Protein AF-0000000082551576 (afdb_homodimer)

Foldseek 3Di:
DDDPPPPPPPPPPPPLPFQKAFAPDKAFQPPNFWRAGSVRQKTWGWDDFDQAIFTAMWGGLAPDIGGFTTFPQQDDHAHRQWMWGCHPQGFTWIAGPVGDIDGSDDDTQFGIWGQHPQRKTFTAHPVRDTPDIDLVVGEFKDFAPRKAWAQDKYFAAQARRRRHGAQKMWGCHQQFKTWIFGPPDDPDPLTTLDIDGDHEHGRQKMWHAHLQGFTWIDRPPDIGTPAHHDPDSPQKTWMWGCYNLRKTFIWMDGRVPSDDIDTRDTDPDDSLSHWQQQHWQWAWDDPPPHIDIDHHPQWDAPDPVRRSNYTDHDDDADQLVPFDKDKDKDFQKDWDQAAPDDKDQAQDVVVLRVVQSVDRQAFKWKDAPRTIGGHDDRITRIYHDPPGGIMMIGMDTDDPPPVPPVVVPPPPCPVCVVVVVVVVVVVVVVVVVVVVVVVVVVVVVPPPPPDDDD/DDDPPPPPPPPPPPPLPFQKAFAPDKAFQPPNFWRAGSVRQKTWGWDDFPQAIFTAMWGRLADDIGGFTTFPQQDDHAHRQWMWGCHPQGFTWIAGPVGDIDGSDDDTQFGIWGQHPQRKTFTAHPVRDTPDIDLVVGEFKDFAPRKAWAQDKYFAAQARRRRHGAQKMWGCHQQFKTWIFGPPDDPDPLTTLDIDGDHEHGRQKMWHAHLQGFTWIDRPPDIGTPAHHDDDSPQKTKMWGCYNLRWTFIWMDGRVPSDDIDTRDTDPDDSLSHWQQQHWQWAWDDPPPHIDIDHHPQWDAPDPVRRSNYTDHDDDADQLVPFDKDKDKDFQKDWDQAAPDDKDQAQDVVVLRVVQSVDRQAFKWKDAPRTIGGHDDRITRIYHDPPGGIMMIGMDTDDPPPVPPVVVPPPPVPVCVVVVVVVVVVVVVVVVVVVVVVVVVVVVVVPDDDDDDD

Solvent-accessible surface area (backbone atoms only — not comparable to full-atom values): 48431 Å² total; per-residue (Å²): 139,79,83,80,79,78,78,79,77,79,77,76,73,74,67,76,56,75,40,70,46,47,57,66,42,68,29,26,60,82,54,69,23,55,46,46,10,63,81,38,47,22,26,39,30,47,43,83,33,81,97,25,31,41,43,28,32,28,37,58,72,45,92,69,72,43,75,51,35,55,47,62,37,77,54,80,60,35,54,77,68,20,37,40,32,29,34,82,74,14,35,47,36,38,28,38,69,88,62,53,74,42,69,58,59,95,58,72,54,38,50,33,32,33,31,34,76,66,61,39,41,38,30,19,28,87,83,68,43,79,73,46,46,44,62,83,57,53,36,27,37,44,39,38,76,37,59,39,43,48,73,34,55,25,37,3,21,58,38,97,69,36,70,25,73,35,56,23,30,37,34,29,35,45,68,17,31,41,35,33,32,34,58,85,57,71,98,41,78,89,50,38,63,48,70,53,71,44,92,34,63,74,60,44,24,32,43,41,29,38,72,45,37,34,27,29,38,32,40,89,84,52,74,46,76,76,36,70,49,65,86,70,49,80,57,42,47,45,39,36,33,31,37,61,72,48,48,56,32,33,34,36,33,48,72,80,45,96,64,67,77,37,81,76,40,62,74,97,64,61,86,47,48,37,48,51,59,15,22,36,36,14,24,21,36,67,76,83,86,52,68,46,58,42,54,39,89,69,35,37,56,72,37,83,92,44,44,47,69,6,29,29,64,64,50,41,32,54,28,56,90,76,41,63,70,46,68,49,79,42,67,23,30,47,58,61,89,49,57,84,55,70,64,40,84,35,87,42,66,66,56,39,49,50,56,36,70,73,30,66,70,41,52,31,33,39,34,41,95,38,32,27,32,43,33,34,49,67,44,38,40,26,24,56,36,88,86,43,76,29,27,34,37,36,56,40,51,50,62,70,67,64,75,68,60,71,56,67,64,67,71,65,74,62,64,55,51,58,54,44,44,47,45,48,46,46,49,49,47,47,52,46,48,48,50,49,48,48,51,49,50,57,58,54,66,66,66,73,69,73,82,76,83,133,136,78,82,79,80,79,77,79,77,77,76,74,73,75,68,75,58,76,38,69,44,48,57,66,43,69,29,27,60,82,53,69,23,56,45,45,10,63,83,38,48,21,27,38,31,46,44,82,34,81,96,26,32,41,43,31,31,27,38,59,71,45,92,71,72,42,75,52,37,56,46,62,39,78,54,80,57,36,55,75,68,20,38,39,31,30,34,82,73,15,36,48,36,37,28,40,69,87,62,54,74,41,69,58,58,94,59,72,54,36,50,33,30,34,31,35,77,68,60,39,42,37,32,19,28,85,85,68,42,78,72,46,46,46,59,83,57,52,37,28,37,44,38,39,76,35,59,39,43,48,73,34,55,25,38,2,21,57,38,96,68,35,69,26,74,37,56,23,29,36,34,30,35,45,69,18,31,41,35,32,33,33,57,86,56,71,98,41,79,88,50,40,63,48,71,52,69,46,91,36,63,73,59,44,24,31,42,41,29,38,71,44,37,32,27,29,37,33,40,89,84,52,74,46,76,75,36,70,48,66,85,71,49,80,57,44,47,48,38,35,33,29,36,63,73,49,47,57,32,33,34,36,34,47,70,81,46,96,63,67,78,39,81,76,40,61,74,94,65,62,86,48,48,38,49,51,59,14,22,37,37,13,23,21,38,66,76,84,84,54,69,48,61,42,54,40,92,68,37,36,57,73,36,83,91,43,45,46,70,6,30,28,63,64,50,40,33,55,28,56,90,77,40,62,70,46,68,47,79,43,67,23,31,46,58,61,88,49,58,85,55,72,65,38,84,36,87,44,66,67,56,39,49,50,55,35,70,73,31,67,70,40,51,29,32,40,32,41,96,38,34,26,32,44,34,34,49,67,45,36,41,28,24,55,36,89,86,42,74,30,28,34,36,38,55,40,51,52,60,70,66,64,75,66,58,70,54,68,62,64,72,64,73,61,64,56,49,59,57,42,44,48,44,46,46,47,46,50,48,47,48,48,49,49,49,50,50,48,50,52,51,55,62,58,60,70,69,64,83,81,90,63,95,126

Nearest PDB structures (foldseek):
  5gyy-assembly1_A  TM=4.975E-01  e=4.985E-24  Brassica rapa
  6kyw-assembly1_B  TM=5.009E-01  e=1.810E-23  Brassica rapa
  6kyw-assembly1_A  TM=4.957E-01  e=2.368E-23  Brassica rapa
  4pdt-assembly1_A  TM=8.073E-01  e=2.894E-04  Marasmius oreades
  1hky-assembly1_A  TM=7.065E-01  e=3.875E-01  Eimeria tenella

InterPro domains:
  IPR000152 EGF-type aspartate/asparagine hydroxylation site [PS00010] (284-295)
  IPR000742 EGF-like domain [PS50026] (268-305)
  IPR000858 S-locus glycoprotein domain [PF00954] (233-300)
  IPR001480 Bulb-type lectin domain [PF01453] (66-152)
  IPR001480 Bulb-type lectin domain [PS50927] (18-136)
  IPR001480 Bulb-type lectin domain [SM00108] (26-138)
  IPR001480 Bulb-type lectin domain [cd00028] (37-138)
  IPR003609 PAN/Apple domain [PS50948] (320-398)
  IPR036426 Bulb-type lectin domain superfamily [G3DSA:2.90.10.10] (16-137)
  IPR036426 Bulb-type lectin domain superfamily [G3DSA:2.90.10.10] (138-262)
  IPR036426 Bulb-type lectin domain superfamily [SSF51110] (54-187)
  IPR036426 Bulb-type lectin domain superfamily [SSF51110] (160-251)
  IPR051343 G-type lectin S-receptor-like kinases and EP1-like glycoproteins [PTHR47976] (28-434)

Radius of gyration: 44.26 Å; Cα contacts (8 Å, |Δi|>4): 2073; chains: 2; bounding box: 152×161×133 Å

Secondary structure (DSSP, 8-state):
-------------------EE-TT-EE-SSSS-EEE-TTSSEEEEEEEETTEEEEEEEE-SSSS-EEEEETTTTSPPB-TT-EEEE-TTS-EEEE-TT--EEESSS--S--EEEE-TTS-EEEE-TTS-EEEEGGGS-SSEE-TT-EE-TT-EEEEESSSS--SEEEEEEEE-TTSEEEEEETTS-SSTTT--EEEE---STT--EEEE-TT--EEEE-SS-EEEEE---S--TTEEEEEEE-TTS-EEEEEEETTTT---EEEE-----TT-STTTT-BTEEEEE-SS-EEEEEPTTEEES-TT-GGGBEEE-S-B--TTTSEEEEEEEETEE----BSSPPEE-SSHHHHHHHHHT-TT-SEEEEETTEEEEB-SSP--EEE-TT---EEEEEEEE----S-------------HHHHHHHHHHHHHHHHHHHHHHHHHHHHHHH-------/-------------------EE-TT-EE-SSSS-EEE-TTSSEEEEEEEETTEEEEEEEE-SSSS-EEEEETTTTSPPB-TT-EEEE-TTS-EEEE-TT--EEESSS--S--EEEE-TTS-EEEE-TTS-EEEEGGGS-SSEE-TT-EE-TT-EEEEESSSS--SEEEEEEEE-TTSEEEEEETTS-SSTTT--EEEE---STT--EEEE-TT--EEEE-SS-EEEEE---S--TTEEEEEEE-TTS-EEEEEEETTTT---EEEE--S--TT-STTTT-BTEEEEE-SS-EEEEEPTTEEES-TT-GGGBEEE-S-B--TTTSEEEEEEEETEE----BSSPPEE-SSHHHHHHHHHT-TT-SEEEEETTEEEEB-SSP--EEE-TT---EEEEEEEE----S-------------HHHHHHHHHHHHHHHHHHHHHHHHHHHHHTS---S---

pLDDT: mean 84.31, std 19.62, range [20.52, 98.75]

Sequence (908 aa):
MTPIFLFSLLSAIFTVGQSIVKPGSILTPTTNSSWPSPSGLYAFGFYKQGNGFAVGVFLARISRKTVVWTANRDNPPVSAEATLSFTSDGRLVLQSAQGAETSVANFSSASSASMLDTGNFVVYNSTNSTIWESFQNPTDTLLPTQRLFYDDVLDSSVSESNQSTGRFRAIMQQDGYLALYPLGTPYSIEYGYWSMGINAPPLNATLNLDDDGHLYLANGSGIVTISEAGNSTKGSIYRLRMDDDGFLRLYSYDLDQNGNWSIIWSPAIDKCEPKGLCGLNAFCEDDGKDFHCTCLPGFAFIDESKRSLGCERNFTTESCKEGINTMKEVPNTMWENVTYSLPLLLPTKEECRNACLQDCNCEAALFKDGACSKQRPPLRFGRRQQTDSNIALIKLHTSTPSTDKIVPKERKKEVRVDILIISISLVGFAFIVLAISGIAIYRSRLCGKPKGASMTPIFLFSLLSAIFTVGQSIVKPGSILTPTTNSSWPSPSGLYAFGFYKQGNGFAVGVFLARISRKTVVWTANRDNPPVSAEATLSFTSDGRLVLQSAQGAETSVANFSSASSASMLDTGNFVVYNSTNSTIWESFQNPTDTLLPTQRLFYDDVLDSSVSESNQSTGRFRAIMQQDGYLALYPLGTPYSIEYGYWSMGINAPPLNATLNLDDDGHLYLANGSGIVTISEAGNSTKGSIYRLRMDDDGFLRLYSYDLDQNGNWSIIWSPAIDKCEPKGLCGLNAFCEDDGKDFHCTCLPGFAFIDESKRSLGCERNFTTESCKEGINTMKEVPNTMWENVTYSLPLLLPTKEECRNACLQDCNCEAALFKDGACSKQRPPLRFGRRQQTDSNIALIKLHTSTPSTDKIVPKERKKEVRVDILIISISLVGFAFIVLAISGIAIYRSRLCGKPKGAS

Structure (mmCIF, N/CA/C/O backbone):
data_AF-0000000082551576-model_v1
#
loop_
_entity.id
_entity.type
_entity.pdbx_description
1 polymer 'non-specific serine/threonine protein kinase'
#
loop_
_atom_site.group_PDB
_atom_site.id
_atom_site.type_symbol
_atom_site.label_atom_id
_atom_site.label_alt_id
_atom_site.label_comp_id
_atom_site.label_asym_id
_atom_site.label_entity_id
_atom_site.label_seq_id
_atom_site.pdbx_PDB_ins_code
_atom_site.Cartn_x
_atom_site.Cartn_y
_atom_site.Cartn_z
_atom_site.occupancy
_atom_site.B_iso_or_equiv
_atom_site.auth_seq_id
_atom_site.auth_comp_id
_atom_site.auth_asym_id
_atom_site.auth_atom_id
_atom_site.pdbx_PDB_model_num
ATOM 1 N N . MET A 1 1 ? 28.609 90.812 -1.415 1 34.78 1 MET A N 1
ATOM 2 C CA . MET A 1 1 ? 29.078 89.625 -0.657 1 34.78 1 MET A CA 1
ATOM 3 C C . MET A 1 1 ? 27.922 88.938 0.032 1 34.78 1 MET A C 1
ATOM 5 O O . MET A 1 1 ? 27.438 89.375 1.078 1 34.78 1 MET A O 1
ATOM 9 N N . THR A 1 2 ? 27 88.375 -0.758 1 49.06 2 THR A N 1
ATOM 10 C CA . THR A 1 2 ? 25.781 87.688 -0.32 1 49.06 2 THR A CA 1
ATOM 11 C C . THR A 1 2 ? 26.109 86.438 0.432 1 49.06 2 THR A C 1
ATOM 13 O O . THR A 1 2 ? 26.922 85.625 -0.024 1 49.06 2 THR A O 1
ATOM 16 N N . PRO A 1 3 ? 25.828 86.312 1.773 1 50.78 3 PRO A N 1
ATOM 17 C CA . PRO A 1 3 ? 26.094 85.125 2.562 1 50.78 3 PRO A CA 1
ATOM 18 C C . PRO A 1 3 ? 25.281 83.938 2.084 1 50.78 3 PRO A C 1
ATOM 20 O O . PRO A 1 3 ? 24.078 84.062 1.857 1 50.78 3 PRO A O 1
ATOM 23 N N . ILE A 1 4 ? 25.922 83 1.341 1 50.06 4 ILE A N 1
ATOM 24 C CA . ILE A 1 4 ? 25.359 81.688 0.949 1 50.06 4 ILE A CA 1
ATOM 25 C C . ILE A 1 4 ? 25.094 80.875 2.191 1 50.06 4 ILE A C 1
ATOM 27 O O . ILE A 1 4 ? 26.031 80.5 2.922 1 50.06 4 ILE A O 1
ATOM 31 N N . PHE A 1 5 ? 23.906 80.938 2.787 1 47.56 5 PHE A N 1
ATOM 32 C CA . PHE A 1 5 ? 23.469 80 3.848 1 47.56 5 PHE A CA 1
ATOM 33 C C . PHE A 1 5 ? 23.469 78.562 3.359 1 47.56 5 PHE A C 1
ATOM 35 O O . PHE A 1 5 ? 22.75 78.25 2.412 1 47.56 5 PHE A O 1
ATOM 42 N N . LEU A 1 6 ? 24.547 77.812 3.629 1 43.84 6 LEU A N 1
ATOM 43 C CA . LEU A 1 6 ? 24.641 76.375 3.424 1 43.84 6 LEU A CA 1
ATOM 44 C C . LEU A 1 6 ? 23.625 75.625 4.297 1 43.84 6 LEU A C 1
ATOM 46 O O . LEU A 1 6 ? 23.734 75.625 5.523 1 43.84 6 LEU A O 1
ATOM 50 N N . PHE A 1 7 ? 22.406 75.438 3.867 1 45.19 7 PHE A N 1
ATOM 51 C CA . PHE A 1 7 ? 21.469 74.5 4.52 1 45.19 7 PHE A CA 1
ATOM 52 C C . PHE A 1 7 ? 21.984 73.062 4.5 1 45.19 7 PHE A C 1
ATOM 54 O O . PHE A 1 7 ? 22.094 72.438 3.438 1 45.19 7 PHE A O 1
ATOM 61 N N . SER A 1 8 ? 22.797 72.688 5.508 1 43.66 8 SER A N 1
ATOM 62 C CA . SER A 1 8 ? 23.141 71.312 5.715 1 43.66 8 SER A CA 1
ATOM 63 C C . SER A 1 8 ? 21.891 70.438 5.918 1 43.66 8 SER A C 1
ATOM 65 O O . SER A 1 8 ? 21.156 70.625 6.887 1 43.66 8 SER A O 1
ATOM 67 N N . LEU A 1 9 ? 21.344 69.875 4.875 1 43.62 9 LEU A N 1
ATOM 68 C CA . LEU A 1 9 ? 20.312 68.812 4.945 1 43.62 9 LEU A CA 1
ATOM 69 C C . LEU A 1 9 ? 20.812 67.625 5.754 1 43.62 9 LEU A C 1
ATOM 71 O O . LEU A 1 9 ? 21.688 66.875 5.312 1 43.62 9 LEU A O 1
ATOM 75 N N . LEU A 1 10 ? 20.75 67.625 7.062 1 42.28 10 LEU A N 1
ATOM 76 C CA . LEU A 1 10 ? 20.906 66.438 7.883 1 42.28 10 LEU A CA 1
ATOM 77 C C . LEU A 1 10 ? 19.969 65.312 7.418 1 42.28 10 LEU A C 1
ATOM 79 O O . LEU A 1 10 ? 18.75 65.438 7.559 1 42.28 10 LEU A O 1
ATOM 83 N N . SER A 1 11 ? 20.328 64.562 6.441 1 41.47 11 SER A N 1
ATOM 84 C CA . SER A 1 11 ? 19.641 63.281 6.145 1 41.47 11 SER A CA 1
ATOM 85 C C . SER A 1 11 ? 19.562 62.375 7.375 1 41.47 11 SER A C 1
ATOM 87 O O . SER A 1 11 ? 20.594 61.906 7.867 1 41.47 11 SER A O 1
ATOM 89 N N . ALA A 1 12 ? 18.562 62.469 8.219 1 43.16 12 ALA A N 1
ATOM 90 C CA . ALA A 1 12 ? 18.25 61.438 9.211 1 43.16 12 ALA A CA 1
ATOM 91 C C . ALA A 1 12 ? 18.203 60.062 8.57 1 43.16 12 ALA A C 1
ATOM 93 O O . ALA A 1 12 ? 17.328 59.781 7.762 1 43.16 12 ALA A O 1
ATOM 94 N N . ILE A 1 13 ? 19.312 59.469 8.453 1 40.66 13 ILE A N 1
ATOM 95 C CA . ILE A 1 13 ? 19.266 58 8.242 1 40.66 13 ILE A CA 1
ATOM 96 C C . ILE A 1 13 ? 18.359 57.375 9.273 1 40.66 13 ILE A C 1
ATOM 98 O O . ILE A 1 13 ? 18.656 57.375 10.469 1 40.66 13 ILE A O 1
ATOM 102 N N . PHE A 1 14 ? 17.062 57.344 9.078 1 39 14 PHE A N 1
ATOM 103 C CA . PHE A 1 14 ? 16.25 56.375 9.797 1 39 14 PHE A CA 1
ATOM 104 C C . PHE A 1 14 ? 16.922 55.031 9.82 1 39 14 PHE A C 1
ATOM 106 O O . PHE A 1 14 ? 16.984 54.344 8.789 1 39 14 PHE A O 1
ATOM 113 N N . THR A 1 15 ? 17.969 54.906 10.594 1 40.38 15 THR A N 1
ATOM 114 C CA . THR A 1 15 ? 18.375 53.531 10.844 1 40.38 15 THR A CA 1
ATOM 115 C C . THR A 1 15 ? 17.172 52.688 11.242 1 40.38 15 THR A C 1
ATOM 117 O O . THR A 1 15 ? 16.5 52.969 12.227 1 40.38 15 THR A O 1
ATOM 120 N N . VAL A 1 16 ? 16.438 52.219 10.32 1 45.81 16 VAL A N 1
ATOM 121 C CA . VAL A 1 16 ? 15.469 51.156 10.625 1 45.81 16 VAL A CA 1
ATOM 122 C C . VAL A 1 16 ? 16.062 50.219 11.664 1 45.81 16 VAL A C 1
ATOM 124 O O . VAL A 1 16 ? 17.016 49.5 11.383 1 45.81 16 VAL A O 1
ATOM 127 N N . GLY A 1 17 ? 16.188 50.625 12.906 1 48.75 17 GLY A N 1
ATOM 128 C CA . GLY A 1 17 ? 16.719 49.812 13.992 1 48.75 17 GLY A CA 1
ATOM 129 C C . GLY A 1 17 ? 16.203 48.375 13.969 1 48.75 17 GLY A C 1
ATOM 130 O O . GLY A 1 17 ? 15 48.156 13.852 1 48.75 17 GLY A O 1
ATOM 131 N N . GLN A 1 18 ? 17.062 47.438 13.5 1 60.06 18 GLN A N 1
ATOM 132 C CA . GLN A 1 18 ? 16.812 46.031 13.664 1 60.06 18 GLN A CA 1
ATOM 133 C C . GLN A 1 18 ? 16.328 45.719 15.078 1 60.06 18 GLN A C 1
ATOM 135 O O . GLN A 1 18 ? 16.906 46.156 16.062 1 60.06 18 GLN A O 1
ATOM 140 N N . SER A 1 19 ? 15 45.375 15.234 1 75.19 19 SER A N 1
ATOM 141 C CA . SER A 1 19 ? 14.508 44.875 16.531 1 75.19 19 SER A CA 1
ATOM 142 C C . SER A 1 19 ? 15.305 43.688 17 1 75.19 19 SER A C 1
ATOM 144 O O . SER A 1 19 ? 15.234 42.594 16.391 1 75.19 19 SER A O 1
ATOM 146 N N . ILE A 1 20 ? 16.359 43.938 17.766 1 89.81 20 ILE A N 1
ATOM 147 C CA . ILE A 1 20 ? 17.234 42.875 18.281 1 89.81 20 ILE A CA 1
ATOM 148 C C . ILE A 1 20 ? 16.719 42.406 19.641 1 89.81 20 ILE A C 1
ATOM 150 O O . ILE A 1 20 ? 16.438 43.25 20.516 1 89.81 20 ILE A O 1
ATOM 154 N N . VAL A 1 21 ? 16.469 41.219 19.703 1 95.06 21 VAL A N 1
ATOM 155 C CA . VAL A 1 21 ? 16.094 40.562 20.969 1 95.06 21 VAL A CA 1
ATOM 156 C C . VAL A 1 21 ? 17.328 39.969 21.625 1 95.06 21 VAL A C 1
ATOM 158 O O . VAL A 1 21 ? 18.031 39.156 21.016 1 95.06 21 VAL A O 1
ATOM 161 N N . LYS A 1 22 ? 17.578 40.312 22.812 1 93.94 22 LYS A N 1
ATOM 162 C CA . LYS A 1 22 ? 18.766 39.844 23.531 1 93.94 22 LYS A CA 1
ATOM 163 C C . LYS A 1 22 ? 18.406 38.844 24.609 1 93.94 22 LYS A C 1
ATOM 165 O O . LYS A 1 22 ? 17.266 38.812 25.062 1 93.94 22 LYS A O 1
ATOM 170 N N . PRO A 1 23 ? 19.484 38.031 24.922 1 93.62 23 PRO A N 1
ATOM 171 C CA . PRO A 1 23 ? 19.234 37.125 26.062 1 93.62 23 PRO A CA 1
ATOM 172 C C . PRO A 1 23 ? 18.75 37.875 27.312 1 93.62 23 PRO A C 1
ATOM 174 O O . PRO A 1 23 ? 19.203 39 27.578 1 93.62 23 PRO A O 1
ATOM 177 N N . GLY A 1 24 ? 17.812 37.188 28.031 1 93.31 24 GLY A N 1
ATOM 178 C CA . GLY A 1 24 ? 17.203 37.844 29.188 1 93.31 24 GLY A CA 1
ATOM 179 C C . GLY A 1 24 ? 15.82 38.375 28.906 1 93.31 24 GLY A C 1
ATOM 180 O O . GLY A 1 24 ? 15.07 38.688 29.844 1 93.31 24 GLY A O 1
ATOM 181 N N . SER A 1 25 ? 15.531 38.531 27.672 1 94.31 25 SER A N 1
ATOM 182 C CA . SER A 1 25 ? 14.211 39 27.297 1 94.31 25 SER A CA 1
ATOM 183 C C . SER A 1 25 ? 13.133 38 27.625 1 94.31 25 SER A C 1
ATOM 185 O O . SER A 1 25 ? 13.344 36.781 27.453 1 94.31 25 SER A O 1
ATOM 187 N N . ILE A 1 26 ? 11.945 38.469 28.078 1 94.94 26 ILE A N 1
ATOM 188 C CA . ILE A 1 26 ? 10.844 37.594 28.469 1 94.94 26 ILE A CA 1
ATOM 189 C C . ILE A 1 26 ? 9.539 38.094 27.875 1 94.94 26 ILE A C 1
ATOM 191 O O . ILE A 1 26 ? 9.297 39.312 27.828 1 94.94 26 ILE A O 1
ATOM 195 N N . LEU A 1 27 ? 8.789 37.188 27.391 1 96.38 27 LEU A N 1
ATOM 196 C CA . LEU A 1 27 ? 7.434 37.5 26.938 1 96.38 27 LEU A CA 1
ATOM 197 C C . LEU A 1 27 ? 6.402 36.781 27.797 1 96.38 27 LEU A C 1
ATOM 199 O O . LEU A 1 27 ? 6.672 35.688 28.312 1 96.38 27 LEU A O 1
ATOM 203 N N . THR A 1 28 ? 5.273 37.375 27.969 1 96.38 28 THR A N 1
ATOM 204 C CA . THR A 1 28 ? 4.105 36.75 28.594 1 96.38 28 THR A CA 1
ATOM 205 C C . THR A 1 28 ? 2.877 36.906 27.688 1 96.38 28 THR A C 1
ATOM 207 O O . THR A 1 28 ? 2.83 37.781 26.844 1 96.38 28 THR A O 1
ATOM 210 N N . PRO A 1 29 ? 1.929 36.062 27.844 1 95.5 29 PRO A N 1
ATOM 211 C CA . PRO A 1 29 ? 0.78 36.062 26.938 1 95.5 29 PRO A CA 1
ATOM 212 C C . PRO A 1 29 ? -0.033 37.375 27.047 1 95.5 29 PRO A C 1
ATOM 214 O O . PRO A 1 29 ? -0.669 37.781 26.078 1 95.5 29 PRO A O 1
ATOM 217 N N . THR A 1 30 ? -0.018 38 28.141 1 90.62 30 THR A N 1
ATOM 218 C CA . THR A 1 30 ? -0.956 39.094 28.375 1 90.62 30 THR A CA 1
ATOM 219 C C . THR A 1 30 ? -0.231 40.438 28.375 1 90.62 30 THR A C 1
ATOM 221 O O . THR A 1 30 ? -0.831 41.469 28.078 1 90.62 30 THR A O 1
ATOM 224 N N . THR A 1 31 ? 0.97 40.406 28.766 1 87.38 31 THR A N 1
ATOM 225 C CA . THR A 1 31 ? 1.752 41.656 28.781 1 87.38 31 THR A CA 1
ATOM 226 C C . THR A 1 31 ? 3.025 41.5 27.953 1 87.38 31 THR A C 1
ATOM 228 O O . THR A 1 31 ? 3.766 40.531 28.125 1 87.38 31 THR A O 1
ATOM 231 N N . ASN A 1 32 ? 3.312 42.562 27.031 1 90.44 32 ASN A N 1
ATOM 232 C CA . ASN A 1 32 ? 4.488 42.469 26.172 1 90.44 32 ASN A CA 1
ATOM 233 C C . ASN A 1 32 ? 4.598 41.094 25.516 1 90.44 32 ASN A C 1
ATOM 235 O O . ASN A 1 32 ? 5.574 40.375 25.75 1 90.44 32 ASN A O 1
ATOM 239 N N . SER A 1 33 ? 3.662 40.781 24.766 1 94.69 33 SER A N 1
ATOM 240 C CA . SER A 1 33 ? 3.424 39.406 24.359 1 94.69 33 SER A CA 1
ATOM 241 C C . SER A 1 33 ? 4.176 39.062 23.078 1 94.69 33 SER A C 1
ATOM 243 O O . SER A 1 33 ? 4.141 37.938 22.609 1 94.69 33 SER A O 1
ATOM 245 N N . SER A 1 34 ? 4.883 40.094 22.453 1 95.88 34 SER A N 1
ATOM 246 C CA . SER A 1 34 ? 5.512 39.781 21.172 1 95.88 34 SER A CA 1
ATOM 247 C C . SER A 1 34 ? 6.691 40.688 20.891 1 95.88 34 SER A C 1
ATOM 249 O O . SER A 1 34 ? 6.812 41.75 21.484 1 95.88 34 SER A O 1
ATOM 251 N N . TRP A 1 35 ? 7.559 40.219 20.172 1 96.44 35 TRP A N 1
ATOM 252 C CA . TRP A 1 35 ? 8.648 41 19.594 1 96.44 35 TRP A CA 1
ATOM 253 C C . TRP A 1 35 ? 8.344 41.375 18.156 1 96.44 35 TRP A C 1
ATOM 255 O O . TRP A 1 35 ? 8.336 40.531 17.25 1 96.44 35 TRP A O 1
ATOM 265 N N . PRO A 1 36 ? 8.141 42.688 17.859 1 95.25 36 PRO A N 1
ATOM 266 C CA . PRO A 1 36 ? 7.742 43.125 16.516 1 95.25 36 PRO A CA 1
ATOM 267 C C . PRO A 1 36 ? 8.93 43.281 15.57 1 95.25 36 PRO A C 1
ATOM 269 O O . PRO A 1 36 ? 10.062 43.469 16.016 1 95.25 36 PRO A O 1
ATOM 272 N N . SER A 1 37 ? 8.625 43.188 14.32 1 95.94 37 SER A N 1
ATOM 273 C CA . SER A 1 37 ? 9.602 43.594 13.305 1 95.94 37 SER A CA 1
ATOM 274 C C . SER A 1 37 ? 9.75 45.094 13.234 1 95.94 37 SER A C 1
ATOM 276 O O . SER A 1 37 ? 8.938 45.844 13.789 1 95.94 37 SER A O 1
ATOM 278 N N . PRO A 1 38 ? 10.742 45.562 12.57 1 94.19 38 PRO A N 1
ATOM 279 C CA . PRO A 1 38 ? 10.961 47.031 12.508 1 94.19 38 PRO A CA 1
ATOM 280 C C . PRO A 1 38 ? 9.758 47.781 11.961 1 94.19 38 PRO A C 1
ATOM 282 O O . PRO A 1 38 ? 9.398 48.844 12.484 1 94.19 38 PRO A O 1
ATOM 285 N N . SER A 1 39 ? 9.117 47.25 10.984 1 90.44 39 SER A N 1
ATOM 286 C CA . SER A 1 39 ? 7.957 47.938 10.398 1 90.44 39 SER A CA 1
ATOM 287 C C . SER A 1 39 ? 6.703 47.688 11.227 1 90.44 39 SER A C 1
ATOM 289 O O . SER A 1 39 ? 5.688 48.375 11.031 1 90.44 39 SER A O 1
ATOM 291 N N . GLY A 1 40 ? 6.77 46.719 12.086 1 91.88 40 GLY A N 1
ATOM 292 C CA . GLY A 1 40 ? 5.613 46.344 12.891 1 91.88 40 GLY A CA 1
ATOM 293 C C . GLY A 1 40 ? 4.66 45.406 12.18 1 91.88 40 GLY A C 1
ATOM 294 O O . GLY A 1 40 ? 3.635 45.031 12.734 1 91.88 40 GLY A O 1
ATOM 295 N N . LEU A 1 41 ? 5 45.062 11.023 1 91.5 41 LEU A N 1
ATOM 296 C CA . LEU A 1 41 ? 4.105 44.219 10.234 1 91.5 41 LEU A CA 1
ATOM 297 C C . LEU A 1 41 ? 4.02 42.812 10.82 1 91.5 41 LEU A C 1
ATOM 299 O O . LEU A 1 41 ? 2.938 42.25 10.891 1 91.5 41 LEU A O 1
ATOM 303 N N . TYR A 1 42 ? 5.16 42.281 11.141 1 95.31 42 TYR A N 1
ATOM 304 C CA . TYR A 1 42 ? 5.215 40.938 11.719 1 95.31 42 TYR A CA 1
ATOM 305 C C . TYR A 1 42 ? 5.648 41 13.18 1 95.31 42 TYR A C 1
ATOM 307 O O . TYR A 1 42 ? 6.258 41.969 13.617 1 95.31 42 TYR A O 1
ATOM 315 N N . ALA A 1 43 ? 5.242 39.969 13.891 1 96.5 43 ALA A N 1
ATOM 316 C CA . ALA A 1 43 ? 5.684 39.844 15.273 1 96.5 43 ALA A CA 1
ATOM 317 C C . ALA A 1 43 ? 5.859 38.375 15.641 1 96.5 43 ALA A C 1
ATOM 319 O O . ALA A 1 43 ? 5.191 37.5 15.078 1 96.5 43 ALA A O 1
ATOM 320 N N . PHE A 1 44 ? 6.871 38.188 16.484 1 96.94 44 PHE A N 1
ATOM 321 C CA . PHE A 1 44 ? 7.082 36.875 17.078 1 96.94 44 PHE A CA 1
ATOM 322 C C . PHE A 1 44 ? 6.68 36.875 18.547 1 96.94 44 PHE A C 1
ATOM 324 O O . PHE A 1 44 ? 7.113 37.75 19.312 1 96.94 44 PHE A O 1
ATOM 331 N N . GLY A 1 45 ? 5.816 35.938 18.906 1 96.69 45 GLY A N 1
ATOM 332 C CA . GLY A 1 45 ? 5.41 35.844 20.297 1 96.69 45 GLY A CA 1
ATOM 333 C C . GLY A 1 45 ? 4.137 35.031 20.5 1 96.69 45 GLY A C 1
ATOM 334 O O . GLY A 1 45 ? 3.867 34.094 19.75 1 96.69 45 GLY A O 1
ATOM 335 N N . PHE A 1 46 ? 3.467 35.406 21.609 1 96.44 46 PHE A N 1
ATOM 336 C CA . PHE A 1 46 ? 2.262 34.688 21.969 1 96.44 46 PHE A CA 1
ATOM 337 C C . PHE A 1 46 ? 1.067 35.156 21.156 1 96.44 46 PHE A C 1
ATOM 339 O O . PHE A 1 46 ? 0.925 36.344 20.891 1 96.44 46 PHE A O 1
ATOM 346 N N . TYR A 1 47 ? 0.241 34.281 20.766 1 95.44 47 TYR A N 1
ATOM 347 C CA . TYR A 1 47 ? -1.075 34.594 20.219 1 95.44 47 TYR A CA 1
ATOM 348 C C . TYR A 1 47 ? -2.135 33.656 20.797 1 95.44 47 TYR A C 1
ATOM 350 O O . TYR A 1 47 ? -1.815 32.562 21.281 1 95.44 47 TYR A O 1
ATOM 358 N N . LYS A 1 48 ? -3.346 34.125 20.719 1 94.06 48 LYS A N 1
ATOM 359 C CA . LYS A 1 48 ? -4.445 33.344 21.281 1 94.06 48 LYS A CA 1
ATOM 360 C C . LYS A 1 48 ? -4.816 32.156 20.375 1 94.06 48 LYS A C 1
ATOM 362 O O . LYS A 1 48 ? -4.902 32.344 19.156 1 94.06 48 LYS A O 1
ATOM 367 N N . GLN A 1 49 ? -4.918 31.031 20.938 1 94.06 49 GLN A N 1
ATOM 368 C CA . GLN A 1 49 ? -5.414 29.828 20.281 1 94.06 49 GLN A CA 1
ATOM 369 C C . GLN A 1 49 ? -6.371 29.062 21.188 1 94.06 49 GLN A C 1
ATOM 371 O O . GLN A 1 49 ? -5.961 28.516 22.203 1 94.06 49 GLN A O 1
ATOM 376 N N . GLY A 1 50 ? -7.605 29 20.703 1 91.38 50 GLY A N 1
ATOM 377 C CA . GLY A 1 50 ? -8.602 28.406 21.578 1 91.38 50 GLY A CA 1
ATOM 378 C C . GLY A 1 50 ? -8.688 29.094 22.922 1 91.38 50 GLY A C 1
ATOM 379 O O . GLY A 1 50 ? -8.852 30.312 23 1 91.38 50 GLY A O 1
ATOM 380 N N . ASN A 1 51 ? -8.609 28.219 23.984 1 91.88 51 ASN A N 1
ATOM 381 C CA . ASN A 1 51 ? -8.703 28.766 25.344 1 91.88 51 ASN A CA 1
ATOM 382 C C . ASN A 1 51 ? -7.32 29.031 25.938 1 91.88 51 ASN A C 1
ATOM 384 O O . ASN A 1 51 ? -7.195 29.297 27.125 1 91.88 51 ASN A O 1
ATOM 388 N N . GLY A 1 52 ? -6.379 28.984 25.094 1 95.62 52 GLY A N 1
ATOM 389 C CA . GLY A 1 52 ? -5.016 29.219 25.562 1 95.62 52 GLY A CA 1
ATOM 390 C C . GLY A 1 52 ? -4.191 30.047 24.594 1 95.62 52 GLY A C 1
ATOM 391 O O . GLY A 1 52 ? -4.723 30.938 23.922 1 95.62 52 GLY A O 1
ATOM 392 N N . PHE A 1 53 ? -2.861 29.812 24.75 1 95.69 53 PHE A N 1
ATOM 393 C CA . PHE A 1 53 ? -1.949 30.609 23.953 1 95.69 53 PHE A CA 1
ATOM 394 C C . PHE A 1 53 ? -0.89 29.734 23.297 1 95.69 53 PHE A C 1
ATOM 396 O O . PHE A 1 53 ? -0.467 28.734 23.859 1 95.69 53 PHE A O 1
ATOM 403 N N . ALA A 1 54 ? -0.545 30.094 22.109 1 96.25 54 ALA A N 1
ATOM 404 C CA . ALA A 1 54 ? 0.564 29.469 21.375 1 96.25 54 ALA A CA 1
ATOM 405 C C . ALA A 1 54 ? 1.617 30.516 21 1 96.25 54 ALA A C 1
ATOM 407 O O . ALA A 1 54 ? 1.397 31.719 21.172 1 96.25 54 ALA A O 1
ATOM 408 N N . VAL A 1 55 ? 2.785 30.016 20.641 1 96.62 55 VAL A N 1
ATOM 409 C CA . VAL A 1 55 ? 3.877 30.906 20.234 1 96.62 55 VAL A CA 1
ATOM 410 C C . VAL A 1 55 ? 4.117 30.781 18.734 1 96.62 55 VAL A C 1
ATOM 412 O O . VAL A 1 55 ? 4.145 29.672 18.203 1 96.62 55 VAL A O 1
ATOM 415 N N . GLY A 1 56 ? 4.25 31.891 18.094 1 97.12 56 GLY A N 1
ATOM 416 C CA . GLY A 1 56 ? 4.5 31.844 16.672 1 97.12 56 GLY A CA 1
ATOM 417 C C . GLY A 1 56 ? 4.773 33.219 16.062 1 97.12 56 GLY A C 1
ATOM 418 O O . GLY A 1 56 ? 5.121 34.156 16.781 1 97.12 56 GLY A O 1
ATOM 419 N N . VAL A 1 57 ? 4.848 33.25 14.773 1 97.19 57 VAL A N 1
ATOM 420 C CA . VAL A 1 57 ? 4.953 34.469 13.992 1 97.19 57 VAL A CA 1
ATOM 421 C C . VAL A 1 57 ? 3.596 34.812 13.391 1 97.19 57 VAL A C 1
ATOM 423 O O . VAL A 1 57 ? 2.9 33.938 12.859 1 97.19 57 VAL A O 1
ATOM 426 N N . PHE A 1 58 ? 3.213 36.062 13.539 1 96.56 58 PHE A N 1
ATOM 427 C CA . PHE A 1 58 ? 1.922 36.469 13.016 1 96.56 58 PHE A CA 1
ATOM 428 C C . PHE A 1 58 ? 1.998 37.906 12.484 1 96.56 58 PHE A C 1
ATOM 430 O O . PHE A 1 58 ? 2.949 38.625 12.781 1 96.56 58 PHE A O 1
ATOM 437 N N . LEU A 1 59 ? 1.031 38.25 11.609 1 93.75 59 LEU A N 1
ATOM 438 C CA . LEU A 1 59 ? 0.861 39.625 11.164 1 93.75 59 LEU A CA 1
ATOM 439 C C . LEU A 1 59 ? 0.194 40.469 12.25 1 93.75 59 LEU A C 1
ATOM 441 O O . LEU A 1 59 ? -0.942 40.188 12.641 1 93.75 59 LEU A O 1
ATOM 445 N N . ALA A 1 60 ? 0.862 41.438 12.688 1 87.62 60 ALA A N 1
ATOM 446 C CA . ALA A 1 60 ? 0.421 42.188 13.859 1 87.62 60 ALA A CA 1
ATOM 447 C C . ALA A 1 60 ? -0.346 43.438 13.453 1 87.62 60 ALA A C 1
ATOM 449 O O . ALA A 1 60 ? -1.099 44 14.25 1 87.62 60 ALA A O 1
ATOM 450 N N . ARG A 1 61 ? -0.239 43.938 12.336 1 77.88 61 ARG A N 1
ATOM 451 C CA . ARG A 1 61 ? -0.796 45.25 11.938 1 77.88 61 ARG A CA 1
ATOM 452 C C . ARG A 1 61 ? -2.131 45.062 11.219 1 77.88 61 ARG A C 1
ATOM 454 O O . ARG A 1 61 ? -2.688 46.031 10.688 1 77.88 61 ARG A O 1
ATOM 461 N N . ILE A 1 62 ? -2.594 43.906 11.25 1 74.31 62 ILE A N 1
ATOM 462 C CA . ILE A 1 62 ? -3.836 43.719 10.508 1 74.31 62 ILE A CA 1
ATOM 463 C C . ILE A 1 62 ? -4.949 43.281 11.469 1 74.31 62 ILE A C 1
ATOM 465 O O . ILE A 1 62 ? -4.68 42.812 12.578 1 74.31 62 ILE A O 1
ATOM 469 N N . SER A 1 63 ? -6.152 43.656 11.156 1 66.88 63 SER A N 1
ATOM 470 C CA . SER A 1 63 ? -7.312 43.5 12.016 1 66.88 63 SER A CA 1
ATOM 471 C C . SER A 1 63 ? -7.426 42.062 12.516 1 66.88 63 SER A C 1
ATOM 473 O O . SER A 1 63 ? -7.617 41.812 13.711 1 66.88 63 SER A O 1
ATOM 475 N N . ARG A 1 64 ? -7.461 41.156 11.609 1 75 64 ARG A N 1
ATOM 476 C CA . ARG A 1 64 ? -7.52 39.781 12.031 1 75 64 ARG A CA 1
ATOM 477 C C . ARG A 1 64 ? -6.133 39.125 12.016 1 75 64 ARG A C 1
ATOM 479 O O . ARG A 1 64 ? -5.504 39.031 10.961 1 75 64 ARG A O 1
ATOM 486 N N . LYS A 1 65 ? -5.758 38.812 13.25 1 83.06 65 LYS A N 1
ATOM 487 C CA . LYS A 1 65 ? -4.426 38.219 13.375 1 83.06 65 LYS A CA 1
ATOM 488 C C . LYS A 1 65 ? -4.273 37 12.492 1 83.06 65 LYS A C 1
ATOM 490 O O . LYS A 1 65 ? -5.121 36.094 12.516 1 83.06 65 LYS A O 1
ATOM 495 N N . THR A 1 66 ? -3.344 37.125 11.656 1 93.12 66 THR A N 1
ATOM 496 C CA . THR A 1 66 ? -3.012 36.031 10.766 1 93.12 66 THR A CA 1
ATOM 497 C C . THR A 1 66 ? -1.703 35.375 11.18 1 93.12 66 THR A C 1
ATOM 499 O O . THR A 1 66 ? -0.637 35.969 11.102 1 93.12 66 THR A O 1
ATOM 502 N N . VAL A 1 67 ? -1.837 34.125 11.664 1 96.19 67 VAL A N 1
ATOM 503 C CA . VAL A 1 67 ? -0.657 33.375 12.078 1 96.19 67 VAL A CA 1
ATOM 504 C C . VAL A 1 67 ? 0.01 32.75 10.852 1 96.19 67 VAL A C 1
ATOM 506 O O . VAL A 1 67 ? -0.662 32.125 10.008 1 96.19 67 VAL A O 1
ATOM 509 N N . VAL A 1 68 ? 1.359 32.906 10.758 1 97.12 68 VAL A N 1
ATOM 510 C CA . VAL A 1 68 ? 2.037 32.406 9.562 1 97.12 68 VAL A CA 1
ATOM 511 C C . VAL A 1 68 ? 3.043 31.328 9.953 1 97.12 68 VAL A C 1
ATOM 513 O O . VAL A 1 68 ? 3.584 30.625 9.086 1 97.12 68 VAL A O 1
ATOM 516 N N . TRP A 1 69 ? 3.32 31.141 11.164 1 97.56 69 TRP A N 1
ATOM 517 C CA . TRP A 1 69 ? 4.203 30.109 11.695 1 97.56 69 TRP A CA 1
ATOM 518 C C . TRP A 1 69 ? 3.912 29.844 13.164 1 97.56 69 TRP A C 1
ATOM 520 O O . TRP A 1 69 ? 3.66 30.766 13.938 1 97.56 69 TRP A O 1
ATOM 530 N N . THR A 1 70 ? 3.93 28.609 13.57 1 97.19 70 THR A N 1
ATOM 531 C CA . THR A 1 70 ? 3.668 28.25 14.961 1 97.19 70 THR A CA 1
ATOM 532 C C . THR A 1 70 ? 4.727 27.281 15.484 1 97.19 70 THR A C 1
ATOM 534 O O . THR A 1 70 ? 5.031 26.281 14.836 1 97.19 70 THR A O 1
ATOM 537 N N . ALA A 1 71 ? 5.277 27.594 16.625 1 95.94 71 ALA A N 1
ATOM 538 C CA . ALA A 1 71 ? 6.254 26.719 17.281 1 95.94 71 ALA A CA 1
ATOM 539 C C . ALA A 1 71 ? 5.578 25.516 17.922 1 95.94 71 ALA A C 1
ATOM 541 O O . ALA A 1 71 ? 4.566 25.656 18.609 1 95.94 71 ALA A O 1
ATOM 542 N N . ASN A 1 72 ? 6.156 24.359 17.719 1 94.06 72 ASN A N 1
ATOM 543 C CA . ASN A 1 72 ? 5.633 23.156 18.359 1 94.06 72 ASN A CA 1
ATOM 544 C C . ASN A 1 72 ? 4.113 23.078 18.219 1 94.06 72 ASN A C 1
ATOM 546 O O . ASN A 1 72 ? 3.41 22.875 19.219 1 94.06 72 ASN A O 1
ATOM 550 N N . ARG A 1 73 ? 3.719 23.172 17.031 1 95.5 73 ARG A N 1
ATOM 551 C CA . ARG A 1 73 ? 2.311 23.453 16.766 1 95.5 73 ARG A CA 1
ATOM 552 C C . ARG A 1 73 ? 1.427 22.297 17.219 1 95.5 73 ARG A C 1
ATOM 554 O O . ARG A 1 73 ? 0.213 22.453 17.359 1 95.5 73 ARG A O 1
ATOM 561 N N . ASP A 1 74 ? 1.949 21.125 17.469 1 93.19 74 ASP A N 1
ATOM 562 C CA . ASP A 1 74 ? 1.128 19.984 17.859 1 93.19 74 ASP A CA 1
ATOM 563 C C . ASP A 1 74 ? 1.071 19.828 19.375 1 93.19 74 ASP A C 1
ATOM 565 O O . ASP A 1 74 ? 0.384 18.953 19.906 1 93.19 74 ASP A O 1
ATOM 569 N N . ASN A 1 75 ? 1.807 20.703 20.094 1 92.19 75 ASN A N 1
ATOM 570 C CA . ASN A 1 75 ? 1.67 20.766 21.547 1 92.19 75 ASN A CA 1
ATOM 571 C C . ASN A 1 75 ? 0.417 21.531 21.953 1 92.19 75 ASN A C 1
ATOM 573 O O . ASN A 1 75 ? 0.002 22.469 21.266 1 92.19 75 ASN A O 1
ATOM 577 N N . PRO A 1 76 ? -0.136 21.156 23.125 1 91.5 76 PRO A N 1
ATOM 578 C CA . PRO A 1 76 ? -1.308 21.906 23.578 1 91.5 76 PRO A CA 1
ATOM 579 C C . PRO A 1 76 ? -0.979 23.359 23.906 1 91.5 76 PRO A C 1
ATOM 581 O O . PRO A 1 76 ? 0.139 23.656 24.344 1 91.5 76 PRO A O 1
ATOM 584 N N . PRO A 1 77 ? -1.993 24.234 23.703 1 94.5 77 PRO A N 1
ATOM 585 C CA . PRO A 1 77 ? -1.785 25.625 24.094 1 94.5 77 PRO A CA 1
ATOM 586 C C . PRO A 1 77 ? -1.495 25.781 25.578 1 94.5 77 PRO A C 1
ATOM 588 O O . PRO A 1 77 ? -1.923 24.953 26.391 1 94.5 77 PRO A O 1
ATOM 591 N N . VAL A 1 78 ? -0.771 26.797 25.922 1 94.81 78 VAL A N 1
ATOM 592 C CA . VAL A 1 78 ? -0.381 27.047 27.312 1 94.81 78 VAL A CA 1
ATOM 593 C C . VAL A 1 78 ? -1.325 28.062 27.938 1 94.81 78 VAL A C 1
ATOM 595 O O . VAL A 1 78 ? -2.076 28.75 27.234 1 94.81 78 VAL A O 1
ATOM 598 N N . SER A 1 79 ? -1.211 28.141 29.266 1 94.88 79 SER A N 1
ATOM 599 C CA . SER A 1 79 ? -2.076 29.062 29.984 1 94.88 79 SER A CA 1
ATOM 600 C C . SER A 1 79 ? -1.503 30.469 29.984 1 94.88 79 SER A C 1
ATOM 602 O O . SER A 1 79 ? -0.407 30.703 29.469 1 94.88 79 SER A O 1
ATOM 604 N N . ALA A 1 80 ? -2.297 31.406 30.594 1 94.88 80 ALA A N 1
ATOM 605 C CA . ALA A 1 80 ? -1.943 32.844 30.609 1 94.88 80 ALA A CA 1
ATOM 606 C C . ALA A 1 80 ? -0.731 33.094 31.5 1 94.88 80 ALA A C 1
ATOM 608 O O . ALA A 1 80 ? -0.116 34.156 31.453 1 94.88 80 ALA A O 1
ATOM 609 N N . GLU A 1 81 ? -0.4 32.094 32.281 1 94.31 81 GLU A N 1
ATOM 610 C CA . GLU A 1 81 ? 0.709 32.25 33.219 1 94.31 81 GLU A CA 1
ATOM 611 C C . GLU A 1 81 ? 2.02 31.766 32.625 1 94.31 81 GLU A C 1
ATOM 613 O O . GLU A 1 81 ? 3.076 31.859 33.25 1 94.31 81 GLU A O 1
ATOM 618 N N . ALA A 1 82 ? 1.933 31.359 31.406 1 96 82 ALA A N 1
ATOM 619 C CA . ALA A 1 82 ? 3.139 30.859 30.75 1 96 82 ALA A CA 1
ATOM 620 C C . ALA A 1 82 ? 4.098 32 30.406 1 96 82 ALA A C 1
ATOM 622 O O . ALA A 1 82 ? 3.701 33.156 30.391 1 96 82 ALA A O 1
ATOM 623 N N . THR A 1 83 ? 5.387 31.625 30.234 1 95.88 83 THR A N 1
ATOM 624 C CA . THR A 1 83 ? 6.387 32.625 29.859 1 95.88 83 THR A CA 1
ATOM 625 C C . THR A 1 83 ? 7.289 32.062 28.75 1 95.88 83 THR A C 1
ATOM 627 O O . THR A 1 83 ? 7.562 30.875 28.703 1 95.88 83 THR A O 1
ATOM 630 N N . LEU A 1 84 ? 7.617 32.969 27.844 1 96.12 84 LEU A N 1
ATOM 631 C CA . LEU A 1 84 ? 8.648 32.656 26.859 1 96.12 84 LEU A CA 1
ATOM 632 C C . LEU A 1 84 ? 9.922 33.469 27.156 1 96.12 84 LEU A C 1
ATOM 634 O O . LEU A 1 84 ? 9.906 34.688 27.172 1 96.12 84 LEU A O 1
ATOM 638 N N . SER A 1 85 ? 11.031 32.688 27.328 1 94.62 85 SER A N 1
ATOM 639 C CA . SER A 1 85 ? 12.258 33.344 27.75 1 94.62 85 SER A CA 1
ATOM 640 C C . SER A 1 85 ? 13.398 33.062 26.781 1 94.62 85 SER A C 1
ATOM 642 O O . SER A 1 85 ? 13.586 31.922 26.344 1 94.62 85 SER A O 1
ATOM 644 N N . PHE A 1 86 ? 14.023 34.125 26.344 1 95.31 86 PHE A N 1
ATOM 645 C CA . PHE A 1 86 ? 15.352 34 25.766 1 95.31 86 PHE A CA 1
ATOM 646 C C . PHE A 1 86 ? 16.422 33.969 26.844 1 95.31 86 PHE A C 1
ATOM 648 O O . PHE A 1 86 ? 16.859 35 27.344 1 95.31 86 PHE A O 1
ATOM 655 N N . THR A 1 87 ? 16.844 32.75 27.125 1 93.19 87 THR A N 1
ATOM 656 C CA . THR A 1 87 ? 17.641 32.531 28.328 1 93.19 87 THR A CA 1
ATOM 657 C C . THR A 1 87 ? 19.078 33 28.125 1 93.19 87 THR A C 1
ATOM 659 O O . THR A 1 87 ? 19.516 33.188 26.984 1 93.19 87 THR A O 1
ATOM 662 N N . SER A 1 88 ? 19.719 33.156 29.25 1 91.06 88 SER A N 1
ATOM 663 C CA . SER A 1 88 ? 21.094 33.656 29.219 1 91.06 88 SER A CA 1
ATOM 664 C C . SER A 1 88 ? 22.031 32.656 28.562 1 91.06 88 SER A C 1
ATOM 666 O O . SER A 1 88 ? 23.078 33.031 28.016 1 91.06 88 SER A O 1
ATOM 668 N N . ASP A 1 89 ? 21.656 31.438 28.594 1 89.69 89 ASP A N 1
ATOM 669 C CA . ASP A 1 89 ? 22.5 30.422 27.984 1 89.69 89 ASP A CA 1
ATOM 670 C C . ASP A 1 89 ? 22.188 30.234 26.5 1 89.69 89 ASP A C 1
ATOM 672 O O . ASP A 1 89 ? 22.719 29.359 25.844 1 89.69 89 ASP A O 1
ATOM 676 N N . GLY A 1 90 ? 21.359 31.094 26.016 1 92.06 90 GLY A N 1
ATOM 677 C CA . GLY A 1 90 ? 21.156 31.141 24.578 1 92.06 90 GLY A CA 1
ATOM 678 C C . GLY A 1 90 ? 20.062 30.203 24.094 1 92.06 90 GLY A C 1
ATOM 679 O O . GLY A 1 90 ? 20.141 29.672 22.984 1 92.06 90 GLY A O 1
ATOM 680 N N . ARG A 1 91 ? 19.062 29.844 24.844 1 92.88 91 ARG A N 1
ATOM 681 C CA . ARG A 1 91 ? 17.922 29 24.469 1 92.88 91 ARG A CA 1
ATOM 682 C C . ARG A 1 91 ? 16.625 29.812 24.453 1 92.88 91 ARG A C 1
ATOM 684 O O . ARG A 1 91 ? 16.531 30.859 25.094 1 92.88 91 ARG A O 1
ATOM 691 N N . LEU A 1 92 ? 15.766 29.469 23.656 1 94 92 LEU A N 1
ATOM 692 C CA . LEU A 1 92 ? 14.398 29.969 23.672 1 94 92 LEU A CA 1
ATOM 693 C C . LEU A 1 92 ? 13.445 28.953 24.281 1 94 92 LEU A C 1
ATOM 695 O O . LEU A 1 92 ? 13.117 27.938 23.656 1 94 92 LEU A O 1
ATOM 699 N N . VAL A 1 93 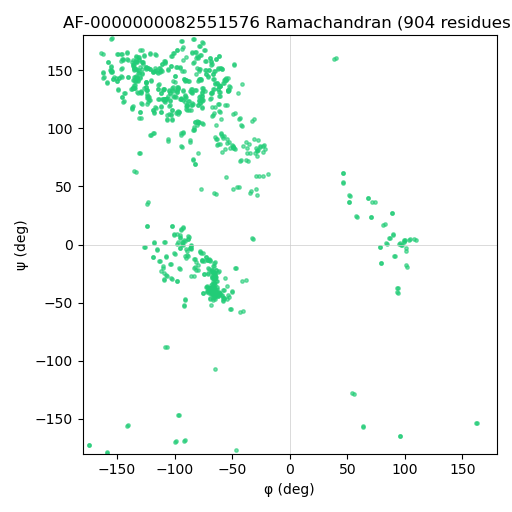? 12.992 29.297 25.516 1 94.81 93 VAL A N 1
ATOM 700 C CA . VAL A 1 93 ? 12.312 28.281 26.312 1 94.81 93 VAL A CA 1
ATOM 701 C C . VAL A 1 93 ? 10.906 28.75 26.672 1 94.81 93 VAL A C 1
ATOM 703 O O . VAL A 1 93 ? 10.734 29.859 27.188 1 94.81 93 VAL A O 1
ATOM 706 N N . LEU A 1 94 ? 10 27.938 26.312 1 95.69 94 LEU A N 1
ATOM 707 C CA . LEU A 1 94 ? 8.625 28.141 26.75 1 95.69 94 LEU A CA 1
ATOM 708 C C . LEU A 1 94 ? 8.375 27.422 28.078 1 95.69 94 LEU A C 1
ATOM 710 O O . LEU A 1 94 ? 8.555 26.219 28.188 1 95.69 94 LEU A O 1
ATOM 714 N N . GLN A 1 95 ? 8.031 28.156 29.062 1 94 95 GLN A N 1
ATOM 715 C CA . GLN A 1 95 ? 7.762 27.594 30.375 1 94 95 GLN A CA 1
ATOM 716 C C . GLN A 1 95 ? 6.277 27.688 30.719 1 94 95 GLN A C 1
ATOM 718 O O . GLN A 1 95 ? 5.684 28.766 30.672 1 94 95 GLN A O 1
ATOM 723 N N . SER A 1 96 ? 5.746 26.531 31.047 1 90.75 96 SER A N 1
ATOM 724 C CA . SER A 1 96 ? 4.344 26.484 31.438 1 90.75 96 SER A CA 1
ATOM 725 C C . SER A 1 96 ? 4.145 27.016 32.844 1 90.75 96 SER A C 1
ATOM 727 O O . SER A 1 96 ? 5.113 27.297 33.562 1 90.75 96 SER A O 1
ATOM 729 N N . ALA A 1 97 ? 2.812 27.141 33.219 1 87.5 97 ALA A N 1
ATOM 730 C CA . ALA A 1 97 ? 2.486 27.594 34.562 1 87.5 97 ALA A CA 1
ATOM 731 C C . ALA A 1 97 ? 2.99 26.609 35.594 1 87.5 97 ALA A C 1
ATOM 733 O O . ALA A 1 97 ? 3.342 27 36.719 1 87.5 97 ALA A O 1
ATOM 734 N N . GLN A 1 98 ? 3.008 25.359 35.219 1 88.19 98 GLN A N 1
ATOM 735 C CA . GLN A 1 98 ? 3.396 24.312 36.156 1 88.19 98 GLN A CA 1
ATOM 736 C C . GLN A 1 98 ? 4.914 24.125 36.188 1 88.19 98 GLN A C 1
ATOM 738 O O . GLN A 1 98 ? 5.434 23.312 36.938 1 88.19 98 GLN A O 1
ATOM 743 N N . GLY A 1 99 ? 5.598 24.859 35.344 1 85.38 99 GLY A N 1
ATOM 744 C CA . GLY A 1 99 ? 7.051 24.859 35.406 1 85.38 99 GLY A CA 1
ATOM 745 C C . GLY A 1 99 ? 7.684 23.984 34.344 1 85.38 99 GLY A C 1
ATOM 746 O O . GLY A 1 99 ? 8.906 23.938 34.219 1 85.38 99 GLY A O 1
ATOM 747 N N . ALA A 1 100 ? 6.852 23.328 33.594 1 88.88 100 ALA A N 1
ATOM 748 C CA . ALA A 1 100 ? 7.398 22.5 32.5 1 88.88 100 ALA A CA 1
ATOM 749 C C . ALA A 1 100 ? 8.023 23.359 31.422 1 88.88 100 ALA A C 1
ATOM 751 O O . ALA A 1 100 ? 7.441 24.359 31 1 88.88 100 ALA A O 1
ATOM 752 N N . GLU A 1 101 ? 9.273 22.984 31.047 1 89.62 101 GLU A N 1
ATOM 753 C CA . GLU A 1 101 ? 9.992 23.734 30.031 1 89.62 101 GLU A CA 1
ATOM 754 C C . GLU A 1 101 ? 10.016 23 28.688 1 89.62 101 GLU A C 1
ATOM 756 O O . GLU A 1 101 ? 10.211 21.781 28.656 1 89.62 101 GLU A O 1
ATOM 761 N N . THR A 1 102 ? 9.695 23.719 27.656 1 90.62 102 THR A N 1
ATOM 762 C CA . THR A 1 102 ? 9.797 23.188 26.297 1 90.62 102 THR A CA 1
ATOM 763 C C . THR A 1 102 ? 10.578 24.156 25.406 1 90.62 102 THR A C 1
ATOM 765 O O . THR A 1 102 ? 10.312 25.359 25.406 1 90.62 102 THR A O 1
ATOM 768 N N . SER A 1 103 ? 11.531 23.562 24.688 1 89.25 103 SER A N 1
ATOM 769 C CA . SER A 1 103 ? 12.289 24.375 23.75 1 89.25 103 SER A CA 1
ATOM 770 C C . SER A 1 103 ? 11.453 24.688 22.516 1 89.25 103 SER A C 1
ATOM 772 O O . SER A 1 103 ? 10.797 23.812 21.953 1 89.25 103 SER A O 1
ATOM 774 N N . VAL A 1 104 ? 11.422 25.922 22.078 1 86.25 104 VAL A N 1
ATOM 775 C CA . VAL A 1 104 ? 10.672 26.344 20.906 1 86.25 104 VAL A CA 1
ATOM 776 C C . VAL A 1 104 ? 11.359 25.844 19.641 1 86.25 104 VAL A C 1
ATOM 778 O O . VAL A 1 104 ? 10.695 25.562 18.641 1 86.25 104 VAL A O 1
ATOM 781 N N . ALA A 1 105 ? 12.648 25.844 19.688 1 81.5 105 ALA A N 1
ATOM 782 C CA . ALA A 1 105 ? 13.438 25.344 18.562 1 81.5 105 ALA A CA 1
ATOM 783 C C . ALA A 1 105 ? 14.758 24.734 19.047 1 81.5 105 ALA A C 1
ATOM 785 O O . ALA A 1 105 ? 15.172 24.969 20.188 1 81.5 105 ALA A O 1
ATOM 786 N N . ASN A 1 106 ? 15.336 24 18.172 1 79.12 106 ASN A N 1
ATOM 787 C CA . ASN A 1 106 ? 16.531 23.25 18.562 1 79.12 106 ASN A CA 1
ATOM 788 C C . ASN A 1 106 ? 17.797 24.031 18.219 1 79.12 106 ASN A C 1
ATOM 790 O O . ASN A 1 106 ? 18.391 23.828 17.156 1 79.12 106 ASN A O 1
ATOM 794 N N . PHE A 1 107 ? 18.188 24.859 19.016 1 83.25 107 PHE A N 1
ATOM 795 C CA . PHE A 1 107 ? 19.469 25.531 18.938 1 83.25 107 PHE A CA 1
ATOM 796 C C . PHE A 1 107 ? 20.016 25.812 20.328 1 83.25 107 PHE A C 1
ATOM 798 O O . PHE A 1 107 ? 19.266 25.797 21.312 1 83.25 107 PHE A O 1
ATOM 805 N N . SER A 1 108 ? 21.312 25.828 20.297 1 81.06 108 SER A N 1
ATOM 806 C CA . SER A 1 108 ? 21.984 26.203 21.531 1 81.06 108 SER A CA 1
ATOM 807 C C . SER A 1 108 ? 23 27.312 21.297 1 81.06 108 SER A C 1
ATOM 809 O O . SER A 1 108 ? 23.406 27.562 20.156 1 81.06 108 SER A O 1
ATOM 811 N N . SER A 1 109 ? 23.219 28.094 22.281 1 87.44 109 SER A N 1
ATOM 812 C CA . SER A 1 109 ? 24.266 29.125 22.344 1 87.44 109 SER A CA 1
ATOM 813 C C . SER A 1 109 ? 23.906 30.312 21.469 1 87.44 109 SER A C 1
ATOM 815 O O . SER A 1 109 ? 24.766 30.859 20.766 1 87.44 109 SER A O 1
ATOM 817 N N . ALA A 1 110 ? 22.625 30.625 21.438 1 94 110 ALA A N 1
ATOM 818 C CA . ALA A 1 110 ? 22.203 31.812 20.703 1 94 110 ALA A CA 1
ATOM 819 C C . ALA A 1 110 ? 22.641 33.094 21.438 1 94 110 ALA A C 1
ATOM 821 O O . ALA A 1 110 ? 22.625 33.125 22.672 1 94 110 ALA A O 1
ATOM 822 N N . SER A 1 111 ? 23.016 34.125 20.672 1 95.12 111 SER A N 1
ATOM 823 C CA . SER A 1 111 ? 23.453 35.406 21.266 1 95.12 111 SER A CA 1
ATOM 824 C C . SER A 1 111 ? 22.422 36.5 21.031 1 95.12 111 SER A C 1
ATOM 826 O O . SER A 1 111 ? 22.406 37.5 21.75 1 95.12 111 SER A O 1
ATOM 828 N N . SER A 1 112 ? 21.672 36.344 20.062 1 95.62 112 SER A N 1
ATOM 829 C CA . SER A 1 112 ? 20.625 37.344 19.75 1 95.62 112 SER A CA 1
ATOM 830 C C . SER A 1 112 ? 19.578 36.75 18.812 1 95.62 112 SER A C 1
ATOM 832 O O . SER A 1 112 ? 19.781 35.656 18.25 1 95.62 112 SER A O 1
ATOM 834 N N . ALA A 1 113 ? 18.469 37.375 18.703 1 96.19 113 ALA A N 1
ATOM 835 C CA . ALA A 1 113 ? 17.406 37.031 17.766 1 96.19 113 ALA A CA 1
ATOM 836 C C . ALA A 1 113 ? 16.766 38.281 17.172 1 96.19 113 ALA A C 1
ATOM 838 O O . ALA A 1 113 ? 16.969 39.375 17.672 1 96.19 113 ALA A O 1
ATOM 839 N N . SER A 1 114 ? 16.109 38.094 16 1 96.5 114 SER A N 1
ATOM 840 C CA . SER A 1 114 ? 15.477 39.219 15.352 1 96.5 114 SER A CA 1
ATOM 841 C C . SER A 1 114 ? 14.242 38.812 14.57 1 96.5 114 SER A C 1
ATOM 843 O O . SER A 1 114 ? 14.25 37.75 13.898 1 96.5 114 SER A O 1
ATOM 845 N N . MET A 1 115 ? 13.188 39.562 14.758 1 97 115 MET A N 1
ATOM 846 C CA . MET A 1 115 ? 12.039 39.469 13.867 1 97 115 MET A CA 1
ATOM 847 C C . MET A 1 115 ? 12.219 40.406 12.656 1 97 115 MET A C 1
ATOM 849 O O . MET A 1 115 ? 12.219 41.625 12.789 1 97 115 MET A O 1
ATOM 853 N N . LEU A 1 116 ? 12.305 39.75 11.477 1 96.38 116 LEU A N 1
ATOM 854 C CA . LEU A 1 116 ? 12.578 40.531 10.273 1 96.38 116 LEU A CA 1
ATOM 855 C C . LEU A 1 116 ? 11.281 41 9.602 1 96.38 116 LEU A C 1
ATOM 857 O O . LEU A 1 116 ? 10.242 40.375 9.789 1 96.38 116 LEU A O 1
ATOM 861 N N . ASP A 1 117 ? 11.383 41.969 8.789 1 94.44 117 ASP A N 1
ATOM 862 C CA . ASP A 1 117 ? 10.219 42.5 8.078 1 94.44 117 ASP A CA 1
ATOM 863 C C . ASP A 1 117 ? 9.75 41.531 7.004 1 94.44 117 ASP A C 1
ATOM 865 O O . ASP A 1 117 ? 8.648 41.656 6.465 1 94.44 117 ASP A O 1
ATOM 869 N N . THR A 1 118 ? 10.555 40.531 6.66 1 94.69 118 THR A N 1
ATOM 870 C CA . THR A 1 118 ? 10.164 39.5 5.715 1 94.69 118 THR A CA 1
ATOM 871 C C . THR A 1 118 ? 9.203 38.5 6.367 1 94.69 118 THR A C 1
ATOM 873 O O . THR A 1 118 ? 8.539 37.75 5.676 1 94.69 118 THR A O 1
ATOM 876 N N . GLY A 1 119 ? 9.148 38.562 7.645 1 96 119 GLY A N 1
ATOM 877 C CA . GLY A 1 119 ? 8.375 37.594 8.391 1 96 119 GLY A CA 1
ATOM 878 C C . GLY A 1 119 ? 9.219 36.469 8.938 1 96 119 GLY A C 1
ATOM 879 O O . GLY A 1 119 ? 8.703 35.562 9.594 1 96 119 GLY A O 1
ATOM 880 N N . ASN A 1 120 ? 10.547 36.5 8.656 1 97.12 120 ASN A N 1
ATOM 881 C CA . ASN A 1 120 ? 11.484 35.5 9.141 1 97.12 120 ASN A CA 1
ATOM 882 C C . ASN A 1 120 ? 11.969 35.812 10.555 1 97.12 120 ASN A C 1
ATOM 884 O O . ASN A 1 120 ? 12.438 36.906 10.82 1 97.12 120 ASN A O 1
ATOM 888 N N . PHE A 1 121 ? 11.734 34.906 11.469 1 97 121 PHE A N 1
ATOM 889 C CA . PHE A 1 121 ? 12.375 35 12.773 1 97 121 PHE A CA 1
ATOM 890 C C . PHE A 1 121 ? 13.727 34.312 12.766 1 97 121 PHE A C 1
ATOM 892 O O . PHE A 1 121 ? 13.805 33.094 12.477 1 97 121 PHE A O 1
ATOM 899 N N . VAL A 1 122 ? 14.781 35.062 13.133 1 96.81 122 VAL A N 1
ATOM 900 C CA . VAL A 1 122 ? 16.125 34.531 12.961 1 96.81 122 VAL A CA 1
ATOM 901 C C . VAL A 1 122 ? 16.875 34.562 14.289 1 96.81 122 VAL A C 1
ATOM 903 O O . VAL A 1 122 ? 16.766 35.562 15.039 1 96.81 122 VAL A O 1
ATOM 906 N N . VAL A 1 123 ? 17.625 33.5 14.531 1 96.25 123 VAL A N 1
ATOM 907 C CA . VAL A 1 123 ? 18.469 33.406 15.719 1 96.25 123 VAL A CA 1
ATOM 908 C C . VAL A 1 123 ? 19.938 33.375 15.312 1 96.25 123 VAL A C 1
ATOM 910 O O . VAL A 1 123 ? 20.328 32.625 14.406 1 96.25 123 VAL A O 1
ATOM 913 N N . TYR A 1 124 ? 20.688 34.219 16.078 1 96.25 124 TYR A N 1
ATOM 914 C CA . TYR A 1 124 ? 22.094 34.406 15.734 1 96.25 124 TYR A CA 1
ATOM 915 C C . TYR A 1 124 ? 23 33.906 16.844 1 96.25 124 TYR A C 1
ATOM 917 O O . TYR A 1 124 ? 22.609 33.906 18.016 1 96.25 124 TYR A O 1
ATOM 925 N N . ASN A 1 125 ? 24.156 33.469 16.391 1 94.94 125 ASN A N 1
ATOM 926 C CA . ASN A 1 125 ? 25.172 33.188 17.391 1 94.94 125 ASN A CA 1
ATOM 927 C C . ASN A 1 125 ? 26.047 34.406 17.672 1 94.94 125 ASN A C 1
ATOM 929 O O . ASN A 1 125 ? 25.719 35.5 17.234 1 94.94 125 ASN A O 1
ATOM 933 N N . SER A 1 126 ? 27.156 34.125 18.406 1 92.94 126 SER A N 1
ATOM 934 C CA . SER A 1 126 ? 28.016 35.219 18.859 1 92.94 126 SER A CA 1
ATOM 935 C C . SER A 1 126 ? 28.766 35.844 17.688 1 92.94 126 SER A C 1
ATOM 937 O O . SER A 1 126 ? 29.188 37 17.766 1 92.94 126 SER A O 1
ATOM 939 N N . THR A 1 127 ? 28.891 35.125 16.609 1 94.69 127 THR A N 1
ATOM 940 C CA . THR A 1 127 ? 29.578 35.625 15.43 1 94.69 127 THR A CA 1
ATOM 941 C C . THR A 1 127 ? 28.578 36.219 14.438 1 94.69 127 THR A C 1
ATOM 943 O O . THR A 1 127 ? 28.922 36.5 13.289 1 94.69 127 THR A O 1
ATOM 946 N N . ASN A 1 128 ? 27.359 36.312 14.82 1 92.56 128 ASN A N 1
ATOM 947 C CA . ASN A 1 128 ? 26.281 36.906 14.023 1 92.56 128 ASN A CA 1
ATOM 948 C C . ASN A 1 128 ? 25.922 36 12.836 1 92.56 128 ASN A C 1
ATOM 950 O O . ASN A 1 128 ? 25.453 36.5 11.805 1 92.56 128 ASN A O 1
ATOM 954 N N . SER A 1 129 ? 26.25 34.781 13.047 1 94.56 129 SER A N 1
ATOM 955 C CA . SER A 1 129 ? 25.797 33.812 12.062 1 94.56 129 SER A CA 1
ATOM 956 C C . SER A 1 129 ? 24.438 33.25 12.422 1 94.56 129 SER A C 1
ATOM 958 O O . SER A 1 129 ? 24.141 33 13.602 1 94.56 129 SER A O 1
ATOM 960 N N . THR A 1 130 ? 23.656 33.062 11.352 1 95.25 130 THR A N 1
ATOM 961 C CA . THR A 1 130 ? 22.344 32.469 11.578 1 95.25 130 THR A CA 1
ATOM 962 C C . THR A 1 130 ? 22.453 31.016 12.008 1 95.25 130 THR A C 1
ATOM 964 O O . THR A 1 130 ? 23.094 30.219 11.32 1 95.25 130 THR A O 1
ATOM 967 N N . ILE A 1 131 ? 21.844 30.609 13.156 1 95.25 131 ILE A N 1
ATOM 968 C CA . ILE A 1 131 ? 21.922 29.219 13.617 1 95.25 131 ILE A CA 1
ATOM 969 C C . ILE A 1 131 ? 20.547 28.578 13.555 1 95.25 131 ILE A C 1
ATOM 971 O O . ILE A 1 131 ? 20.422 27.359 13.656 1 95.25 131 ILE A O 1
ATOM 975 N N . TRP A 1 132 ? 19.547 29.422 13.398 1 95.81 132 TRP A N 1
ATOM 976 C CA . TRP A 1 132 ? 18.172 28.953 13.227 1 95.81 132 TRP A CA 1
ATOM 977 C C . TRP A 1 132 ? 17.297 30.047 12.633 1 95.81 132 TRP A C 1
ATOM 979 O O . TRP A 1 132 ? 17.484 31.234 12.914 1 95.81 132 TRP A O 1
ATOM 989 N N . GLU A 1 133 ? 16.281 29.688 11.844 1 96.12 133 GLU A N 1
ATOM 990 C CA . GLU A 1 133 ? 15.32 30.656 11.328 1 96.12 133 GLU A CA 1
ATOM 991 C C . GLU A 1 133 ? 13.992 29.984 11.008 1 96.12 133 GLU A C 1
ATOM 993 O O . GLU A 1 133 ? 13.961 28.812 10.633 1 96.12 133 GLU A O 1
ATOM 998 N N . SER A 1 134 ? 12.898 30.625 11.125 1 96.56 134 SER A N 1
ATOM 999 C CA . SER A 1 134 ? 11.57 30.078 10.883 1 96.56 134 SER A CA 1
ATOM 1000 C C . SER A 1 134 ? 11.383 29.703 9.414 1 96.56 134 SER A C 1
ATOM 1002 O O . SER A 1 134 ? 10.688 28.734 9.102 1 96.56 134 SER A O 1
ATOM 1004 N N . PHE A 1 135 ? 12.094 30.391 8.477 1 96.5 135 PHE A N 1
ATOM 1005 C CA . PHE A 1 135 ? 11.938 30.141 7.051 1 96.5 135 PHE A CA 1
ATOM 1006 C C . PHE A 1 135 ? 12.445 28.766 6.672 1 96.5 135 PHE A C 1
ATOM 1008 O O . PHE A 1 135 ? 12.031 28.203 5.656 1 96.5 135 PHE A O 1
ATOM 1015 N N . GLN A 1 136 ? 13.305 28.203 7.477 1 95.5 136 GLN A N 1
ATOM 1016 C CA . GLN A 1 136 ? 13.82 26.859 7.203 1 95.5 136 GLN A CA 1
ATOM 1017 C C . GLN A 1 136 ? 12.992 25.797 7.91 1 95.5 136 GLN A C 1
ATOM 1019 O O . GLN A 1 136 ? 13.258 24.594 7.758 1 95.5 136 GLN A O 1
ATOM 1024 N N . ASN A 1 137 ? 11.992 26.219 8.641 1 95.69 137 ASN A N 1
ATOM 1025 C CA . ASN A 1 137 ? 11.102 25.328 9.375 1 95.69 137 ASN A CA 1
ATOM 1026 C C . ASN A 1 137 ? 9.641 25.703 9.18 1 95.69 137 ASN A C 1
ATOM 1028 O O . ASN A 1 137 ? 8.93 26 10.148 1 95.69 137 ASN A O 1
ATOM 1032 N N . PRO A 1 138 ? 9.227 25.609 7.965 1 97.19 138 PRO A N 1
ATOM 1033 C CA . PRO A 1 138 ? 7.859 26.078 7.699 1 97.19 138 PRO A CA 1
ATOM 1034 C C . PRO A 1 138 ? 6.797 25.188 8.344 1 97.19 138 PRO A C 1
ATOM 1036 O O . PRO A 1 138 ? 7.074 24.031 8.68 1 97.19 138 PRO A O 1
ATOM 1039 N N . THR A 1 139 ? 5.582 25.75 8.57 1 97.69 139 THR A N 1
ATOM 1040 C CA . THR A 1 139 ? 4.414 24.984 9.016 1 97.69 139 THR A CA 1
ATOM 1041 C C . THR A 1 139 ? 3.4 24.859 7.883 1 97.69 139 THR A C 1
ATOM 1043 O O . THR A 1 139 ? 3.516 23.953 7.047 1 97.69 139 THR A O 1
ATOM 1046 N N . ASP A 1 140 ? 2.469 25.844 7.75 1 98.38 140 ASP A N 1
ATOM 1047 C CA . ASP A 1 140 ? 1.459 25.719 6.703 1 98.38 140 ASP A CA 1
ATOM 1048 C C . ASP A 1 140 ? 1.575 26.859 5.691 1 98.38 140 ASP A C 1
ATOM 1050 O O . ASP A 1 140 ? 0.822 26.922 4.719 1 98.38 140 ASP A O 1
ATOM 1054 N N . THR A 1 141 ? 2.572 27.766 5.895 1 98.38 141 THR A N 1
ATOM 1055 C CA . THR A 1 141 ? 2.582 29 5.129 1 98.38 141 THR A CA 1
ATOM 1056 C C . THR A 1 141 ? 3.977 29.281 4.578 1 98.38 141 THR A C 1
ATOM 1058 O O . THR A 1 141 ? 4.98 29.031 5.25 1 98.38 141 THR A O 1
ATOM 1061 N N . LEU A 1 142 ? 3.994 29.766 3.377 1 98.25 142 LEU A N 1
ATOM 1062 C CA . LEU A 1 142 ? 5.191 30.281 2.725 1 98.25 142 LEU A CA 1
ATOM 1063 C C . LEU A 1 142 ? 5.062 31.781 2.479 1 98.25 142 LEU A C 1
ATOM 1065 O O . LEU A 1 142 ? 4.082 32.25 1.885 1 98.25 142 LEU A O 1
ATOM 1069 N N . LEU A 1 143 ? 6.035 32.531 2.971 1 97.44 143 LEU A N 1
ATOM 1070 C CA . LEU A 1 143 ? 6.035 33.969 2.795 1 97.44 143 LEU A CA 1
ATOM 1071 C C . LEU A 1 143 ? 6.973 34.375 1.666 1 97.44 143 LEU A C 1
ATOM 1073 O O . LEU A 1 143 ? 7.801 33.594 1.219 1 97.44 143 LEU A O 1
ATOM 1077 N N . PRO A 1 144 ? 6.812 35.625 1.215 1 95.19 144 PRO A N 1
ATOM 1078 C CA . PRO A 1 144 ? 7.73 36.094 0.167 1 95.19 144 PRO A CA 1
ATOM 1079 C C . PRO A 1 144 ? 9.195 35.969 0.581 1 95.19 144 PRO A C 1
ATOM 1081 O O . PRO A 1 144 ? 9.531 36.219 1.739 1 95.19 144 PRO A O 1
ATOM 1084 N N . THR A 1 145 ? 10.016 35.594 -0.369 1 94.12 145 THR A N 1
ATOM 1085 C CA . THR A 1 145 ? 11.461 35.406 -0.264 1 94.12 145 THR A CA 1
ATOM 1086 C C . THR A 1 145 ? 11.797 34.062 0.396 1 94.12 145 THR A C 1
ATOM 1088 O O . THR A 1 145 ? 12.961 33.656 0.44 1 94.12 145 THR A O 1
ATOM 1091 N N . GLN A 1 146 ? 10.82 33.5 1.027 1 96.12 146 GLN A N 1
ATOM 1092 C CA . GLN A 1 146 ? 11.008 32.125 1.499 1 96.12 146 GLN A CA 1
ATOM 1093 C C . GLN A 1 146 ? 10.977 31.141 0.34 1 96.12 146 GLN A C 1
ATOM 1095 O O . GLN A 1 146 ? 10.273 31.359 -0.649 1 96.12 146 GLN A O 1
ATOM 1100 N N . ARG A 1 147 ? 11.758 30.078 0.471 1 95.75 147 ARG A N 1
ATOM 1101 C CA . ARG A 1 147 ? 11.805 29.047 -0.564 1 95.75 147 ARG A CA 1
ATOM 1102 C C . ARG A 1 147 ? 11.586 27.656 0.031 1 95.75 147 ARG A C 1
ATOM 1104 O O . ARG A 1 147 ? 11.945 27.422 1.187 1 95.75 147 ARG A O 1
ATOM 1111 N N . LEU A 1 148 ? 10.961 26.828 -0.792 1 97 148 LEU A N 1
ATOM 1112 C CA . LEU A 1 148 ? 10.914 25.406 -0.436 1 97 148 LEU A CA 1
ATOM 1113 C C . LEU A 1 148 ? 11.891 24.609 -1.282 1 97 148 LEU A C 1
ATOM 1115 O O . LEU A 1 148 ? 11.844 24.656 -2.514 1 97 148 LEU A O 1
ATOM 1119 N N . PHE A 1 149 ? 12.766 23.922 -0.577 1 96.06 149 PHE A N 1
ATOM 1120 C CA . PHE A 1 149 ? 13.695 23 -1.235 1 96.06 149 PHE A CA 1
ATOM 1121 C C . PHE A 1 149 ? 13.133 21.594 -1.25 1 96.06 149 PHE A C 1
ATOM 1123 O O . PHE A 1 149 ? 12.055 21.328 -0.708 1 96.06 149 PHE A O 1
ATOM 1130 N N . TYR A 1 150 ? 13.93 20.734 -1.95 1 94.06 150 TYR A N 1
ATOM 1131 C CA . TYR A 1 150 ? 13.477 19.344 -2.039 1 94.06 150 TYR A CA 1
ATOM 1132 C C . TYR A 1 150 ? 13.203 18.781 -0.655 1 94.06 150 TYR A C 1
ATOM 1134 O O . TYR A 1 150 ? 13.953 19.031 0.291 1 94.06 150 TYR A O 1
ATOM 1142 N N . ASP A 1 151 ? 12.039 18.109 -0.515 1 95.38 151 ASP A N 1
ATOM 1143 C CA . ASP A 1 151 ? 11.562 17.391 0.656 1 95.38 151 ASP A CA 1
ATOM 1144 C C . ASP A 1 151 ? 11.008 18.344 1.709 1 95.38 151 ASP A C 1
ATOM 1146 O O . ASP A 1 151 ? 10.539 17.906 2.764 1 95.38 151 ASP A O 1
ATOM 1150 N N . ASP A 1 152 ? 11.078 19.656 1.436 1 97.12 152 ASP A N 1
ATOM 1151 C CA . ASP A 1 152 ? 10.367 20.578 2.312 1 97.12 152 ASP A CA 1
ATOM 1152 C C . ASP A 1 152 ? 8.852 20.453 2.135 1 97.12 152 ASP A C 1
ATOM 1154 O O . ASP A 1 152 ? 8.383 20.094 1.055 1 97.12 152 ASP A O 1
ATOM 1158 N N . VAL A 1 153 ? 8.172 20.75 3.26 1 98.19 153 VAL A N 1
ATOM 1159 C CA . VAL A 1 153 ? 6.73 20.516 3.203 1 98.19 153 VAL A CA 1
ATOM 1160 C C . VAL A 1 153 ? 5.992 21.703 3.812 1 98.19 153 VAL A C 1
ATOM 1162 O O . VAL A 1 153 ? 6.566 22.469 4.594 1 98.19 153 VAL A O 1
ATOM 1165 N N . LEU A 1 154 ? 4.805 21.953 3.377 1 98.69 154 LEU A N 1
ATOM 1166 C CA . LEU A 1 154 ? 3.773 22.719 4.055 1 98.69 154 LEU A CA 1
ATOM 1167 C C . LEU A 1 154 ? 2.613 21.828 4.484 1 98.69 154 LEU A C 1
ATOM 1169 O O . LEU A 1 154 ? 1.926 21.25 3.639 1 98.69 154 LEU A O 1
ATOM 1173 N N . ASP A 1 155 ? 2.418 21.688 5.742 1 98.31 155 ASP A N 1
ATOM 1174 C CA . ASP A 1 155 ? 1.303 20.922 6.281 1 98.31 155 ASP A CA 1
ATOM 1175 C C . ASP A 1 155 ? 0.151 21.828 6.695 1 98.31 155 ASP A C 1
ATOM 1177 O O . ASP A 1 155 ? 0.36 22.828 7.387 1 98.31 155 ASP A O 1
ATOM 1181 N N . SER A 1 156 ? -0.958 21.5 6.328 1 98.38 156 SER A N 1
ATOM 1182 C CA . SER A 1 156 ? -2.115 22.312 6.707 1 98.38 156 SER A CA 1
ATOM 1183 C C . SER A 1 156 ? -2.314 22.312 8.219 1 98.38 156 SER A C 1
ATOM 1185 O O . SER A 1 156 ? -1.775 21.469 8.922 1 98.38 156 SER A O 1
ATOM 1187 N N . SER A 1 157 ? -3.033 23.328 8.625 1 97.12 157 SER A N 1
ATOM 1188 C CA . SER A 1 157 ? -3.529 23.312 10 1 97.12 157 SER A CA 1
ATOM 1189 C C . SER A 1 157 ? -4.836 22.531 10.102 1 97.12 157 SER A C 1
ATOM 1191 O O . SER A 1 157 ? -5.449 22.203 9.086 1 97.12 157 SER A O 1
ATOM 1193 N N . VAL A 1 158 ? -5.188 22.219 11.344 1 94.69 158 VAL A N 1
ATOM 1194 C CA . VAL A 1 158 ? -6.449 21.516 11.57 1 94.69 158 VAL A CA 1
ATOM 1195 C C . VAL A 1 158 ? -7.613 22.391 11.109 1 94.69 158 VAL A C 1
ATOM 1197 O O . VAL A 1 158 ? -8.562 21.906 10.5 1 94.69 158 VAL A O 1
ATOM 1200 N N . SER A 1 159 ? -7.555 23.656 11.453 1 92.81 159 SER A N 1
ATOM 1201 C CA . SER A 1 159 ? -8.531 24.672 11.07 1 92.81 159 SER A CA 1
ATOM 1202 C C . SER A 1 159 ? -7.934 26.078 11.172 1 92.81 159 SER A C 1
ATOM 1204 O O . SER A 1 159 ? -6.762 26.234 11.516 1 92.81 159 SER A O 1
ATOM 1206 N N . GLU A 1 160 ? -8.766 27 10.867 1 89.12 160 GLU A N 1
ATOM 1207 C CA . GLU A 1 160 ? -8.32 28.391 10.992 1 89.12 160 GLU A CA 1
ATOM 1208 C C . GLU A 1 160 ? -8.039 28.734 12.453 1 89.12 160 GLU A C 1
ATOM 1210 O O . GLU A 1 160 ? -7.156 29.562 12.734 1 89.12 160 GLU A O 1
ATOM 1215 N N . SER A 1 161 ? -8.711 28.094 13.328 1 90.38 161 SER A N 1
ATOM 1216 C CA . SER A 1 161 ? -8.602 28.422 14.75 1 90.38 161 SER A CA 1
ATOM 1217 C C . SER A 1 161 ? -7.672 27.453 15.477 1 90.38 161 SER A C 1
ATOM 1219 O O . SER A 1 161 ? -7.336 27.672 16.641 1 90.38 161 SER A O 1
ATOM 1221 N N . ASN A 1 162 ? -7.266 26.469 14.859 1 94.62 162 ASN A N 1
ATOM 1222 C CA . ASN A 1 162 ? -6.371 25.469 15.422 1 94.62 162 ASN A CA 1
ATOM 1223 C C . ASN A 1 162 ? -5.176 25.203 14.516 1 94.62 162 ASN A C 1
ATOM 1225 O O . ASN A 1 162 ? -5.293 24.484 13.516 1 94.62 162 ASN A O 1
ATOM 1229 N N . GLN A 1 163 ? -4.023 25.625 14.898 1 96.62 163 GLN A N 1
ATOM 1230 C CA . GLN A 1 163 ? -2.844 25.625 14.039 1 96.62 163 GLN A CA 1
ATOM 1231 C C . GLN A 1 163 ? -2.094 24.297 14.133 1 96.62 163 GLN A C 1
ATOM 1233 O O . GLN A 1 163 ? -1.06 24.109 13.484 1 96.62 163 GLN A O 1
ATOM 1238 N N . SER A 1 164 ? -2.662 23.344 14.883 1 96 164 SER A N 1
ATOM 1239 C CA . SER A 1 164 ? -2.037 22.031 14.891 1 96 164 SER A CA 1
ATOM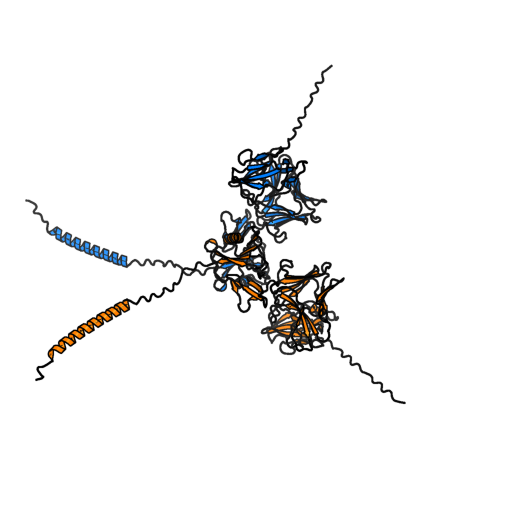 1240 C C . SER A 1 164 ? -2.029 21.422 13.492 1 96 164 SER A C 1
ATOM 1242 O O . SER A 1 164 ? -2.752 21.875 12.602 1 96 164 SER A O 1
ATOM 1244 N N . THR A 1 165 ? -1.154 20.406 13.367 1 96.38 165 THR A N 1
ATOM 1245 C CA . THR A 1 165 ? -0.998 19.797 12.047 1 96.38 165 THR A CA 1
ATOM 1246 C C . THR A 1 165 ? -2.314 19.203 11.57 1 96.38 165 THR A C 1
ATOM 1248 O O . THR A 1 165 ? -2.975 18.469 12.312 1 96.38 165 THR A O 1
ATOM 1251 N N . GLY A 1 166 ? -2.629 19.547 10.336 1 96 166 GLY A N 1
ATOM 1252 C CA . GLY A 1 166 ? -3.871 19.078 9.75 1 96 166 GLY A CA 1
ATOM 1253 C C . GLY A 1 166 ? -3.688 17.844 8.875 1 96 166 GLY A C 1
ATOM 1254 O O . GLY A 1 166 ? -2.867 16.984 9.188 1 96 166 GLY A O 1
ATOM 1255 N N . ARG A 1 167 ? -4.508 17.75 7.809 1 95.25 167 ARG A N 1
ATOM 1256 C CA . ARG A 1 167 ? -4.625 16.469 7.098 1 95.25 167 ARG A CA 1
ATOM 1257 C C . ARG A 1 167 ? -3.924 16.531 5.746 1 95.25 167 ARG A C 1
ATOM 1259 O O . ARG A 1 167 ? -3.824 15.523 5.047 1 95.25 167 ARG A O 1
ATOM 1266 N N . PHE A 1 168 ? -3.531 17.734 5.363 1 98 168 PHE A N 1
ATOM 1267 C CA . PHE A 1 168 ? -3.066 17.875 3.988 1 98 168 PHE A CA 1
ATOM 1268 C C . PHE A 1 168 ? -1.633 18.391 3.951 1 98 168 PHE A C 1
ATOM 1270 O O . PHE A 1 168 ? -1.199 19.094 4.863 1 98 168 PHE A O 1
ATOM 1277 N N . ARG A 1 169 ? -0.94 18.016 2.932 1 98.12 169 ARG A N 1
ATOM 1278 C CA . ARG A 1 169 ? 0.469 18.359 2.789 1 98.12 169 ARG A CA 1
ATOM 1279 C C . ARG A 1 169 ? 0.788 18.781 1.357 1 98.12 169 ARG A C 1
ATOM 1281 O O . ARG A 1 169 ? 0.378 18.125 0.405 1 98.12 169 ARG A O 1
ATOM 1288 N N . ALA A 1 170 ? 1.5 19.844 1.264 1 98.75 170 ALA A N 1
ATOM 1289 C CA . ALA A 1 170 ? 2.223 20.188 0.039 1 98.75 170 ALA A CA 1
ATOM 1290 C C . ALA A 1 170 ? 3.707 19.844 0.169 1 98.75 170 ALA A C 1
ATOM 1292 O O . ALA A 1 170 ? 4.34 20.188 1.175 1 98.75 170 ALA A O 1
ATOM 1293 N N . ILE A 1 171 ? 4.301 19.219 -0.87 1 98.19 171 ILE A N 1
ATOM 1294 C CA . ILE A 1 171 ? 5.703 18.828 -0.771 1 98.19 171 ILE A CA 1
ATOM 1295 C C . ILE A 1 171 ? 6.426 19.172 -2.072 1 98.19 171 ILE A C 1
ATOM 1297 O O . ILE A 1 171 ? 5.883 18.969 -3.162 1 98.19 171 ILE A O 1
ATOM 1301 N N . MET A 1 172 ? 7.605 19.766 -1.949 1 97.44 172 MET A N 1
ATOM 1302 C CA . MET A 1 172 ? 8.531 19.844 -3.076 1 97.44 172 MET A CA 1
ATOM 1303 C C . MET A 1 172 ? 9.32 18.547 -3.215 1 97.44 172 MET A C 1
ATOM 1305 O O . MET A 1 172 ? 10.297 18.328 -2.488 1 97.44 172 MET A O 1
ATOM 1309 N N . GLN A 1 173 ? 8.953 17.797 -4.199 1 96.5 173 GLN A N 1
ATOM 1310 C CA . GLN A 1 173 ? 9.508 16.469 -4.328 1 96.5 173 GLN A CA 1
ATOM 1311 C C . GLN A 1 173 ? 10.891 16.5 -4.977 1 96.5 173 GLN A C 1
ATOM 1313 O O . GLN A 1 173 ? 11.219 17.453 -5.684 1 96.5 173 GLN A O 1
ATOM 1318 N N . GLN A 1 174 ? 11.625 15.414 -4.777 1 94.12 174 GLN A N 1
ATOM 1319 C CA . GLN A 1 174 ? 12.984 15.312 -5.301 1 94.12 174 GLN A CA 1
ATOM 1320 C C . GLN A 1 174 ? 12.984 15.266 -6.824 1 94.12 174 GLN A C 1
ATOM 1322 O O . GLN A 1 174 ? 13.977 15.633 -7.461 1 94.12 174 GLN A O 1
ATOM 1327 N N . ASP A 1 175 ? 11.891 14.852 -7.406 1 92.38 175 ASP A N 1
ATOM 1328 C CA . ASP A 1 175 ? 11.82 14.703 -8.859 1 92.38 175 ASP A CA 1
ATOM 1329 C C . ASP A 1 175 ? 11.422 16.016 -9.523 1 92.38 175 ASP A C 1
ATOM 1331 O O . ASP A 1 175 ? 11.242 16.078 -10.742 1 92.38 175 ASP A O 1
ATOM 1335 N N . GLY A 1 176 ? 11.156 17.031 -8.773 1 94.5 176 GLY A N 1
ATOM 1336 C CA . GLY A 1 176 ? 10.922 18.359 -9.32 1 94.5 176 GLY A CA 1
ATOM 1337 C C . GLY A 1 176 ? 9.453 18.75 -9.328 1 94.5 176 GLY A C 1
ATOM 1338 O O . GLY A 1 176 ? 9.094 19.812 -9.836 1 94.5 176 GLY A O 1
ATOM 1339 N N . TYR A 1 177 ? 8.656 17.906 -8.773 1 96 177 TYR A N 1
ATOM 1340 C CA . TYR A 1 177 ? 7.227 18.203 -8.742 1 96 177 TYR A CA 1
ATOM 1341 C C . TYR A 1 177 ? 6.824 18.797 -7.395 1 96 177 TYR A C 1
ATOM 1343 O O . TYR A 1 177 ? 7.266 18.328 -6.348 1 96 177 TYR A O 1
ATOM 1351 N N . LEU A 1 178 ? 6.086 19.922 -7.426 1 97.56 178 LEU A N 1
ATOM 1352 C CA . LEU A 1 178 ? 5.262 20.312 -6.289 1 97.56 178 LEU A CA 1
ATOM 1353 C C . LEU A 1 178 ? 3.957 19.531 -6.266 1 97.56 178 LEU A C 1
ATOM 1355 O O . LEU A 1 178 ? 3.191 19.547 -7.234 1 97.56 178 LEU A O 1
ATOM 1359 N N . ALA A 1 179 ? 3.758 18.766 -5.133 1 98.12 179 ALA A N 1
ATOM 1360 C CA . ALA A 1 179 ? 2.604 17.875 -5.129 1 98.12 179 ALA A CA 1
ATOM 1361 C C . ALA A 1 179 ? 1.824 17.984 -3.822 1 98.12 179 ALA A C 1
ATOM 1363 O O . ALA A 1 179 ? 2.387 18.344 -2.787 1 98.12 179 ALA A O 1
ATOM 1364 N N . LEU A 1 180 ? 0.534 17.734 -3.924 1 98.5 180 LEU A N 1
ATOM 1365 C CA . LEU A 1 180 ? -0.358 17.75 -2.77 1 98.5 180 LEU A CA 1
ATOM 1366 C C . LEU A 1 180 ? -0.828 16.344 -2.426 1 98.5 180 LEU A C 1
ATOM 1368 O O . LEU A 1 180 ? -1.184 15.57 -3.318 1 98.5 180 LEU A O 1
ATOM 1372 N N . TYR A 1 181 ? -0.765 16 -1.111 1 98.06 181 TYR A N 1
ATOM 1373 C CA . TYR A 1 181 ? -1.137 14.688 -0.606 1 98.06 181 TYR A CA 1
ATOM 1374 C C . TYR A 1 181 ? -1.979 14.812 0.658 1 98.06 181 TYR A C 1
ATOM 1376 O O . TYR A 1 181 ? -1.896 15.812 1.376 1 98.06 181 TYR A O 1
ATOM 1384 N N . PRO A 1 182 ? -2.836 13.742 0.906 1 96.81 182 PRO A N 1
ATOM 1385 C CA . PRO A 1 182 ? -3.215 13.57 2.311 1 96.81 182 PRO A CA 1
ATOM 1386 C C . PRO A 1 182 ? -2.029 13.211 3.203 1 96.81 182 PRO A C 1
ATOM 1388 O O . PRO A 1 182 ? -1.182 12.406 2.816 1 96.81 182 PRO A O 1
ATOM 1391 N N . LEU A 1 183 ? -2.025 13.82 4.316 1 95.31 183 LEU A N 1
ATOM 1392 C CA . LEU A 1 183 ? -0.911 13.57 5.227 1 95.31 183 LEU A CA 1
ATOM 1393 C C . LEU A 1 183 ? -0.847 12.102 5.613 1 95.31 183 LEU A C 1
ATOM 1395 O O . LEU A 1 183 ? -1.877 11.477 5.891 1 95.31 183 LEU A O 1
ATOM 1399 N N . GLY A 1 184 ? 0.377 11.531 5.621 1 90.5 184 GLY A N 1
ATOM 1400 C CA . GLY A 1 184 ? 0.583 10.164 6.074 1 90.5 184 GLY A CA 1
ATOM 1401 C C . GLY A 1 184 ? 0.457 9.141 4.965 1 90.5 184 GLY A C 1
ATOM 1402 O O . GLY A 1 184 ? 0.403 7.938 5.227 1 90.5 184 GLY A O 1
ATOM 1403 N N . THR A 1 185 ? 0.368 9.516 3.764 1 94.06 185 THR A N 1
ATOM 1404 C CA . THR A 1 185 ? 0.275 8.594 2.633 1 94.06 185 THR A CA 1
ATOM 1405 C C . THR A 1 185 ? 1.566 8.602 1.82 1 94.06 185 THR A C 1
ATOM 1407 O O . THR A 1 185 ? 2.334 9.57 1.875 1 94.06 185 THR A O 1
ATOM 1410 N N . PRO A 1 186 ? 1.807 7.512 1.065 1 91.25 186 PRO A N 1
ATOM 1411 C CA . PRO A 1 186 ? 2.969 7.523 0.174 1 91.25 186 PRO A CA 1
ATOM 1412 C C . PRO A 1 186 ? 2.881 8.602 -0.898 1 91.25 186 PRO A C 1
ATOM 1414 O O . PRO A 1 186 ? 1.781 9 -1.293 1 91.25 186 PRO A O 1
ATOM 1417 N N . TYR A 1 187 ? 4.078 9.055 -1.329 1 94.31 187 TYR A N 1
ATOM 1418 C CA . TYR A 1 187 ? 4.141 10.062 -2.385 1 94.31 187 TYR A CA 1
ATOM 1419 C C . TYR A 1 187 ? 4.055 9.406 -3.762 1 94.31 187 TYR A C 1
ATOM 1421 O O . TYR A 1 187 ? 5.055 9.328 -4.477 1 94.31 187 TYR A O 1
ATOM 1429 N N . SER A 1 188 ? 2.838 8.945 -4.117 1 93.5 188 SER A N 1
ATOM 1430 C CA . SER A 1 188 ? 2.574 8.281 -5.391 1 93.5 188 SER A CA 1
ATOM 1431 C C . SER A 1 188 ? 1.368 8.898 -6.094 1 93.5 188 SER A C 1
ATOM 1433 O O . SER A 1 188 ? 0.62 9.672 -5.492 1 93.5 188 SER A O 1
ATOM 1435 N N . ILE A 1 189 ? 1.228 8.539 -7.324 1 92.38 189 ILE A N 1
ATOM 1436 C CA . ILE A 1 189 ? 0.155 9.086 -8.148 1 92.38 189 ILE A CA 1
ATOM 1437 C C . ILE A 1 189 ? -1.196 8.625 -7.605 1 92.38 189 ILE A C 1
ATOM 1439 O O . ILE A 1 189 ? -2.207 9.312 -7.781 1 92.38 189 ILE A O 1
ATOM 1443 N N . GLU A 1 190 ? -1.184 7.527 -6.922 1 92.25 190 GLU A N 1
ATOM 1444 C CA . GLU A 1 190 ? -2.414 6.984 -6.355 1 92.25 190 GLU A CA 1
ATOM 1445 C C . GLU A 1 190 ? -2.984 7.91 -5.281 1 92.25 190 GLU A C 1
ATOM 1447 O O . GLU A 1 190 ? -4.203 8.039 -5.152 1 92.25 190 GLU A O 1
ATOM 1452 N N . TYR A 1 191 ? -2.092 8.586 -4.562 1 96.12 191 TYR A N 1
ATOM 1453 C CA . TYR A 1 191 ? -2.547 9.352 -3.41 1 96.12 191 TYR A CA 1
ATOM 1454 C C . TYR A 1 191 ? -2.502 10.852 -3.697 1 96.12 191 TYR A C 1
ATOM 1456 O O . TYR A 1 191 ? -3.266 11.625 -3.111 1 96.12 191 TYR A O 1
ATOM 1464 N N . GLY A 1 192 ? -1.631 11.242 -4.602 1 97.5 192 GLY A N 1
ATOM 1465 C CA . GLY A 1 192 ? -1.586 12.648 -4.957 1 97.5 192 GLY A CA 1
ATOM 1466 C C . GLY A 1 192 ? -2.842 13.125 -5.664 1 97.5 192 GLY A C 1
ATOM 1467 O O . GLY A 1 192 ? -3.445 12.383 -6.438 1 97.5 192 GLY A O 1
ATOM 1468 N N . TYR A 1 193 ? -3.211 14.422 -5.402 1 97.5 193 TYR A N 1
ATOM 1469 C CA . TYR A 1 193 ? -4.438 14.891 -6.043 1 97.5 193 TYR A CA 1
ATOM 1470 C C . TYR A 1 193 ? -4.191 16.172 -6.832 1 97.5 193 TYR A C 1
ATOM 1472 O O . TYR A 1 193 ? -5.09 16.656 -7.52 1 97.5 193 TYR A O 1
ATOM 1480 N N . TRP A 1 194 ? -2.963 16.688 -6.801 1 97.69 194 TRP A N 1
ATOM 1481 C CA . TRP A 1 194 ? -2.506 17.781 -7.652 1 97.69 194 TRP A CA 1
ATOM 1482 C C . TRP A 1 194 ? -0.982 17.844 -7.695 1 97.69 194 TRP A C 1
ATOM 1484 O O . TRP A 1 194 ? -0.315 17.547 -6.699 1 97.69 194 TRP A O 1
ATOM 1494 N N . SER A 1 195 ? -0.432 18.172 -8.836 1 97.19 195 SER A N 1
ATOM 1495 C CA . SER A 1 195 ? 1.01 18.375 -8.93 1 97.19 195 SER A CA 1
ATOM 1496 C C . SER A 1 195 ? 1.361 19.297 -10.094 1 97.19 195 SER A C 1
ATOM 1498 O O . SER A 1 195 ? 0.562 19.484 -11.008 1 97.19 195 SER A O 1
ATOM 1500 N N . MET A 1 196 ? 2.342 19.969 -9.969 1 96.62 196 MET A N 1
ATOM 1501 C CA . MET A 1 196 ? 2.98 20.766 -11.016 1 96.62 196 MET A CA 1
ATOM 1502 C C . MET A 1 196 ? 4.496 20.594 -10.984 1 96.62 196 MET A C 1
ATOM 1504 O O . MET A 1 196 ? 5.098 20.547 -9.906 1 96.62 196 MET A O 1
ATOM 1508 N N . GLY A 1 197 ? 5.09 20.391 -12.195 1 95.06 197 GLY A N 1
ATOM 1509 C CA . GLY A 1 197 ? 6.504 20.062 -12.156 1 95.06 197 GLY A CA 1
ATOM 1510 C C . GLY A 1 197 ? 7.344 20.891 -13.109 1 95.06 197 GLY A C 1
ATOM 1511 O O . GLY A 1 197 ? 6.805 21.625 -13.945 1 95.06 197 GLY A O 1
ATOM 1512 N N . ILE A 1 198 ? 8.578 20.859 -12.781 1 94.12 198 ILE A N 1
ATOM 1513 C CA . ILE A 1 198 ? 9.625 21.391 -13.641 1 94.12 198 ILE A CA 1
ATOM 1514 C C . ILE A 1 198 ? 10.68 20.328 -13.906 1 94.12 198 ILE A C 1
ATOM 1516 O O . ILE A 1 198 ? 11.016 19.547 -13.016 1 94.12 198 ILE A O 1
ATOM 1520 N N . ASN A 1 199 ? 11.031 20.219 -15.172 1 86.75 199 ASN A N 1
ATOM 1521 C CA . ASN A 1 199 ? 12.094 19.266 -15.484 1 86.75 199 ASN A CA 1
ATOM 1522 C C . ASN A 1 199 ? 13.398 19.625 -14.781 1 86.75 199 ASN A C 1
ATOM 1524 O O . ASN A 1 199 ? 13.898 20.734 -14.922 1 86.75 199 ASN A O 1
ATOM 1528 N N . ALA A 1 200 ? 13.844 18.844 -13.898 1 78.19 200 ALA A N 1
ATOM 1529 C CA . ALA A 1 200 ? 15.07 19.109 -13.156 1 78.19 200 ALA A CA 1
ATOM 1530 C C . ALA A 1 200 ? 15.758 17.828 -12.734 1 78.19 200 ALA A C 1
ATOM 1532 O O . ALA A 1 200 ? 15.102 16.797 -12.531 1 78.19 200 ALA A O 1
ATOM 1533 N N . PRO A 1 201 ? 17.188 17.969 -12.812 1 79.5 201 PRO A N 1
ATOM 1534 C CA . PRO A 1 201 ? 17.859 16.891 -12.094 1 79.5 201 PRO A CA 1
ATOM 1535 C C . PRO A 1 201 ? 17.297 16.672 -10.688 1 79.5 201 PRO A C 1
ATOM 1537 O O . PRO A 1 201 ? 16.719 17.594 -10.102 1 79.5 201 PRO A O 1
ATOM 1540 N N . PRO A 1 202 ? 17.484 15.477 -10.242 1 77.31 202 PRO A N 1
ATOM 1541 C CA . PRO A 1 202 ? 17.016 15.234 -8.883 1 77.31 202 PRO A CA 1
ATOM 1542 C C . PRO A 1 202 ? 17.578 16.234 -7.871 1 77.31 202 PRO A C 1
ATOM 1544 O O . PRO A 1 202 ? 18.734 16.625 -7.977 1 77.31 202 PRO A O 1
ATOM 1547 N N . LEU A 1 203 ? 16.766 16.797 -7.008 1 83.69 203 LEU A N 1
ATOM 1548 C CA . LEU A 1 203 ? 17.109 17.594 -5.828 1 83.69 203 LEU A CA 1
ATOM 1549 C C . LEU A 1 203 ? 17.422 19.031 -6.215 1 83.69 203 LEU A C 1
ATOM 1551 O O . LEU A 1 203 ? 17.984 19.781 -5.418 1 83.69 203 LEU A O 1
ATOM 1555 N N . ASN A 1 204 ? 17.062 19.484 -7.371 1 89.12 204 ASN A N 1
ATOM 1556 C CA . ASN A 1 204 ? 17.484 20.812 -7.797 1 89.12 204 ASN A CA 1
ATOM 1557 C C . ASN A 1 204 ? 16.297 21.766 -7.953 1 89.12 204 ASN A C 1
ATOM 1559 O O . ASN A 1 204 ? 16.469 22.953 -8.195 1 89.12 204 ASN A O 1
ATOM 1563 N N . ALA A 1 205 ? 15.141 21.266 -7.77 1 94.44 205 ALA A N 1
ATOM 1564 C CA . ALA A 1 205 ? 13.969 22.109 -7.969 1 94.44 205 ALA A CA 1
ATOM 1565 C C . ALA A 1 205 ? 13.562 22.797 -6.672 1 94.44 205 ALA A C 1
ATOM 1567 O O . ALA A 1 205 ? 13.688 22.234 -5.59 1 94.44 205 ALA A O 1
ATOM 1568 N N . THR A 1 206 ? 13.125 24.125 -6.812 1 96.81 206 THR A N 1
ATOM 1569 C CA . THR A 1 206 ? 12.664 24.891 -5.66 1 96.81 206 THR A CA 1
ATOM 1570 C C . THR A 1 206 ? 11.328 25.562 -5.961 1 96.81 206 THR A C 1
ATOM 1572 O O . THR A 1 206 ? 11.023 25.859 -7.121 1 96.81 206 THR A O 1
ATOM 1575 N N . LEU A 1 207 ? 10.508 25.703 -4.949 1 97.88 207 LEU A N 1
ATOM 1576 C CA . LEU A 1 207 ? 9.344 26.578 -4.988 1 97.88 207 LEU A CA 1
ATOM 1577 C C . LEU A 1 207 ? 9.688 27.969 -4.453 1 97.88 207 LEU A C 1
ATOM 1579 O O . LEU A 1 207 ? 10.258 28.094 -3.367 1 97.88 207 LEU A O 1
ATOM 1583 N N . ASN A 1 208 ? 9.281 29 -5.195 1 96.56 208 ASN A N 1
ATOM 1584 C CA . ASN A 1 208 ? 9.68 30.359 -4.863 1 96.56 208 ASN A CA 1
ATOM 1585 C C . ASN A 1 208 ? 8.484 31.312 -4.871 1 96.56 208 ASN A C 1
ATOM 1587 O O . ASN A 1 208 ? 7.594 31.188 -5.715 1 96.56 208 ASN A O 1
ATOM 1591 N N . LEU A 1 209 ? 8.531 32.188 -3.916 1 96.38 209 LEU A N 1
ATOM 1592 C CA . LEU A 1 209 ? 7.551 33.25 -3.838 1 96.38 209 LEU A CA 1
ATOM 1593 C C . LEU A 1 209 ? 8.242 34.625 -3.697 1 96.38 209 LEU A C 1
ATOM 1595 O O . LEU A 1 209 ? 8.945 34.875 -2.713 1 96.38 209 LEU A O 1
ATOM 1599 N N . ASP A 1 210 ? 7.969 35.469 -4.641 1 93.56 210 ASP A N 1
ATOM 1600 C CA . ASP A 1 210 ? 8.602 36.781 -4.625 1 93.56 210 ASP A CA 1
ATOM 1601 C C . ASP A 1 210 ? 7.723 37.812 -3.9 1 93.56 210 ASP A C 1
ATOM 1603 O O . ASP A 1 210 ? 6.551 37.531 -3.625 1 93.56 210 ASP A O 1
ATOM 1607 N N . ASP A 1 211 ? 8.305 38.969 -3.648 1 91.25 211 ASP A N 1
ATOM 1608 C CA . ASP A 1 211 ? 7.633 40.031 -2.889 1 91.25 211 ASP A CA 1
ATOM 1609 C C . ASP A 1 211 ? 6.418 40.562 -3.641 1 91.25 211 ASP A C 1
ATOM 1611 O O . ASP A 1 211 ? 5.469 41.062 -3.025 1 91.25 211 ASP A O 1
ATOM 1615 N N . ASP A 1 212 ? 6.441 40.438 -4.93 1 90 212 ASP A N 1
ATOM 1616 C CA . ASP A 1 212 ? 5.34 40.969 -5.73 1 90 212 ASP A CA 1
ATOM 1617 C C . ASP A 1 212 ? 4.262 39.906 -5.949 1 90 212 ASP A C 1
ATOM 1619 O O . ASP A 1 212 ? 3.34 40.094 -6.742 1 90 212 ASP A O 1
ATOM 1623 N N . GLY A 1 213 ? 4.465 38.781 -5.352 1 92.75 213 GLY A N 1
ATOM 1624 C CA . GLY A 1 213 ? 3.445 37.75 -5.434 1 92.75 213 GLY A CA 1
ATOM 1625 C C . GLY A 1 213 ? 3.701 36.75 -6.539 1 92.75 213 GLY A C 1
ATOM 1626 O O . GLY A 1 213 ? 2.9 35.844 -6.754 1 92.75 213 GLY A O 1
ATOM 1627 N N . HIS A 1 214 ? 4.809 36.906 -7.258 1 94.75 214 HIS A N 1
ATOM 1628 C CA . HIS A 1 214 ? 5.152 35.938 -8.281 1 94.75 214 HIS A CA 1
ATOM 1629 C C . HIS A 1 214 ? 5.496 34.594 -7.668 1 94.75 214 HIS A C 1
ATOM 1631 O O . HIS A 1 214 ? 6.414 34.5 -6.852 1 94.75 214 HIS A O 1
ATOM 1637 N N . LEU A 1 215 ? 4.695 33.594 -8.023 1 96.62 215 LEU A N 1
ATOM 1638 C CA . LEU A 1 215 ? 4.879 32.25 -7.555 1 96.62 215 LEU A CA 1
ATOM 1639 C C . LEU A 1 215 ? 5.379 31.344 -8.68 1 96.62 215 LEU A C 1
ATOM 1641 O O . LEU A 1 215 ? 4.746 31.25 -9.734 1 96.62 215 LEU A O 1
ATOM 1645 N N . TYR A 1 216 ? 6.559 30.625 -8.438 1 96.75 216 TYR A N 1
ATOM 1646 C CA . TYR A 1 216 ? 7.125 29.859 -9.539 1 96.75 216 TYR A CA 1
ATOM 1647 C C . TYR A 1 216 ? 8.031 28.75 -9.031 1 96.75 216 TYR A C 1
ATOM 1649 O O . TYR A 1 216 ? 8.5 28.797 -7.891 1 96.75 216 TYR A O 1
ATOM 1657 N N . LEU A 1 217 ? 8.211 27.734 -9.844 1 97.12 217 LEU A N 1
ATOM 1658 C CA . LEU A 1 217 ? 9.227 26.703 -9.656 1 97.12 217 LEU A CA 1
ATOM 1659 C C . LEU A 1 217 ? 10.516 27.078 -10.383 1 97.12 217 LEU A C 1
ATOM 1661 O O . LEU A 1 217 ? 10.469 27.688 -11.453 1 97.12 217 LEU A O 1
ATOM 1665 N N . ALA A 1 218 ? 11.625 26.75 -9.734 1 96.31 218 ALA A N 1
ATOM 1666 C CA . ALA A 1 218 ? 12.914 27 -10.367 1 96.31 218 ALA A CA 1
ATOM 1667 C C . ALA A 1 218 ? 13.836 25.797 -10.242 1 96.31 218 ALA A C 1
ATOM 1669 O O . ALA A 1 218 ? 13.75 25.031 -9.273 1 96.31 218 ALA A O 1
ATOM 1670 N N . ASN A 1 219 ? 14.641 25.531 -11.242 1 92.75 219 ASN A N 1
ATOM 1671 C CA . ASN A 1 219 ? 15.609 24.438 -11.195 1 92.75 219 ASN A CA 1
ATOM 1672 C C . ASN A 1 219 ? 17.031 24.922 -11.453 1 92.75 219 ASN A C 1
ATOM 1674 O O . ASN A 1 219 ? 17.922 24.125 -11.734 1 92.75 219 ASN A O 1
ATOM 1678 N N . GLY A 1 220 ? 17.328 26.188 -11.375 1 86.81 220 GLY A N 1
ATOM 1679 C CA . GLY A 1 220 ? 18.625 26.766 -11.641 1 86.81 220 GLY A CA 1
ATOM 1680 C C . GLY A 1 220 ? 18.781 27.266 -13.07 1 86.81 220 GLY A C 1
ATOM 1681 O O . GLY A 1 220 ? 19.422 28.281 -13.32 1 86.81 220 GLY A O 1
ATOM 1682 N N . SER A 1 221 ? 18.188 26.5 -13.984 1 88.88 221 SER A N 1
ATOM 1683 C CA . SER A 1 221 ? 18.328 26.828 -15.406 1 88.88 221 SER A CA 1
ATOM 1684 C C . SER A 1 221 ? 17.109 27.594 -15.914 1 88.88 221 SER A C 1
ATOM 1686 O O . SER A 1 221 ? 17.188 28.359 -16.875 1 88.88 221 SER A O 1
ATOM 1688 N N . GLY A 1 222 ? 15.992 27.312 -15.359 1 92.19 222 GLY A N 1
ATOM 1689 C CA . GLY A 1 222 ? 14.75 27.922 -15.797 1 92.19 222 GLY A CA 1
ATOM 1690 C C . GLY A 1 222 ? 13.688 27.984 -14.711 1 92.19 222 GLY A C 1
ATOM 1691 O O . GLY A 1 222 ? 13.945 27.609 -13.57 1 92.19 222 GLY A O 1
ATOM 1692 N N . ILE A 1 223 ? 12.57 28.609 -15.172 1 94.19 223 ILE A N 1
ATOM 1693 C CA . ILE A 1 223 ? 11.484 28.734 -14.203 1 94.19 223 ILE A CA 1
ATOM 1694 C C . ILE A 1 223 ? 10.172 28.281 -14.844 1 94.19 223 ILE A C 1
ATOM 1696 O O . ILE A 1 223 ? 10.031 28.312 -16.078 1 94.19 223 ILE A O 1
ATOM 1700 N N . VAL A 1 224 ? 9.258 27.75 -14.031 1 95.88 224 VAL A N 1
ATOM 1701 C CA . VAL A 1 224 ? 7.863 27.5 -14.383 1 95.88 224 VAL A CA 1
ATOM 1702 C C . VAL A 1 224 ? 6.949 28.328 -13.484 1 95.88 224 VAL A C 1
ATOM 1704 O O . VAL A 1 224 ? 6.879 28.094 -12.273 1 95.88 224 VAL A O 1
ATOM 1707 N N . THR A 1 225 ? 6.23 29.297 -14.086 1 96.12 225 THR A N 1
ATOM 1708 C CA . THR A 1 225 ? 5.375 30.203 -13.328 1 96.12 225 THR A CA 1
ATOM 1709 C C . THR A 1 225 ? 4.059 29.531 -12.961 1 96.12 225 THR A C 1
ATOM 1711 O O . THR A 1 225 ? 3.396 28.938 -13.82 1 96.12 225 THR A O 1
ATOM 1714 N N . ILE A 1 226 ? 3.744 29.562 -11.734 1 96 226 ILE A N 1
ATOM 1715 C CA . ILE A 1 226 ? 2.465 29.062 -11.25 1 96 226 ILE A CA 1
ATOM 1716 C C . ILE A 1 226 ? 1.439 30.203 -11.234 1 96 226 ILE A C 1
ATOM 1718 O O . ILE A 1 226 ? 0.326 30.047 -11.742 1 96 226 ILE A O 1
ATOM 1722 N N . SER A 1 227 ? 1.878 31.266 -10.703 1 94.69 227 SER A N 1
ATOM 1723 C CA . SER A 1 227 ? 1.053 32.469 -10.68 1 94.69 227 SER A CA 1
ATOM 1724 C C . SER A 1 227 ? 1.899 33.719 -10.883 1 94.69 227 SER A C 1
ATOM 1726 O O . SER A 1 227 ? 2.906 33.906 -10.195 1 94.69 227 SER A O 1
ATOM 1728 N N . GLU A 1 228 ? 1.549 34.594 -11.75 1 87.81 228 GLU A N 1
ATOM 1729 C CA . GLU A 1 228 ? 2.277 35.812 -12.008 1 87.81 228 GLU A CA 1
ATOM 1730 C C . GLU A 1 228 ? 1.993 36.875 -10.922 1 87.81 228 GLU A C 1
ATOM 1732 O O . GLU A 1 228 ? 2.844 37.719 -10.633 1 87.81 228 GLU A O 1
ATOM 1737 N N . ALA A 1 229 ? 1.106 36.5 -10.148 1 75.81 229 ALA A N 1
ATOM 1738 C CA . ALA A 1 229 ? 0.66 37.469 -9.156 1 75.81 229 ALA A CA 1
ATOM 1739 C C . ALA A 1 229 ? 0.595 38.875 -9.75 1 75.81 229 ALA A C 1
ATOM 1741 O O . ALA A 1 229 ? 1.184 39.125 -10.805 1 75.81 229 ALA A O 1
ATOM 1742 N N . GLY A 1 230 ? -0.14 39.969 -9.258 1 62.53 230 GLY A N 1
ATOM 1743 C CA . GLY A 1 230 ? -0.494 41.312 -9.68 1 62.53 230 GLY A CA 1
ATOM 1744 C C . GLY A 1 230 ? 0.643 42.312 -9.523 1 62.53 230 GLY A C 1
ATOM 1745 O O . GLY A 1 230 ? 1.611 42.062 -8.805 1 62.53 230 GLY A O 1
ATOM 1746 N N . ASN A 1 231 ? 0.822 43.25 -10.469 1 56.28 231 ASN A N 1
ATOM 1747 C CA . ASN A 1 231 ? 1.797 44.312 -10.688 1 56.28 231 ASN A CA 1
ATOM 1748 C C . ASN A 1 231 ? 2.146 45.031 -9.383 1 56.28 231 ASN A C 1
ATOM 1750 O O . ASN A 1 231 ? 3.254 45.562 -9.234 1 56.28 231 ASN A O 1
ATOM 1754 N N . SER A 1 232 ? 1.119 45.625 -8.617 1 54.84 232 SER A N 1
ATOM 1755 C CA . SER A 1 232 ? 1.516 46.781 -7.789 1 54.84 232 SER A CA 1
ATOM 1756 C C . SER A 1 232 ? 2.045 46.312 -6.438 1 54.84 232 SER A C 1
ATOM 1758 O O . SER A 1 232 ? 1.354 45.594 -5.703 1 54.84 232 SER A O 1
ATOM 1760 N N . THR A 1 233 ? 3.295 46.062 -6.277 1 58.38 233 THR A N 1
ATOM 1761 C CA . THR A 1 233 ? 4.004 45.812 -5.027 1 58.38 233 THR A CA 1
ATOM 1762 C C . THR A 1 233 ? 3.629 46.875 -3.98 1 58.38 233 THR A C 1
ATOM 1764 O O . THR A 1 233 ? 3.84 46.656 -2.783 1 58.38 233 THR A O 1
ATOM 1767 N N . LYS A 1 234 ? 3.135 47.969 -4.41 1 62.69 234 LYS A N 1
ATOM 1768 C CA . LYS A 1 234 ? 3.051 48.969 -3.363 1 62.69 234 LYS A CA 1
ATOM 1769 C C . LYS A 1 234 ? 1.824 48.75 -2.482 1 62.69 234 LYS A C 1
ATOM 1771 O O . LYS A 1 234 ? 0.697 48.719 -2.979 1 62.69 234 LYS A O 1
ATOM 1776 N N . GLY A 1 235 ? 1.975 48.25 -1.209 1 76.75 235 GLY A N 1
ATOM 1777 C CA . GLY A 1 235 ? 1.006 48.219 -0.125 1 76.75 235 GLY A CA 1
ATOM 1778 C C . GLY A 1 235 ? 0.323 46.875 0.029 1 76.75 235 GLY A C 1
ATOM 1779 O O . GLY A 1 235 ? -0.688 46.75 0.725 1 76.75 235 GLY A O 1
ATOM 1780 N N . SER A 1 236 ? 0.743 45.844 -0.787 1 86.06 236 SER A N 1
ATOM 1781 C CA . SER A 1 236 ? 0.11 44.531 -0.624 1 86.06 236 SER A CA 1
ATOM 1782 C C . SER A 1 236 ? 1.093 43.5 -0.07 1 86.06 236 SER A C 1
ATOM 1784 O O . SER A 1 236 ? 2.291 43.562 -0.353 1 86.06 236 SER A O 1
ATOM 1786 N N . ILE A 1 237 ? 0.549 42.562 0.688 1 89.88 237 ILE A N 1
ATOM 1787 C CA . ILE A 1 237 ? 1.353 41.438 1.159 1 89.88 237 ILE A CA 1
ATOM 1788 C C . ILE A 1 237 ? 0.772 40.125 0.627 1 89.88 237 ILE A C 1
ATOM 1790 O O . ILE A 1 237 ? -0.426 40.062 0.347 1 89.88 237 ILE A O 1
ATOM 1794 N N . TYR A 1 238 ? 1.699 39.156 0.409 1 93.44 238 TYR A N 1
ATOM 1795 C CA . TYR A 1 238 ? 1.315 37.875 -0.171 1 93.44 238 TYR A CA 1
ATOM 1796 C C . TYR A 1 238 ? 1.707 36.75 0.746 1 93.44 238 TYR A C 1
ATOM 1798 O O . TYR A 1 238 ? 2.643 36.844 1.541 1 93.44 238 TYR A O 1
ATOM 1806 N N . ARG A 1 239 ? 0.947 35.688 0.632 1 95.88 239 ARG A N 1
ATOM 1807 C CA . ARG A 1 239 ? 1.33 34.438 1.3 1 95.88 239 ARG A CA 1
ATOM 1808 C C . ARG A 1 239 ? 0.765 33.25 0.569 1 95.88 239 ARG A C 1
ATOM 1810 O O . ARG A 1 239 ? -0.335 33.281 0.015 1 95.88 239 ARG A O 1
ATOM 1817 N N . LEU A 1 240 ? 1.563 32.188 0.52 1 97.94 240 LEU A N 1
ATOM 1818 C CA . LEU A 1 240 ? 1.112 30.891 0.053 1 97.94 240 LEU A CA 1
ATOM 1819 C C . LEU A 1 240 ? 0.781 29.969 1.229 1 97.94 240 LEU A C 1
ATOM 1821 O O . LEU A 1 240 ? 1.592 29.812 2.145 1 97.94 240 LEU A O 1
ATOM 1825 N N . ARG A 1 241 ? -0.446 29.391 1.207 1 98.38 241 ARG A N 1
ATOM 1826 C CA . ARG A 1 241 ? -0.854 28.625 2.377 1 98.38 241 ARG A CA 1
ATOM 1827 C C . ARG A 1 241 ? -1.486 27.297 1.963 1 98.38 241 ARG A C 1
ATOM 1829 O O . ARG A 1 241 ? -2.26 27.234 1.006 1 98.38 241 ARG A O 1
ATOM 1836 N N . MET A 1 242 ? -1.043 26.172 2.684 1 98.56 242 MET A N 1
ATOM 1837 C CA . MET A 1 242 ? -1.777 24.906 2.629 1 98.56 242 MET A CA 1
ATOM 1838 C C . MET A 1 242 ? -3.002 24.953 3.537 1 98.56 242 MET A C 1
ATOM 1840 O O . MET A 1 242 ? -2.885 24.781 4.754 1 98.56 242 MET A O 1
ATOM 1844 N N . ASP A 1 243 ? -4.152 25.078 2.926 1 97.44 243 ASP A N 1
ATOM 1845 C CA . ASP A 1 243 ? -5.375 25.312 3.689 1 97.44 243 ASP A CA 1
ATOM 1846 C C . ASP A 1 243 ? -5.934 24 4.242 1 97.44 243 ASP A C 1
ATOM 1848 O O . ASP A 1 243 ? -5.566 22.922 3.783 1 97.44 243 ASP A O 1
ATOM 1852 N N . ASP A 1 244 ? -6.863 24.156 5.191 1 95.69 244 ASP A N 1
ATOM 1853 C CA . ASP A 1 244 ? -7.375 23 5.914 1 95.69 244 ASP A CA 1
ATOM 1854 C C . ASP A 1 244 ? -8.391 22.234 5.07 1 95.69 244 ASP A C 1
ATOM 1856 O O . ASP A 1 244 ? -8.797 21.125 5.434 1 95.69 244 ASP A O 1
ATOM 1860 N N . ASP A 1 245 ? -8.734 22.797 3.885 1 94.5 245 ASP A N 1
ATOM 1861 C CA . ASP A 1 245 ? -9.617 22.094 2.971 1 94.5 245 ASP A CA 1
ATOM 1862 C C . ASP A 1 245 ? -8.82 21.359 1.887 1 94.5 245 ASP A C 1
ATOM 1864 O O . ASP A 1 245 ? -9.398 20.812 0.949 1 94.5 245 ASP A O 1
ATOM 1868 N N . GLY A 1 246 ? -7.539 21.469 1.958 1 96.75 246 GLY A N 1
ATOM 1869 C CA . GLY A 1 246 ? -6.691 20.672 1.089 1 96.75 246 GLY A CA 1
ATOM 1870 C C . GLY A 1 246 ? -6.188 21.438 -0.12 1 96.75 246 GLY A C 1
ATOM 1871 O O . GLY A 1 246 ? -5.484 20.875 -0.966 1 96.75 246 GLY A O 1
ATOM 1872 N N . PHE A 1 247 ? -6.52 22.703 -0.218 1 97.62 247 PHE A N 1
ATOM 1873 C CA . PHE A 1 247 ? -6.039 23.516 -1.329 1 97.62 247 PHE A CA 1
ATOM 1874 C C . PHE A 1 247 ? -4.797 24.312 -0.928 1 97.62 247 PHE A C 1
ATOM 1876 O O . PHE A 1 247 ? -4.719 24.828 0.186 1 97.62 247 PHE A O 1
ATOM 1883 N N . LEU A 1 248 ? -3.848 24.25 -1.838 1 98.5 248 LEU A N 1
ATOM 1884 C CA . LEU A 1 248 ? -2.754 25.219 -1.769 1 98.5 248 LEU A CA 1
ATOM 1885 C C . LEU A 1 248 ? -3.129 26.516 -2.473 1 98.5 248 LEU A C 1
ATOM 1887 O O . LEU A 1 248 ? -3.393 26.516 -3.678 1 98.5 248 LEU A O 1
ATOM 1891 N N . ARG A 1 249 ? -3.113 27.641 -1.691 1 98.25 249 ARG A N 1
ATOM 1892 C CA . ARG A 1 249 ? -3.609 28.875 -2.297 1 98.25 249 ARG A CA 1
ATOM 1893 C C . ARG A 1 249 ? -2.656 30.031 -2.033 1 98.25 249 ARG A C 1
ATOM 1895 O O . ARG A 1 249 ? -2.035 30.109 -0.972 1 98.25 249 ARG A O 1
ATOM 1902 N N . LEU A 1 250 ? -2.584 30.859 -3.027 1 97.44 250 LEU A N 1
ATOM 1903 C CA . LEU A 1 250 ? -1.876 32.125 -2.893 1 97.44 250 LEU A CA 1
ATOM 1904 C C . LEU A 1 250 ? -2.84 33.25 -2.523 1 97.44 250 LEU A C 1
ATOM 1906 O O . LEU A 1 250 ? -3.836 33.469 -3.215 1 97.44 250 LEU A O 1
ATOM 1910 N N . TYR A 1 251 ? -2.502 33.906 -1.453 1 95.31 251 TYR A N 1
ATOM 1911 C CA . TYR A 1 251 ? -3.344 35 -0.956 1 95.31 251 TYR A CA 1
ATOM 1912 C C . TYR A 1 251 ? -2.637 36.344 -1.083 1 95.31 251 TYR A C 1
ATOM 1914 O O . TYR A 1 251 ? -1.406 36.406 -1.022 1 95.31 251 TYR A O 1
ATOM 1922 N N . SER A 1 252 ? -3.477 37.344 -1.219 1 92.56 252 SER A N 1
ATOM 1923 C CA . SER A 1 252 ? -2.988 38.719 -1.165 1 92.56 252 SER A CA 1
ATOM 1924 C C . SER A 1 252 ? -3.809 39.562 -0.193 1 92.56 252 SER A C 1
ATOM 1926 O O . SER A 1 252 ? -4.992 39.312 0.022 1 92.56 252 SER A O 1
ATOM 1928 N N . TYR A 1 253 ? -3.154 40.438 0.475 1 90.69 253 TYR A N 1
ATOM 1929 C CA . TYR A 1 253 ? -3.791 41.375 1.39 1 90.69 253 TYR A CA 1
ATOM 1930 C C . TYR A 1 253 ? -3.34 42.812 1.103 1 90.69 253 TYR A C 1
ATOM 1932 O O . TYR A 1 253 ? -2.141 43.094 1.037 1 90.69 253 TYR A O 1
ATOM 1940 N N . ASP A 1 254 ? -4.363 43.656 0.992 1 86.12 254 ASP A N 1
ATOM 1941 C CA . ASP A 1 254 ? -4.078 45.094 0.794 1 86.12 254 ASP A CA 1
ATOM 1942 C C . ASP A 1 254 ? -3.943 45.812 2.131 1 86.12 254 ASP A C 1
ATOM 1944 O O . ASP A 1 254 ? -4.918 45.938 2.875 1 86.12 254 ASP A O 1
ATOM 1948 N N . LEU A 1 255 ? -2.826 46.312 2.424 1 83.06 255 LEU A N 1
ATOM 1949 C CA . LEU A 1 255 ? -2.553 46.938 3.709 1 83.06 255 LEU A CA 1
ATOM 1950 C C . LEU A 1 255 ? -3.285 48.281 3.824 1 83.06 255 LEU A C 1
ATOM 1952 O O . LEU A 1 255 ? -3.516 48.781 4.93 1 83.06 255 LEU A O 1
ATOM 1956 N N . ASP A 1 256 ? -3.57 48.875 2.756 1 77.06 256 ASP A N 1
ATOM 1957 C CA . ASP A 1 256 ? -4.234 50.156 2.768 1 77.06 256 ASP A CA 1
ATOM 1958 C C . ASP A 1 256 ? -5.746 50.031 2.91 1 77.06 256 ASP A C 1
ATOM 1960 O O . ASP A 1 256 ? -6.434 50.938 3.35 1 77.06 256 ASP A O 1
ATOM 1964 N N . GLN A 1 257 ? -6.234 48.875 2.43 1 72.31 257 GLN A N 1
ATOM 1965 C CA . GLN A 1 257 ? -7.672 48.656 2.492 1 72.31 257 GLN A CA 1
ATOM 1966 C C . GLN A 1 257 ? -8.023 47.656 3.594 1 72.31 257 GLN A C 1
ATOM 1968 O O . GLN A 1 257 ? -7.285 46.719 3.834 1 72.31 257 GLN A O 1
ATOM 1973 N N . ASN A 1 258 ? -8.305 48.188 4.875 1 64.06 258 ASN A N 1
ATOM 1974 C CA . ASN A 1 258 ? -8.695 47.344 5.984 1 64.06 258 ASN A CA 1
ATOM 1975 C C . ASN A 1 258 ? -9.555 46.156 5.508 1 64.06 258 ASN A C 1
ATOM 1977 O O . ASN A 1 258 ? -10.641 45.938 6.027 1 64.06 258 ASN A O 1
ATOM 1981 N N . GLY A 1 259 ? -8.938 45.594 4.316 1 68.5 259 GLY A N 1
ATOM 1982 C CA . GLY A 1 259 ? -9.828 44.594 3.775 1 68.5 259 GLY A CA 1
ATOM 1983 C C . GLY A 1 259 ? -9.445 43.156 4.176 1 68.5 259 GLY A C 1
ATOM 1984 O O . GLY A 1 259 ? -8.836 42.969 5.227 1 68.5 259 GLY A O 1
ATOM 1985 N N . ASN A 1 260 ? -10.047 42.094 3.58 1 83.31 260 ASN A N 1
ATOM 1986 C CA . ASN A 1 260 ? -9.898 40.656 3.758 1 83.31 260 ASN A CA 1
ATOM 1987 C C . ASN A 1 260 ? -8.883 40.062 2.783 1 83.31 260 ASN A C 1
ATOM 1989 O O . ASN A 1 260 ? -8.531 40.719 1.789 1 83.31 260 ASN A O 1
ATOM 1993 N N . TRP A 1 261 ? -8.266 39.062 3.227 1 90.56 261 TRP A N 1
ATOM 1994 C CA . TRP A 1 261 ? -7.398 38.312 2.322 1 90.56 261 TRP A CA 1
ATOM 1995 C C . TRP A 1 261 ? -8.156 37.906 1.061 1 90.56 261 TRP A C 1
ATOM 1997 O O . TRP A 1 261 ? -9.32 37.5 1.125 1 90.56 261 TRP A O 1
ATOM 2007 N N . SER A 1 262 ? -7.5 38.062 -0.075 1 91.81 262 SER A N 1
ATOM 2008 C CA . SER A 1 262 ? -8.062 37.656 -1.355 1 91.81 262 SER A CA 1
ATOM 2009 C C . SER A 1 262 ? -7.25 36.5 -1.964 1 91.81 262 SER A C 1
ATOM 2011 O O . SER A 1 262 ? -6.02 36.5 -1.896 1 91.81 262 SER A O 1
ATOM 2013 N N . ILE A 1 263 ? -7.969 35.531 -2.51 1 94.44 263 ILE A N 1
ATOM 2014 C CA . ILE A 1 263 ? -7.297 34.438 -3.201 1 94.44 263 ILE A CA 1
ATOM 2015 C C . ILE A 1 263 ? -6.871 34.906 -4.598 1 94.44 263 ILE A C 1
ATOM 2017 O O . ILE A 1 263 ? -7.707 35.312 -5.402 1 94.44 263 ILE A O 1
ATOM 2021 N N . ILE A 1 264 ? -5.594 34.781 -4.863 1 93.06 264 ILE A N 1
ATOM 2022 C CA . ILE A 1 264 ? -5.082 35.219 -6.156 1 93.06 264 ILE A CA 1
ATOM 2023 C C . ILE A 1 264 ? -4.832 34 -7.047 1 93.06 264 ILE A C 1
ATOM 2025 O O . ILE A 1 264 ? -4.859 34.125 -8.273 1 93.06 264 ILE A O 1
ATOM 2029 N N . TRP A 1 265 ? -4.547 32.938 -6.398 1 96.69 265 TRP A N 1
ATOM 2030 C CA . TRP A 1 265 ? -4.348 31.688 -7.152 1 96.69 265 TRP A CA 1
ATOM 2031 C C . TRP A 1 265 ? -4.781 30.484 -6.336 1 96.69 265 TRP A C 1
ATOM 2033 O O . TRP A 1 265 ? -4.562 30.422 -5.125 1 96.69 265 TRP A O 1
ATOM 2043 N N . SER A 1 266 ? -5.336 29.562 -7.016 1 97.06 266 SER A N 1
ATOM 2044 C CA . SER A 1 266 ? -5.715 28.25 -6.504 1 97.06 266 SER A CA 1
ATOM 2045 C C . SER A 1 266 ? -5.652 27.188 -7.602 1 97.06 266 SER A C 1
ATOM 2047 O O . SER A 1 266 ? -5.945 27.484 -8.766 1 97.06 266 SER A O 1
ATOM 2049 N N . PRO A 1 267 ? -5.164 25.969 -7.215 1 96.25 267 PRO A N 1
ATOM 2050 C CA . PRO A 1 267 ? -5.195 24.938 -8.25 1 96.25 267 PRO A CA 1
ATOM 2051 C C . PRO A 1 267 ? -6.59 24.719 -8.836 1 96.25 267 PRO A C 1
ATOM 2053 O O . PRO A 1 267 ? -7.586 24.797 -8.109 1 96.25 267 PRO A O 1
ATOM 2056 N N . ALA A 1 268 ? -6.637 24.484 -10.133 1 91.62 268 ALA A N 1
ATOM 2057 C CA . ALA A 1 268 ? -7.906 24.281 -10.836 1 91.62 268 ALA A CA 1
ATOM 2058 C C . ALA A 1 268 ? -8.383 22.844 -10.695 1 91.62 268 ALA A C 1
ATOM 2060 O O . ALA A 1 268 ? -8.367 22.078 -11.664 1 91.62 268 ALA A O 1
ATOM 2061 N N . ILE A 1 269 ? -8.766 22.5 -9.562 1 90.31 269 ILE A N 1
ATOM 2062 C CA . ILE A 1 269 ? -9.297 21.156 -9.289 1 90.31 269 ILE A CA 1
ATOM 2063 C C . ILE A 1 269 ? -10.664 21.266 -8.625 1 90.31 269 ILE A C 1
ATOM 2065 O O . ILE A 1 269 ? -11.023 22.328 -8.109 1 90.31 269 ILE A O 1
ATOM 2069 N N . ASP A 1 270 ? -11.398 20.172 -8.648 1 90.88 270 ASP A N 1
ATOM 2070 C CA . ASP A 1 270 ? -12.727 20.125 -8.039 1 90.88 270 ASP A CA 1
ATOM 2071 C C . ASP A 1 270 ? -12.625 20.234 -6.516 1 90.88 270 ASP A C 1
ATOM 2073 O O . ASP A 1 270 ? -11.602 19.875 -5.93 1 90.88 270 ASP A O 1
ATOM 2077 N N . LYS A 1 271 ? -13.695 20.719 -5.875 1 93.62 271 LYS A N 1
ATOM 2078 C CA . LYS A 1 271 ? -13.719 20.922 -4.434 1 93.62 271 LYS A CA 1
ATOM 2079 C C . LYS A 1 271 ? -13.531 19.609 -3.682 1 93.62 271 LYS A C 1
ATOM 2081 O O . LYS A 1 271 ? -13.008 19.594 -2.562 1 93.62 271 LYS A O 1
ATOM 2086 N N . CYS A 1 272 ? -13.852 18.5 -4.363 1 95.31 272 CYS A N 1
ATOM 2087 C CA . CYS A 1 272 ? -13.75 17.203 -3.697 1 95.31 272 CYS A CA 1
ATOM 2088 C C . CYS A 1 272 ? -12.469 16.484 -4.102 1 95.31 272 CYS A C 1
ATOM 2090 O O . CYS A 1 272 ? -12.242 15.336 -3.707 1 95.31 272 CYS A O 1
ATOM 2092 N N . GLU A 1 273 ? -11.609 17.094 -4.777 1 94.56 273 GLU A N 1
ATOM 2093 C CA . GLU A 1 273 ? -10.398 16.438 -5.266 1 94.56 273 GLU A CA 1
ATOM 2094 C C . GLU A 1 273 ? -9.43 16.156 -4.121 1 94.56 273 GLU A C 1
ATOM 2096 O O . GLU A 1 273 ? -8.742 15.133 -4.129 1 94.56 273 GLU A O 1
ATOM 2101 N N . PRO A 1 274 ? -9.359 17.094 -3.129 1 96.31 274 PRO A N 1
ATOM 2102 C CA . PRO A 1 274 ? -8.477 16.781 -2.002 1 96.31 274 PRO A CA 1
ATOM 2103 C C . PRO A 1 274 ? -8.906 15.523 -1.247 1 96.31 274 PRO A C 1
ATOM 2105 O O . PRO A 1 274 ? -10.008 15.477 -0.702 1 96.31 274 PRO A O 1
ATOM 2108 N N . LYS A 1 275 ? -8.008 14.586 -1.215 1 95.5 275 LYS A N 1
ATOM 2109 C CA . LYS A 1 275 ? -8.281 13.312 -0.552 1 95.5 275 LYS A CA 1
ATOM 2110 C C . LYS A 1 275 ? -8.219 13.461 0.965 1 95.5 275 LYS A C 1
ATOM 2112 O O . LYS A 1 275 ? -7.25 13.992 1.503 1 95.5 275 LYS A O 1
ATOM 2117 N N . GLY A 1 276 ? -9.32 13.078 1.615 1 92.06 276 GLY A N 1
ATOM 2118 C CA . GLY A 1 276 ? -9.32 13.109 3.068 1 92.06 276 GLY A CA 1
ATOM 2119 C C . GLY A 1 276 ? -10.203 14.195 3.643 1 92.06 276 GLY A C 1
ATOM 2120 O O . GLY A 1 276 ? -10.273 14.375 4.859 1 92.06 276 GLY A O 1
ATOM 2121 N N . LEU A 1 277 ? -10.914 14.914 2.766 1 94.62 277 LEU A N 1
ATOM 2122 C CA . LEU A 1 277 ? -11.797 15.992 3.193 1 94.62 277 LEU A CA 1
ATOM 2123 C C . LEU A 1 277 ? -12.867 15.477 4.156 1 94.62 277 LEU A C 1
ATOM 2125 O O . LEU A 1 277 ? -13.203 16.141 5.137 1 94.62 277 LEU A O 1
ATOM 2129 N N . CYS A 1 278 ? -13.484 14.32 3.861 1 95.38 278 CYS A N 1
ATOM 2130 C CA . CYS A 1 278 ? -14.617 13.82 4.633 1 95.38 278 CYS A CA 1
ATOM 2131 C C . CYS A 1 278 ? -14.188 12.711 5.578 1 95.38 278 CYS A C 1
ATOM 2133 O O . CYS A 1 278 ? -15.023 12.109 6.258 1 95.38 278 CYS A O 1
ATOM 2135 N N . GLY A 1 279 ? -13.094 12.453 5.902 1 94.38 279 GLY A N 1
ATOM 2136 C CA . GLY A 1 279 ? -12.617 11.469 6.867 1 94.38 279 GLY A CA 1
ATOM 2137 C C . GLY A 1 279 ? -12.938 10.039 6.469 1 94.38 279 GLY A C 1
ATOM 2138 O O . GLY A 1 279 ? -13.25 9.766 5.309 1 94.38 279 GLY A O 1
ATOM 2139 N N . LEU A 1 280 ? -12.992 9.102 7.512 1 96.75 280 LEU A N 1
ATOM 2140 C CA . LEU A 1 280 ? -13.172 7.672 7.297 1 96.75 280 LEU A CA 1
ATOM 2141 C C . LEU A 1 280 ? -14.633 7.344 7.016 1 96.75 280 LEU A C 1
ATOM 2143 O O . LEU A 1 280 ? -15.531 7.926 7.629 1 96.75 280 LEU A O 1
ATOM 2147 N N . ASN A 1 281 ? -14.875 6.391 6.109 1 97.44 281 ASN A N 1
ATOM 2148 C CA . ASN A 1 281 ? -16.188 5.832 5.809 1 97.44 281 ASN A CA 1
ATOM 2149 C C . ASN A 1 281 ? -17.172 6.91 5.359 1 97.44 281 ASN A C 1
ATOM 2151 O O . ASN A 1 281 ? -18.375 6.805 5.605 1 97.44 281 ASN A O 1
ATOM 2155 N N . ALA A 1 282 ? -16.656 7.988 4.863 1 98.12 282 ALA A N 1
ATOM 2156 C CA . ALA A 1 282 ? -17.453 9.078 4.289 1 98.12 282 ALA A CA 1
ATOM 2157 C C . ALA A 1 282 ? -16.891 9.516 2.941 1 98.12 282 ALA A C 1
ATOM 2159 O O . ALA A 1 282 ? -15.742 9.188 2.604 1 98.12 282 ALA A O 1
ATOM 2160 N N . PHE A 1 283 ? -17.75 10.125 2.148 1 97.94 283 PHE A N 1
ATOM 2161 C CA . PHE A 1 283 ? -17.25 10.586 0.854 1 97.94 283 PHE A CA 1
ATOM 2162 C C . PHE A 1 283 ? -17.75 12 0.564 1 97.94 283 PHE A C 1
ATOM 2164 O O . PHE A 1 283 ? -18.766 12.438 1.112 1 97.94 283 PHE A O 1
ATOM 2171 N N . CYS A 1 284 ? -16.922 12.695 -0.197 1 97.5 284 CYS A N 1
ATOM 2172 C CA . CYS A 1 284 ? -17.172 14.086 -0.546 1 97.5 284 CYS A CA 1
ATOM 2173 C C . CYS A 1 284 ? -18.078 14.195 -1.766 1 97.5 284 CYS A C 1
ATOM 2175 O O . CYS A 1 284 ? -17.875 13.5 -2.764 1 97.5 284 CYS A O 1
ATOM 2177 N N . GLU A 1 285 ? -19.078 14.992 -1.634 1 95.25 285 GLU A N 1
ATOM 2178 C CA . GLU A 1 285 ? -19.969 15.305 -2.742 1 95.25 285 GLU A CA 1
ATOM 2179 C C . GLU A 1 285 ? -20.016 16.812 -3 1 95.25 285 GLU A C 1
ATOM 2181 O O . GLU A 1 285 ? -20.125 17.609 -2.062 1 95.25 285 GLU A O 1
ATOM 2186 N N . ASP A 1 286 ? -19.766 17.109 -4.246 1 90 286 ASP A N 1
ATOM 2187 C CA . ASP A 1 286 ? -19.828 18.516 -4.668 1 90 286 ASP A CA 1
ATOM 2188 C C . ASP A 1 286 ? -21.188 18.844 -5.273 1 90 286 ASP A C 1
ATOM 2190 O O . ASP A 1 286 ? -21.562 18.297 -6.316 1 90 286 ASP A O 1
ATOM 2194 N N . ASP A 1 287 ? -22 19.734 -4.621 1 81.56 287 ASP A N 1
ATOM 2195 C CA . ASP A 1 287 ? -23.312 20.094 -5.129 1 81.56 287 ASP A CA 1
ATOM 2196 C C . ASP A 1 287 ? -23.25 21.328 -6.008 1 81.56 287 ASP A C 1
ATOM 2198 O O . ASP A 1 287 ? -24.281 21.922 -6.34 1 81.56 287 ASP A O 1
ATOM 2202 N N . GLY A 1 288 ? -22.078 21.766 -6.48 1 79.06 288 GLY A N 1
ATOM 2203 C CA . GLY A 1 288 ? -21.922 22.969 -7.301 1 79.06 288 GLY A CA 1
ATOM 2204 C C . GLY A 1 288 ? -21.609 24.203 -6.492 1 79.06 288 GLY A C 1
ATOM 2205 O O . GLY A 1 288 ? -20.75 25.016 -6.887 1 79.06 288 GLY A O 1
ATOM 2206 N N . LYS A 1 289 ? -22.25 24.406 -5.336 1 80.88 289 LYS A N 1
ATOM 2207 C CA . LYS A 1 289 ? -21.984 25.562 -4.492 1 80.88 289 LYS A CA 1
ATOM 2208 C C . LYS A 1 289 ? -20.906 25.25 -3.453 1 80.88 289 LYS A C 1
ATOM 2210 O O . LYS A 1 289 ? -19.953 26.016 -3.293 1 80.88 289 LYS A O 1
ATOM 2215 N N . ASP A 1 290 ? -21.141 24.172 -2.738 1 86.94 290 ASP A N 1
ATOM 2216 C CA . ASP A 1 290 ? -20.219 23.734 -1.702 1 86.94 290 ASP A CA 1
ATOM 2217 C C . ASP A 1 290 ? -20.094 22.219 -1.691 1 86.94 290 ASP A C 1
ATOM 2219 O O . ASP A 1 290 ? -20.828 21.516 -2.398 1 86.94 290 ASP A O 1
ATOM 2223 N N . PHE A 1 291 ? -19.109 21.766 -1.028 1 90.81 291 PHE A N 1
ATOM 2224 C CA . PHE A 1 291 ? -19.016 20.328 -0.872 1 90.81 291 PHE A CA 1
ATOM 2225 C C . PHE A 1 291 ? -19.625 19.875 0.45 1 90.81 291 PHE A C 1
ATOM 2227 O O . PHE A 1 291 ? -19.75 20.672 1.383 1 90.81 291 PHE A O 1
ATOM 2234 N N . HIS A 1 292 ? -20.109 18.656 0.509 1 94.31 292 HIS A N 1
ATOM 2235 C CA . HIS A 1 292 ? -20.594 18.078 1.755 1 94.31 292 HIS A CA 1
ATOM 2236 C C . HIS A 1 292 ? -20.109 16.641 1.918 1 94.31 292 HIS A C 1
ATOM 2238 O O . HIS A 1 292 ? -19.766 15.984 0.935 1 94.31 292 HIS A O 1
ATOM 2244 N N . CYS A 1 293 ? -20.047 16.25 3.133 1 96.88 293 CYS A N 1
ATOM 2245 C CA . CYS A 1 293 ? -19.656 14.883 3.459 1 96.88 293 CYS A CA 1
ATOM 2246 C C . CYS A 1 293 ? -20.875 14 3.701 1 96.88 293 CYS A C 1
ATOM 2248 O O . CYS A 1 293 ? -21.844 14.438 4.316 1 96.88 293 CYS A O 1
ATOM 2250 N N . THR A 1 294 ? -20.828 12.852 3.154 1 97.31 294 THR A N 1
ATOM 2251 C CA . THR A 1 294 ? -21.906 11.867 3.324 1 97.31 294 THR A CA 1
ATOM 2252 C C . THR A 1 294 ? -21.344 10.547 3.852 1 97.31 294 THR A C 1
ATOM 2254 O O . THR A 1 294 ? -20.312 10.078 3.387 1 97.31 294 THR A O 1
ATOM 2257 N N . CYS A 1 295 ? -22.062 9.992 4.84 1 97.44 295 CYS A N 1
ATOM 2258 C CA . CYS A 1 295 ? -21.609 8.727 5.414 1 97.44 295 CYS A CA 1
ATOM 2259 C C . CYS A 1 295 ? -22.016 7.555 4.52 1 97.44 295 CYS A C 1
ATOM 2261 O O . CYS A 1 295 ? -23 7.629 3.791 1 97.44 295 CYS A O 1
ATOM 2263 N N . LEU A 1 296 ? -21.219 6.504 4.586 1 96.94 296 LEU A N 1
ATOM 2264 C CA . LEU A 1 296 ? -21.609 5.242 3.965 1 96.94 296 LEU A CA 1
ATOM 2265 C C . LEU A 1 296 ? -22.938 4.738 4.547 1 96.94 296 LEU A C 1
ATOM 2267 O O . LEU A 1 296 ? -23.266 5.055 5.691 1 96.94 296 LEU A O 1
ATOM 2271 N N . PRO A 1 297 ? -23.656 3.984 3.648 1 94.88 297 PRO A N 1
ATOM 2272 C CA . PRO A 1 297 ? -24.875 3.391 4.203 1 94.88 297 PRO A CA 1
ATOM 2273 C C . PRO A 1 297 ? -24.609 2.584 5.473 1 94.88 297 PRO A C 1
ATOM 2275 O O . PRO A 1 297 ? -23.672 1.777 5.516 1 94.88 297 PRO A O 1
ATOM 2278 N N . GLY A 1 298 ? -25.422 2.822 6.523 1 90.12 298 GLY A N 1
ATOM 2279 C CA . GLY A 1 298 ? -25.281 2.102 7.777 1 90.12 298 GLY A CA 1
ATOM 2280 C C . GLY A 1 298 ? -24.344 2.789 8.758 1 90.12 298 GLY A C 1
ATOM 2281 O O . GLY A 1 298 ? -24.266 2.398 9.93 1 90.12 298 GLY A O 1
ATOM 2282 N N . PHE A 1 299 ? -23.656 3.777 8.336 1 93.44 299 PHE A N 1
ATOM 2283 C CA . PHE A 1 299 ? -22.734 4.504 9.18 1 93.44 299 PHE A CA 1
ATOM 2284 C C . PHE A 1 299 ? -23.312 5.84 9.617 1 93.44 299 PHE A C 1
ATOM 2286 O O . PHE A 1 299 ? -24.234 6.363 8.977 1 93.44 299 PHE A O 1
ATOM 2293 N N . ALA A 1 300 ? -22.859 6.309 10.734 1 93.75 300 ALA A N 1
ATOM 2294 C CA . ALA A 1 300 ? -23.266 7.621 11.242 1 93.75 300 ALA A CA 1
ATOM 2295 C C . ALA A 1 300 ? -22.047 8.5 11.523 1 93.75 300 ALA A C 1
ATOM 2297 O O . ALA A 1 300 ? -20.969 7.992 11.844 1 93.75 300 ALA A O 1
ATOM 2298 N N . PHE A 1 301 ? -22.25 9.812 11.406 1 95.44 301 PHE A N 1
ATOM 2299 C CA . PHE A 1 301 ? -21.156 10.742 11.656 1 95.44 301 PHE A CA 1
ATOM 2300 C C . PHE A 1 301 ? -20.641 10.609 13.078 1 95.44 301 PHE A C 1
ATOM 2302 O O . PHE A 1 301 ? -21.422 10.445 14.016 1 95.44 301 PHE A O 1
ATOM 2309 N N . ILE A 1 302 ? -19.359 10.609 13.211 1 92.38 302 ILE A N 1
ATOM 2310 C CA . ILE A 1 302 ? -18.75 10.641 14.539 1 92.38 302 ILE A CA 1
ATOM 2311 C C . ILE A 1 302 ? -19.234 11.875 15.297 1 92.38 302 ILE A C 1
ATOM 2313 O O . ILE A 1 302 ? -19.547 11.789 16.484 1 92.38 302 ILE A O 1
ATOM 2317 N N . ASP A 1 303 ? -19.219 13.023 14.617 1 91.69 303 ASP A N 1
ATOM 2318 C CA . ASP A 1 303 ? -19.703 14.32 15.102 1 91.69 303 ASP A CA 1
ATOM 2319 C C . ASP A 1 303 ? -20.5 15.039 14.031 1 91.69 303 ASP A C 1
ATOM 2321 O O . ASP A 1 303 ? -19.953 15.438 12.992 1 91.69 303 ASP A O 1
ATOM 2325 N N . GLU A 1 304 ? -21.781 15.328 14.266 1 93.31 304 GLU A N 1
ATOM 2326 C CA . GLU A 1 304 ? -22.672 15.945 13.281 1 93.31 304 GLU A CA 1
ATOM 2327 C C . GLU A 1 304 ? -22.25 17.375 12.984 1 93.31 304 GLU A C 1
ATOM 2329 O O . GLU A 1 304 ? -22.469 17.891 11.883 1 93.31 304 GLU A O 1
ATOM 2334 N N . SER A 1 305 ? -21.609 18.016 13.938 1 91.75 305 SER A N 1
ATOM 2335 C CA . SER A 1 305 ? -21.203 19.406 13.766 1 91.75 305 SER A CA 1
ATOM 2336 C C . SER A 1 305 ? -19.891 19.5 13 1 91.75 305 SER A C 1
ATOM 2338 O O . SER A 1 305 ? -19.562 20.562 12.469 1 91.75 305 SER A O 1
ATOM 2340 N N . LYS A 1 306 ? -19.172 18.391 13 1 91 306 LYS A N 1
ATOM 2341 C CA . LYS A 1 306 ? -17.906 18.312 12.273 1 91 306 LYS A CA 1
ATOM 2342 C C . LYS A 1 306 ? -17.859 17.062 11.398 1 91 306 LYS A C 1
ATOM 2344 O O . LYS A 1 306 ? -17.078 16.141 11.656 1 91 306 LYS A O 1
ATOM 2349 N N . ARG A 1 307 ? -18.5 17.188 10.344 1 92.62 307 ARG A N 1
ATOM 2350 C CA . ARG A 1 307 ? -18.734 16.031 9.492 1 92.62 307 ARG A CA 1
ATOM 2351 C C . ARG A 1 307 ? -17.453 15.578 8.812 1 92.62 307 ARG A C 1
ATOM 2353 O O . ARG A 1 307 ? -17.359 14.453 8.32 1 92.62 307 ARG A O 1
ATOM 2360 N N . SER A 1 308 ? -16.438 16.391 8.844 1 91.12 308 SER A N 1
ATOM 2361 C CA . SER A 1 308 ? -15.156 16.047 8.227 1 91.12 308 SER A CA 1
ATOM 2362 C C . SER A 1 308 ? -14.406 14.992 9.039 1 91.12 308 SER A C 1
ATOM 2364 O O . SER A 1 308 ? -13.438 14.406 8.562 1 91.12 308 SER A O 1
ATOM 2366 N N . LEU A 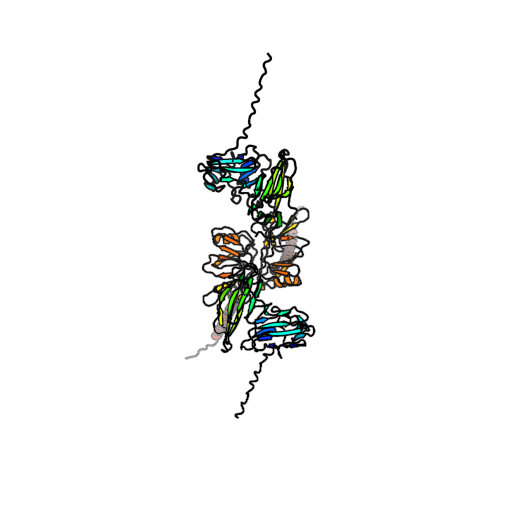1 309 ? -14.891 14.711 10.258 1 91.88 309 LEU A N 1
ATOM 2367 C CA . LEU A 1 309 ? -14.25 13.719 11.109 1 91.88 309 LEU A CA 1
ATOM 2368 C C . LEU A 1 309 ? -14.578 12.305 10.633 1 91.88 309 LEU A C 1
ATOM 2370 O O . LEU A 1 309 ? -13.945 11.336 11.062 1 91.88 309 LEU A O 1
ATOM 2374 N N . GLY A 1 310 ? -15.562 12.203 9.766 1 95.56 310 GLY A N 1
ATOM 2375 C CA . GLY A 1 310 ? -15.898 10.914 9.195 1 95.56 310 GLY A CA 1
ATOM 2376 C C . GLY A 1 310 ? -17.031 10.211 9.93 1 95.56 310 GLY A C 1
ATOM 2377 O O . GLY A 1 310 ? -17.812 10.852 10.625 1 95.56 310 GLY A O 1
ATOM 2378 N N . CYS A 1 311 ? -17.109 8.93 9.609 1 96.25 311 CYS A N 1
ATOM 2379 C CA . CYS A 1 311 ? -18.25 8.164 10.078 1 96.25 311 CYS A CA 1
ATOM 2380 C C . CYS A 1 311 ? -17.797 6.891 10.789 1 96.25 311 CYS A C 1
ATOM 2382 O O . CYS A 1 311 ? -16.656 6.465 10.633 1 96.25 311 CYS A O 1
ATOM 2384 N N . GLU A 1 312 ? -18.688 6.43 11.625 1 92.38 312 GLU A N 1
ATOM 2385 C CA . GLU A 1 312 ? -18.484 5.176 12.344 1 92.38 312 GLU A CA 1
ATOM 2386 C C . GLU A 1 312 ? -19.703 4.27 12.227 1 92.38 312 GLU A C 1
ATOM 2388 O O . GLU A 1 312 ? -20.797 4.73 11.891 1 92.38 312 GLU A O 1
ATOM 2393 N N . ARG A 1 313 ? -19.375 3.053 12.469 1 86.06 313 ARG A N 1
ATOM 2394 C CA . ARG A 1 313 ? -20.438 2.072 12.367 1 86.06 313 ARG A CA 1
ATOM 2395 C C . ARG A 1 313 ? -21.484 2.295 13.453 1 86.06 313 ARG A C 1
ATOM 2397 O O . ARG A 1 313 ? -21.141 2.539 14.617 1 86.06 313 ARG A O 1
ATOM 2404 N N . ASN A 1 314 ? -22.734 2.262 13.047 1 78.81 314 ASN A N 1
ATOM 2405 C CA . ASN A 1 314 ? -23.844 2.459 13.984 1 78.81 314 ASN A CA 1
ATOM 2406 C C . ASN A 1 314 ? -24.812 1.282 13.961 1 78.81 314 ASN A C 1
ATOM 2408 O O . ASN A 1 314 ? -26.016 1.472 13.797 1 78.81 314 ASN A O 1
ATOM 2412 N N . PHE A 1 315 ? -24.281 0.013 13.797 1 72.12 315 PHE A N 1
ATOM 2413 C CA . PHE A 1 315 ? -25.141 -1.162 13.781 1 72.12 315 PHE A CA 1
ATOM 2414 C C . PHE A 1 315 ? -24.422 -2.363 14.398 1 72.12 315 PHE A C 1
ATOM 2416 O O . PHE A 1 315 ? -23.203 -2.352 14.562 1 72.12 315 PHE A O 1
ATOM 2423 N N . THR A 1 316 ? -25.297 -3.289 14.82 1 71.69 316 THR A N 1
ATOM 2424 C CA . THR A 1 316 ? -24.797 -4.551 15.344 1 71.69 316 THR A CA 1
ATOM 2425 C C . THR A 1 316 ? -24.531 -5.543 14.211 1 71.69 316 THR A C 1
ATOM 2427 O O . THR A 1 316 ? -25.312 -5.625 13.266 1 71.69 316 THR A O 1
ATOM 2430 N N . THR A 1 317 ? -23.359 -6.117 14.266 1 72.69 317 THR A N 1
ATOM 2431 C CA . THR A 1 317 ? -23.016 -7.117 13.266 1 72.69 317 THR A CA 1
ATOM 2432 C C . THR A 1 317 ? -23.094 -8.523 13.859 1 72.69 317 THR A C 1
ATOM 2434 O O . THR A 1 317 ? -22.453 -8.812 14.867 1 72.69 317 THR A O 1
ATOM 2437 N N . GLU A 1 318 ? -24 -9.305 13.195 1 73.31 318 GLU A N 1
ATOM 2438 C CA . GLU A 1 318 ? -24.094 -10.703 13.609 1 73.31 318 GLU A CA 1
ATOM 2439 C C . GLU A 1 318 ? -22.969 -11.531 13.023 1 73.31 318 GLU A C 1
ATOM 2441 O O . GLU A 1 318 ? -22.172 -11.031 12.227 1 73.31 318 GLU A O 1
ATOM 2446 N N . SER A 1 319 ? -22.969 -12.797 13.586 1 70.81 319 SER A N 1
ATOM 2447 C CA . SER A 1 319 ? -21.953 -13.695 13.055 1 70.81 319 SER A CA 1
ATOM 2448 C C . SER A 1 319 ? -22.172 -13.969 11.57 1 70.81 319 SER A C 1
ATOM 2450 O O . SER A 1 319 ? -23.312 -13.969 11.094 1 70.81 319 SER A O 1
ATOM 2452 N N . CYS A 1 320 ? -21.109 -13.992 10.805 1 72.25 320 CYS A N 1
ATOM 2453 C CA . CYS A 1 320 ? -21.156 -14.094 9.344 1 72.25 320 CYS A CA 1
ATOM 2454 C C . CYS A 1 320 ? -22.047 -15.242 8.906 1 72.25 320 CYS A C 1
ATOM 2456 O O . CYS A 1 320 ? -22.828 -15.102 7.957 1 72.25 320 CYS A O 1
ATOM 2458 N N . LYS A 1 321 ? -22.016 -16.406 9.602 1 67.69 321 LYS A N 1
ATOM 2459 C CA . LYS A 1 321 ? -22.719 -17.594 9.125 1 67.69 321 LYS A CA 1
ATOM 2460 C C . LYS A 1 321 ? -24.203 -17.531 9.492 1 67.69 321 LYS A C 1
ATOM 2462 O O . LYS A 1 321 ? -25.031 -18.188 8.852 1 67.69 321 LYS A O 1
ATOM 2467 N N . GLU A 1 322 ? -24.562 -16.766 10.461 1 62.44 322 GLU A N 1
ATOM 2468 C CA . GLU A 1 322 ? -25.922 -16.766 10.977 1 62.44 322 GLU A CA 1
ATOM 2469 C C . GLU A 1 322 ? -26.703 -15.547 10.492 1 62.44 322 GLU A C 1
ATOM 2471 O O . GLU A 1 322 ? -27.938 -15.57 10.453 1 62.44 322 GLU A O 1
ATOM 2476 N N . GLY A 1 323 ? -26.078 -14.555 10.023 1 62.94 323 GLY A N 1
ATOM 2477 C CA . GLY A 1 323 ? -26.812 -13.312 9.781 1 62.94 323 GLY A CA 1
ATOM 2478 C C . GLY A 1 323 ? -27.203 -13.133 8.328 1 62.94 323 GLY A C 1
ATOM 2479 O O . GLY A 1 323 ? -26.641 -13.773 7.438 1 62.94 323 GLY A O 1
ATOM 2480 N N . ILE A 1 324 ? -28.406 -12.516 8.203 1 68.94 324 ILE A N 1
ATOM 2481 C CA . ILE A 1 324 ? -28.828 -12.07 6.879 1 68.94 324 ILE A CA 1
ATOM 2482 C C . ILE A 1 324 ? -28.062 -10.805 6.496 1 68.94 324 ILE A C 1
ATOM 2484 O O . ILE A 1 324 ? -28.219 -9.766 7.145 1 68.94 324 ILE A O 1
ATOM 2488 N N . ASN A 1 325 ? -27.094 -11.008 5.625 1 82.88 325 ASN A N 1
ATOM 2489 C CA . ASN A 1 325 ? -26.297 -9.875 5.172 1 82.88 325 ASN A CA 1
ATOM 2490 C C . ASN A 1 325 ? -26.75 -9.391 3.797 1 82.88 325 ASN A C 1
ATOM 2492 O O . ASN A 1 325 ? -27.125 -10.195 2.941 1 82.88 325 ASN A O 1
ATOM 2496 N N . THR A 1 326 ? -27 -8.086 3.809 1 89.31 326 THR A N 1
ATOM 2497 C CA . THR A 1 326 ? -27.266 -7.441 2.529 1 89.31 326 THR A CA 1
ATOM 2498 C C . THR A 1 326 ? -26.203 -6.406 2.207 1 89.31 326 THR A C 1
ATOM 2500 O O . THR A 1 326 ? -25.328 -6.129 3.035 1 89.31 326 THR A O 1
ATOM 2503 N N . MET A 1 327 ? -26.188 -6.051 0.964 1 94.25 327 MET A N 1
ATOM 2504 C CA . MET A 1 327 ? -25.219 -5.016 0.593 1 94.25 327 MET A CA 1
ATOM 2505 C C . MET A 1 327 ? -25.922 -3.842 -0.086 1 94.25 327 MET A C 1
ATOM 2507 O O . MET A 1 327 ? -26.875 -4.039 -0.848 1 94.25 327 MET A O 1
ATOM 2511 N N . LYS A 1 328 ? -25.531 -2.65 0.228 1 96.5 328 LYS A N 1
ATOM 2512 C CA . LYS A 1 328 ? -26.016 -1.434 -0.422 1 96.5 328 LYS A CA 1
ATOM 2513 C C . LYS A 1 328 ? -24.953 -0.859 -1.359 1 96.5 328 LYS A C 1
ATOM 2515 O O . LYS A 1 328 ? -23.75 -0.981 -1.1 1 96.5 328 LYS A O 1
ATOM 2520 N N . GLU A 1 329 ? -25.453 -0.218 -2.359 1 97.5 329 GLU A N 1
ATOM 2521 C CA . GLU A 1 329 ? -24.562 0.315 -3.375 1 97.5 329 GLU A CA 1
ATOM 2522 C C . GLU A 1 329 ? -24.297 1.805 -3.162 1 97.5 329 GLU A C 1
ATOM 2524 O O . GLU A 1 329 ? -25.219 2.547 -2.787 1 97.5 329 GLU A O 1
ATOM 2529 N N . VAL A 1 330 ? -23.109 2.24 -3.357 1 98.12 330 VAL A N 1
ATOM 2530 C CA . VAL A 1 330 ? -22.703 3.635 -3.469 1 98.12 330 VAL A CA 1
ATOM 2531 C C . VAL A 1 330 ? -22.047 3.873 -4.832 1 98.12 330 VAL A C 1
ATOM 2533 O O . VAL A 1 330 ? -20.844 3.678 -4.992 1 98.12 330 VAL A O 1
ATOM 2536 N N . PRO A 1 331 ? -22.828 4.316 -5.766 1 97.31 331 PRO A N 1
ATOM 2537 C CA . PRO A 1 331 ? -22.328 4.395 -7.148 1 97.31 331 PRO A CA 1
ATOM 2538 C C . PRO A 1 331 ? -21.453 5.621 -7.395 1 97.31 331 PRO A C 1
ATOM 2540 O O . PRO A 1 331 ? -21.484 6.57 -6.609 1 97.31 331 PRO A O 1
ATOM 2543 N N . ASN A 1 332 ? -20.703 5.59 -8.406 1 96.88 332 ASN A N 1
ATOM 2544 C CA . ASN A 1 332 ? -19.922 6.695 -8.953 1 96.88 332 ASN A CA 1
ATOM 2545 C C . ASN A 1 332 ? -19.078 7.367 -7.887 1 96.88 332 ASN A C 1
ATOM 2547 O O . ASN A 1 332 ? -19 8.594 -7.824 1 96.88 332 ASN A O 1
ATOM 2551 N N . THR A 1 333 ? -18.578 6.598 -6.988 1 97.06 333 THR A N 1
ATOM 2552 C CA . THR A 1 333 ? -17.75 7.109 -5.898 1 97.06 333 THR A CA 1
ATOM 2553 C C . THR A 1 333 ? -16.391 6.422 -5.875 1 97.06 333 THR A C 1
ATOM 2555 O O . THR A 1 333 ? -16.312 5.195 -5.863 1 97.06 333 THR A O 1
ATOM 2558 N N . MET A 1 334 ? -15.398 7.211 -5.895 1 96.06 334 MET A N 1
ATOM 2559 C CA . MET A 1 334 ? -14.031 6.703 -5.848 1 96.06 334 MET A CA 1
ATOM 2560 C C . MET A 1 334 ? -13.562 6.527 -4.406 1 96.06 334 MET A C 1
ATOM 2562 O O . MET A 1 334 ? -13.883 7.344 -3.543 1 96.06 334 MET A O 1
ATOM 2566 N N . TRP A 1 335 ? -12.844 5.477 -4.145 1 97.25 335 TRP A N 1
ATOM 2567 C CA . TRP A 1 335 ? -12.266 5.16 -2.842 1 97.25 335 TRP A CA 1
ATOM 2568 C C . TRP A 1 335 ? -10.805 4.75 -2.975 1 97.25 335 TRP A C 1
ATOM 2570 O O . TRP A 1 335 ? -10.344 4.418 -4.07 1 97.25 335 TRP A O 1
ATOM 2580 N N . GLU A 1 336 ? -10.094 4.82 -1.843 1 96.44 336 GLU A N 1
ATOM 2581 C CA . GLU A 1 336 ? -8.82 4.109 -1.792 1 96.44 336 GLU A CA 1
ATOM 2582 C C . GLU A 1 336 ? -9.008 2.613 -2.008 1 96.44 336 GLU A C 1
ATOM 2584 O O . GLU A 1 336 ? -9.906 2.006 -1.423 1 96.44 336 GLU A O 1
ATOM 2589 N N . ASN A 1 337 ? -8.25 2.066 -2.951 1 94.81 337 ASN A N 1
ATOM 2590 C CA . ASN A 1 337 ? -8.352 0.636 -3.219 1 94.81 337 ASN A CA 1
ATOM 2591 C C . ASN A 1 337 ? -7.332 -0.158 -2.412 1 94.81 337 ASN A C 1
ATOM 2593 O O . ASN A 1 337 ? -6.16 -0.234 -2.787 1 94.81 337 ASN A O 1
ATOM 2597 N N . VAL A 1 338 ? -7.762 -0.687 -1.28 1 94.81 338 VAL A N 1
ATOM 2598 C CA . VAL A 1 338 ? -6.934 -1.534 -0.427 1 94.81 338 VAL A CA 1
ATOM 2599 C C . VAL A 1 338 ? -7.559 -2.922 -0.311 1 94.81 338 VAL A C 1
ATOM 2601 O O . VAL A 1 338 ? -8.406 -3.156 0.554 1 94.81 338 VAL A O 1
ATOM 2604 N N . THR A 1 339 ? -7.082 -3.822 -1.136 1 95.12 339 THR A N 1
ATOM 2605 C CA . THR A 1 339 ? -7.676 -5.152 -1.228 1 95.12 339 THR A CA 1
ATOM 2606 C C . THR A 1 339 ? -6.875 -6.16 -0.409 1 95.12 339 THR A C 1
ATOM 2608 O O . THR A 1 339 ? -5.684 -5.953 -0.153 1 95.12 339 THR A O 1
ATOM 2611 N N . TYR A 1 340 ? -7.566 -7.23 0.06 1 94 340 TYR A N 1
ATOM 2612 C CA . TYR A 1 340 ? -6.848 -8.266 0.791 1 94 340 TYR A CA 1
ATOM 2613 C C . TYR A 1 340 ? -6.75 -9.547 -0.034 1 94 340 TYR A C 1
ATOM 2615 O O . TYR A 1 340 ? -6.207 -10.555 0.43 1 94 340 TYR A O 1
ATOM 2623 N N . SER A 1 341 ? -7.262 -9.492 -1.239 1 90.94 341 SER A N 1
ATOM 2624 C CA . SER A 1 341 ? -7.184 -10.609 -2.174 1 90.94 341 SER A CA 1
ATOM 2625 C C . SER A 1 341 ? -7.055 -10.125 -3.611 1 90.94 341 SER A C 1
ATOM 2627 O O . SER A 1 341 ? -7.25 -8.938 -3.891 1 90.94 341 SER A O 1
ATOM 2629 N N . LEU A 1 342 ? -6.664 -11.008 -4.457 1 89.31 342 LEU A N 1
ATOM 2630 C CA . LEU A 1 342 ? -6.605 -10.656 -5.875 1 89.31 342 LEU A CA 1
ATOM 2631 C C . LEU A 1 342 ? -7.984 -10.281 -6.398 1 89.31 342 LEU A C 1
ATOM 2633 O O . LEU A 1 342 ? -8.984 -10.914 -6.055 1 89.31 342 LEU A O 1
ATOM 2637 N N . PRO A 1 343 ? -7.926 -9.18 -7.203 1 90.81 343 PRO A N 1
ATOM 2638 C CA . PRO A 1 343 ? -9.219 -8.82 -7.789 1 90.81 343 PRO A CA 1
ATOM 2639 C C . PRO A 1 343 ? -9.828 -9.953 -8.617 1 90.81 343 PRO A C 1
ATOM 2641 O O . PRO A 1 343 ? -9.109 -10.664 -9.312 1 90.81 343 PRO A O 1
ATOM 2644 N N . LEU A 1 344 ? -11.094 -10.094 -8.453 1 91.69 344 LEU A N 1
ATOM 2645 C CA . LEU A 1 344 ? -11.836 -11.078 -9.234 1 91.69 344 LEU A CA 1
ATOM 2646 C C . LEU A 1 344 ? -12.375 -10.461 -10.523 1 91.69 344 LEU A C 1
ATOM 2648 O O . LEU A 1 344 ? -12.938 -9.359 -10.5 1 91.69 344 LEU A O 1
ATOM 2652 N N . LEU A 1 345 ? -12.078 -11.117 -11.555 1 91.62 345 LEU A N 1
ATOM 2653 C CA . LEU A 1 345 ? -12.672 -10.68 -12.812 1 91.62 345 LEU A CA 1
ATOM 2654 C C . LEU A 1 345 ? -14.078 -11.242 -12.977 1 91.62 345 LEU A C 1
ATOM 2656 O O . LEU A 1 345 ? -14.25 -12.406 -13.336 1 91.62 345 LEU A O 1
ATOM 2660 N N . LEU A 1 346 ? -14.977 -10.438 -12.656 1 90.88 346 LEU A N 1
ATOM 2661 C CA . LEU A 1 346 ? -16.391 -10.812 -12.711 1 90.88 346 LEU A CA 1
ATOM 2662 C C . LEU A 1 346 ? -17.156 -9.891 -13.648 1 90.88 346 LEU A C 1
ATOM 2664 O O . LEU A 1 346 ? -16.953 -8.672 -13.641 1 90.88 346 LEU A O 1
ATOM 2668 N N . PRO A 1 347 ? -18.047 -10.438 -14.367 1 86.94 347 PRO A N 1
ATOM 2669 C CA . PRO A 1 347 ? -18.703 -9.641 -15.398 1 86.94 347 PRO A CA 1
ATOM 2670 C C . PRO A 1 347 ? -19.719 -8.648 -14.828 1 86.94 347 PRO A C 1
ATOM 2672 O O . PRO A 1 347 ? -20.031 -7.637 -15.461 1 86.94 347 PRO A O 1
ATOM 2675 N N . THR A 1 348 ? -20.281 -8.914 -13.648 1 95.06 348 THR A N 1
ATOM 2676 C CA . THR A 1 348 ? -21.375 -8.055 -13.188 1 95.06 348 THR A CA 1
ATOM 2677 C C . THR A 1 348 ? -21.172 -7.672 -11.727 1 95.06 348 THR A C 1
ATOM 2679 O O . THR A 1 348 ? -20.5 -8.391 -10.977 1 95.06 348 THR A O 1
ATOM 2682 N N . LYS A 1 349 ? -21.828 -6.574 -11.391 1 96 349 LYS A N 1
ATOM 2683 C CA . LYS A 1 349 ? -21.781 -6.133 -10 1 96 349 LYS A CA 1
ATOM 2684 C C . LYS A 1 349 ? -22.5 -7.113 -9.086 1 96 349 LYS A C 1
ATOM 2686 O O . LYS A 1 349 ? -22.156 -7.258 -7.914 1 96 349 LYS A O 1
ATOM 2691 N N . GLU A 1 350 ? -23.531 -7.836 -9.633 1 96.88 350 GLU A N 1
ATOM 2692 C CA . GLU A 1 350 ? -24.266 -8.82 -8.844 1 96.88 350 GLU A CA 1
ATOM 2693 C C . GLU A 1 350 ? -23.359 -9.984 -8.445 1 96.88 350 GLU A C 1
ATOM 2695 O O . GLU A 1 350 ? -23.422 -10.461 -7.309 1 96.88 350 GLU A O 1
ATOM 2700 N N . GLU A 1 351 ? -22.547 -10.32 -9.32 1 96.69 351 GLU A N 1
ATOM 2701 C CA . GLU A 1 351 ? -21.594 -11.383 -9 1 96.69 351 GLU A CA 1
ATOM 2702 C C . GLU A 1 351 ? -20.578 -10.914 -7.957 1 96.69 351 GLU A C 1
ATOM 2704 O O . GLU A 1 351 ? -20.172 -11.688 -7.094 1 96.69 351 GLU A O 1
ATOM 2709 N N . CYS A 1 352 ? -20.203 -9.695 -8.125 1 96.94 352 CYS A N 1
ATOM 2710 C CA . CYS A 1 352 ? -19.312 -9.109 -7.137 1 96.94 352 CYS A CA 1
ATOM 2711 C C . CYS A 1 352 ? -19.969 -9.078 -5.762 1 96.94 352 CYS A C 1
ATOM 2713 O O . CYS A 1 352 ? -19.344 -9.445 -4.762 1 96.94 352 CYS A O 1
ATOM 2715 N N . ARG A 1 353 ? -21.203 -8.719 -5.746 1 96.81 353 ARG A N 1
ATOM 2716 C CA . ARG A 1 353 ? -22 -8.695 -4.52 1 96.81 353 ARG A CA 1
ATOM 2717 C C . ARG A 1 353 ? -22.031 -10.078 -3.869 1 96.81 353 ARG A C 1
ATOM 2719 O O . ARG A 1 353 ? -21.75 -10.219 -2.676 1 96.81 353 ARG A O 1
ATOM 2726 N N . ASN A 1 354 ? -22.297 -11.039 -4.609 1 95.06 354 ASN A N 1
ATOM 2727 C CA . ASN A 1 354 ? -22.391 -12.406 -4.105 1 95.06 354 ASN A CA 1
ATOM 2728 C C . ASN A 1 354 ? -21.047 -12.906 -3.59 1 95.06 354 ASN A C 1
ATOM 2730 O O . ASN A 1 354 ? -20.984 -13.586 -2.562 1 95.06 354 ASN A O 1
ATOM 2734 N N . ALA A 1 355 ? -20.031 -12.547 -4.332 1 95.19 355 ALA A N 1
ATOM 2735 C CA . ALA A 1 355 ? -18.688 -12.953 -3.916 1 95.19 355 ALA A CA 1
ATOM 2736 C C . ALA A 1 355 ? -18.344 -12.383 -2.545 1 95.19 355 ALA A C 1
ATOM 2738 O O . ALA A 1 355 ? -17.734 -13.062 -1.716 1 95.19 355 ALA A O 1
ATOM 2739 N N . CYS A 1 356 ? -18.703 -11.164 -2.332 1 95 356 CYS A N 1
ATOM 2740 C CA . CYS A 1 356 ? -18.422 -10.523 -1.052 1 95 356 CYS A CA 1
ATOM 2741 C C . CYS A 1 356 ? -19.312 -11.094 0.047 1 95 356 CYS A C 1
ATOM 2743 O O . CYS A 1 356 ? -18.844 -11.344 1.161 1 95 356 CYS A O 1
ATOM 2745 N N . LEU A 1 357 ? -20.578 -11.344 -0.275 1 92.56 357 LEU A N 1
ATOM 2746 C CA . LEU A 1 357 ? -21.516 -11.852 0.713 1 92.56 357 LEU A CA 1
ATOM 2747 C C . LEU A 1 357 ? -21.125 -13.258 1.169 1 92.56 357 LEU A C 1
ATOM 2749 O O . LEU A 1 357 ? -21.359 -13.633 2.318 1 92.56 357 LEU A O 1
ATOM 2753 N N . GLN A 1 358 ? -20.484 -13.984 0.319 1 90.5 358 GLN A N 1
ATOM 2754 C CA . GLN A 1 358 ? -20.094 -15.352 0.636 1 90.5 358 GLN A CA 1
ATOM 2755 C C . GLN A 1 358 ? -18.781 -15.383 1.428 1 90.5 358 GLN A C 1
ATOM 2757 O O . GLN A 1 358 ? -18.391 -16.438 1.945 1 90.5 358 GLN A O 1
ATOM 2762 N N . ASP A 1 359 ? -18.125 -14.328 1.489 1 91.5 359 ASP A N 1
ATOM 2763 C CA . ASP A 1 359 ? -16.859 -14.195 2.223 1 91.5 359 ASP A CA 1
ATOM 2764 C C . ASP A 1 359 ? -17.078 -13.469 3.547 1 91.5 359 ASP A C 1
ATOM 2766 O O . ASP A 1 359 ? -17.281 -12.25 3.568 1 91.5 359 ASP A O 1
ATOM 2770 N N . CYS A 1 360 ? -16.922 -14.141 4.602 1 90.69 360 CYS A N 1
ATOM 2771 C CA . CYS A 1 360 ? -17.188 -13.578 5.918 1 90.69 360 CYS A CA 1
ATOM 2772 C C . CYS A 1 360 ? -16.203 -12.469 6.246 1 90.69 360 CYS A C 1
ATOM 2774 O O . CYS A 1 360 ? -16.453 -11.641 7.129 1 90.69 360 CYS A O 1
ATOM 2776 N N . ASN A 1 361 ? -15.125 -12.414 5.586 1 92.19 361 ASN A N 1
ATOM 2777 C CA . ASN A 1 361 ? -14.133 -11.383 5.855 1 92.19 361 ASN A CA 1
ATOM 2778 C C . ASN A 1 361 ? -14.383 -10.133 5.02 1 92.19 361 ASN A C 1
ATOM 2780 O O . ASN A 1 361 ? -13.75 -9.094 5.234 1 92.19 361 ASN A O 1
ATOM 2784 N N . CYS A 1 362 ? -15.328 -10.25 4.07 1 93.69 362 CYS A N 1
ATOM 2785 C CA . CYS A 1 362 ? -15.602 -9.125 3.184 1 93.69 362 CYS A CA 1
ATOM 2786 C C . CYS A 1 362 ? -16.672 -8.211 3.768 1 93.69 362 CYS A C 1
ATOM 2788 O O . CYS A 1 362 ? -17.797 -8.648 4.023 1 93.69 362 CYS A O 1
ATOM 2790 N N . GLU A 1 363 ? -16.297 -6.941 3.992 1 93.44 363 GLU A N 1
ATOM 2791 C CA . GLU A 1 363 ? -17.234 -5.953 4.504 1 93.44 363 GLU A CA 1
ATOM 2792 C C . GLU A 1 363 ? -17.578 -4.918 3.438 1 93.44 363 GLU A C 1
ATOM 2794 O O . GLU A 1 363 ? -18.562 -4.176 3.576 1 93.44 363 GLU A O 1
ATOM 2799 N N . ALA A 1 364 ? -16.828 -4.812 2.539 1 96.62 364 ALA A N 1
ATOM 2800 C CA . ALA A 1 364 ? -17.031 -3.9 1.417 1 96.62 364 ALA A CA 1
ATOM 2801 C C . ALA A 1 364 ? -16.297 -4.391 0.172 1 96.62 364 ALA A C 1
ATOM 2803 O O . ALA A 1 364 ? -15.281 -5.078 0.275 1 96.62 364 ALA A O 1
ATOM 2804 N N . ALA A 1 365 ? -16.812 -4.098 -0.982 1 98.12 365 ALA A N 1
ATOM 2805 C CA . ALA A 1 365 ? -16.188 -4.441 -2.252 1 98.12 365 ALA A CA 1
ATOM 2806 C C . ALA A 1 365 ? -16.344 -3.311 -3.266 1 98.12 365 ALA A C 1
ATOM 2808 O O . ALA A 1 365 ? -17.328 -2.568 -3.23 1 98.12 365 ALA A O 1
ATOM 2809 N N . LEU A 1 366 ? -15.336 -3.123 -4.07 1 98.19 366 LEU A N 1
ATOM 2810 C CA . LEU A 1 366 ? -15.406 -2.188 -5.188 1 98.19 366 LEU A CA 1
ATOM 2811 C C . LEU A 1 366 ? -15.562 -2.93 -6.512 1 98.19 366 LEU A C 1
ATOM 2813 O O . LEU A 1 366 ? -14.883 -3.926 -6.754 1 98.19 366 LEU A O 1
ATOM 2817 N N . PHE A 1 367 ? -16.547 -2.48 -7.285 1 98.12 367 PHE A N 1
ATOM 2818 C CA . PHE A 1 367 ? -16.766 -3.043 -8.609 1 98.12 367 PHE A CA 1
ATOM 2819 C C . PHE A 1 367 ? -16.562 -1.986 -9.688 1 98.12 367 PHE A C 1
ATOM 2821 O O . PHE A 1 367 ? -17.25 -0.968 -9.711 1 98.12 367 PHE A O 1
ATOM 2828 N N . LYS A 1 368 ? -15.609 -2.229 -10.516 1 96.75 368 LYS A N 1
ATOM 2829 C CA . LYS A 1 368 ? -15.32 -1.289 -11.594 1 96.75 368 LYS A CA 1
ATOM 2830 C C . LYS A 1 368 ? -14.883 -2.023 -12.859 1 96.75 368 LYS A C 1
ATOM 2832 O O . LYS A 1 368 ? -13.914 -2.791 -12.836 1 96.75 368 LYS A O 1
ATOM 2837 N N . ASP A 1 369 ? -15.547 -1.825 -13.938 1 94.31 369 ASP A N 1
ATOM 2838 C CA . ASP A 1 369 ? -15.164 -2.303 -15.266 1 94.31 369 ASP A CA 1
ATOM 2839 C C . ASP A 1 369 ? -14.875 -3.801 -15.242 1 94.31 369 ASP A C 1
ATOM 2841 O O . ASP A 1 369 ? -13.844 -4.246 -15.758 1 94.31 369 ASP A O 1
ATOM 2845 N N . GLY A 1 370 ? -15.672 -4.516 -14.555 1 94.62 370 GLY A N 1
ATOM 2846 C CA . GLY A 1 370 ? -15.594 -5.965 -14.562 1 94.62 370 GLY A CA 1
ATOM 2847 C C . GLY A 1 370 ? -14.625 -6.516 -13.531 1 94.62 370 GLY A C 1
ATOM 2848 O O . GLY A 1 370 ? -14.328 -7.711 -13.523 1 94.62 370 GLY A O 1
ATOM 2849 N N . ALA A 1 371 ? -14.094 -5.707 -12.734 1 96.06 371 ALA A N 1
ATOM 2850 C CA . ALA A 1 371 ? -13.188 -6.133 -11.672 1 96.06 371 ALA A CA 1
ATOM 2851 C C . ALA A 1 371 ? -13.812 -5.926 -10.297 1 96.06 371 ALA A C 1
ATOM 2853 O O . ALA A 1 371 ? -14.375 -4.863 -10.016 1 96.06 371 ALA A O 1
ATOM 2854 N N . CYS A 1 372 ? -13.742 -6.977 -9.516 1 97.38 372 CYS A N 1
ATOM 2855 C CA . CYS A 1 372 ? -14.273 -6.957 -8.156 1 97.38 372 CYS A CA 1
ATOM 2856 C C . CYS A 1 372 ? -13.148 -7.043 -7.133 1 97.38 372 CYS A C 1
ATOM 2858 O O . CYS A 1 372 ? -12.414 -8.039 -7.09 1 97.38 372 CYS A O 1
ATOM 2860 N N . SER A 1 373 ? -13.031 -6.004 -6.316 1 97.25 373 SER A N 1
ATOM 2861 C CA . SER A 1 373 ? -11.969 -5.953 -5.312 1 97.25 373 SER A CA 1
ATOM 2862 C C . SER A 1 373 ? -12.547 -5.887 -3.902 1 97.25 373 SER A C 1
ATOM 2864 O O . SER A 1 373 ? -13.203 -4.914 -3.539 1 97.25 373 SER A O 1
ATOM 2866 N N . LYS A 1 374 ? -12.281 -6.922 -3.123 1 97.06 374 LYS A N 1
ATOM 2867 C CA . LYS A 1 374 ? -12.711 -6.938 -1.728 1 97.06 374 LYS A CA 1
ATOM 2868 C C . LYS A 1 374 ? -11.828 -6.043 -0.868 1 97.06 374 LYS A C 1
ATOM 2870 O O . LYS A 1 374 ? -10.602 -6.184 -0.874 1 97.06 374 LYS A O 1
ATOM 2875 N N . GLN A 1 375 ? -12.445 -5.141 -0.105 1 97.31 375 GLN A N 1
ATOM 2876 C CA . GLN A 1 375 ? -11.719 -4.043 0.52 1 97.31 375 GLN A CA 1
ATOM 2877 C C . GLN A 1 375 ? -11.484 -4.309 2.004 1 97.31 375 GLN A C 1
ATOM 2879 O O . GLN A 1 375 ? -12.156 -5.16 2.598 1 97.31 375 GLN A O 1
ATOM 2884 N N . ARG A 1 376 ? -10.57 -3.582 2.525 1 95.5 376 ARG A N 1
ATOM 2885 C CA . ARG A 1 376 ? -10.273 -3.564 3.955 1 95.5 376 ARG A CA 1
ATOM 2886 C C . ARG A 1 376 ? -10.766 -2.271 4.598 1 95.5 376 ARG A C 1
ATOM 2888 O O . ARG A 1 376 ? -10.148 -1.216 4.426 1 95.5 376 ARG A O 1
ATOM 2895 N N . PRO A 1 377 ? -11.844 -2.33 5.398 1 94.81 377 PRO A N 1
ATOM 2896 C CA . PRO A 1 377 ? -12.328 -1.132 6.086 1 94.81 377 PRO A CA 1
ATOM 2897 C C . PRO A 1 377 ? -11.383 -0.656 7.184 1 94.81 377 PRO A C 1
ATOM 2899 O O . PRO A 1 377 ? -10.555 -1.431 7.664 1 94.81 377 PRO A O 1
ATOM 2902 N N . PRO A 1 378 ? -11.484 0.629 7.621 1 96.62 378 PRO A N 1
ATOM 2903 C CA . PRO A 1 378 ? -12.414 1.629 7.094 1 96.62 378 PRO A CA 1
ATOM 2904 C C . PRO A 1 378 ? -12.008 2.141 5.711 1 96.62 378 PRO A C 1
ATOM 2906 O O . PRO A 1 378 ? -10.828 2.127 5.371 1 96.62 378 PRO A O 1
ATOM 2909 N N . LEU A 1 379 ? -13.023 2.514 4.945 1 97.69 379 LEU A N 1
ATOM 2910 C CA . LEU A 1 379 ? -12.75 3.07 3.625 1 97.69 379 LEU A CA 1
ATOM 2911 C C . LEU A 1 379 ? -12.297 4.523 3.732 1 97.69 379 LEU A C 1
ATOM 2913 O O . LEU A 1 379 ? -12.781 5.27 4.586 1 97.69 379 LEU A O 1
ATOM 2917 N N . ARG A 1 380 ? -11.305 4.875 2.838 1 97.19 380 ARG A N 1
ATOM 2918 C CA . ARG A 1 380 ? -10.742 6.223 2.889 1 97.19 380 ARG A CA 1
ATOM 2919 C C . ARG A 1 380 ? -10.852 6.914 1.534 1 97.19 380 ARG A C 1
ATOM 2921 O O . ARG A 1 380 ? -10.945 6.25 0.499 1 97.19 380 ARG A O 1
ATOM 2928 N N . PHE A 1 381 ? -10.922 8.266 1.624 1 97.56 381 PHE A N 1
ATOM 2929 C CA . PHE A 1 381 ? -10.758 9.164 0.489 1 97.56 381 PHE A CA 1
ATOM 2930 C C . PHE A 1 381 ? -11.922 9.023 -0.485 1 97.56 381 PHE A C 1
ATOM 2932 O O . PHE A 1 381 ? -11.719 9.016 -1.702 1 97.56 381 PHE A O 1
ATOM 2939 N N . GLY A 1 382 ? -13.094 8.883 0.074 1 97.44 382 GLY A N 1
ATOM 2940 C CA . GLY A 1 382 ? -14.281 8.812 -0.757 1 97.44 382 GLY A CA 1
ATOM 2941 C C . GLY A 1 382 ? -14.609 10.117 -1.448 1 97.44 382 GLY A C 1
ATOM 2942 O O . GLY A 1 382 ? -14.641 11.172 -0.81 1 97.44 382 GLY A O 1
ATOM 2943 N N . ARG A 1 383 ? -14.852 10.047 -2.775 1 96.75 383 ARG A N 1
ATOM 2944 C CA . ARG A 1 383 ? -15.219 11.219 -3.568 1 96.75 383 ARG A CA 1
ATOM 2945 C C . ARG A 1 383 ? -16.188 10.844 -4.684 1 96.75 383 ARG A C 1
ATOM 2947 O O . ARG A 1 383 ? -15.883 9.984 -5.516 1 96.75 383 ARG A O 1
ATOM 2954 N N . ARG A 1 384 ? -17.25 11.516 -4.719 1 96.06 384 ARG A N 1
ATOM 2955 C CA . ARG A 1 384 ? -18.234 11.273 -5.77 1 96.06 384 ARG A CA 1
ATOM 2956 C C . ARG A 1 384 ? -17.797 11.922 -7.082 1 96.06 384 ARG A C 1
ATOM 2958 O O . ARG A 1 384 ? -17.422 13.102 -7.105 1 96.06 384 ARG A O 1
ATOM 2965 N N . GLN A 1 385 ? -17.672 11.156 -8.062 1 93 385 GLN A N 1
ATOM 2966 C CA . GLN A 1 385 ? -17.438 11.594 -9.43 1 93 385 GLN A CA 1
ATOM 2967 C C . GLN A 1 385 ? -18.406 10.93 -10.406 1 93 385 GLN A C 1
ATOM 2969 O O . GLN A 1 385 ? -18.234 9.766 -10.758 1 93 385 GLN A O 1
ATOM 2974 N N . GLN A 1 386 ? -19.266 11.734 -11 1 90.19 386 GLN A N 1
ATOM 2975 C CA . GLN A 1 386 ? -20.375 11.203 -11.781 1 90.19 386 GLN A CA 1
ATOM 2976 C C . GLN A 1 386 ? -19.891 10.438 -13 1 90.19 386 GLN A C 1
ATOM 2978 O O . GLN A 1 386 ? -20.531 9.492 -13.445 1 90.19 386 GLN A O 1
ATOM 2983 N N . THR A 1 387 ? -18.719 10.688 -13.438 1 91.38 387 THR A N 1
ATOM 2984 C CA . THR A 1 387 ? -18.203 10.062 -14.648 1 91.38 387 THR A CA 1
ATOM 2985 C C . THR A 1 387 ? -17.484 8.758 -14.32 1 91.38 387 THR A C 1
ATOM 2987 O O . THR A 1 387 ? -17.125 7.996 -15.219 1 91.38 387 THR A O 1
ATOM 2990 N N . ASP A 1 388 ? -17.234 8.508 -13.078 1 93.06 388 ASP A N 1
ATOM 2991 C CA . ASP A 1 388 ? -16.531 7.293 -12.688 1 93.06 388 ASP A CA 1
ATOM 2992 C C . ASP A 1 388 ? -17.5 6.121 -12.539 1 93.06 388 ASP A C 1
ATOM 2994 O O . ASP A 1 388 ? -18.562 6.258 -11.922 1 93.06 388 ASP A O 1
ATOM 2998 N N . SER A 1 389 ? -17.203 4.988 -13.07 1 94.94 389 SER A N 1
ATOM 2999 C CA . SER A 1 389 ? -18.094 3.832 -13.07 1 94.94 389 SER A CA 1
ATOM 3000 C C . SER A 1 389 ? -17.938 3.02 -11.789 1 94.94 389 SER A C 1
ATOM 3002 O O . SER A 1 389 ? -18.625 2.016 -11.602 1 94.94 389 SER A O 1
ATOM 3004 N N . ASN A 1 390 ? -17.078 3.443 -10.938 1 96.12 390 ASN A N 1
ATOM 3005 C CA . ASN A 1 390 ? -16.812 2.693 -9.711 1 96.12 390 ASN A CA 1
ATOM 3006 C C . ASN A 1 390 ? -18.062 2.604 -8.836 1 96.12 390 ASN A C 1
ATOM 3008 O O . ASN A 1 390 ? -18.734 3.609 -8.602 1 96.12 390 ASN A O 1
ATOM 3012 N N . ILE A 1 391 ? -18.344 1.427 -8.352 1 97.69 391 ILE A N 1
ATOM 3013 C CA . ILE A 1 391 ? -19.438 1.181 -7.418 1 97.69 391 ILE A CA 1
ATOM 3014 C C . ILE A 1 391 ? -18.891 0.525 -6.148 1 97.69 391 ILE A C 1
ATOM 3016 O O . ILE A 1 391 ? -18.266 -0.533 -6.207 1 97.69 391 ILE A O 1
ATOM 3020 N N . ALA A 1 392 ? -19.141 1.182 -5.059 1 98.25 392 ALA A N 1
ATOM 3021 C CA . ALA A 1 392 ? -18.828 0.564 -3.773 1 98.25 392 ALA A CA 1
ATOM 3022 C C . ALA A 1 392 ? -20.016 -0.219 -3.23 1 98.25 392 ALA A C 1
ATOM 3024 O O . ALA A 1 392 ? -21.141 0.292 -3.195 1 98.25 392 ALA A O 1
ATOM 3025 N N . LEU A 1 393 ? -19.781 -1.44 -2.924 1 98 393 LEU A N 1
ATOM 3026 C CA . LEU A 1 393 ? -20.766 -2.309 -2.291 1 98 393 LEU A CA 1
ATOM 3027 C C . LEU A 1 393 ? -20.484 -2.453 -0.799 1 98 393 LEU A C 1
ATOM 3029 O O . LEU A 1 393 ? -19.453 -3.012 -0.407 1 98 393 LEU A O 1
ATOM 3033 N N . ILE A 1 394 ? -21.422 -1.963 -0.016 1 96.44 394 ILE A N 1
ATOM 3034 C CA . ILE A 1 394 ? -21.203 -1.91 1.426 1 96.44 394 ILE A CA 1
ATOM 3035 C C . ILE A 1 394 ? -22.094 -2.951 2.117 1 96.44 394 ILE A C 1
ATOM 3037 O O . ILE A 1 394 ? -23.312 -2.969 1.927 1 96.44 394 ILE A O 1
ATOM 3041 N N . LYS A 1 395 ? -21.453 -3.789 2.887 1 92.5 395 LYS A N 1
ATOM 3042 C CA . LYS A 1 395 ? -22.172 -4.848 3.594 1 92.5 395 LYS A CA 1
ATOM 3043 C C . LYS A 1 395 ? -22.906 -4.293 4.812 1 92.5 395 LYS A C 1
ATOM 3045 O O . LYS A 1 395 ? -22.328 -3.545 5.605 1 92.5 395 LYS A O 1
ATOM 3050 N N . LEU A 1 396 ? -24.188 -4.516 4.867 1 88.25 396 LEU A N 1
ATOM 3051 C CA . LEU A 1 396 ? -25.016 -4.109 5.996 1 88.25 396 LEU A CA 1
ATOM 3052 C C . LEU A 1 396 ? -25.438 -5.32 6.82 1 88.25 396 LEU A C 1
ATOM 3054 O O . LEU A 1 396 ? -25.766 -6.371 6.262 1 88.25 396 LEU A O 1
ATOM 3058 N N . HIS A 1 397 ? -25.156 -5.258 8.039 1 74.94 397 HIS A N 1
ATOM 3059 C CA . HIS A 1 397 ? -25.531 -6.367 8.906 1 74.94 397 HIS A CA 1
ATOM 3060 C C . HIS A 1 397 ? -26.875 -6.098 9.578 1 74.94 397 HIS A C 1
ATOM 3062 O O . HIS A 1 397 ? -27.125 -5 10.078 1 74.94 397 HIS A O 1
ATOM 3068 N N . THR A 1 398 ? -28 -6.582 9.008 1 63.22 398 THR A N 1
ATOM 3069 C CA . THR A 1 398 ? -29.312 -6.367 9.594 1 63.22 398 THR A CA 1
ATOM 3070 C C . THR A 1 398 ? -29.562 -7.336 10.742 1 63.22 398 THR A C 1
ATOM 3072 O O . THR A 1 398 ? -29.297 -8.531 10.625 1 63.22 398 THR A O 1
ATOM 3075 N N . SER A 1 399 ? -29.484 -6.875 11.914 1 55.34 399 SER A N 1
ATOM 3076 C CA . SER A 1 399 ? -29.953 -7.707 13.016 1 55.34 399 SER A CA 1
ATOM 3077 C C . SER A 1 399 ? -31.344 -8.266 12.734 1 55.34 399 SER A C 1
ATOM 3079 O O . SER A 1 399 ? -32.156 -7.613 12.094 1 55.34 399 SER A O 1
ATOM 3081 N N . THR A 1 400 ? -31.438 -9.57 12.539 1 47.34 400 THR A N 1
ATOM 3082 C CA . THR A 1 400 ? -32.812 -10.062 12.57 1 47.34 400 THR A CA 1
ATOM 3083 C C . THR A 1 400 ? -33.656 -9.219 13.516 1 47.34 400 THR A C 1
ATOM 3085 O O . THR A 1 400 ? -33.281 -9.008 14.672 1 47.34 400 THR A O 1
ATOM 3088 N N . PRO A 1 401 ? -34.469 -8.477 12.938 1 41.72 401 PRO A N 1
ATOM 3089 C CA . PRO A 1 401 ? -35.375 -7.891 13.93 1 41.72 401 PRO A CA 1
ATOM 3090 C C . PRO A 1 401 ? -35.75 -8.875 15.039 1 41.72 401 PRO A C 1
ATOM 3092 O O . PRO A 1 401 ? -36.031 -10.047 14.758 1 41.72 401 PRO A O 1
ATOM 3095 N N . SER A 1 402 ? -34.938 -8.898 16.062 1 37.28 402 SER A N 1
ATOM 3096 C CA . SER A 1 402 ? -35.719 -9.586 17.094 1 37.28 402 SER A CA 1
ATOM 3097 C C . SER A 1 402 ? -37.219 -9.352 16.875 1 37.28 402 SER A C 1
ATOM 3099 O O . SER A 1 402 ? -37.688 -8.211 16.828 1 37.28 402 SER A O 1
ATOM 3101 N N . THR A 1 403 ? -37.688 -10.164 15.969 1 37 403 THR A N 1
ATOM 3102 C CA . THR A 1 403 ? -39.156 -10.195 16.016 1 37 403 THR A CA 1
ATOM 3103 C C . THR A 1 403 ? -39.656 -9.977 17.438 1 37 403 THR A C 1
ATOM 3105 O O . THR A 1 403 ? -40.562 -10.664 17.906 1 37 403 THR A O 1
ATOM 3108 N N . ASP A 1 404 ? -38.75 -9.703 18.328 1 32.78 404 ASP A N 1
ATOM 3109 C CA . ASP A 1 404 ? -39.594 -9.273 19.438 1 32.78 404 ASP A CA 1
ATOM 3110 C C . ASP A 1 404 ? -40.375 -8 19.078 1 32.78 404 ASP A C 1
ATOM 3112 O O . ASP A 1 404 ? -39.844 -6.895 19.203 1 32.78 404 ASP A O 1
ATOM 3116 N N . LYS A 1 405 ? -40.906 -7.953 17.922 1 33.25 405 LYS A N 1
ATOM 3117 C CA . LYS A 1 405 ? -42.094 -7.082 17.828 1 33.25 405 LYS A CA 1
ATOM 3118 C C . LYS A 1 405 ? -42.812 -7.008 19.172 1 33.25 405 LYS A C 1
ATOM 3120 O O . LYS A 1 405 ? -43.438 -7.977 19.609 1 33.25 405 LYS A O 1
ATOM 3125 N N . ILE A 1 406 ? -42.344 -6.262 19.969 1 31.53 406 ILE A N 1
ATOM 3126 C CA . ILE A 1 406 ? -43.406 -5.711 20.781 1 31.53 406 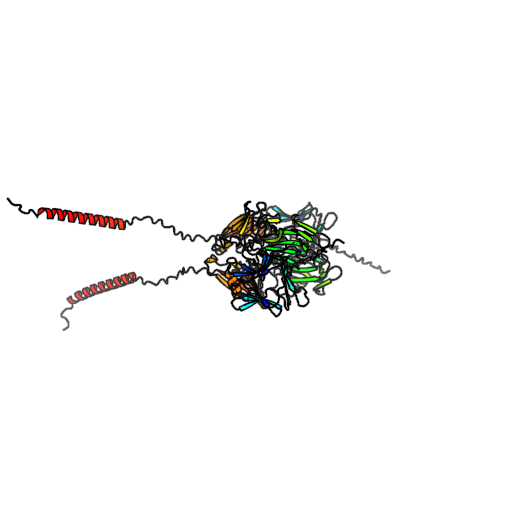ILE A CA 1
ATOM 3127 C C . ILE A 1 406 ? -44.562 -5.266 19.859 1 31.53 406 ILE A C 1
ATOM 3129 O O . ILE A 1 406 ? -44.438 -4.277 19.141 1 31.53 406 ILE A O 1
ATOM 3133 N N . VAL A 1 407 ? -45.031 -6.129 18.922 1 31.39 407 VAL A N 1
ATOM 3134 C CA . VAL A 1 407 ? -46.406 -5.816 18.562 1 31.39 407 VAL A CA 1
ATOM 3135 C C . VAL A 1 407 ? -47.094 -5.09 19.719 1 31.39 407 VAL A C 1
ATOM 3137 O O . VAL A 1 407 ? -47.188 -5.625 20.828 1 31.39 407 VAL A O 1
ATOM 3140 N N . PRO A 1 408 ? -46.844 -3.773 19.672 1 28.11 408 PRO A N 1
ATOM 3141 C CA . PRO A 1 408 ? -47.812 -3.314 20.672 1 28.11 408 PRO A CA 1
ATOM 3142 C C . PRO A 1 408 ? -49.125 -4.094 20.625 1 28.11 408 PRO A C 1
ATOM 3144 O O . PRO A 1 408 ? -49.719 -4.227 19.562 1 28.11 408 PRO A O 1
ATOM 314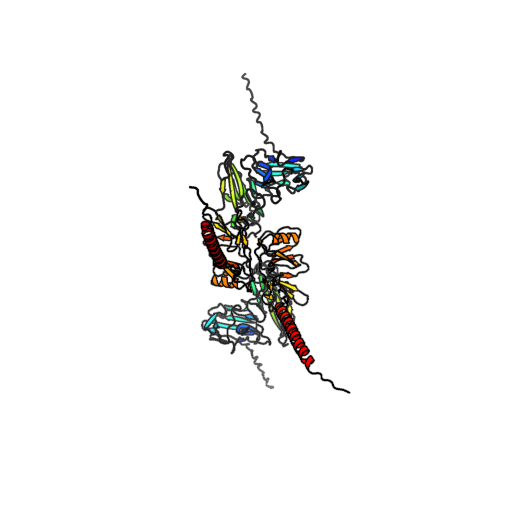7 N N . LYS A 1 409 ? -49.125 -5.254 21.188 1 30.02 409 LYS A N 1
ATOM 3148 C CA . LYS A 1 409 ? -50.5 -5.734 21.344 1 30.02 409 LYS A CA 1
ATOM 3149 C C . LYS A 1 409 ? -51.5 -4.574 21.312 1 30.02 409 LYS A C 1
ATOM 3151 O O . LYS A 1 409 ? -51.375 -3.627 22.094 1 30.02 409 LYS A O 1
ATOM 3156 N N . GLU A 1 410 ? -51.812 -4.18 20.109 1 29.16 410 GLU A N 1
ATOM 3157 C CA . GLU A 1 410 ? -53 -3.357 20.25 1 29.16 410 GLU A CA 1
ATOM 3158 C C . GLU A 1 410 ? -53.75 -3.693 21.531 1 29.16 410 GLU A C 1
ATOM 3160 O O . GLU A 1 410 ? -54.094 -4.852 21.766 1 29.16 410 GLU A O 1
ATOM 3165 N N . ARG A 1 411 ? -53.344 -3.092 22.625 1 28.02 411 ARG A N 1
ATOM 3166 C CA . ARG A 1 411 ? -54.312 -3.215 23.703 1 28.02 411 ARG A CA 1
ATOM 3167 C C . ARG A 1 411 ? -55.75 -3.318 23.156 1 28.02 411 ARG A C 1
ATOM 3169 O O . ARG A 1 411 ? -56.281 -2.357 22.594 1 28.02 411 ARG A O 1
ATOM 3176 N N . LYS A 1 412 ? -56 -4.359 22.312 1 31.17 412 LYS A N 1
ATOM 3177 C CA . LYS A 1 412 ? -57.438 -4.5 22.281 1 31.17 412 LYS A CA 1
ATOM 3178 C C . LYS A 1 412 ? -58.062 -4.008 23.594 1 31.17 412 LYS A C 1
ATOM 3180 O O . LYS A 1 412 ? -57.719 -4.5 24.672 1 31.17 412 LYS A O 1
ATOM 3185 N N . LYS A 1 413 ? -58.375 -2.711 23.578 1 33.28 413 LYS A N 1
ATOM 3186 C CA . LYS A 1 413 ? -59.25 -2.18 24.609 1 33.28 413 LYS A CA 1
ATOM 3187 C C . LYS A 1 413 ? -60.219 -3.254 25.125 1 33.28 413 LYS A C 1
ATOM 3189 O O . LYS A 1 413 ? -61.25 -3.535 24.484 1 33.28 413 LYS A O 1
ATOM 3194 N N . GLU A 1 414 ? -59.719 -4.43 25.328 1 33.09 414 GLU A N 1
ATOM 3195 C CA . GLU A 1 414 ? -60.688 -5.219 26.094 1 33.09 414 GLU A CA 1
ATOM 3196 C C . GLU A 1 414 ? -61.344 -4.375 27.172 1 33.09 414 GLU A C 1
ATOM 3198 O O . GLU A 1 414 ? -60.688 -3.811 28.031 1 33.09 414 GLU A O 1
ATOM 3203 N N . VAL A 1 415 ? -62.344 -3.709 26.703 1 34.91 415 VAL A N 1
ATOM 3204 C CA . VAL A 1 415 ? -63.312 -3.094 27.594 1 34.91 415 VAL A CA 1
ATOM 3205 C C . VAL A 1 415 ? -63.375 -3.879 28.906 1 34.91 415 VAL A C 1
ATOM 3207 O O . VAL A 1 415 ? -63.625 -5.09 28.906 1 34.91 415 VAL A O 1
ATOM 3210 N N . ARG A 1 416 ? -62.375 -3.539 29.734 1 34.47 416 ARG A N 1
ATOM 3211 C CA . ARG A 1 416 ? -62.469 -4.035 31.109 1 34.47 416 ARG A CA 1
ATOM 3212 C C . ARG A 1 416 ? -63.938 -4.344 31.469 1 34.47 416 ARG A C 1
ATOM 3214 O O . ARG A 1 416 ? -64.688 -3.436 31.75 1 34.47 416 ARG A O 1
ATOM 3221 N N . VAL A 1 417 ? -64.438 -5.227 30.656 1 40.25 417 VAL A N 1
ATOM 3222 C CA . VAL A 1 417 ? -65.75 -5.758 30.875 1 40.25 417 VAL A CA 1
ATOM 3223 C C . VAL A 1 417 ? -66 -5.965 32.375 1 40.25 417 VAL A C 1
ATOM 3225 O O . VAL A 1 417 ? -67.188 -5.945 32.844 1 40.25 417 VAL A O 1
ATOM 3228 N N . ASP A 1 418 ? -64.875 -6.25 33 1 38.28 418 ASP A N 1
ATOM 3229 C CA . ASP A 1 418 ? -65 -6.418 34.438 1 38.28 418 ASP A CA 1
ATOM 3230 C C . ASP A 1 418 ? -65.375 -5.09 35.125 1 38.28 418 ASP A C 1
ATOM 3232 O O . ASP A 1 418 ? -66.125 -5.047 36.062 1 38.28 418 ASP A O 1
ATOM 3236 N N . ILE A 1 419 ? -64.562 -4.074 34.656 1 42.28 419 ILE A N 1
ATOM 3237 C CA . ILE A 1 419 ? -64.875 -2.766 35.188 1 42.28 419 ILE A CA 1
ATOM 3238 C C . ILE A 1 419 ? -66.312 -2.404 34.719 1 42.28 419 ILE A C 1
ATOM 3240 O O . ILE A 1 419 ? -67.062 -1.757 35.469 1 42.28 419 ILE A O 1
ATOM 3244 N N . LEU A 1 420 ? -66.562 -2.857 33.469 1 42.47 420 LEU A N 1
ATOM 3245 C CA . LEU A 1 420 ? -67.938 -2.709 33.031 1 42.47 420 LEU A CA 1
ATOM 3246 C C . LEU A 1 420 ? -68.875 -3.547 33.875 1 42.47 420 LEU A C 1
ATOM 3248 O O . LEU A 1 420 ? -70 -3.1 34.219 1 42.47 420 LEU A O 1
ATOM 3252 N N . ILE A 1 421 ? -68.375 -4.754 34.156 1 46.59 421 ILE A N 1
ATOM 3253 C CA . ILE A 1 421 ? -69.188 -5.586 35.031 1 46.59 421 ILE A CA 1
ATOM 3254 C C . ILE A 1 421 ? -69.25 -4.969 36.438 1 46.59 421 ILE A C 1
ATOM 3256 O O . ILE A 1 421 ? -70.312 -4.914 37.062 1 46.59 421 ILE A O 1
ATOM 3260 N N . ILE A 1 422 ? -68.062 -4.465 36.875 1 47.25 422 ILE A N 1
ATOM 3261 C CA . ILE A 1 422 ? -68.062 -3.799 38.156 1 47.25 422 ILE A CA 1
ATOM 3262 C C . ILE A 1 422 ? -68.875 -2.512 38.062 1 47.25 422 ILE A C 1
ATOM 3264 O O . ILE A 1 422 ? -69.688 -2.207 38.969 1 47.25 422 ILE A O 1
ATOM 3268 N N . SER A 1 423 ? -68.688 -1.796 36.938 1 47.59 423 SER A N 1
ATOM 3269 C CA . SER A 1 423 ? -69.5 -0.584 36.781 1 47.59 423 SER A CA 1
ATOM 3270 C C . SER A 1 423 ? -71 -0.913 36.625 1 47.59 423 SER A C 1
ATOM 3272 O O . SER A 1 423 ? -71.812 -0.214 37.188 1 47.59 423 SER A O 1
ATOM 3274 N N . ILE A 1 424 ? -71.188 -1.974 35.844 1 52.88 424 ILE A N 1
ATOM 3275 C CA . ILE A 1 424 ? -72.625 -2.41 35.719 1 52.88 424 ILE A CA 1
ATOM 3276 C C . ILE A 1 424 ? -73.062 -2.936 37.062 1 52.88 424 ILE A C 1
ATOM 3278 O O . ILE A 1 424 ? -74.25 -2.689 37.469 1 52.88 424 ILE A O 1
ATOM 3282 N N . SER A 1 425 ? -72.188 -3.617 37.812 1 52.56 425 SER A N 1
ATOM 3283 C CA . SER A 1 425 ? -72.562 -4.066 39.125 1 52.56 425 SER A CA 1
ATOM 3284 C C . SER A 1 425 ? -72.75 -2.887 40.094 1 52.56 425 SER A C 1
ATOM 3286 O O . SER A 1 425 ? -73.625 -2.902 40.938 1 52.56 425 SER A O 1
ATOM 3288 N N . LEU A 1 426 ? -71.812 -1.929 39.938 1 55.25 426 LEU A N 1
ATOM 3289 C CA . LEU A 1 426 ? -71.938 -0.739 40.75 1 55.25 426 LEU A CA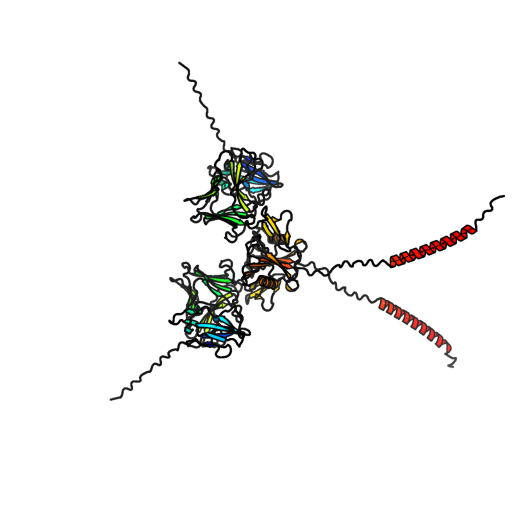 1
ATOM 3290 C C . LEU A 1 426 ? -73.188 0.059 40.344 1 55.25 426 LEU A C 1
ATOM 3292 O O . LEU A 1 426 ? -73.875 0.623 41.219 1 55.25 426 LEU A O 1
ATOM 3296 N N . VAL A 1 427 ? -73.438 0.122 39 1 58.34 427 VAL A N 1
ATOM 3297 C CA . VAL A 1 427 ? -74.688 0.779 38.562 1 58.34 427 VAL A CA 1
ATOM 3298 C C . VAL A 1 427 ? -75.875 -0.015 39.031 1 58.34 427 VAL A C 1
ATOM 3300 O O . VAL A 1 427 ? -76.875 0.565 39.469 1 58.34 427 VAL A O 1
ATOM 3303 N N . GLY A 1 428 ? -75.75 -1.411 38.969 1 52.81 428 GLY A N 1
ATOM 3304 C CA . GLY A 1 428 ? -76.812 -2.221 39.531 1 52.81 428 GLY A CA 1
ATOM 3305 C C . GLY A 1 428 ? -77 -1.992 41.031 1 52.81 428 GLY A C 1
ATOM 3306 O O . GLY A 1 428 ? -78.125 -1.915 41.5 1 52.81 428 GLY A O 1
ATOM 3307 N N . PHE A 1 429 ? -75.812 -1.903 41.75 1 60.84 429 PHE A N 1
ATOM 3308 C CA . PHE A 1 429 ? -75.875 -1.625 43.156 1 60.84 429 PHE A CA 1
ATOM 3309 C C . PHE A 1 429 ? -76.375 -0.231 43.438 1 60.84 429 PHE A C 1
ATOM 3311 O O . PHE A 1 429 ? -77.188 -0.032 44.375 1 60.84 429 PHE A O 1
ATOM 3318 N N . ALA A 1 430 ? -76 0.738 42.594 1 61.75 430 ALA A N 1
ATOM 3319 C CA . ALA A 1 430 ? -76.562 2.092 42.75 1 61.75 430 ALA A CA 1
ATOM 3320 C C . ALA A 1 430 ? -78.062 2.129 42.531 1 61.75 430 ALA A C 1
ATOM 3322 O O . ALA A 1 430 ? -78.75 2.807 43.25 1 61.75 430 ALA A O 1
ATOM 3323 N N . PHE A 1 431 ? -78.5 1.361 41.438 1 63.19 431 PHE A N 1
ATOM 3324 C CA . PHE A 1 431 ? -79.938 1.302 41.219 1 63.19 431 PHE A CA 1
ATOM 3325 C C . PHE A 1 431 ? -80.625 0.602 42.375 1 63.19 431 PHE A C 1
ATOM 3327 O O . PHE A 1 431 ? -81.75 0.985 42.781 1 63.19 431 PHE A O 1
ATOM 3334 N N . ILE A 1 432 ? -79.938 -0.419 42.969 1 61.31 432 ILE A N 1
ATOM 3335 C CA . ILE A 1 432 ? -80.5 -1.094 44.125 1 61.31 432 ILE A CA 1
ATOM 3336 C C . ILE A 1 432 ? -80.562 -0.14 45.312 1 61.31 432 ILE A C 1
ATOM 3338 O O . ILE A 1 432 ? -81.562 -0.058 46 1 61.31 432 ILE A O 1
ATOM 3342 N N . VAL A 1 433 ? -79.438 0.656 45.531 1 65.44 433 VAL A N 1
ATOM 3343 C CA . VAL A 1 433 ? -79.438 1.604 46.625 1 65.44 433 VAL A CA 1
ATOM 3344 C C . VAL A 1 433 ? -80.5 2.695 46.375 1 65.44 433 VAL A C 1
ATOM 3346 O O . VAL A 1 433 ? -81.188 3.111 47.281 1 65.44 433 VAL A O 1
ATOM 3349 N N . LEU A 1 434 ? -80.562 3.193 45.125 1 64.12 434 LEU A N 1
ATOM 3350 C CA . LEU A 1 434 ? -81.625 4.195 44.812 1 64.12 434 LEU A CA 1
ATOM 3351 C C . LEU A 1 434 ? -83 3.631 45 1 64.12 434 LEU A C 1
ATOM 3353 O O . LEU A 1 434 ? -83.875 4.316 45.531 1 64.12 434 LEU A O 1
ATOM 3357 N N . ALA A 1 435 ? -83.25 2.359 44.562 1 63.78 435 ALA A N 1
ATOM 3358 C CA . ALA A 1 435 ? -84.5 1.734 44.781 1 63.78 435 ALA A CA 1
ATOM 3359 C C . ALA A 1 435 ? -84.812 1.589 46.281 1 63.78 435 ALA A C 1
ATOM 3361 O O . ALA A 1 435 ? -85.938 1.866 46.75 1 63.78 435 ALA A O 1
ATOM 3362 N N . ILE A 1 436 ? -83.75 1.18 47.031 1 62.78 436 ILE A N 1
ATOM 3363 C CA . ILE A 1 436 ? -83.938 1.035 48.469 1 62.78 436 ILE A CA 1
ATOM 3364 C C . ILE A 1 436 ? -84.188 2.408 49.094 1 62.78 436 ILE A C 1
ATOM 3366 O O . ILE A 1 436 ? -85.062 2.582 49.938 1 62.78 436 ILE A O 1
ATOM 3370 N N . SER A 1 437 ? -83.312 3.408 48.656 1 60.66 437 SER A N 1
ATOM 3371 C CA . SER A 1 437 ? -83.562 4.738 49.219 1 60.66 437 SER A CA 1
ATOM 3372 C C . SER A 1 437 ? -84.938 5.297 48.844 1 60.66 437 SER A C 1
ATOM 3374 O O . SER A 1 437 ? -85.562 5.973 49.625 1 60.66 437 SER A O 1
ATOM 3376 N N . GLY A 1 438 ? -85.312 5.117 47.531 1 58.75 438 GLY A N 1
ATOM 3377 C CA . GLY A 1 438 ? -86.688 5.516 47.156 1 58.75 438 GLY A CA 1
ATOM 3378 C C . GLY A 1 438 ? -87.75 4.863 48.031 1 58.75 438 GLY A C 1
ATOM 3379 O O . GLY A 1 438 ? -88.75 5.508 48.406 1 58.75 438 GLY A O 1
ATOM 3380 N N . ILE A 1 439 ? -87.562 3.551 48.188 1 61.38 439 ILE A N 1
ATOM 3381 C CA . ILE A 1 439 ? -88.562 2.873 49.031 1 61.38 439 ILE A CA 1
ATOM 3382 C C . ILE A 1 439 ? -88.5 3.445 50.469 1 61.38 439 ILE A C 1
ATOM 3384 O O . ILE A 1 439 ? -89.5 3.666 51.094 1 61.38 439 ILE A O 1
ATOM 3388 N N . ALA A 1 440 ? -87.25 3.736 50.938 1 56.69 440 ALA A N 1
ATOM 3389 C CA . ALA A 1 440 ? -87.188 4.297 52.281 1 56.69 440 ALA A CA 1
ATOM 3390 C C . ALA A 1 440 ? -87.812 5.684 52.344 1 56.69 440 ALA A C 1
ATOM 3392 O O . ALA A 1 440 ? -88.5 6.02 53.312 1 56.69 440 ALA A O 1
ATOM 3393 N N . ILE A 1 441 ? -87.5 6.516 51.312 1 56.75 441 ILE A N 1
ATOM 3394 C CA . ILE A 1 441 ? -88.062 7.836 51.344 1 56.75 441 ILE A CA 1
ATOM 3395 C C . ILE A 1 441 ? -89.625 7.695 51.219 1 56.75 441 ILE A C 1
ATOM 3397 O O . ILE A 1 441 ? -90.375 8.398 51.906 1 56.75 441 ILE A O 1
ATOM 3401 N N . TYR A 1 442 ? -90.125 6.875 50.25 1 53 442 TYR A N 1
ATOM 3402 C CA . TYR A 1 442 ? -91.562 6.715 50.156 1 53 442 TYR A CA 1
ATOM 3403 C C . TYR A 1 442 ? -92.125 6.297 51.5 1 53 442 TYR A C 1
ATOM 3405 O O . TYR A 1 442 ? -93.188 6.797 51.938 1 53 442 TYR A O 1
ATOM 3413 N N . ARG A 1 443 ? -91.5 5.383 52.188 1 49.44 443 ARG A N 1
ATOM 3414 C CA . ARG A 1 443 ? -92.062 4.969 53.469 1 49.44 443 ARG A CA 1
ATOM 3415 C C . ARG A 1 443 ? -92 6.105 54.5 1 49.44 443 ARG A C 1
ATOM 3417 O O . ARG A 1 443 ? -92.875 6.219 55.375 1 49.44 443 ARG A O 1
ATOM 3424 N N . SER A 1 444 ? -90.875 6.863 54.5 1 47.5 444 SER A N 1
ATOM 3425 C CA . SER A 1 444 ? -90.875 7.891 55.531 1 47.5 444 SER A CA 1
ATOM 3426 C C . SER A 1 444 ? -91.875 8.977 55.281 1 47.5 444 SER A C 1
ATOM 3428 O O . SER A 1 444 ? -92.188 9.773 56.156 1 47.5 444 SER A O 1
ATOM 3430 N N . ARG A 1 445 ? -92.125 9.438 54 1 42.09 445 ARG A N 1
ATOM 3431 C CA . ARG A 1 445 ? -93.125 10.492 53.844 1 42.09 445 ARG A CA 1
ATOM 3432 C C . ARG A 1 445 ? -94.438 10.102 54.469 1 42.09 445 ARG A C 1
ATOM 3434 O O . ARG A 1 445 ? -95.375 10.93 54.625 1 42.09 445 ARG A O 1
ATOM 3441 N N . LEU A 1 446 ? -94.875 8.836 54.438 1 38.81 446 LEU A N 1
ATOM 3442 C CA . LEU A 1 446 ? -96.188 8.562 55.031 1 38.81 446 LEU A CA 1
ATOM 3443 C C . LEU A 1 446 ? -96.25 9.086 56.438 1 38.81 446 LEU A C 1
ATOM 3445 O O . LEU A 1 446 ? -97.312 9.383 56.938 1 38.81 446 LEU A O 1
ATOM 3449 N N . CYS A 1 447 ? -95.312 8.906 57.281 1 34.16 447 CYS A N 1
ATOM 3450 C CA . CYS A 1 447 ? -95.688 9.031 58.688 1 34.16 447 CYS A CA 1
ATOM 3451 C C . CYS A 1 447 ? -95.875 10.492 59.094 1 34.16 447 CYS A C 1
ATOM 3453 O O . CYS A 1 447 ? -96.312 10.789 60.188 1 34.16 447 CYS A O 1
ATOM 3455 N N . GLY A 1 448 ? -95.062 11.422 58.688 1 31.69 448 GLY A N 1
ATOM 3456 C CA . GLY A 1 448 ? -95 12.609 59.531 1 31.69 448 GLY A CA 1
ATOM 3457 C C . GLY A 1 448 ? -96.188 13.523 59.344 1 31.69 448 GLY A C 1
ATOM 3458 O O . GLY A 1 448 ? -96.188 14.398 58.469 1 31.69 448 GLY A O 1
ATOM 3459 N N . LYS A 1 449 ? -97.438 13.062 59.344 1 35 449 LYS A N 1
ATOM 3460 C CA . LYS A 1 449 ? -98.625 13.898 59.375 1 35 449 LYS A CA 1
ATOM 3461 C C . LYS A 1 449 ? -98.562 14.844 60.594 1 35 449 LYS A C 1
ATOM 3463 O O . LYS A 1 449 ? -98.75 14.414 61.719 1 35 449 LYS A O 1
ATOM 3468 N N . PRO A 1 450 ? -97.625 15.672 60.812 1 29.38 450 PRO A N 1
ATOM 3469 C CA . PRO A 1 450 ? -98.062 16.453 61.969 1 29.38 450 PRO A CA 1
ATOM 3470 C C . PRO A 1 450 ? -99.438 17.109 61.75 1 29.38 450 PRO A C 1
ATOM 3472 O O . PRO A 1 450 ? -99.812 17.344 60.625 1 29.38 450 PRO A O 1
ATOM 3475 N N . LYS A 1 451 ? -100.25 17.125 62.844 1 31.31 451 LYS A N 1
ATOM 3476 C CA . LYS A 1 451 ? -101.438 17.703 63.375 1 31.31 451 LYS A CA 1
ATOM 3477 C C . LYS A 1 451 ? -101.5 19.219 63.25 1 31.31 451 LYS A C 1
ATOM 3479 O O . LYS A 1 451 ? -100.75 19.922 63.938 1 31.31 451 LYS A O 1
ATOM 3484 N N . GLY A 1 452 ? -101.188 19.797 62.031 1 22.72 452 GLY A N 1
ATOM 3485 C CA . GLY A 1 452 ? -101.625 21.172 62.031 1 22.72 452 GLY A CA 1
ATOM 3486 C C . GLY A 1 452 ? -103 21.359 62.688 1 22.72 452 GLY A C 1
ATOM 3487 O O . GLY A 1 452 ? -103.812 20.438 62.688 1 22.72 452 GLY A O 1
ATOM 3488 N N . ALA A 1 453 ? -103.125 22.453 63.5 1 24.2 453 ALA A N 1
ATOM 3489 C CA . ALA A 1 453 ? -104 23.391 64.188 1 24.2 453 ALA A CA 1
ATOM 3490 C C . ALA A 1 453 ? -105.125 23.828 63.219 1 24.2 453 ALA A C 1
ATOM 3492 O O . ALA A 1 453 ? -104.875 24.078 62.031 1 24.2 453 ALA A O 1
ATOM 3493 N N . SER A 1 454 ? -106.375 23.75 63.719 1 21.98 454 SER A N 1
ATOM 3494 C CA . SER A 1 454 ? -107.562 24.609 63.875 1 21.98 454 SER A CA 1
ATOM 3495 C C . SER A 1 454 ? -107.125 25.984 64.375 1 21.98 454 SER A C 1
ATOM 3497 O O . SER A 1 454 ? -106.25 26.109 65.25 1 21.98 454 SER A O 1
ATOM 3499 N N . MET B 1 1 ? 45.219 -67.812 -49.531 1 34.69 1 MET B N 1
ATOM 3500 C CA . MET B 1 1 ? 44.25 -66.812 -49.969 1 34.69 1 MET B CA 1
ATOM 3501 C C . MET B 1 1 ? 43.031 -66.812 -49.062 1 34.69 1 MET B C 1
ATOM 3503 O O . MET B 1 1 ? 42.094 -67.625 -49.25 1 34.69 1 MET B O 1
ATOM 3507 N N . THR B 1 2 ? 43.219 -66.5 -47.781 1 48.78 2 THR B N 1
ATOM 3508 C CA . THR B 1 2 ? 42.188 -66.5 -46.75 1 48.78 2 THR B CA 1
ATOM 3509 C C . THR B 1 2 ? 41.156 -65.375 -47 1 48.78 2 THR B C 1
ATOM 3511 O O . THR B 1 2 ? 41.531 -64.25 -47.281 1 48.78 2 THR B O 1
ATOM 3514 N N . PRO B 1 3 ? 39.906 -65.75 -47.375 1 51.16 3 PRO B N 1
ATOM 3515 C CA . PRO B 1 3 ? 38.844 -64.75 -47.625 1 51.16 3 PRO B CA 1
ATOM 3516 C C . PRO B 1 3 ? 38.562 -63.906 -46.375 1 51.16 3 PRO B C 1
ATOM 3518 O O . PRO B 1 3 ? 38.469 -64.438 -45.281 1 51.16 3 PRO B O 1
ATOM 3521 N N . ILE B 1 4 ? 39 -62.594 -46.406 1 49.78 4 ILE B N 1
ATOM 3522 C CA . ILE B 1 4 ? 38.688 -61.562 -45.406 1 49.78 4 ILE B CA 1
ATOM 3523 C C . ILE B 1 4 ? 37.188 -61.281 -45.438 1 49.78 4 ILE B C 1
ATOM 3525 O O . ILE B 1 4 ? 36.625 -60.844 -46.438 1 49.78 4 ILE B O 1
ATOM 3529 N N . PHE B 1 5 ? 36.375 -61.969 -44.594 1 47.78 5 PHE B N 1
ATOM 3530 C CA . PHE B 1 5 ? 34.969 -61.625 -44.375 1 47.78 5 PHE B CA 1
ATOM 3531 C C . PHE B 1 5 ? 34.812 -60.219 -43.844 1 47.78 5 PHE B C 1
ATOM 3533 O O . PHE B 1 5 ? 35.344 -59.906 -42.75 1 47.78 5 PHE B O 1
ATOM 3540 N N . LEU B 1 6 ? 34.562 -59.219 -44.719 1 43.56 6 LEU B N 1
ATOM 3541 C CA . LEU B 1 6 ? 34.219 -57.844 -44.344 1 43.56 6 LEU B CA 1
ATOM 3542 C C . LEU B 1 6 ? 32.875 -57.844 -43.594 1 43.56 6 LEU B C 1
ATOM 3544 O O . LEU B 1 6 ? 31.844 -58.156 -44.125 1 43.56 6 LEU B O 1
ATOM 3548 N N . PHE B 1 7 ? 32.875 -57.969 -42.281 1 45.38 7 PHE B N 1
ATOM 3549 C CA . PHE B 1 7 ? 31.703 -57.719 -41.438 1 45.38 7 PHE B CA 1
ATOM 3550 C C . PHE B 1 7 ? 31.266 -56.25 -41.531 1 45.38 7 PHE B C 1
ATOM 3552 O O . PHE B 1 7 ? 31.984 -55.375 -41.062 1 45.38 7 PHE B O 1
ATOM 3559 N N . SER B 1 8 ? 30.453 -55.938 -42.531 1 43.84 8 SER B N 1
ATOM 3560 C CA . SER B 1 8 ? 29.812 -54.625 -42.562 1 43.84 8 SER B CA 1
ATOM 3561 C C . SER B 1 8 ? 28.953 -54.406 -41.312 1 43.84 8 SER B C 1
ATOM 3563 O O . SER B 1 8 ? 27.984 -55.156 -41.094 1 43.84 8 SER B O 1
ATOM 3565 N N . LEU B 1 9 ? 29.469 -53.812 -40.281 1 43.78 9 LEU B N 1
ATOM 3566 C CA . LEU B 1 9 ? 28.734 -53.344 -39.125 1 43.78 9 LEU B CA 1
ATOM 3567 C C . LEU B 1 9 ? 27.672 -52.344 -39.531 1 43.78 9 LEU B C 1
ATOM 3569 O O . LEU B 1 9 ? 28 -51.219 -39.938 1 43.78 9 LEU B O 1
ATOM 3573 N N . LEU B 1 10 ? 26.516 -52.75 -40.031 1 43.06 10 LEU B N 1
ATOM 3574 C CA . LEU B 1 10 ? 25.359 -51.875 -40.156 1 43.06 10 LEU B CA 1
ATOM 3575 C C . LEU B 1 10 ? 25.062 -51.156 -38.844 1 43.06 10 LEU B C 1
ATOM 3577 O O . LEU B 1 10 ? 24.656 -51.781 -37.875 1 43.06 10 LEU B O 1
ATOM 3581 N N . SER B 1 11 ? 25.688 -50.031 -38.562 1 41.5 11 SER B N 1
ATOM 3582 C CA . SER B 1 11 ? 25.266 -49.125 -37.5 1 41.5 11 SER B CA 1
ATOM 3583 C C . SER B 1 11 ? 23.797 -48.719 -37.656 1 41.5 11 SER B C 1
ATOM 3585 O O . SER B 1 11 ? 23.453 -48.031 -38.625 1 41.5 11 SER B O 1
ATOM 3587 N N . ALA B 1 12 ? 22.828 -49.438 -37.156 1 44.16 12 ALA B N 1
ATOM 3588 C CA . ALA B 1 12 ? 21.469 -48.969 -37 1 44.16 12 ALA B CA 1
ATOM 3589 C C . ALA B 1 12 ? 21.438 -47.594 -36.312 1 44.16 12 ALA B C 1
ATOM 3591 O O . ALA B 1 12 ? 21.781 -47.5 -35.125 1 44.16 12 ALA B O 1
ATOM 3592 N N . ILE B 1 13 ? 21.594 -46.594 -37.031 1 41.19 13 ILE B N 1
ATOM 3593 C CA . ILE B 1 13 ? 21.188 -45.281 -36.5 1 41.19 13 ILE B CA 1
ATOM 3594 C C . ILE B 1 13 ? 19.766 -45.406 -35.938 1 41.19 13 ILE B C 1
ATOM 3596 O O . ILE B 1 13 ? 18.812 -45.625 -36.688 1 41.19 13 ILE B O 1
ATOM 3600 N N . PHE B 1 14 ? 19.594 -45.875 -34.719 1 39.84 14 PHE B N 1
ATOM 3601 C CA . PHE B 1 14 ? 18.344 -45.562 -34.031 1 39.84 14 PHE B CA 1
ATOM 3602 C C . PHE B 1 14 ? 17.953 -44.094 -34.219 1 39.84 14 PHE B C 1
ATOM 3604 O O . PHE B 1 14 ? 18.594 -43.219 -33.688 1 39.84 14 PHE B O 1
ATOM 3611 N N . THR B 1 15 ? 17.531 -43.812 -35.438 1 40.72 15 THR B N 1
ATOM 3612 C CA . THR B 1 15 ? 16.844 -42.5 -35.469 1 40.72 15 THR B CA 1
ATOM 3613 C C . THR B 1 15 ? 15.852 -42.375 -34.344 1 40.72 15 THR B C 1
ATOM 3615 O O . THR B 1 15 ? 14.93 -43.188 -34.219 1 40.72 15 THR B O 1
ATOM 3618 N N . VAL B 1 16 ? 16.281 -42.031 -33.188 1 46 16 VAL B N 1
ATOM 3619 C CA . VAL B 1 16 ? 15.344 -41.625 -32.156 1 46 16 VAL B CA 1
ATOM 3620 C C . VAL B 1 16 ? 14.211 -40.812 -32.781 1 46 16 VAL B C 1
ATOM 3622 O O . VAL B 1 16 ? 14.43 -39.719 -33.312 1 46 16 VAL B O 1
ATOM 3625 N N . GLY B 1 17 ? 13.312 -41.438 -33.5 1 49.22 17 GLY B N 1
ATOM 3626 C CA . GLY B 1 17 ? 12.172 -40.812 -34.156 1 49.22 17 GLY B CA 1
ATOM 3627 C C . GLY B 1 17 ? 11.492 -39.781 -33.312 1 49.22 17 GLY B C 1
ATOM 3628 O O . GLY B 1 17 ? 11.188 -40.031 -32.125 1 49.22 17 GLY B O 1
ATOM 3629 N N . GLN B 1 18 ? 11.773 -38.469 -33.594 1 60.34 18 GLN B N 1
ATOM 3630 C CA . GLN B 1 18 ? 11 -37.375 -33 1 60.34 18 GLN B CA 1
ATOM 3631 C C . GLN B 1 18 ? 9.508 -37.688 -33.031 1 60.34 18 GLN B C 1
ATOM 3633 O O . GLN B 1 18 ? 8.977 -38.094 -34.062 1 60.34 18 GLN B O 1
ATOM 3638 N N . SER B 1 19 ? 8.891 -37.969 -31.844 1 75.25 19 SER B N 1
ATOM 3639 C CA . SER B 1 19 ? 7.441 -38.125 -31.781 1 75.25 19 SER B CA 1
ATOM 3640 C C . SER B 1 19 ? 6.75 -36.844 -32.312 1 75.25 19 SER B C 1
ATOM 3642 O O . SER B 1 19 ? 6.852 -35.781 -31.703 1 75.25 19 SER B O 1
ATOM 3644 N N . ILE B 1 20 ? 6.445 -36.875 -33.594 1 89.88 20 ILE B N 1
ATOM 3645 C CA . ILE B 1 20 ? 5.801 -35.719 -34.25 1 89.88 20 ILE B CA 1
ATOM 3646 C C . ILE B 1 20 ? 4.285 -35.906 -34.219 1 89.88 20 ILE B C 1
ATOM 3648 O O . ILE B 1 20 ? 3.766 -36.969 -34.531 1 89.88 20 ILE B O 1
ATOM 3652 N N . VAL B 1 21 ? 3.678 -34.969 -33.688 1 95.12 21 VAL B N 1
ATOM 3653 C CA . VAL B 1 21 ? 2.221 -34.906 -33.656 1 95.12 21 VAL B CA 1
ATOM 3654 C C . VAL B 1 21 ? 1.717 -34.062 -34.812 1 95.12 21 VAL B C 1
ATOM 3656 O O . VAL B 1 21 ? 2.131 -32.906 -34.969 1 95.12 21 VAL B O 1
ATOM 3659 N N . LYS B 1 22 ? 0.869 -34.594 -35.594 1 94 22 LYS B N 1
ATOM 3660 C CA . LYS B 1 22 ? 0.368 -33.906 -36.781 1 94 22 LYS B CA 1
ATOM 3661 C C . LYS B 1 22 ? -1.08 -33.469 -36.594 1 94 22 LYS B C 1
ATOM 3663 O O . LYS B 1 22 ? -1.8 -34.031 -35.75 1 94 22 LYS B O 1
ATOM 3668 N N . PRO B 1 23 ? -1.403 -32.438 -37.438 1 93.62 23 PRO B N 1
ATOM 3669 C CA . PRO B 1 23 ? -2.822 -32.062 -37.406 1 93.62 23 PRO B CA 1
ATOM 3670 C C . PRO B 1 23 ? -3.742 -33.25 -37.688 1 93.62 23 PRO B C 1
ATOM 3672 O O . PRO B 1 23 ? -3.418 -34.094 -38.5 1 93.62 23 PRO B O 1
ATOM 3675 N N . GLY B 1 24 ? -4.891 -33.219 -36.938 1 93.44 24 GLY B N 1
ATOM 3676 C CA . GLY B 1 24 ? -5.809 -34.344 -37.031 1 93.44 24 GLY B CA 1
ATOM 3677 C C . GLY B 1 24 ? -5.703 -35.312 -35.875 1 93.44 24 GLY B C 1
ATOM 3678 O O . GLY B 1 24 ? -6.594 -36.125 -35.656 1 93.44 24 GLY B O 1
ATOM 3679 N N . SER B 1 25 ? -4.625 -35.219 -35.188 1 94.38 25 SER B N 1
ATOM 3680 C CA . SER B 1 25 ? -4.441 -36.062 -34 1 94.38 25 SER B CA 1
ATOM 3681 C C . SER B 1 25 ? -5.418 -35.719 -32.906 1 94.38 25 SER B C 1
ATOM 3683 O O . SER B 1 25 ? -5.703 -34.531 -32.688 1 94.38 25 SER B O 1
ATOM 3685 N N . ILE B 1 26 ? -5.93 -36.75 -32.156 1 95 26 ILE B N 1
ATOM 3686 C CA . ILE B 1 26 ? -6.914 -36.531 -31.109 1 95 26 ILE B CA 1
ATOM 3687 C C . ILE B 1 26 ? -6.523 -37.344 -29.875 1 95 26 ILE B C 1
ATOM 3689 O O . ILE B 1 26 ? -6.055 -38.469 -30 1 95 26 ILE B O 1
ATOM 3693 N N . LEU B 1 27 ? -6.656 -36.719 -28.781 1 96.5 27 LEU B N 1
ATOM 3694 C CA . LEU B 1 27 ? -6.492 -37.406 -27.5 1 96.5 27 LEU B CA 1
ATOM 3695 C C . LEU B 1 27 ? -7.809 -37.438 -26.719 1 96.5 27 LEU B C 1
ATOM 3697 O O . LEU B 1 27 ? -8.625 -36.531 -26.844 1 96.5 27 LEU B O 1
ATOM 3701 N N . THR B 1 28 ? -8.016 -38.469 -25.969 1 96.5 28 THR B N 1
ATOM 3702 C CA . THR B 1 28 ? -9.109 -38.594 -25.016 1 96.5 28 THR B CA 1
ATOM 3703 C C . THR B 1 28 ? -8.578 -38.969 -23.641 1 96.5 28 THR B C 1
ATOM 3705 O O . THR B 1 28 ? -7.484 -39.531 -23.516 1 96.5 28 THR B O 1
ATOM 3708 N N . PRO B 1 29 ? -9.289 -38.656 -22.625 1 95.62 29 PRO B N 1
ATOM 3709 C CA . PRO B 1 29 ? -8.773 -38.875 -21.266 1 95.62 29 PRO B CA 1
ATOM 3710 C C . PRO B 1 29 ? -8.57 -40.375 -20.969 1 95.62 29 PRO B C 1
ATOM 3712 O O . PRO B 1 29 ? -7.715 -40.719 -20.156 1 95.62 29 PRO B O 1
ATOM 3715 N N . THR B 1 30 ? -9.266 -41.219 -21.594 1 90.88 30 THR B N 1
ATOM 3716 C CA . THR B 1 30 ? -9.281 -42.625 -21.172 1 90.88 30 THR B CA 1
ATOM 3717 C C . THR B 1 30 ? -8.547 -43.5 -22.188 1 90.88 30 THR B C 1
ATOM 3719 O O . THR B 1 30 ? -8.031 -44.562 -21.844 1 90.88 30 THR B O 1
ATOM 3722 N N . THR B 1 31 ? -8.594 -43.094 -23.391 1 87.81 31 THR B N 1
ATOM 3723 C CA . THR B 1 31 ? -7.918 -43.875 -24.438 1 87.81 31 THR B CA 1
ATOM 3724 C C . THR B 1 31 ? -6.926 -42.969 -25.188 1 87.81 31 THR B C 1
ATOM 3726 O O . THR B 1 31 ? -7.266 -41.875 -25.609 1 87.81 31 THR B O 1
ATOM 3729 N N . ASN B 1 32 ? -5.617 -43.531 -25.391 1 90.75 32 ASN B N 1
ATOM 3730 C CA . ASN B 1 32 ? -4.602 -42.719 -26.062 1 90.75 32 ASN B CA 1
ATOM 3731 C C . ASN B 1 32 ? -4.547 -41.281 -25.5 1 90.75 32 ASN B C 1
ATOM 3733 O O . ASN B 1 32 ? -4.801 -40.344 -26.234 1 90.75 32 ASN B O 1
ATOM 3737 N N . SER B 1 33 ? -4.254 -41.219 -24.312 1 94.88 33 SER B N 1
ATOM 3738 C CA . SER B 1 33 ? -4.504 -40 -23.531 1 94.88 33 SER B CA 1
ATOM 3739 C C . SER B 1 33 ? -3.312 -39.062 -23.609 1 94.88 33 SER B C 1
ATOM 3741 O O . SER B 1 33 ? -3.361 -37.969 -23.062 1 94.88 33 SER B O 1
ATOM 3743 N N . SER B 1 34 ? -2.158 -39.5 -24.266 1 95.94 34 SER B N 1
ATOM 3744 C CA . SER B 1 34 ? -1.007 -38.594 -24.234 1 95.94 34 SER B CA 1
ATOM 3745 C C . SER B 1 34 ? -0.078 -38.844 -25.422 1 95.94 34 SER B C 1
ATOM 3747 O O . SER B 1 34 ? -0.157 -39.875 -26.062 1 95.94 34 SER B O 1
ATOM 3749 N N . TRP B 1 35 ? 0.586 -37.875 -25.766 1 96.5 35 TRP B N 1
ATOM 3750 C CA . TRP B 1 35 ? 1.687 -37.938 -26.719 1 96.5 35 TRP B CA 1
ATOM 3751 C C . TRP B 1 35 ? 3.029 -38.031 -26 1 96.5 35 TRP B C 1
ATOM 3753 O O . TRP B 1 35 ? 3.473 -37.031 -25.406 1 96.5 35 TRP B O 1
ATOM 3763 N N . PRO B 1 36 ? 3.74 -39.156 -26.094 1 95.31 36 PRO B N 1
ATOM 3764 C CA . PRO B 1 36 ? 4.988 -39.344 -25.344 1 95.31 36 PRO B CA 1
ATOM 3765 C C . PRO B 1 36 ? 6.191 -38.719 -26.062 1 95.31 36 PRO B C 1
ATOM 3767 O O . PRO B 1 36 ? 6.164 -38.531 -27.281 1 95.31 36 PRO B O 1
ATOM 3770 N N . SER B 1 37 ? 7.195 -38.438 -25.281 1 96 37 SER B N 1
ATOM 3771 C CA . SER B 1 37 ? 8.492 -38.094 -25.844 1 96 37 SER B CA 1
ATOM 3772 C C . SER B 1 37 ? 9.203 -39.344 -26.391 1 96 37 SER B C 1
ATOM 3774 O O . SER B 1 37 ? 8.797 -40.469 -26.094 1 96 37 SER B O 1
ATOM 3776 N N . PRO B 1 38 ? 10.227 -39.156 -27.125 1 94.25 38 PRO B N 1
ATOM 3777 C CA . PRO B 1 38 ? 10.914 -40.312 -27.719 1 94.25 38 PRO B CA 1
ATOM 3778 C C . PRO B 1 38 ? 11.391 -41.312 -26.672 1 94.25 38 PRO B C 1
ATOM 3780 O O . PRO B 1 38 ? 11.258 -42.5 -26.859 1 94.25 38 PRO B O 1
ATOM 3783 N N . SER B 1 39 ? 11.875 -40.844 -25.578 1 90.62 39 SER B N 1
ATOM 3784 C CA . SER B 1 39 ? 12.367 -41.719 -24.531 1 90.62 39 SER B CA 1
ATOM 3785 C C . SER B 1 39 ? 11.219 -42.281 -23.688 1 90.62 39 SER B C 1
ATOM 3787 O O . SER B 1 39 ? 11.391 -43.219 -22.906 1 90.62 39 SER B O 1
ATOM 3789 N N . GLY B 1 40 ? 10.078 -41.625 -23.797 1 91.94 40 GLY B N 1
ATOM 3790 C CA . GLY B 1 40 ? 8.93 -42 -22.984 1 91.94 40 GLY B CA 1
ATOM 3791 C C . GLY B 1 40 ? 8.938 -41.375 -21.609 1 91.94 40 GLY B C 1
ATOM 3792 O O . GLY B 1 40 ? 8.016 -41.594 -20.812 1 91.94 40 GLY B O 1
ATOM 3793 N N . LEU B 1 41 ? 9.898 -40.625 -21.359 1 91.56 41 LEU B N 1
ATOM 3794 C CA . LEU B 1 41 ? 10.023 -40.031 -20.031 1 91.56 41 LEU B CA 1
ATOM 3795 C C . LEU B 1 41 ? 8.93 -39 -19.781 1 91.56 41 LEU B C 1
ATOM 3797 O O . LEU B 1 41 ? 8.344 -38.969 -18.688 1 91.56 41 LEU B O 1
ATOM 3801 N N . TYR B 1 42 ? 8.727 -38.156 -20.734 1 95.44 42 TYR B N 1
ATOM 3802 C CA . TYR B 1 42 ? 7.688 -37.125 -20.625 1 95.44 42 TYR B CA 1
ATOM 3803 C C . TYR B 1 42 ? 6.543 -37.406 -21.594 1 95.44 42 TYR B C 1
ATOM 3805 O O . TYR B 1 42 ? 6.715 -38.125 -22.578 1 95.44 42 TYR B O 1
ATOM 3813 N N . ALA B 1 43 ? 5.41 -36.875 -21.219 1 96.56 43 ALA B N 1
ATOM 3814 C CA . ALA B 1 43 ? 4.25 -36.969 -22.109 1 96.56 43 ALA B CA 1
ATOM 3815 C C . ALA B 1 43 ? 3.381 -35.719 -21.984 1 96.56 43 ALA B C 1
ATOM 3817 O O . ALA B 1 43 ? 3.355 -35.062 -20.922 1 96.56 43 ALA B O 1
ATOM 3818 N N . PHE B 1 44 ? 2.848 -35.375 -23.156 1 97 44 PHE B N 1
ATOM 3819 C CA . PHE B 1 44 ? 1.853 -34.312 -23.188 1 97 44 PHE B CA 1
ATOM 3820 C C . PHE B 1 44 ? 0.456 -34.906 -23.406 1 97 44 PHE B C 1
ATOM 3822 O O . PHE B 1 44 ? 0.239 -35.688 -24.328 1 97 44 PHE B O 1
ATOM 3829 N N . GLY B 1 45 ? -0.472 -34.531 -22.516 1 96.75 45 GLY B N 1
ATOM 3830 C CA . GLY B 1 45 ? -1.839 -35 -22.688 1 96.75 45 GLY B CA 1
ATOM 3831 C C . GLY B 1 45 ? -2.668 -34.875 -21.422 1 96.75 45 GLY B C 1
ATOM 3832 O O . GLY B 1 45 ? -2.465 -33.938 -20.625 1 96.75 45 GLY B O 1
ATOM 3833 N N . PHE B 1 46 ? -3.67 -35.75 -21.359 1 96.5 46 PHE B N 1
ATOM 3834 C CA . PHE B 1 46 ? -4.598 -35.719 -20.234 1 96.5 46 PHE B CA 1
ATOM 3835 C C . PHE B 1 46 ? -3.996 -36.375 -19 1 96.5 46 PHE B C 1
ATOM 3837 O O . PHE B 1 46 ? -3.33 -37.406 -19.125 1 96.5 46 PHE B O 1
ATOM 3844 N N . TYR B 1 47 ? -4.211 -35.875 -17.891 1 95.44 47 TYR B N 1
ATOM 3845 C CA . TYR B 1 47 ? -3.949 -36.5 -16.609 1 95.44 47 TYR B CA 1
ATOM 3846 C C . TYR B 1 47 ? -5.102 -36.281 -15.641 1 95.44 47 TYR B C 1
ATOM 3848 O O . TYR B 1 47 ? -5.883 -35.344 -15.797 1 95.44 47 TYR B O 1
ATOM 3856 N N . LYS B 1 48 ? -5.168 -37.156 -14.68 1 94.19 48 LYS B N 1
ATOM 3857 C CA . LYS B 1 48 ? -6.262 -37.094 -13.711 1 94.19 48 LYS B CA 1
ATOM 3858 C C . LYS B 1 48 ? -6.027 -35.969 -12.695 1 94.19 48 LYS B C 1
ATOM 3860 O O . LYS B 1 48 ? -4.914 -35.812 -12.195 1 94.19 48 LYS B O 1
ATOM 3865 N N . GLN B 1 49 ? -7.008 -35.188 -12.508 1 94.12 49 GLN B N 1
ATOM 3866 C CA . GLN B 1 49 ? -7.043 -34.156 -11.469 1 94.12 49 GLN B CA 1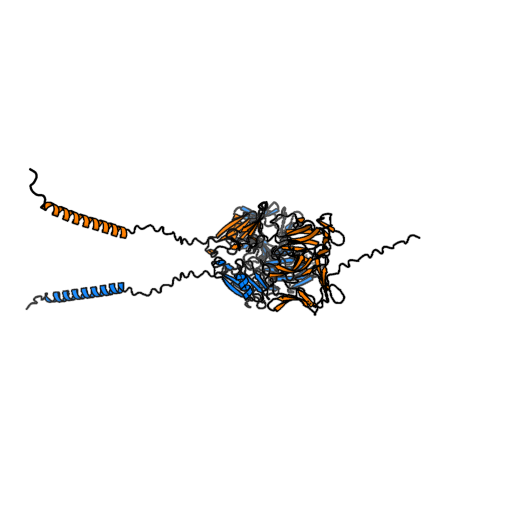
ATOM 3867 C C . GLN B 1 49 ? -8.398 -34.125 -10.773 1 94.12 49 GLN B C 1
ATOM 3869 O O . GLN B 1 49 ? -9.414 -33.781 -11.375 1 94.12 49 GLN B O 1
ATOM 3874 N N . GLY B 1 50 ? -8.32 -34.406 -9.477 1 91.44 50 GLY B N 1
ATOM 3875 C CA . GLY B 1 50 ? -9.594 -34.562 -8.781 1 91.44 50 GLY B CA 1
ATOM 3876 C C . GLY B 1 50 ? -10.523 -35.562 -9.422 1 91.44 50 GLY B C 1
ATOM 3877 O O . GLY B 1 50 ? -10.141 -36.719 -9.648 1 91.44 50 GLY B O 1
ATOM 3878 N N . ASN B 1 51 ? -11.781 -35.062 -9.664 1 92 51 ASN B N 1
ATOM 3879 C CA . ASN B 1 51 ? -12.773 -35.938 -10.258 1 92 51 ASN B CA 1
ATOM 3880 C C . ASN B 1 51 ? -12.828 -35.781 -11.773 1 92 51 ASN B C 1
ATOM 3882 O O . ASN B 1 51 ? -13.734 -36.312 -12.43 1 92 51 ASN B O 1
ATOM 3886 N N . GLY B 1 52 ? -11.867 -35.156 -12.266 1 95.69 52 GLY B N 1
ATOM 3887 C CA . GLY B 1 52 ? -11.82 -34.906 -13.703 1 95.69 52 GLY B CA 1
ATOM 3888 C C . GLY B 1 52 ? -10.43 -35.031 -14.289 1 95.69 52 GLY B C 1
ATOM 3889 O O . GLY B 1 52 ? -9.617 -35.844 -13.812 1 95.69 52 GLY B O 1
ATOM 3890 N N . PHE B 1 53 ? -10.32 -34.312 -15.438 1 95.81 53 PHE B N 1
ATOM 3891 C CA . PHE B 1 53 ? -9.055 -34.438 -16.156 1 95.81 53 PHE B CA 1
ATOM 3892 C C . PHE B 1 53 ? -8.547 -33.062 -16.562 1 95.81 53 PHE B C 1
ATOM 3894 O O . PHE B 1 53 ? -9.344 -32.156 -16.875 1 95.81 53 PHE B O 1
ATOM 3901 N N . ALA B 1 54 ? -7.277 -32.906 -16.5 1 96.31 54 ALA B N 1
ATOM 3902 C CA . ALA B 1 54 ? -6.598 -31.703 -17.016 1 96.31 54 ALA B CA 1
ATOM 3903 C C . ALA B 1 54 ? -5.582 -32.094 -18.094 1 96.31 54 ALA B C 1
ATOM 3905 O O . ALA B 1 54 ? -5.309 -33.25 -18.312 1 96.31 54 ALA B O 1
ATOM 3906 N N . VAL B 1 55 ? -5.156 -31.078 -18.844 1 96.69 55 VAL B N 1
ATOM 3907 C CA . VAL B 1 55 ? -4.168 -31.281 -19.891 1 96.69 55 VAL B CA 1
ATOM 3908 C C . VAL B 1 55 ? -2.836 -30.656 -19.484 1 96.69 55 VAL B C 1
ATOM 3910 O O . VAL B 1 55 ? -2.797 -29.531 -18.984 1 96.69 55 VAL B O 1
ATOM 3913 N N . GLY B 1 56 ? -1.806 -31.391 -19.672 1 97.19 56 GLY B N 1
ATOM 3914 C CA . GLY B 1 56 ? -0.498 -30.859 -19.312 1 97.19 56 GLY B CA 1
ATOM 3915 C C . GLY B 1 56 ? 0.645 -31.781 -19.719 1 97.19 56 GLY B C 1
ATOM 3916 O O . GLY B 1 56 ? 0.479 -32.656 -20.562 1 97.19 56 GLY B O 1
ATOM 3917 N N . VAL B 1 57 ? 1.824 -31.406 -19.281 1 97.25 57 VAL B N 1
ATOM 3918 C CA . VAL B 1 57 ? 3.027 -32.219 -19.422 1 97.25 57 VAL B CA 1
ATOM 3919 C C . VAL B 1 57 ? 3.344 -32.906 -18.094 1 97.25 57 VAL B C 1
ATOM 3921 O O . VAL B 1 57 ? 3.279 -32.281 -17.031 1 97.25 57 VAL B O 1
ATOM 3924 N N . PHE B 1 58 ? 3.625 -34.188 -18.188 1 96.69 58 PHE B N 1
ATOM 3925 C CA . PHE B 1 58 ? 3.922 -34.938 -16.969 1 96.69 58 PHE B CA 1
ATOM 3926 C C . PHE B 1 58 ? 4.977 -36.031 -17.234 1 96.69 58 PHE B C 1
ATOM 3928 O O . PHE B 1 58 ? 5.254 -36.344 -18.391 1 96.69 58 PHE B O 1
ATOM 3935 N N . LEU B 1 59 ? 5.621 -36.469 -16.156 1 93.88 59 LEU B N 1
ATOM 3936 C CA . LEU B 1 59 ? 6.523 -37.594 -16.219 1 93.88 59 LEU B CA 1
ATOM 3937 C C . LEU B 1 59 ? 5.738 -38.906 -16.297 1 93.88 59 LEU B C 1
ATOM 3939 O O . LEU B 1 59 ? 4.992 -39.25 -15.375 1 93.88 59 LEU B O 1
ATOM 3943 N N . ALA B 1 60 ? 5.91 -39.594 -17.344 1 87.75 60 ALA B N 1
ATOM 3944 C CA . ALA B 1 60 ? 5.07 -40.75 -17.641 1 87.75 60 ALA B CA 1
ATOM 3945 C C . ALA B 1 60 ? 5.734 -42.031 -17.172 1 87.75 60 ALA B C 1
ATOM 3947 O O . ALA B 1 60 ? 5.066 -43.062 -16.984 1 87.75 60 ALA B O 1
ATOM 3948 N N . ARG B 1 61 ? 6.941 -42.125 -16.969 1 78.38 61 ARG B N 1
ATOM 3949 C CA . ARG B 1 61 ? 7.672 -43.344 -16.688 1 78.38 61 ARG B CA 1
ATOM 3950 C C . ARG B 1 61 ? 7.859 -43.562 -15.188 1 78.38 61 ARG B C 1
ATOM 3952 O O . ARG B 1 61 ? 8.523 -44.5 -14.758 1 78.38 61 ARG B O 1
ATOM 3959 N N . ILE B 1 62 ? 7.277 -42.75 -14.469 1 74.5 62 ILE B N 1
ATOM 3960 C CA . ILE B 1 62 ? 7.523 -42.875 -13.039 1 74.5 62 ILE B CA 1
ATOM 3961 C C . ILE B 1 62 ? 6.219 -43.219 -12.328 1 74.5 62 ILE B C 1
ATOM 3963 O O . ILE B 1 62 ? 5.133 -43 -12.867 1 74.5 62 ILE B O 1
ATOM 3967 N N . SER B 1 63 ? 6.312 -43.938 -11.25 1 67.56 63 SER B N 1
ATOM 3968 C CA . SER B 1 63 ? 5.18 -44.5 -10.531 1 67.56 63 SER B CA 1
ATOM 3969 C C . SER B 1 63 ? 4.137 -43.438 -10.211 1 67.56 63 SER B C 1
ATOM 3971 O O . SER B 1 63 ? 2.943 -43.656 -10.453 1 67.56 63 SER B O 1
ATOM 3973 N N . ARG B 1 64 ? 4.578 -42.438 -9.562 1 75 64 ARG B N 1
ATOM 3974 C CA . ARG B 1 64 ? 3.631 -41.375 -9.273 1 75 64 ARG B CA 1
ATOM 3975 C C . ARG B 1 64 ? 3.754 -40.25 -10.297 1 75 64 ARG B C 1
ATOM 3977 O O . ARG B 1 64 ? 4.801 -39.594 -10.398 1 75 64 ARG B O 1
ATOM 3984 N N . LYS B 1 65 ? 2.633 -40.156 -11.023 1 83 65 LYS B N 1
ATOM 3985 C CA . LYS B 1 65 ? 2.643 -39.156 -12.078 1 83 65 LYS B CA 1
ATOM 3986 C C . LYS B 1 65 ? 2.965 -37.75 -11.508 1 83 65 LYS B C 1
ATOM 3988 O O . LYS B 1 65 ? 2.355 -37.344 -10.531 1 83 65 LYS B O 1
ATOM 3993 N N . THR B 1 66 ? 3.998 -37.281 -12.016 1 93.19 66 THR B N 1
ATOM 3994 C CA . THR B 1 66 ? 4.426 -35.938 -11.641 1 93.19 66 THR B CA 1
ATOM 3995 C C . THR B 1 66 ? 4.133 -34.938 -12.766 1 93.19 66 THR B C 1
ATOM 3997 O O . THR B 1 66 ? 4.727 -35.031 -13.844 1 93.19 66 THR B O 1
ATOM 4000 N N . VAL B 1 67 ? 3.178 -34.031 -12.469 1 96.25 67 VAL B N 1
ATOM 4001 C CA . VAL B 1 67 ? 2.824 -33.031 -13.445 1 96.25 67 VAL B CA 1
ATOM 4002 C C . VAL B 1 67 ? 3.826 -31.875 -13.383 1 96.25 67 VAL B C 1
ATOM 4004 O O . VAL B 1 67 ? 4.16 -31.391 -12.297 1 96.25 67 VAL B O 1
ATOM 4007 N N . VAL B 1 68 ? 4.32 -31.438 -14.57 1 97.12 68 VAL B N 1
ATOM 4008 C CA . VAL B 1 68 ? 5.352 -30.406 -14.562 1 97.12 68 VAL B CA 1
ATOM 4009 C C . VAL B 1 68 ? 4.84 -29.156 -15.289 1 97.12 68 VAL B C 1
ATOM 4011 O O . VAL B 1 68 ? 5.473 -28.109 -15.234 1 97.12 68 VAL B O 1
ATOM 4014 N N . TRP B 1 69 ? 3.77 -29.219 -15.945 1 97.56 69 TRP B N 1
ATOM 4015 C CA . TRP B 1 69 ? 3.123 -28.109 -16.625 1 97.56 69 TRP B CA 1
ATOM 4016 C C . TRP B 1 69 ? 1.645 -28.406 -16.859 1 97.56 69 TRP B C 1
ATOM 4018 O O . TRP B 1 69 ? 1.273 -29.531 -17.203 1 97.56 69 TRP B O 1
ATOM 4028 N N . THR B 1 70 ? 0.801 -27.422 -16.688 1 97.25 70 THR B N 1
ATOM 4029 C CA . THR B 1 70 ? -0.631 -27.609 -16.906 1 97.25 70 THR B CA 1
ATOM 4030 C C . THR B 1 70 ? -1.201 -26.484 -17.75 1 97.25 70 THR B C 1
ATOM 4032 O O . THR B 1 70 ? -0.95 -25.312 -17.5 1 97.25 70 THR B O 1
ATOM 4035 N N . ALA B 1 71 ? -1.949 -26.828 -18.766 1 95.94 71 ALA B N 1
ATOM 4036 C CA . ALA B 1 71 ? -2.617 -25.859 -19.625 1 95.94 71 ALA B CA 1
ATOM 4037 C C . ALA B 1 71 ? -3.836 -25.266 -18.938 1 95.94 71 ALA B C 1
ATOM 4039 O O . ALA B 1 71 ? -4.652 -25.984 -18.359 1 95.94 71 ALA B O 1
ATOM 4040 N N . ASN B 1 72 ? -3.965 -23.969 -19.031 1 94.19 72 ASN B N 1
ATOM 4041 C CA . ASN B 1 72 ? -5.137 -23.297 -18.484 1 94.19 72 ASN B CA 1
ATOM 4042 C C . ASN B 1 72 ? -5.449 -23.797 -17.062 1 94.19 72 ASN B C 1
ATOM 4044 O O . ASN B 1 72 ? -6.586 -24.188 -16.781 1 94.19 72 ASN B O 1
ATOM 4048 N N . ARG B 1 73 ? -4.469 -23.734 -16.297 1 95.5 73 ARG B N 1
ATOM 4049 C CA . ARG B 1 73 ? -4.492 -24.469 -15.039 1 95.5 73 ARG B CA 1
ATOM 4050 C C . ARG B 1 73 ? -5.578 -23.938 -14.109 1 95.5 73 ARG B C 1
ATOM 4052 O O . ARG B 1 73 ? -5.961 -24.609 -13.148 1 95.5 73 ARG B O 1
ATOM 4059 N N . ASP B 1 74 ? -6.141 -22.781 -14.328 1 93.19 74 ASP B N 1
ATOM 4060 C CA . ASP B 1 74 ? -7.152 -22.219 -13.438 1 93.19 74 ASP B CA 1
ATOM 4061 C C . ASP B 1 74 ? -8.562 -22.547 -13.945 1 93.19 74 ASP B C 1
ATOM 4063 O O . ASP B 1 74 ? -9.547 -22.203 -13.297 1 93.19 74 ASP B O 1
ATOM 4067 N N . ASN B 1 75 ? -8.648 -23.219 -15.109 1 92.19 75 ASN B N 1
ATOM 4068 C CA . ASN B 1 75 ? -9.93 -23.734 -15.578 1 92.19 75 ASN B CA 1
ATOM 4069 C C . ASN B 1 75 ? -10.312 -25.031 -14.859 1 92.19 75 ASN B C 1
ATOM 4071 O O . ASN B 1 75 ? -9.438 -25.812 -14.492 1 92.19 75 ASN B O 1
ATOM 4075 N N . PRO B 1 76 ? -11.625 -25.234 -14.703 1 91.5 76 PRO B N 1
ATOM 4076 C CA . PRO B 1 76 ? -12.031 -26.484 -14.07 1 91.5 76 PRO B CA 1
ATOM 4077 C C . PRO B 1 76 ? -11.664 -27.719 -14.906 1 91.5 76 PRO B C 1
ATOM 4079 O O . PRO B 1 76 ? -11.625 -27.641 -16.141 1 91.5 76 PRO B O 1
ATOM 4082 N N . PRO B 1 77 ? -11.391 -28.828 -14.188 1 94.62 77 PRO B N 1
ATOM 4083 C CA . PRO B 1 77 ? -11.133 -30.062 -14.922 1 94.62 77 PRO B CA 1
ATOM 4084 C C . PRO B 1 77 ? -12.305 -30.5 -15.797 1 94.62 77 PRO B C 1
ATOM 4086 O O . PRO B 1 77 ? -13.453 -30.172 -15.492 1 94.62 77 PRO B O 1
ATOM 4089 N N . VAL B 1 78 ? -12.008 -31.188 -16.859 1 95 78 VAL B N 1
ATOM 4090 C CA . VAL B 1 78 ? -13.031 -31.625 -17.797 1 95 78 VAL B CA 1
ATOM 4091 C C . VAL B 1 78 ? -13.422 -33.062 -17.516 1 95 78 VAL B C 1
ATOM 4093 O O . VAL B 1 78 ? -12.727 -33.781 -16.766 1 95 78 VAL B O 1
ATOM 4096 N N . SER B 1 79 ? -14.531 -33.469 -18.141 1 94.94 79 SER B N 1
ATOM 4097 C CA . SER B 1 79 ? -15.023 -34.812 -17.938 1 94.94 79 SER B CA 1
ATOM 4098 C C . SER B 1 79 ? -14.305 -35.812 -18.844 1 94.94 79 SER B C 1
ATOM 4100 O O . SER B 1 79 ? -13.477 -35.406 -19.672 1 94.94 79 SER B O 1
ATOM 4102 N N . ALA B 1 80 ? -14.672 -37.125 -18.656 1 94.94 80 ALA B N 1
ATOM 4103 C CA . ALA B 1 80 ? -14.023 -38.219 -19.391 1 94.94 80 ALA B CA 1
ATOM 4104 C C . ALA B 1 80 ? -14.398 -38.188 -20.859 1 94.94 80 ALA B C 1
ATOM 4106 O O . ALA B 1 80 ? -13.758 -38.844 -21.688 1 94.94 80 ALA B O 1
ATOM 4107 N N . GLU B 1 81 ? -15.391 -37.406 -21.172 1 94.44 81 GLU B N 1
ATOM 4108 C CA . GLU B 1 81 ? -15.867 -37.344 -22.547 1 94.44 81 GLU B CA 1
ATOM 4109 C C . GLU B 1 81 ? -15.188 -36.219 -23.328 1 94.44 81 GLU B C 1
ATOM 4111 O O . GLU B 1 81 ? -15.438 -36.031 -24.516 1 94.44 81 GLU B O 1
ATOM 4116 N N . ALA B 1 82 ? -14.289 -35.562 -22.656 1 96 82 ALA B N 1
ATOM 4117 C CA . ALA B 1 82 ? -13.609 -34.469 -23.312 1 96 82 ALA B CA 1
ATOM 4118 C C . ALA B 1 82 ? -12.609 -34.969 -24.344 1 96 82 ALA B C 1
ATOM 4120 O O . ALA B 1 82 ? -12.227 -36.125 -24.328 1 96 82 ALA B O 1
ATOM 4121 N N . THR B 1 83 ? -12.281 -34.062 -25.312 1 96 83 THR B N 1
ATOM 4122 C CA . THR B 1 83 ? -11.289 -34.406 -26.328 1 96 83 THR B CA 1
ATOM 4123 C C . THR B 1 83 ? -10.305 -33.25 -26.531 1 96 83 THR B C 1
ATOM 4125 O O . THR B 1 83 ? -10.664 -32.094 -26.391 1 96 83 THR B O 1
ATOM 4128 N N . LEU B 1 84 ? -9.062 -33.656 -26.719 1 96.25 84 LEU B N 1
ATOM 4129 C CA . LEU B 1 84 ? -8.047 -32.688 -27.156 1 96.25 84 LEU B CA 1
ATOM 4130 C C . LEU B 1 84 ? -7.664 -32.938 -28.609 1 96.25 84 LEU B C 1
ATOM 4132 O O . LEU B 1 84 ? -7.184 -34.031 -28.969 1 96.25 84 LEU B O 1
ATOM 4136 N N . SER B 1 85 ? -7.844 -31.859 -29.422 1 94.69 85 SER B N 1
ATOM 4137 C CA . SER B 1 85 ? -7.621 -32.062 -30.859 1 94.69 85 SER B CA 1
ATOM 4138 C C . SER B 1 85 ? -6.59 -31.078 -31.391 1 94.69 85 SER B C 1
ATOM 4140 O O . SER B 1 85 ? -6.629 -29.891 -31.078 1 94.69 85 SER B O 1
ATOM 4142 N N . PHE B 1 86 ? -5.617 -31.656 -32.094 1 95.38 86 PHE B N 1
ATOM 4143 C CA . PHE B 1 86 ? -4.809 -30.844 -32.969 1 95.38 86 PHE B CA 1
ATOM 4144 C C . PHE B 1 86 ? -5.516 -30.656 -34.312 1 95.38 86 PHE B C 1
ATOM 4146 O O . PHE B 1 86 ? -5.438 -31.531 -35.188 1 95.38 86 PHE B O 1
ATOM 4153 N N . THR B 1 87 ? -6.125 -29.5 -34.469 1 93.19 87 THR B N 1
ATOM 4154 C CA . THR B 1 87 ? -7.062 -29.312 -35.562 1 93.19 87 THR B CA 1
ATOM 4155 C C . THR B 1 87 ? -6.32 -29.094 -36.875 1 93.19 87 THR B C 1
ATOM 4157 O O . THR B 1 87 ? -5.137 -28.75 -36.875 1 93.19 87 THR B O 1
ATOM 4160 N N . SER B 1 88 ? -7.102 -29.266 -37.938 1 91.06 88 SER B N 1
ATOM 4161 C CA . SER B 1 88 ? -6.52 -29.141 -39.25 1 91.06 88 SER B CA 1
ATOM 4162 C C . SER B 1 88 ? -6.102 -27.703 -39.531 1 91.06 88 SER B C 1
ATOM 4164 O O . SER B 1 88 ? -5.195 -27.453 -40.344 1 91.06 88 SER B O 1
ATOM 4166 N N . ASP B 1 89 ? -6.691 -26.797 -38.875 1 89.75 89 ASP B N 1
ATOM 4167 C CA . ASP B 1 89 ? -6.352 -25.391 -39.062 1 89.75 89 ASP B CA 1
ATOM 4168 C C . ASP B 1 89 ? -5.199 -24.969 -38.156 1 89.75 89 ASP B C 1
ATOM 4170 O O . ASP B 1 89 ? -4.836 -23.797 -38.125 1 89.75 89 ASP B O 1
ATOM 4174 N N . GLY B 1 90 ? -4.645 -25.906 -37.5 1 92.19 90 GLY B N 1
ATOM 4175 C CA . GLY B 1 90 ? -3.408 -25.641 -36.781 1 92.19 90 GLY B CA 1
ATOM 4176 C C . GLY B 1 90 ? -3.639 -25.141 -35.344 1 92.19 90 GLY B C 1
ATOM 4177 O O . GLY B 1 90 ? -2.861 -24.344 -34.844 1 92.19 90 GLY B O 1
ATOM 4178 N N . ARG B 1 91 ? -4.707 -25.453 -34.688 1 93 91 ARG B N 1
ATOM 4179 C CA . ARG B 1 91 ? -5 -25.078 -33.281 1 93 91 ARG B CA 1
ATOM 4180 C C . ARG B 1 91 ? -5 -26.297 -32.375 1 93 91 ARG B C 1
ATOM 4182 O O . ARG B 1 91 ? -5.168 -27.422 -32.844 1 93 91 ARG B O 1
ATOM 4189 N N . LEU B 1 92 ? -4.664 -26.141 -31.203 1 94.12 92 LEU B N 1
ATOM 4190 C CA . LEU B 1 92 ? -4.832 -27.141 -30.156 1 94.12 92 LEU B CA 1
ATOM 4191 C C . LEU B 1 92 ? -6.031 -26.812 -29.266 1 94.12 92 LEU B C 1
ATOM 4193 O O . LEU B 1 92 ? -5.973 -25.891 -28.453 1 94.12 92 LEU B O 1
ATOM 4197 N N . VAL B 1 93 ? -7.086 -27.625 -29.469 1 94.88 93 VAL B N 1
ATOM 4198 C CA . VAL B 1 93 ? -8.367 -27.234 -28.891 1 94.88 93 VAL B CA 1
ATOM 4199 C C . VAL B 1 93 ? -8.867 -28.328 -27.938 1 94.88 93 VAL B C 1
ATOM 4201 O O . VAL B 1 93 ? -8.914 -29.5 -28.297 1 94.88 93 VAL B O 1
ATOM 4204 N N . LEU B 1 94 ? -9.109 -27.891 -26.766 1 95.81 94 LEU B N 1
ATOM 4205 C CA . LEU B 1 94 ? -9.773 -28.75 -25.781 1 95.81 94 LEU B CA 1
ATOM 4206 C C . LEU B 1 94 ? -11.289 -28.594 -25.875 1 95.81 94 LEU B C 1
ATOM 4208 O O . LEU B 1 94 ? -11.82 -27.5 -25.734 1 95.81 94 LEU B O 1
ATOM 4212 N N . GLN B 1 95 ? -11.953 -29.656 -26.172 1 94.12 95 GLN B N 1
ATOM 4213 C CA . GLN B 1 95 ? -13.406 -29.641 -26.281 1 94.12 95 GLN B CA 1
ATOM 4214 C C . GLN B 1 95 ? -14.055 -30.406 -25.141 1 94.12 95 GLN B C 1
ATOM 4216 O O . GLN B 1 95 ? -13.727 -31.578 -24.906 1 94.12 95 GLN B O 1
ATOM 4221 N N . SER B 1 96 ? -14.938 -29.703 -24.469 1 90.88 96 SER B N 1
ATOM 4222 C CA . SER B 1 96 ? -15.656 -30.359 -23.375 1 90.88 96 SER B CA 1
ATOM 4223 C C . SER B 1 96 ? -16.734 -31.281 -23.906 1 90.88 96 SER B C 1
ATOM 4225 O O . SER B 1 96 ? -17 -31.328 -25.109 1 90.88 96 SER B O 1
ATOM 4227 N N . ALA B 1 97 ? -17.359 -32.031 -22.922 1 87.69 97 ALA B N 1
ATOM 4228 C CA . ALA B 1 97 ? -18.438 -32.938 -23.281 1 87.69 97 ALA B CA 1
ATOM 4229 C C . ALA B 1 97 ? -19.625 -32.156 -23.844 1 87.69 97 ALA B C 1
ATOM 4231 O O . ALA B 1 97 ? -20.359 -32.656 -24.703 1 87.69 97 ALA B O 1
ATOM 4232 N N . GLN B 1 98 ? -19.781 -30.969 -23.359 1 88.38 98 GLN B N 1
ATOM 4233 C CA . GLN B 1 98 ? -20.922 -30.141 -23.766 1 88.38 98 GLN B CA 1
ATOM 4234 C C . GLN B 1 98 ? -20.625 -29.375 -25.047 1 88.38 98 GLN B C 1
ATOM 4236 O O . GLN B 1 98 ? -21.484 -28.672 -25.562 1 88.38 98 GLN B O 1
ATOM 4241 N N . GLY B 1 99 ? -19.422 -29.516 -25.531 1 85.62 99 GLY B N 1
ATOM 4242 C CA . GLY B 1 99 ? -19.109 -28.922 -26.828 1 85.62 99 GLY B CA 1
ATOM 4243 C C . GLY B 1 99 ? -18.344 -27.625 -26.719 1 85.62 99 GLY B C 1
ATOM 4244 O O . GLY B 1 99 ? -17.953 -27.031 -27.734 1 85.62 99 GLY B O 1
ATOM 4245 N N . ALA B 1 100 ? -18.172 -27.172 -25.5 1 89.12 100 ALA B N 1
ATOM 4246 C CA . ALA B 1 100 ? -17.422 -25.922 -25.328 1 89.12 100 ALA B CA 1
ATOM 4247 C C . ALA B 1 100 ? -15.953 -26.109 -25.703 1 89.12 100 ALA B C 1
ATOM 4249 O O . ALA B 1 100 ? -15.328 -27.109 -25.312 1 89.12 100 ALA B O 1
ATOM 4250 N N . GLU B 1 101 ? -15.438 -25.172 -26.547 1 89.88 101 GLU B N 1
ATOM 4251 C CA . GLU B 1 101 ? -14.055 -25.266 -27 1 89.88 101 GLU B CA 1
ATOM 4252 C C . GLU B 1 101 ? -13.172 -24.234 -26.281 1 89.88 101 GLU B C 1
ATOM 4254 O O . GLU B 1 101 ? -13.586 -23.094 -26.094 1 89.88 101 GLU B O 1
ATOM 4259 N N . THR B 1 102 ? -12.062 -24.719 -25.812 1 90.88 102 THR B N 1
ATOM 4260 C CA . THR B 1 102 ? -11.062 -23.844 -25.234 1 90.88 102 THR B CA 1
ATOM 4261 C C . THR B 1 102 ? -9.688 -24.125 -25.828 1 90.88 102 THR B C 1
ATOM 4263 O O . THR B 1 102 ? -9.266 -25.266 -25.938 1 90.88 102 THR B O 1
ATOM 4266 N N . SER B 1 103 ? -9.031 -23.016 -26.234 1 89.62 103 SER B N 1
ATOM 4267 C CA . SER B 1 103 ? -7.68 -23.156 -26.75 1 89.62 103 SER B CA 1
ATOM 4268 C C . SER B 1 103 ? -6.68 -23.438 -25.641 1 89.62 103 SER B C 1
ATOM 4270 O O . SER B 1 103 ? -6.723 -22.781 -24.594 1 89.62 103 SER B O 1
ATOM 4272 N N . VAL B 1 104 ? -5.832 -24.391 -25.797 1 86.88 104 VAL B N 1
ATOM 4273 C CA . VAL B 1 104 ? -4.824 -24.75 -24.812 1 86.88 104 VAL B CA 1
ATOM 4274 C C . VAL B 1 104 ? -3.734 -23.688 -24.766 1 86.88 104 VAL B C 1
ATOM 4276 O O . VAL B 1 104 ? -3.141 -23.438 -23.703 1 86.88 104 VAL B O 1
ATOM 4279 N N . ALA B 1 105 ? -3.441 -23.156 -25.906 1 82 105 ALA B N 1
ATOM 4280 C CA . ALA B 1 105 ? -2.447 -22.094 -26.016 1 82 105 ALA B CA 1
ATOM 4281 C C . ALA B 1 105 ? -2.766 -21.156 -27.188 1 82 105 ALA B C 1
ATOM 4283 O O . ALA B 1 105 ? -3.561 -21.516 -28.062 1 82 105 ALA B O 1
ATOM 4284 N N . ASN B 1 106 ? -2.15 -20.047 -27.141 1 79.38 106 ASN B N 1
ATOM 4285 C CA . ASN B 1 106 ? -2.477 -19.016 -28.141 1 79.38 106 ASN B CA 1
ATOM 4286 C C . ASN B 1 106 ? -1.543 -19.078 -29.344 1 79.38 106 ASN B C 1
ATOM 4288 O O . ASN B 1 106 ? -0.529 -18.391 -29.391 1 79.38 106 ASN B O 1
ATOM 4292 N N . PHE B 1 107 ? -1.807 -19.859 -30.219 1 83.06 107 PHE B N 1
ATOM 4293 C CA . PHE B 1 107 ? -1.136 -19.906 -31.516 1 83.06 107 PHE B CA 1
ATOM 4294 C C . PHE B 1 107 ? -2.109 -20.312 -32.594 1 83.06 107 PHE B C 1
ATOM 4296 O O . PHE B 1 107 ? -3.172 -20.875 -32.312 1 83.06 107 PHE B O 1
ATOM 4303 N N . SER B 1 108 ? -1.707 -19.797 -33.719 1 81.25 108 SER B N 1
ATOM 4304 C CA . SER B 1 108 ? -2.475 -20.203 -34.906 1 81.25 108 SER B CA 1
ATOM 4305 C C . SER B 1 108 ? -1.56 -20.688 -36.031 1 81.25 108 SER B C 1
ATOM 4307 O O . SER B 1 108 ? -0.352 -20.438 -36 1 81.25 108 SER B O 1
ATOM 4309 N N . SER B 1 109 ? -2.068 -21.531 -36.844 1 87.31 109 SER B N 1
ATOM 4310 C CA . SER B 1 109 ? -1.437 -22.016 -38.062 1 87.31 109 SER B CA 1
ATOM 4311 C C . SER B 1 109 ? -0.277 -22.953 -37.75 1 87.31 109 SER B C 1
ATOM 4313 O O . SER B 1 109 ? 0.774 -22.875 -38.375 1 87.31 109 SER B O 1
ATOM 4315 N N . ALA B 1 110 ? -0.466 -23.719 -36.719 1 94.06 110 ALA B N 1
ATOM 4316 C CA . ALA B 1 110 ? 0.541 -24.734 -36.406 1 94.06 110 ALA B CA 1
ATOM 4317 C C . ALA B 1 110 ? 0.512 -25.859 -37.438 1 94.06 110 ALA B C 1
ATOM 4319 O O . ALA B 1 110 ? -0.557 -26.25 -37.906 1 94.06 110 ALA B O 1
ATOM 4320 N N . SER B 1 111 ? 1.707 -26.422 -37.75 1 95.19 111 SER B N 1
ATOM 4321 C CA . SER B 1 111 ? 1.801 -27.5 -38.719 1 95.19 111 SER B CA 1
ATOM 4322 C C . SER B 1 111 ? 2.188 -28.828 -38.062 1 95.19 111 SER B C 1
ATOM 4324 O O . SER B 1 111 ? 1.948 -29.891 -38.594 1 95.19 111 SER B O 1
ATOM 4326 N N . SER B 1 112 ? 2.773 -28.734 -36.969 1 95.69 112 SER B N 1
ATOM 4327 C CA . SER B 1 112 ? 3.168 -29.922 -36.219 1 95.69 112 SER B CA 1
ATOM 4328 C C . SER B 1 112 ? 3.5 -29.578 -34.781 1 95.69 112 SER B C 1
ATOM 4330 O O . SER B 1 112 ? 3.613 -28.406 -34.406 1 95.69 112 SER B O 1
ATOM 4332 N N . ALA B 1 113 ? 3.562 -30.562 -33.938 1 96.25 113 ALA B N 1
ATOM 4333 C CA . ALA B 1 113 ? 3.975 -30.422 -32.562 1 96.25 113 ALA B CA 1
ATOM 4334 C C . ALA B 1 113 ? 4.832 -31.609 -32.125 1 96.25 113 ALA B C 1
ATOM 4336 O O . ALA B 1 113 ? 4.875 -32.625 -32.781 1 96.25 113 ALA B O 1
ATOM 4337 N N . SER B 1 114 ? 5.617 -31.391 -31.031 1 96.56 114 SER B N 1
ATOM 4338 C CA . SER B 1 114 ? 6.477 -32.469 -30.531 1 96.56 114 SER B CA 1
ATOM 4339 C C . SER B 1 114 ? 6.676 -32.375 -29.031 1 96.56 114 SER B C 1
ATOM 4341 O O . SER B 1 114 ? 6.855 -31.281 -28.484 1 96.56 114 SER B O 1
ATOM 4343 N N . MET B 1 115 ? 6.535 -33.531 -28.406 1 97.06 115 MET B N 1
ATOM 4344 C CA . MET B 1 115 ? 6.988 -33.688 -27.031 1 97.06 115 MET B CA 1
ATOM 4345 C C . MET B 1 115 ? 8.469 -34.062 -26.984 1 97.06 115 MET B C 1
ATOM 4347 O O . MET B 1 115 ? 8.844 -35.156 -27.391 1 97.06 115 MET B O 1
ATOM 4351 N N . LEU B 1 116 ? 9.266 -33.156 -26.406 1 96.44 116 LEU B N 1
ATOM 4352 C CA . LEU B 1 116 ? 10.711 -33.375 -26.406 1 96.44 116 LEU B CA 1
ATOM 4353 C C . LEU B 1 116 ? 11.141 -34.094 -25.141 1 96.44 116 LEU B C 1
ATOM 4355 O O . LEU B 1 116 ? 10.461 -34.031 -24.109 1 96.44 116 LEU B O 1
ATOM 4359 N N . ASP B 1 117 ? 12.281 -34.719 -25.188 1 94.5 117 ASP B N 1
ATOM 4360 C CA . ASP B 1 117 ? 12.812 -35.438 -24.031 1 94.5 117 ASP B CA 1
ATOM 4361 C C . ASP B 1 117 ? 13.242 -34.469 -22.922 1 94.5 117 ASP B C 1
ATOM 4363 O O . ASP B 1 117 ? 13.484 -34.906 -21.797 1 94.5 117 ASP B O 1
ATOM 4367 N N . THR B 1 118 ? 13.359 -33.188 -23.234 1 94.75 118 THR B N 1
ATOM 4368 C CA . THR B 1 118 ? 13.672 -32.188 -22.219 1 94.75 118 THR B CA 1
ATOM 4369 C C . THR B 1 118 ? 12.453 -31.906 -21.344 1 94.75 118 THR B C 1
ATOM 4371 O O . THR B 1 118 ? 12.57 -31.312 -20.281 1 94.75 118 THR B O 1
ATOM 4374 N N . GLY B 1 119 ? 11.344 -32.344 -21.797 1 96.06 119 GLY B N 1
ATOM 4375 C CA . GLY B 1 119 ? 10.094 -32 -21.141 1 96.06 119 GLY B CA 1
ATOM 4376 C C . GLY B 1 119 ? 9.383 -30.828 -21.766 1 96.06 119 GLY B C 1
ATOM 4377 O O . GLY B 1 119 ? 8.305 -30.438 -21.312 1 96.06 119 GLY B O 1
ATOM 4378 N N . ASN B 1 120 ? 9.977 -30.234 -22.844 1 97.12 120 ASN B N 1
ATOM 4379 C CA . ASN B 1 120 ? 9.391 -29.109 -23.562 1 97.12 120 ASN B CA 1
ATOM 4380 C C . ASN B 1 120 ? 8.406 -29.594 -24.625 1 97.12 120 ASN B C 1
ATOM 4382 O O . ASN B 1 120 ? 8.734 -30.438 -25.453 1 97.12 120 ASN B O 1
ATOM 4386 N N . PHE B 1 121 ? 7.18 -29.156 -24.516 1 97.06 121 PHE B N 1
ATOM 4387 C CA . PHE B 1 121 ? 6.242 -29.344 -25.609 1 97.06 121 PHE B CA 1
ATOM 4388 C C . PHE B 1 121 ? 6.316 -28.188 -26.594 1 97.06 121 PHE B C 1
ATOM 4390 O O . PHE B 1 121 ? 6.113 -27.031 -26.203 1 97.06 121 PHE B O 1
ATOM 4397 N N . VAL B 1 122 ? 6.574 -28.516 -27.875 1 96.81 122 VAL B N 1
ATOM 4398 C CA . VAL B 1 122 ? 6.871 -27.453 -28.844 1 96.81 122 VAL B CA 1
ATOM 4399 C C . VAL B 1 122 ? 5.91 -27.562 -30.016 1 96.81 122 VAL B C 1
ATOM 4401 O O . VAL B 1 122 ? 5.605 -28.656 -30.484 1 96.81 122 VAL B O 1
ATOM 4404 N N . VAL B 1 123 ? 5.461 -26.391 -30.469 1 96.31 123 VAL B N 1
ATOM 4405 C CA . VAL B 1 123 ? 4.594 -26.281 -31.641 1 96.31 123 VAL B CA 1
ATOM 4406 C C . VAL B 1 123 ? 5.324 -25.547 -32.75 1 96.31 123 VAL B C 1
ATOM 4408 O O . VAL B 1 123 ? 5.93 -24.5 -32.531 1 96.31 123 VAL B O 1
ATOM 4411 N N . TYR B 1 124 ? 5.184 -26.188 -33.938 1 96.25 124 TYR B N 1
ATOM 4412 C CA . TYR B 1 124 ? 5.922 -25.656 -35.094 1 96.25 124 TYR B CA 1
ATOM 4413 C C . TYR B 1 124 ? 4.973 -25.172 -36.188 1 96.25 124 TYR B C 1
ATOM 4415 O O . TYR B 1 124 ? 3.846 -25.656 -36.281 1 96.25 124 TYR B O 1
ATOM 4423 N N . ASN B 1 125 ? 5.5 -24.203 -36.906 1 94.88 125 ASN B N 1
ATOM 4424 C CA . ASN B 1 125 ? 4.773 -23.812 -38.094 1 94.88 125 ASN B CA 1
ATOM 4425 C C . ASN B 1 125 ? 5.246 -24.594 -39.312 1 94.88 125 ASN B C 1
ATOM 4427 O O . ASN B 1 125 ? 5.98 -25.562 -39.188 1 94.88 125 ASN B O 1
ATOM 4431 N N . SER B 1 126 ? 4.77 -24.109 -40.5 1 92.94 126 SER B N 1
ATOM 4432 C CA . SER B 1 126 ? 5.035 -24.844 -41.719 1 92.94 126 SER B CA 1
ATOM 4433 C C . SER B 1 126 ? 6.512 -24.766 -42.125 1 92.94 126 SER B C 1
ATOM 4435 O O . SER B 1 126 ? 7.012 -25.609 -42.844 1 92.94 126 SER B O 1
ATOM 4437 N N . THR B 1 127 ? 7.195 -23.766 -41.594 1 94.62 127 THR B N 1
ATOM 4438 C CA . THR B 1 127 ? 8.617 -23.625 -41.875 1 94.62 127 THR B CA 1
ATOM 4439 C C . THR B 1 127 ? 9.461 -24.266 -40.781 1 94.62 127 THR B C 1
ATOM 4441 O O . THR B 1 127 ? 10.672 -24.047 -40.719 1 94.62 127 THR B O 1
ATOM 4444 N N . ASN B 1 128 ? 8.859 -24.938 -39.906 1 92.5 128 ASN B N 1
ATOM 4445 C CA . ASN B 1 128 ? 9.508 -25.672 -38.812 1 92.5 128 ASN B CA 1
ATOM 4446 C C . ASN B 1 128 ? 10.102 -24.703 -37.781 1 92.5 128 ASN B C 1
ATOM 4448 O O . ASN B 1 128 ? 11.094 -25.031 -37.125 1 92.5 128 ASN B O 1
ATOM 4452 N N . SER B 1 129 ? 9.516 -23.578 -37.812 1 94.5 129 SER B N 1
ATOM 4453 C CA . SER B 1 129 ? 9.875 -22.641 -36.75 1 94.5 129 SER B CA 1
ATOM 4454 C C . SER B 1 129 ? 8.977 -22.797 -35.531 1 94.5 129 SER B C 1
ATOM 4456 O O . SER B 1 129 ? 7.77 -23.016 -35.656 1 94.5 129 SER B O 1
ATOM 4458 N N . THR B 1 130 ? 9.648 -22.656 -34.375 1 95.25 130 THR B N 1
ATOM 4459 C CA . THR B 1 130 ? 8.875 -22.75 -33.156 1 95.25 130 THR B CA 1
ATOM 4460 C C . THR B 1 130 ? 7.945 -21.547 -33 1 95.25 130 THR B C 1
ATOM 4462 O O . THR B 1 130 ? 8.391 -20.406 -33.062 1 95.25 130 THR B O 1
ATOM 4465 N N . ILE B 1 131 ? 6.617 -21.75 -32.812 1 95.25 131 ILE B N 1
ATOM 4466 C CA . ILE B 1 131 ? 5.68 -20.641 -32.656 1 95.25 131 ILE B CA 1
ATOM 4467 C C . ILE B 1 131 ? 5.121 -20.625 -31.234 1 95.25 131 ILE B C 1
ATOM 4469 O O . ILE B 1 131 ? 4.516 -19.641 -30.797 1 95.25 131 ILE B O 1
ATOM 4473 N N . TRP B 1 132 ? 5.336 -21.734 -30.531 1 95.81 132 TRP B N 1
ATOM 4474 C CA . TRP B 1 132 ? 4.945 -21.828 -29.141 1 95.81 132 TRP B CA 1
ATOM 4475 C C . TRP B 1 132 ? 5.672 -22.984 -28.438 1 95.81 132 TRP B C 1
ATOM 4477 O O . TRP B 1 132 ? 5.949 -24 -29.062 1 95.81 132 TRP B O 1
ATOM 4487 N N . GLU B 1 133 ? 5.965 -22.859 -27.156 1 96.19 133 GLU B N 1
ATOM 4488 C CA . GLU B 1 133 ? 6.547 -23.953 -26.375 1 96.19 133 GLU B CA 1
ATOM 4489 C C . GLU B 1 133 ? 6.219 -23.812 -24.891 1 96.19 133 GLU B C 1
ATOM 4491 O O . GLU B 1 133 ? 6.074 -22.703 -24.391 1 96.19 133 GLU B O 1
ATOM 4496 N N . SER B 1 134 ? 6.086 -24.859 -24.172 1 96.62 134 SER B N 1
ATOM 4497 C CA . SER B 1 134 ? 5.738 -24.859 -22.75 1 96.62 134 SER B CA 1
ATOM 4498 C C . SER B 1 134 ? 6.832 -24.203 -21.922 1 96.62 134 SER B C 1
ATOM 4500 O O . SER B 1 134 ? 6.543 -23.562 -20.906 1 96.62 134 SER B O 1
ATOM 4502 N N . PHE B 1 135 ? 8.109 -24.25 -22.375 1 96.69 135 PHE B N 1
ATOM 4503 C CA . PHE B 1 135 ? 9.234 -23.719 -21.609 1 96.69 135 PHE B CA 1
ATOM 4504 C C . PHE B 1 135 ? 9.148 -22.203 -21.516 1 96.69 135 PHE B C 1
ATOM 4506 O O . PHE B 1 135 ? 9.711 -21.594 -20.594 1 96.69 135 PHE B O 1
ATOM 4513 N N . GLN B 1 136 ? 8.43 -21.578 -22.422 1 95.56 136 GLN B N 1
ATOM 4514 C CA . GLN B 1 136 ? 8.266 -20.125 -22.391 1 95.56 136 GLN B CA 1
ATOM 4515 C C . GLN B 1 136 ? 7.004 -19.734 -21.641 1 95.56 136 GLN B C 1
ATOM 4517 O O . GLN B 1 136 ? 6.719 -18.531 -21.469 1 95.56 136 GLN B O 1
ATOM 4522 N N . ASN B 1 137 ? 6.277 -20.703 -21.141 1 95.75 137 ASN B N 1
ATOM 4523 C CA . ASN B 1 137 ? 5.039 -20.5 -20.406 1 95.75 137 ASN B CA 1
ATOM 4524 C C . ASN B 1 137 ? 4.984 -21.375 -19.156 1 95.75 137 ASN B C 1
ATOM 4526 O O . ASN B 1 137 ? 4.07 -22.188 -19 1 95.75 137 ASN B O 1
ATOM 4530 N N . PRO B 1 138 ? 5.895 -21.125 -18.281 1 97.25 138 PRO B N 1
ATOM 4531 C CA . PRO B 1 138 ? 5.957 -22 -17.125 1 97.25 138 PRO B CA 1
ATOM 4532 C C . PRO B 1 138 ? 4.762 -21.844 -16.188 1 97.25 138 PRO B C 1
ATOM 4534 O O . PRO B 1 138 ? 4.078 -20.812 -16.234 1 97.25 138 PRO B O 1
ATOM 4537 N N . THR B 1 139 ? 4.469 -22.891 -15.383 1 97.69 139 THR B N 1
ATOM 4538 C CA . THR B 1 139 ? 3.475 -22.828 -14.32 1 97.69 139 THR B CA 1
ATOM 4539 C C . THR B 1 139 ? 4.152 -22.797 -12.953 1 97.69 139 THR B C 1
ATOM 4541 O O . THR B 1 139 ? 4.555 -21.734 -12.469 1 97.69 139 THR B O 1
ATOM 4544 N N . ASP B 1 140 ? 4.434 -24 -12.359 1 98.38 140 ASP B N 1
ATOM 4545 C CA . ASP B 1 140 ? 5.047 -24.016 -11.039 1 98.38 140 ASP B CA 1
ATOM 4546 C C . ASP B 1 140 ? 6.418 -24.688 -11.07 1 98.38 140 ASP B C 1
ATOM 4548 O O . ASP B 1 140 ? 7.105 -24.75 -10.047 1 98.38 140 ASP B O 1
ATOM 4552 N N . THR B 1 141 ? 6.855 -25.109 -12.273 1 98.38 141 THR B N 1
ATOM 4553 C CA . THR B 1 141 ? 8.031 -25.984 -12.336 1 98.38 141 THR B CA 1
ATOM 4554 C C . THR B 1 141 ? 8.992 -25.5 -13.43 1 98.38 141 THR B C 1
ATOM 4556 O O . THR B 1 141 ? 8.555 -25.078 -14.5 1 98.38 141 THR B O 1
ATOM 4559 N N . LEU B 1 142 ? 10.234 -25.578 -13.109 1 98.25 142 LEU B N 1
ATOM 4560 C CA . LEU B 1 142 ? 11.328 -25.359 -14.047 1 98.25 142 LEU B CA 1
ATOM 4561 C C . LEU B 1 142 ? 12.109 -26.656 -14.266 1 98.25 142 LEU B C 1
ATOM 4563 O O . LEU B 1 142 ? 12.555 -27.281 -13.305 1 98.25 142 LEU B O 1
ATOM 4567 N N . LEU B 1 143 ? 12.242 -27.047 -15.523 1 97.44 143 LEU B N 1
ATOM 4568 C CA . LEU B 1 143 ? 12.977 -28.266 -15.867 1 97.44 143 LEU B CA 1
ATOM 4569 C C . LEU B 1 143 ? 14.375 -27.922 -16.375 1 97.44 143 LEU B C 1
ATOM 4571 O O . LEU B 1 143 ? 14.664 -26.766 -16.703 1 97.44 143 LEU B O 1
ATOM 4575 N N . PRO B 1 144 ? 15.219 -28.938 -16.406 1 95.25 144 PRO B N 1
ATOM 4576 C CA . PRO B 1 144 ? 16.562 -28.672 -16.938 1 95.25 144 PRO B CA 1
ATOM 4577 C C . PRO B 1 144 ? 16.531 -28.109 -18.359 1 95.25 144 PRO B C 1
ATOM 4579 O O . PRO B 1 144 ? 15.703 -28.5 -19.172 1 95.25 144 PRO B O 1
ATOM 4582 N N . THR B 1 145 ? 17.422 -27.172 -18.594 1 94.19 145 THR B N 1
ATOM 4583 C CA . THR B 1 145 ? 17.625 -26.453 -19.844 1 94.19 145 THR B CA 1
ATOM 4584 C C . THR B 1 145 ? 16.594 -25.344 -20.016 1 94.19 145 THR B C 1
ATOM 4586 O O . THR B 1 145 ? 16.703 -24.531 -20.938 1 94.19 145 THR B O 1
ATOM 4589 N N . GLN B 1 146 ? 15.57 -25.422 -19.25 1 96.19 146 GLN B N 1
ATOM 4590 C CA . GLN B 1 146 ? 14.656 -24.281 -19.203 1 96.19 146 GLN B CA 1
ATOM 4591 C C . GLN B 1 146 ? 15.273 -23.109 -18.438 1 96.19 146 GLN B C 1
ATOM 4593 O O . GLN B 1 146 ? 16.047 -23.312 -17.5 1 96.19 146 GLN B O 1
ATOM 4598 N N . ARG B 1 147 ? 14.938 -21.891 -18.875 1 95.81 147 ARG B N 1
ATOM 4599 C CA . ARG B 1 147 ? 15.445 -20.688 -18.219 1 95.81 147 ARG B CA 1
ATOM 4600 C C . ARG B 1 147 ? 14.312 -19.734 -17.859 1 95.81 147 ARG B C 1
ATOM 4602 O O . ARG B 1 147 ? 13.289 -19.703 -18.562 1 95.81 147 ARG B O 1
ATOM 4609 N N . LEU B 1 148 ? 14.531 -19.047 -16.75 1 97.12 148 LEU B N 1
ATOM 4610 C CA . LEU B 1 148 ? 13.641 -17.938 -16.453 1 97.12 148 LEU B CA 1
ATOM 4611 C C . LEU B 1 148 ? 14.32 -16.594 -16.75 1 97.12 148 LEU B C 1
ATOM 4613 O O . LEU B 1 148 ? 15.414 -16.328 -16.25 1 97.12 148 LEU B O 1
ATOM 4617 N N . PHE B 1 149 ? 13.648 -15.828 -17.594 1 96.19 149 PHE B N 1
ATOM 4618 C CA . PHE B 1 149 ? 14.102 -14.477 -17.891 1 96.19 149 PHE B CA 1
ATOM 4619 C C . PHE B 1 149 ? 13.398 -13.461 -16.984 1 96.19 149 PHE B C 1
ATOM 4621 O O . PHE B 1 149 ? 12.531 -13.836 -16.188 1 96.19 149 PHE B O 1
ATOM 4628 N N . TYR B 1 150 ? 13.883 -12.211 -17.172 1 94.31 150 TYR B N 1
ATOM 4629 C CA . TYR B 1 150 ? 13.281 -11.164 -16.344 1 94.31 150 TYR B CA 1
ATOM 4630 C C . TYR B 1 150 ? 11.766 -11.156 -16.484 1 94.31 150 TYR B C 1
ATOM 4632 O O . TYR B 1 150 ? 11.234 -11.352 -17.578 1 94.31 150 TYR B O 1
ATOM 4640 N N . ASP B 1 151 ? 11.078 -11.086 -15.328 1 95.38 151 ASP B N 1
ATOM 4641 C CA . ASP B 1 151 ? 9.633 -10.969 -15.164 1 95.38 151 ASP B CA 1
ATOM 4642 C C . ASP B 1 151 ? 8.945 -12.32 -15.359 1 95.38 151 ASP B C 1
ATOM 4644 O O . ASP B 1 151 ? 7.723 -12.43 -15.234 1 95.38 151 ASP B O 1
ATOM 4648 N N . ASP B 1 152 ? 9.734 -13.375 -15.688 1 97.19 152 ASP B N 1
ATOM 4649 C CA . ASP B 1 152 ? 9.148 -14.719 -15.664 1 97.19 152 ASP B CA 1
ATOM 4650 C C . ASP B 1 152 ? 8.859 -15.164 -14.234 1 97.19 152 ASP B C 1
ATOM 4652 O O . ASP B 1 152 ? 9.539 -14.742 -13.297 1 97.19 152 ASP B O 1
ATOM 4656 N N . VAL B 1 153 ? 7.809 -16.016 -14.156 1 98.19 153 VAL B N 1
ATOM 4657 C CA . VAL B 1 153 ? 7.391 -16.375 -12.805 1 98.19 153 VAL B CA 1
ATOM 4658 C C . VAL B 1 153 ? 7.141 -17.875 -12.734 1 98.19 153 VAL B C 1
ATOM 4660 O O . VAL B 1 153 ? 6.91 -18.531 -13.758 1 98.19 153 VAL B O 1
ATOM 4663 N N . LEU B 1 154 ? 7.312 -18.453 -11.586 1 98.69 154 LEU B N 1
ATOM 4664 C CA . LEU B 1 154 ? 6.762 -19.734 -11.164 1 98.69 154 LEU B CA 1
ATOM 4665 C C . LEU B 1 154 ? 5.723 -19.547 -10.062 1 98.69 154 LEU B C 1
ATOM 4667 O O . LEU B 1 154 ? 6.055 -19.078 -8.969 1 98.69 154 LEU B O 1
ATOM 4671 N N . ASP B 1 155 ? 4.512 -19.844 -10.344 1 98.31 155 ASP B N 1
ATOM 4672 C CA . ASP B 1 155 ? 3.441 -19.781 -9.352 1 98.31 155 ASP B CA 1
ATOM 4673 C C . ASP B 1 155 ? 3.146 -21.156 -8.766 1 98.31 155 ASP B C 1
ATOM 4675 O O . ASP B 1 155 ? 2.988 -22.125 -9.5 1 98.31 155 ASP B O 1
ATOM 4679 N N . SER B 1 156 ? 3.049 -21.219 -7.559 1 98.44 156 SER B N 1
ATOM 4680 C CA . SER B 1 156 ? 2.742 -22.5 -6.918 1 98.44 156 SER B CA 1
ATOM 4681 C C . SER B 1 156 ? 1.366 -23 -7.332 1 98.44 156 SER B C 1
ATOM 4683 O O . SER B 1 156 ? 0.54 -22.234 -7.832 1 98.44 156 SER B O 1
ATOM 4685 N N . SER B 1 157 ? 1.227 -24.281 -7.152 1 97.12 157 SER B N 1
ATOM 4686 C CA . SER B 1 157 ? -0.112 -24.859 -7.246 1 97.12 157 SER B CA 1
ATOM 4687 C C . SER B 1 157 ? -0.855 -24.75 -5.918 1 97.12 157 SER B C 1
ATOM 4689 O O . SER B 1 157 ? -0.256 -24.422 -4.891 1 97.12 157 SER B O 1
ATOM 4691 N N . VAL B 1 158 ? -2.166 -24.953 -6 1 94.75 158 VAL B N 1
ATOM 4692 C CA . VAL B 1 158 ? -2.971 -24.922 -4.785 1 94.75 158 VAL B CA 1
ATOM 4693 C C . VAL B 1 158 ? -2.516 -26.031 -3.84 1 94.75 158 VAL B C 1
ATOM 4695 O O . VAL B 1 158 ? -2.422 -25.828 -2.627 1 94.75 158 VAL B O 1
ATOM 4698 N N . SER B 1 159 ? -2.291 -27.203 -4.383 1 92.88 159 SER B N 1
ATOM 4699 C CA . SER B 1 159 ? -1.803 -28.391 -3.68 1 92.88 159 SER B CA 1
ATOM 4700 C C . SER B 1 159 ? -1.18 -29.391 -4.645 1 92.88 159 SER B C 1
ATOM 4702 O O . SER B 1 159 ? -1.113 -29.141 -5.848 1 92.88 159 SER B O 1
ATOM 4704 N N . GLU B 1 160 ? -0.758 -30.453 -4.078 1 89.12 160 GLU B N 1
ATOM 4705 C CA . GLU B 1 160 ? -0.205 -31.516 -4.918 1 89.12 160 GLU B CA 1
ATOM 4706 C C . GLU B 1 160 ? -1.273 -32.125 -5.832 1 89.12 160 GLU B C 1
ATOM 4708 O O . GLU B 1 160 ? -0.975 -32.531 -6.949 1 89.12 160 GLU B O 1
ATOM 4713 N N . SER B 1 161 ? -2.48 -32.062 -5.395 1 90.5 161 SER B N 1
ATOM 4714 C CA . SER B 1 161 ? -3.566 -32.688 -6.133 1 90.5 161 SER B CA 1
ATOM 4715 C C . SER B 1 161 ? -4.355 -31.656 -6.945 1 90.5 161 SER B C 1
ATOM 4717 O O . SER B 1 161 ? -5.219 -32.031 -7.746 1 90.5 161 SER B O 1
ATOM 4719 N N . ASN B 1 162 ? -4.09 -30.469 -6.789 1 94.75 162 ASN B N 1
ATOM 4720 C CA . ASN B 1 162 ? -4.762 -29.391 -7.496 1 94.75 162 ASN B CA 1
ATOM 4721 C C . ASN B 1 162 ? -3.756 -28.422 -8.109 1 94.75 162 ASN B C 1
ATOM 4723 O O . ASN B 1 162 ? -3.203 -27.562 -7.406 1 94.75 162 ASN B O 1
ATOM 4727 N N . GLN B 1 163 ? -3.625 -28.422 -9.383 1 96.62 163 GLN B N 1
ATOM 4728 C CA . GLN B 1 163 ? -2.562 -27.703 -10.078 1 96.62 163 GLN B CA 1
ATOM 4729 C C . GLN B 1 163 ? -2.984 -26.266 -10.391 1 96.62 163 GLN B C 1
ATOM 4731 O O . GLN B 1 163 ? -2.223 -25.516 -10.992 1 96.62 163 GLN B O 1
ATOM 4736 N N . SER B 1 164 ? -4.168 -25.875 -9.914 1 96 164 SER B N 1
ATOM 4737 C CA . SER B 1 164 ? -4.543 -24.484 -10.086 1 96 164 SER B CA 1
ATOM 4738 C C . SER B 1 164 ? -3.557 -23.562 -9.375 1 96 164 SER B C 1
ATOM 4740 O O . SER B 1 164 ? -2.781 -24 -8.523 1 96 164 SER B O 1
ATOM 4742 N N . THR B 1 165 ? -3.621 -22.297 -9.805 1 96.44 165 THR B N 1
ATOM 4743 C CA . THR B 1 165 ? -2.664 -21.344 -9.266 1 96.44 165 THR B CA 1
ATOM 4744 C C . THR B 1 165 ? -2.828 -21.219 -7.75 1 96.44 165 THR B C 1
ATOM 4746 O O . THR B 1 165 ? -3.943 -21.047 -7.254 1 96.44 165 THR B O 1
ATOM 4749 N N . GLY B 1 166 ? -1.685 -21.312 -7.098 1 96.06 166 GLY B N 1
ATOM 4750 C CA . GLY B 1 166 ? -1.677 -21.234 -5.648 1 96.06 166 GLY B CA 1
ATOM 4751 C C . GLY B 1 166 ? -1.362 -19.844 -5.121 1 96.06 166 GLY B C 1
ATOM 4752 O O . GLY B 1 166 ? -1.771 -18.844 -5.711 1 96.06 166 GLY B O 1
ATOM 4753 N N . ARG B 1 167 ? -0.673 -19.797 -3.961 1 95.31 167 ARG B N 1
ATOM 4754 C CA . ARG B 1 167 ? -0.59 -18.547 -3.221 1 95.31 167 ARG B CA 1
ATOM 4755 C C . ARG B 1 167 ? 0.805 -17.938 -3.328 1 95.31 167 ARG B C 1
ATOM 4757 O O . ARG B 1 167 ? 1.04 -16.828 -2.855 1 95.31 167 ARG B O 1
ATOM 4764 N N . PHE B 1 168 ? 1.725 -18.719 -3.855 1 98 168 PHE B N 1
ATOM 4765 C CA . PHE B 1 168 ? 3.109 -18.266 -3.768 1 98 168 PHE B CA 1
ATOM 4766 C C . PHE B 1 168 ? 3.721 -18.125 -5.156 1 98 168 PHE B C 1
ATOM 4768 O O . PHE B 1 168 ? 3.318 -18.828 -6.09 1 98 168 PHE B O 1
ATOM 4775 N N . ARG B 1 169 ? 4.645 -17.234 -5.262 1 98.06 169 ARG B N 1
ATOM 4776 C CA . ARG B 1 169 ? 5.273 -16.922 -6.543 1 98.06 169 ARG B CA 1
ATOM 4777 C C . ARG B 1 169 ? 6.781 -16.766 -6.387 1 98.06 169 ARG B C 1
ATOM 4779 O O . ARG B 1 169 ? 7.246 -16.094 -5.465 1 98.06 169 ARG B O 1
ATOM 4786 N N . ALA B 1 170 ? 7.477 -17.375 -7.266 1 98.75 170 ALA B N 1
ATOM 4787 C CA . ALA B 1 170 ? 8.875 -17.031 -7.52 1 98.75 170 ALA B CA 1
ATOM 4788 C C . ALA B 1 170 ? 9.016 -16.188 -8.781 1 98.75 170 ALA B C 1
ATOM 4790 O O . ALA B 1 170 ? 8.43 -16.5 -9.812 1 98.75 170 ALA B O 1
ATOM 4791 N N . ILE B 1 171 ? 9.82 -15.102 -8.719 1 98.25 171 ILE B N 1
ATOM 4792 C CA . ILE B 1 171 ? 9.945 -14.227 -9.875 1 98.25 171 ILE B CA 1
ATOM 4793 C C . ILE B 1 171 ? 11.406 -13.867 -10.102 1 98.25 171 ILE B C 1
ATOM 4795 O O . ILE B 1 171 ? 12.148 -13.609 -9.141 1 98.25 171 ILE B O 1
ATOM 4799 N N . MET B 1 172 ? 11.852 -13.93 -11.352 1 97.5 172 MET B N 1
ATOM 4800 C CA . MET B 1 172 ? 13.109 -13.305 -11.75 1 97.5 172 MET B CA 1
ATOM 4801 C C . MET B 1 172 ? 12.914 -11.82 -12.023 1 97.5 172 MET B C 1
ATOM 4803 O O . MET B 1 172 ? 12.438 -11.438 -13.094 1 97.5 172 MET B O 1
ATOM 4807 N N . GLN B 1 173 ? 13.375 -11.047 -11.102 1 96.56 173 GLN B N 1
ATOM 4808 C CA . GLN B 1 173 ? 13.094 -9.617 -11.164 1 96.56 173 GLN B CA 1
ATOM 4809 C C . GLN B 1 173 ? 14.031 -8.914 -12.133 1 96.56 173 GLN B C 1
ATOM 4811 O O . GLN B 1 173 ? 15.125 -9.414 -12.43 1 96.56 173 GLN B O 1
ATOM 4816 N N . GLN B 1 174 ? 13.617 -7.715 -12.531 1 94.38 174 GLN B N 1
ATOM 4817 C CA . GLN B 1 174 ? 14.383 -6.93 -13.492 1 94.38 174 GLN B CA 1
ATOM 4818 C C . GLN B 1 174 ? 15.703 -6.461 -12.891 1 94.38 174 GLN B C 1
ATOM 4820 O O . GLN B 1 174 ? 16.656 -6.191 -13.617 1 94.38 174 GLN B O 1
ATOM 4825 N N . ASP B 1 175 ? 15.766 -6.391 -11.586 1 92.75 175 ASP B N 1
ATOM 4826 C CA . ASP B 1 175 ? 16.953 -5.883 -10.914 1 92.75 175 ASP B CA 1
ATOM 4827 C C . ASP B 1 175 ? 17.969 -7 -10.688 1 92.75 175 ASP B C 1
ATOM 4829 O O . ASP B 1 175 ? 19.016 -6.781 -10.07 1 92.75 175 ASP B O 1
ATOM 4833 N N . GLY B 1 176 ? 17.656 -8.211 -11.047 1 94.69 176 GLY B N 1
ATOM 4834 C CA . GLY B 1 176 ? 18.609 -9.305 -11 1 94.69 176 GLY B CA 1
ATOM 4835 C C . GLY B 1 176 ? 18.391 -10.234 -9.82 1 94.69 176 GLY B C 1
ATOM 4836 O O . GLY B 1 176 ? 19.172 -11.172 -9.617 1 94.69 176 GLY B O 1
ATOM 4837 N N . TYR B 1 177 ? 17.359 -9.969 -9.094 1 96.12 177 TYR B N 1
ATOM 4838 C CA . TYR B 1 177 ? 17.078 -10.82 -7.945 1 96.12 177 TYR B CA 1
ATOM 4839 C C . TYR B 1 177 ? 16.031 -11.875 -8.289 1 96.12 177 TYR B C 1
ATOM 4841 O O . TYR B 1 177 ? 15.047 -11.578 -8.953 1 96.12 177 TYR B O 1
ATOM 4849 N N . LEU B 1 178 ? 16.328 -13.148 -7.938 1 97.62 178 LEU B N 1
ATOM 4850 C CA . LEU B 1 178 ? 15.273 -14.148 -7.766 1 97.62 178 LEU B CA 1
ATOM 4851 C C . LEU B 1 178 ? 14.602 -13.992 -6.406 1 97.62 178 LEU B C 1
ATOM 4853 O O . LEU B 1 178 ? 15.258 -14.062 -5.371 1 97.62 178 LEU B O 1
ATOM 4857 N N . ALA B 1 179 ? 13.25 -13.727 -6.453 1 98.19 179 ALA B N 1
ATOM 4858 C CA . ALA B 1 179 ? 12.586 -13.422 -5.188 1 98.19 179 ALA B CA 1
ATOM 4859 C C . ALA B 1 179 ? 11.281 -14.195 -5.047 1 98.19 179 ALA B C 1
ATOM 4861 O O . ALA B 1 179 ? 10.664 -14.57 -6.047 1 98.19 179 ALA B O 1
ATOM 4862 N N . LEU B 1 180 ? 10.93 -14.477 -3.803 1 98.5 180 LEU B N 1
ATOM 4863 C CA . LEU B 1 180 ? 9.695 -15.18 -3.477 1 98.5 180 LEU B CA 1
ATOM 4864 C C . LEU B 1 180 ? 8.703 -14.234 -2.797 1 98.5 180 LEU B C 1
ATOM 4866 O O . LEU B 1 180 ? 9.078 -13.461 -1.918 1 98.5 180 LEU B O 1
ATOM 4870 N N . TYR B 1 181 ? 7.43 -14.281 -3.273 1 98.06 181 TYR B N 1
ATOM 4871 C CA . TYR B 1 181 ? 6.359 -13.422 -2.773 1 98.06 181 TYR B CA 1
ATOM 4872 C C . TYR B 1 181 ? 5.078 -14.227 -2.559 1 98.06 181 TYR B C 1
ATOM 4874 O O . TYR B 1 181 ? 4.875 -15.258 -3.193 1 98.06 181 TYR B O 1
ATOM 4882 N N . PRO B 1 182 ? 4.211 -13.711 -1.604 1 96.81 182 PRO B N 1
ATOM 4883 C CA . PRO B 1 182 ? 2.811 -14.109 -1.771 1 96.81 182 PRO B CA 1
ATOM 4884 C C . PRO B 1 182 ? 2.193 -13.57 -3.059 1 96.81 182 PRO B C 1
ATOM 4886 O O . PRO B 1 182 ? 2.424 -12.414 -3.42 1 96.81 182 PRO B O 1
ATOM 4889 N N . LEU B 1 183 ? 1.452 -14.406 -3.666 1 95.31 183 LEU B N 1
ATOM 4890 C CA . LEU B 1 183 ? 0.845 -14 -4.93 1 95.31 183 LEU B CA 1
ATOM 4891 C C . LEU B 1 183 ? -0.071 -12.797 -4.723 1 95.31 183 LEU B C 1
ATOM 4893 O O . LEU B 1 183 ? -0.832 -12.75 -3.754 1 95.31 183 LEU B O 1
ATOM 4897 N N . GLY B 1 184 ? 0.017 -11.805 -5.645 1 90.62 184 GLY B N 1
ATOM 4898 C CA . GLY B 1 184 ? -0.878 -10.656 -5.621 1 90.62 184 GLY B CA 1
ATOM 4899 C C . GLY B 1 184 ? -0.35 -9.508 -4.789 1 90.62 184 GLY B C 1
ATOM 4900 O O . GLY B 1 184 ? -1.073 -8.547 -4.52 1 90.62 184 GLY B O 1
ATOM 4901 N N . THR B 1 185 ? 0.833 -9.539 -4.332 1 94.12 185 THR B N 1
ATOM 4902 C CA . THR B 1 185 ? 1.429 -8.461 -3.547 1 94.12 185 THR B CA 1
ATOM 4903 C C . THR B 1 185 ? 2.482 -7.715 -4.363 1 94.12 185 THR B C 1
ATOM 4905 O O . THR B 1 185 ? 3.025 -8.258 -5.328 1 94.12 185 THR B O 1
ATOM 4908 N N . PRO B 1 186 ? 2.762 -6.445 -3.965 1 91.25 186 PRO B N 1
ATOM 4909 C CA . PRO B 1 186 ? 3.85 -5.73 -4.637 1 91.25 186 PRO B CA 1
ATOM 4910 C C . PRO B 1 186 ? 5.203 -6.414 -4.449 1 91.25 186 PRO B C 1
ATOM 4912 O O . PRO B 1 186 ? 5.422 -7.098 -3.449 1 91.25 186 PRO B O 1
ATOM 4915 N N . TYR B 1 187 ? 6.07 -6.207 -5.465 1 94.38 187 TYR B N 1
ATOM 4916 C CA . TYR B 1 187 ? 7.418 -6.762 -5.395 1 94.38 187 TYR B CA 1
ATOM 4917 C C . TYR B 1 187 ? 8.344 -5.848 -4.602 1 94.38 187 TYR B C 1
ATOM 4919 O O . TYR B 1 187 ? 9.211 -5.184 -5.176 1 94.38 187 TYR B O 1
ATOM 4927 N N . SER B 1 188 ? 8.156 -5.816 -3.264 1 93.62 188 SER B N 1
ATOM 4928 C CA . SER B 1 188 ? 8.938 -4.992 -2.348 1 93.62 188 SER B CA 1
ATOM 4929 C C . SER B 1 188 ? 9.492 -5.82 -1.195 1 93.62 188 SER B C 1
ATOM 4931 O O . SER B 1 188 ? 9.086 -6.965 -0.994 1 93.62 188 SER B O 1
ATOM 4933 N N . ILE B 1 189 ? 10.391 -5.223 -0.491 1 92.44 189 ILE B N 1
ATOM 4934 C CA . ILE B 1 189 ? 11.062 -5.902 0.614 1 92.44 189 ILE B CA 1
ATOM 4935 C C . ILE B 1 189 ? 10.047 -6.207 1.718 1 92.44 189 ILE B C 1
ATOM 4937 O O . ILE B 1 189 ? 10.219 -7.168 2.475 1 92.44 189 ILE B O 1
ATOM 4941 N N . GLU B 1 190 ? 9 -5.441 1.753 1 92.38 190 GLU B N 1
ATOM 4942 C CA . GLU B 1 190 ? 7.969 -5.629 2.764 1 92.38 190 GLU B CA 1
ATOM 4943 C C . GLU B 1 190 ? 7.258 -6.969 2.584 1 92.38 190 GLU B C 1
ATOM 4945 O O . GLU B 1 190 ? 6.887 -7.617 3.564 1 92.38 190 GLU B O 1
ATOM 4950 N N . TYR B 1 191 ? 7.129 -7.395 1.334 1 96.19 191 TYR B N 1
ATOM 4951 C CA . TYR B 1 191 ? 6.309 -8.57 1.065 1 96.19 191 TYR B CA 1
ATOM 4952 C C . TYR B 1 191 ? 7.176 -9.773 0.717 1 96.19 191 TYR B C 1
ATOM 4954 O O . TYR B 1 191 ? 6.777 -10.922 0.939 1 96.19 191 TYR B O 1
ATOM 4962 N N . GLY B 1 192 ? 8.352 -9.508 0.187 1 97.56 192 GLY B N 1
ATOM 4963 C CA . GLY B 1 192 ? 9.242 -10.617 -0.111 1 97.56 192 GLY B CA 1
ATOM 4964 C C . GLY B 1 192 ? 9.727 -11.336 1.131 1 97.56 192 GLY B C 1
ATOM 4965 O O . GLY B 1 192 ? 9.945 -10.719 2.172 1 97.56 192 GLY B O 1
ATOM 4966 N N . TYR B 1 193 ? 9.938 -12.703 0.983 1 97.5 193 TYR B N 1
ATOM 4967 C CA . TYR B 1 193 ? 10.367 -13.422 2.178 1 97.5 193 TYR B CA 1
ATOM 4968 C C . TYR B 1 193 ? 11.641 -14.211 1.909 1 97.5 193 TYR B C 1
ATOM 4970 O O . TYR B 1 193 ? 12.211 -14.812 2.824 1 97.5 193 TYR B O 1
ATOM 4978 N N . TRP B 1 194 ? 12.133 -14.18 0.676 1 97.69 194 TRP B N 1
ATOM 4979 C CA . TRP B 1 194 ? 13.438 -14.711 0.295 1 97.69 194 TRP B CA 1
ATOM 4980 C C . TRP B 1 194 ? 13.891 -14.133 -1.039 1 97.69 194 TRP B C 1
ATOM 4982 O O . TRP B 1 194 ? 13.078 -13.891 -1.932 1 97.69 194 TRP B O 1
ATOM 4992 N N . SER B 1 195 ? 15.172 -13.891 -1.176 1 97.25 195 SER B N 1
ATOM 4993 C CA . SER B 1 195 ? 15.711 -13.453 -2.461 1 97.25 195 SER B CA 1
ATOM 4994 C C . SER B 1 195 ? 17.188 -13.789 -2.578 1 97.25 195 SER B C 1
ATOM 4996 O O . SER B 1 195 ? 17.859 -14.008 -1.568 1 97.25 195 SER B O 1
ATOM 4998 N N . MET B 1 196 ? 17.609 -14.008 -3.674 1 96.69 196 MET B N 1
ATOM 4999 C CA . MET B 1 196 ? 19.016 -14.148 -4.055 1 96.69 196 MET B CA 1
ATOM 5000 C C . MET B 1 196 ? 19.312 -13.391 -5.348 1 96.69 196 MET B C 1
ATOM 5002 O O . MET B 1 196 ? 18.5 -13.414 -6.277 1 96.69 196 MET B O 1
ATOM 5006 N N . GLY B 1 197 ? 20.453 -12.648 -5.344 1 95.12 197 GLY B N 1
ATOM 5007 C CA . GLY B 1 197 ? 20.641 -11.797 -6.504 1 95.12 197 GLY B CA 1
ATOM 5008 C C . GLY B 1 197 ? 22.031 -11.914 -7.105 1 95.12 197 GLY B C 1
ATOM 5009 O O . GLY B 1 197 ? 22.922 -12.531 -6.512 1 95.12 197 GLY B O 1
ATOM 5010 N N . ILE B 1 198 ? 22.047 -11.461 -8.312 1 94.44 198 ILE B N 1
ATOM 5011 C CA . ILE B 1 198 ? 23.297 -11.273 -9.047 1 94.44 198 ILE B CA 1
ATOM 5012 C C . ILE B 1 198 ? 23.375 -9.836 -9.57 1 94.44 198 ILE B C 1
ATOM 5014 O O . ILE B 1 198 ? 22.359 -9.273 -9.984 1 94.44 198 ILE B O 1
ATOM 5018 N N . ASN B 1 199 ? 24.531 -9.258 -9.375 1 87.12 199 ASN B N 1
ATOM 5019 C CA . ASN B 1 199 ? 24.703 -7.906 -9.906 1 87.12 199 ASN B CA 1
ATOM 5020 C C . ASN B 1 199 ? 24.562 -7.879 -11.422 1 87.12 199 ASN B C 1
ATOM 5022 O O . ASN B 1 199 ? 25.25 -8.625 -12.125 1 87.12 199 ASN B O 1
ATOM 5026 N N . ALA B 1 200 ? 23.594 -7.238 -11.938 1 78.44 200 ALA B N 1
ATOM 5027 C CA . ALA B 1 200 ? 23.391 -7.172 -13.383 1 78.44 200 ALA B CA 1
ATOM 5028 C C . ALA B 1 200 ? 22.656 -5.895 -13.773 1 78.44 200 ALA B C 1
ATOM 5030 O O . ALA B 1 200 ? 21.906 -5.336 -12.977 1 78.44 200 ALA B O 1
ATOM 5031 N N . PRO B 1 201 ? 23.156 -5.406 -15.039 1 80.25 201 PRO B N 1
ATOM 5032 C CA . PRO B 1 201 ? 22.25 -4.395 -15.586 1 80.25 201 PRO B CA 1
ATOM 5033 C C . PRO B 1 201 ? 20.781 -4.84 -15.578 1 80.25 201 PRO B C 1
ATOM 5035 O O . PRO B 1 201 ? 20.5 -6.043 -15.562 1 80.25 201 PRO B O 1
ATOM 5038 N N . PRO B 1 202 ? 19.953 -3.857 -15.539 1 78.25 202 PRO B N 1
ATOM 5039 C CA . PRO B 1 202 ? 18.531 -4.223 -15.578 1 78.25 202 PRO B CA 1
ATOM 5040 C C . PRO B 1 202 ? 18.188 -5.133 -16.75 1 78.25 202 PRO B C 1
ATOM 5042 O O . PRO B 1 202 ? 18.734 -4.961 -17.844 1 78.25 202 PRO B O 1
ATOM 5045 N N . LEU B 1 203 ? 17.469 -6.203 -16.547 1 84.12 203 LEU B N 1
ATOM 5046 C CA . LEU B 1 203 ? 16.844 -7.078 -17.531 1 84.12 203 LEU B CA 1
ATOM 5047 C C . LEU B 1 203 ? 17.844 -8.094 -18.078 1 84.12 203 LEU B C 1
ATOM 5049 O O . LEU B 1 203 ? 17.609 -8.711 -19.109 1 84.12 203 LEU B O 1
ATOM 5053 N N . ASN B 1 204 ? 18.938 -8.328 -17.438 1 89.56 204 ASN B N 1
ATOM 5054 C CA . ASN B 1 204 ? 19.969 -9.188 -18.016 1 89.56 204 ASN B CA 1
ATOM 5055 C C . ASN B 1 204 ? 20.172 -10.461 -17.203 1 89.56 204 ASN B C 1
ATOM 5057 O O . ASN B 1 204 ? 20.906 -11.359 -17.609 1 89.56 204 ASN B O 1
ATOM 5061 N N . ALA B 1 205 ? 19.516 -10.555 -16.125 1 94.56 205 ALA B N 1
ATOM 5062 C CA . ALA B 1 205 ? 19.734 -11.711 -15.258 1 94.56 205 ALA B CA 1
ATOM 5063 C C . ALA B 1 205 ? 18.766 -12.836 -15.609 1 94.56 205 ALA B C 1
ATOM 5065 O O . ALA B 1 205 ? 17.609 -12.586 -15.969 1 94.56 205 ALA B O 1
ATOM 5066 N N . THR B 1 206 ? 19.297 -14.125 -15.539 1 96.88 206 THR B N 1
ATOM 5067 C CA . THR B 1 206 ? 18.469 -15.297 -15.797 1 96.88 206 THR B CA 1
ATOM 5068 C C . THR B 1 206 ? 18.672 -16.344 -14.703 1 96.88 206 THR B C 1
ATOM 5070 O O . THR B 1 206 ? 19.719 -16.406 -14.07 1 96.88 206 THR B O 1
ATOM 5073 N N . LEU B 1 207 ? 17.609 -17.078 -14.43 1 97.88 207 LEU B N 1
ATOM 5074 C CA . LEU B 1 207 ? 17.703 -18.312 -13.641 1 97.88 207 LEU B CA 1
ATOM 5075 C C . LEU B 1 207 ? 17.875 -19.531 -14.547 1 97.88 207 LEU B C 1
ATOM 5077 O O . LEU B 1 207 ? 17.125 -19.703 -15.508 1 97.88 207 LEU B O 1
ATOM 5081 N N . ASN B 1 208 ? 18.828 -20.375 -14.18 1 96.62 208 ASN B N 1
ATOM 5082 C CA . ASN B 1 208 ? 19.188 -21.5 -15.047 1 96.62 208 ASN B CA 1
ATOM 5083 C C . ASN B 1 208 ? 19.266 -22.812 -14.273 1 96.62 208 ASN B C 1
ATOM 5085 O O . ASN B 1 208 ? 19.734 -22.828 -13.133 1 96.62 208 ASN B O 1
ATOM 5089 N N . LEU B 1 209 ? 18.797 -23.812 -14.938 1 96.44 209 LEU B N 1
ATOM 5090 C CA . LEU B 1 209 ? 18.906 -25.188 -14.422 1 96.44 209 LEU B CA 1
ATOM 5091 C C . LEU B 1 209 ? 19.5 -26.109 -15.469 1 96.44 209 LEU B C 1
ATOM 5093 O O . LEU B 1 209 ? 18.922 -26.312 -16.531 1 96.44 209 LEU B O 1
ATOM 5097 N N . ASP B 1 210 ? 20.594 -26.703 -15.094 1 93.56 210 ASP B N 1
ATOM 5098 C CA . ASP B 1 210 ? 21.281 -27.594 -16.031 1 93.56 210 ASP B CA 1
ATOM 5099 C C . ASP B 1 210 ? 20.828 -29.047 -15.836 1 93.56 210 ASP B C 1
ATOM 5101 O O . ASP B 1 210 ? 20.172 -29.359 -14.844 1 93.56 210 ASP B O 1
ATOM 5105 N N . ASP B 1 211 ? 21.219 -29.891 -16.797 1 91.38 211 ASP B N 1
ATOM 5106 C CA . ASP B 1 211 ? 20.797 -31.297 -16.797 1 91.38 211 ASP B CA 1
ATOM 5107 C C . ASP B 1 211 ? 21.359 -32.062 -15.594 1 91.38 211 ASP B C 1
ATOM 5109 O O . ASP B 1 211 ? 20.781 -33.031 -15.148 1 91.38 211 ASP B O 1
ATOM 5113 N N . ASP B 1 212 ? 22.453 -31.562 -15.078 1 90.06 212 ASP B N 1
ATOM 5114 C CA . ASP B 1 212 ? 23.078 -32.25 -13.953 1 90.06 212 ASP B CA 1
ATOM 5115 C C . ASP B 1 212 ? 22.562 -31.703 -12.625 1 90.06 212 ASP B C 1
ATOM 5117 O O . ASP B 1 212 ? 23.109 -32.031 -11.562 1 90.06 212 ASP B O 1
ATOM 5121 N N . GLY B 1 213 ? 21.641 -30.812 -12.711 1 92.88 213 GLY B N 1
ATOM 5122 C CA . GLY B 1 213 ? 21.031 -30.312 -11.492 1 92.88 213 GLY B CA 1
ATOM 5123 C C . GLY B 1 213 ? 21.672 -29.031 -11 1 92.88 213 GLY B C 1
ATOM 5124 O O . GLY B 1 213 ? 21.281 -28.5 -9.953 1 92.88 213 GLY B O 1
ATOM 5125 N N . HIS B 1 214 ? 22.672 -28.531 -11.727 1 94.88 214 HIS B N 1
ATOM 5126 C CA . HIS B 1 214 ? 23.266 -27.25 -11.352 1 94.88 214 HIS B CA 1
ATOM 5127 C C . HIS B 1 214 ? 22.266 -26.109 -11.5 1 94.88 214 HIS B C 1
ATOM 5129 O O . HIS B 1 214 ? 21.75 -25.875 -12.594 1 94.88 214 HIS B O 1
ATOM 5135 N N . LEU B 1 215 ? 21.984 -25.469 -10.383 1 96.69 215 LEU B N 1
ATOM 5136 C CA . LEU B 1 215 ? 21.078 -24.328 -10.336 1 96.69 215 LEU B CA 1
ATOM 5137 C C . LEU B 1 215 ? 21.828 -23.031 -10.078 1 96.69 215 LEU B C 1
ATOM 5139 O O . LEU B 1 215 ? 22.547 -22.922 -9.086 1 96.69 215 LEU B O 1
ATOM 5143 N N . TYR B 1 216 ? 21.625 -22 -11.008 1 96.75 216 TYR B N 1
ATOM 5144 C CA . TYR B 1 216 ? 22.438 -20.812 -10.852 1 96.75 216 TYR B CA 1
ATOM 5145 C C . TYR B 1 216 ? 21.781 -19.609 -11.531 1 96.75 216 TYR B C 1
ATOM 5147 O O . TYR B 1 216 ? 20.922 -19.781 -12.398 1 96.75 216 TYR B O 1
ATOM 5155 N N . LEU B 1 217 ? 22.141 -18.438 -11.086 1 97.19 217 LEU B N 1
ATOM 5156 C CA . LEU B 1 217 ? 21.828 -17.172 -11.758 1 97.19 217 LEU B CA 1
ATOM 5157 C C . LEU B 1 217 ? 22.953 -16.766 -12.711 1 97.19 217 LEU B C 1
ATOM 5159 O O . LEU B 1 217 ? 24.125 -17.031 -12.43 1 97.19 217 LEU B O 1
ATOM 5163 N N . ALA B 1 218 ? 22.531 -16.203 -13.836 1 96.38 218 ALA B N 1
ATOM 5164 C CA . ALA B 1 218 ? 23.531 -15.727 -14.789 1 96.38 218 ALA B CA 1
ATOM 5165 C C . ALA B 1 218 ? 23.172 -14.336 -15.312 1 96.38 218 ALA B C 1
ATOM 5167 O O . ALA B 1 218 ? 21.984 -13.977 -15.391 1 96.38 218 ALA B O 1
ATOM 5168 N N . ASN B 1 219 ? 24.156 -13.516 -15.547 1 93 219 ASN B N 1
ATOM 5169 C CA . ASN B 1 219 ? 23.938 -12.188 -16.109 1 93 219 ASN B CA 1
ATOM 5170 C C . ASN B 1 219 ? 24.734 -11.977 -17.391 1 93 219 ASN B C 1
ATOM 5172 O O . ASN B 1 219 ? 24.906 -10.844 -17.844 1 93 219 ASN B O 1
ATOM 5176 N N . GLY B 1 220 ? 25.234 -12.961 -18.031 1 87.06 220 GLY B N 1
ATOM 5177 C CA . GLY B 1 220 ? 26.062 -12.867 -19.234 1 87.06 220 GLY B CA 1
ATOM 5178 C C . GLY B 1 220 ? 27.547 -12.836 -18.938 1 87.06 220 GLY B C 1
ATOM 5179 O O . GLY B 1 220 ? 28.344 -13.414 -19.688 1 87.06 220 GLY B O 1
ATOM 5180 N N . SER B 1 221 ? 27.891 -12.164 -17.859 1 89.12 221 SER B N 1
ATOM 5181 C CA . SER B 1 221 ? 29.297 -12.008 -17.5 1 89.12 221 SER B CA 1
ATOM 5182 C C . SER B 1 221 ? 29.719 -13.016 -16.453 1 89.12 221 SER B C 1
ATOM 5184 O O . SER B 1 221 ? 30.906 -13.383 -16.375 1 89.12 221 SER B O 1
ATOM 5186 N N . GLY B 1 222 ? 28.844 -13.391 -15.617 1 92.25 222 GLY B N 1
ATOM 5187 C CA . GLY B 1 222 ? 29.156 -14.305 -14.531 1 92.25 222 GLY B CA 1
ATOM 5188 C C . GLY B 1 222 ? 27.938 -15.078 -14.039 1 92.25 222 GLY B C 1
ATOM 5189 O O . GLY B 1 222 ? 26.859 -14.969 -14.609 1 92.25 222 GLY B O 1
ATOM 5190 N N . ILE B 1 223 ? 28.297 -15.961 -13.07 1 94.31 223 ILE B N 1
ATOM 5191 C CA . ILE B 1 223 ? 27.219 -16.781 -12.531 1 94.31 223 ILE B CA 1
ATOM 5192 C C . ILE B 1 223 ? 27.266 -16.734 -11.008 1 94.31 223 ILE B C 1
ATOM 5194 O O . ILE B 1 223 ? 28.312 -16.484 -10.414 1 94.31 223 ILE B O 1
ATOM 5198 N N . VAL B 1 224 ? 26.094 -16.859 -10.375 1 95.94 224 VAL B N 1
ATOM 5199 C CA . VAL B 1 224 ? 25.938 -17.109 -8.945 1 95.94 224 VAL B CA 1
ATOM 5200 C C . VAL B 1 224 ? 25.234 -18.453 -8.727 1 95.94 224 VAL B C 1
ATOM 5202 O O . VAL B 1 224 ? 24.062 -18.609 -9.07 1 95.94 224 VAL B O 1
ATOM 5205 N N . THR B 1 225 ? 25.984 -19.422 -8.141 1 96.19 225 THR B N 1
ATOM 5206 C CA . THR B 1 225 ? 25.453 -20.766 -7.941 1 96.19 225 THR B CA 1
ATOM 5207 C C . THR B 1 225 ? 24.516 -20.812 -6.734 1 96.19 225 THR B C 1
ATOM 5209 O O . THR B 1 225 ? 24.859 -20.328 -5.66 1 96.19 225 THR B O 1
ATOM 5212 N N . ILE B 1 226 ? 23.375 -21.312 -6.953 1 96.06 226 ILE B N 1
ATOM 5213 C CA . ILE B 1 226 ? 22.422 -21.531 -5.879 1 96.06 226 ILE B CA 1
ATOM 5214 C C . ILE B 1 226 ? 22.594 -22.938 -5.309 1 96.06 226 ILE B C 1
ATOM 5216 O O . ILE B 1 226 ? 22.688 -23.109 -4.094 1 96.06 226 ILE B O 1
ATOM 5220 N N . SER B 1 227 ? 22.672 -23.828 -6.199 1 94.69 227 SER B N 1
ATOM 5221 C CA . SER B 1 227 ? 22.922 -25.219 -5.828 1 94.69 227 SER B CA 1
ATOM 5222 C C . SER B 1 227 ? 23.812 -25.906 -6.852 1 94.69 227 SER B C 1
ATOM 5224 O O . SER B 1 227 ? 23.547 -25.859 -8.055 1 94.69 227 SER B O 1
ATOM 5226 N N . GLU B 1 228 ? 24.844 -26.562 -6.465 1 87.75 228 GLU B N 1
ATOM 5227 C CA . GLU B 1 228 ? 25.766 -27.266 -7.363 1 87.75 228 GLU B CA 1
ATOM 5228 C C . GLU B 1 228 ? 25.156 -28.562 -7.867 1 87.75 228 GLU B C 1
ATOM 5230 O O . GLU B 1 228 ? 25.438 -29 -8.984 1 87.75 228 GLU B O 1
ATOM 5235 N N . ALA B 1 229 ? 24.125 -28.828 -7.332 1 75.81 229 ALA B N 1
ATOM 5236 C CA . ALA B 1 229 ? 23.531 -30.125 -7.645 1 75.81 229 ALA B CA 1
ATOM 5237 C C . ALA B 1 229 ? 24.594 -31.219 -7.742 1 75.81 229 ALA B C 1
ATOM 5239 O O . ALA B 1 229 ? 25.797 -30.906 -7.859 1 75.81 229 ALA B O 1
ATOM 5240 N N . GLY B 1 230 ? 24.406 -32.594 -7.652 1 63.41 230 GLY B N 1
ATOM 5241 C CA . GLY B 1 230 ? 25.266 -33.781 -7.566 1 63.41 230 GLY B CA 1
ATOM 5242 C C . GLY B 1 230 ? 25.797 -34.219 -8.914 1 63.41 230 GLY B C 1
ATOM 5243 O O . GLY B 1 230 ? 25.312 -33.781 -9.961 1 63.41 230 GLY B O 1
ATOM 5244 N N . ASN B 1 231 ? 27.047 -34.781 -8.922 1 56.25 231 ASN B N 1
ATOM 5245 C CA . ASN B 1 231 ? 27.891 -35.281 -10.008 1 56.25 231 ASN B CA 1
ATOM 5246 C C . ASN B 1 231 ? 27.094 -36.094 -11 1 56.25 231 ASN B C 1
ATOM 5248 O O . ASN B 1 231 ? 27.453 -36.188 -12.172 1 56.25 231 ASN B O 1
ATOM 5252 N N . SER B 1 232 ? 26.375 -37.25 -10.547 1 54.84 232 SER B N 1
ATOM 5253 C CA . SER B 1 232 ? 26.188 -38.312 -11.516 1 54.84 232 SER B CA 1
ATOM 5254 C C . SER B 1 232 ? 24.938 -38.094 -12.359 1 54.84 232 SER B C 1
ATOM 5256 O O . SER B 1 232 ? 23.844 -37.969 -11.828 1 54.84 232 SER B O 1
ATOM 5258 N N . THR B 1 233 ? 25.047 -37.406 -13.422 1 57.78 233 THR B N 1
ATOM 5259 C CA . THR B 1 233 ? 24.031 -37.25 -14.453 1 57.78 233 THR B CA 1
ATOM 5260 C C . THR B 1 233 ? 23.438 -38.594 -14.828 1 57.78 233 THR B C 1
ATOM 5262 O O . THR B 1 233 ? 22.359 -38.688 -15.414 1 57.78 233 THR B O 1
ATOM 5265 N N . LYS B 1 234 ? 24.141 -39.625 -14.539 1 62.53 234 LYS B N 1
ATOM 5266 C CA . LYS B 1 234 ? 23.594 -40.844 -15.164 1 62.53 234 LYS B CA 1
ATOM 5267 C C . LYS B 1 234 ? 22.406 -41.375 -14.367 1 62.53 234 LYS B C 1
ATOM 5269 O O . LYS B 1 234 ? 22.531 -41.656 -13.18 1 62.53 234 LYS B O 1
ATOM 5274 N N . GLY B 1 235 ? 21.125 -41.219 -14.844 1 76.81 235 GLY B N 1
ATOM 5275 C CA . GLY B 1 235 ? 19.906 -41.875 -14.422 1 76.81 235 GLY B CA 1
ATOM 5276 C C . GLY B 1 235 ? 19.062 -41.031 -13.5 1 76.81 235 GLY B C 1
ATOM 5277 O O . GLY B 1 235 ? 18.109 -41.531 -12.875 1 76.81 235 GLY B O 1
ATOM 5278 N N . SER B 1 236 ? 19.484 -39.75 -13.234 1 86.19 236 SER B N 1
ATOM 5279 C CA . SER B 1 236 ? 18.656 -38.906 -12.375 1 86.19 236 SER B CA 1
ATOM 5280 C C . SER B 1 236 ? 18.016 -37.781 -13.156 1 86.19 236 SER B C 1
ATOM 5282 O O . SER B 1 236 ? 18.609 -37.25 -14.117 1 86.19 236 SER B O 1
ATOM 5284 N N . ILE B 1 237 ? 16.828 -37.375 -12.711 1 89.94 237 ILE B N 1
ATOM 5285 C CA . ILE B 1 237 ? 16.172 -36.219 -13.281 1 89.94 237 ILE B CA 1
ATOM 5286 C C . ILE B 1 237 ? 15.977 -35.156 -12.188 1 89.94 237 ILE B C 1
ATOM 5288 O O . ILE B 1 237 ? 15.875 -35.5 -11.008 1 89.94 237 ILE B O 1
ATOM 5292 N N . TYR B 1 238 ? 16.016 -33.875 -12.633 1 93.44 238 TYR B N 1
ATOM 5293 C CA . TYR B 1 238 ? 15.922 -32.75 -11.711 1 93.44 238 TYR B CA 1
ATOM 5294 C C . TYR B 1 238 ? 14.758 -31.844 -12.078 1 93.44 238 TYR B C 1
ATOM 5296 O O . TYR B 1 238 ? 14.344 -31.797 -13.234 1 93.44 238 TYR B O 1
ATOM 5304 N N . ARG B 1 239 ? 14.242 -31.203 -11.062 1 95.94 239 ARG B N 1
ATOM 5305 C CA . ARG B 1 239 ? 13.258 -30.156 -11.305 1 95.94 239 ARG B CA 1
ATOM 5306 C C . ARG B 1 239 ? 13.266 -29.125 -10.18 1 95.94 239 ARG B C 1
ATOM 5308 O O . ARG B 1 239 ? 13.5 -29.469 -9.023 1 95.94 239 ARG B O 1
ATOM 5315 N N . LEU B 1 240 ? 13.094 -27.891 -10.555 1 97.94 240 LEU B N 1
ATOM 5316 C CA . LEU B 1 240 ? 12.859 -26.797 -9.609 1 97.94 240 LEU B CA 1
ATOM 5317 C C . LEU B 1 240 ? 11.375 -26.469 -9.508 1 97.94 240 LEU B C 1
ATOM 5319 O O . LEU B 1 240 ? 10.719 -26.25 -10.531 1 97.94 240 LEU B O 1
ATOM 5323 N N . ARG B 1 241 ? 10.844 -26.453 -8.258 1 98.38 241 ARG B N 1
ATOM 5324 C CA . ARG B 1 241 ? 9.406 -26.281 -8.133 1 98.38 241 ARG B CA 1
ATOM 5325 C C . ARG B 1 241 ? 9.07 -25.266 -7.043 1 98.38 241 ARG B C 1
ATOM 5327 O O . ARG B 1 241 ? 9.688 -25.266 -5.977 1 98.38 241 ARG B O 1
ATOM 5334 N N . MET B 1 242 ? 8.102 -24.312 -7.387 1 98.56 242 MET B N 1
ATOM 5335 C CA . MET B 1 242 ? 7.457 -23.5 -6.363 1 98.56 242 MET B CA 1
ATOM 5336 C C . MET B 1 242 ? 6.355 -24.281 -5.656 1 98.56 242 MET B C 1
ATOM 5338 O O . MET B 1 242 ? 5.254 -24.422 -6.184 1 98.56 242 MET B O 1
ATOM 5342 N N . ASP B 1 243 ? 6.648 -24.688 -4.445 1 97.44 243 ASP B N 1
ATOM 5343 C CA . ASP B 1 243 ? 5.754 -25.594 -3.736 1 97.44 243 ASP B CA 1
ATOM 5344 C C . ASP B 1 243 ? 4.594 -24.828 -3.092 1 97.44 243 ASP B C 1
ATOM 5346 O O . ASP B 1 243 ? 4.66 -23.609 -2.93 1 97.44 243 ASP B O 1
ATOM 5350 N N . ASP B 1 244 ? 3.584 -25.609 -2.691 1 95.69 244 ASP B N 1
ATOM 5351 C CA . ASP B 1 244 ? 2.352 -25.016 -2.193 1 95.69 244 ASP B CA 1
ATOM 5352 C C . ASP B 1 244 ? 2.523 -24.516 -0.758 1 95.69 244 ASP B C 1
ATOM 5354 O O . ASP B 1 244 ? 1.657 -23.812 -0.23 1 95.69 244 ASP B O 1
ATOM 5358 N N . ASP B 1 245 ? 3.697 -24.828 -0.148 1 94.5 245 ASP B N 1
ATOM 5359 C CA . ASP B 1 245 ? 3.986 -24.297 1.184 1 94.5 245 ASP B CA 1
ATOM 5360 C C . ASP B 1 245 ? 4.859 -23.047 1.104 1 94.5 245 ASP B C 1
ATOM 5362 O O . ASP B 1 245 ? 5.312 -22.531 2.131 1 94.5 245 ASP B O 1
ATOM 5366 N N . GLY B 1 246 ? 5.164 -22.641 -0.083 1 96.75 246 GLY B N 1
ATOM 5367 C CA . GLY B 1 246 ? 5.828 -21.359 -0.264 1 96.75 246 GLY B CA 1
ATOM 5368 C C . GLY B 1 246 ? 7.328 -21.484 -0.455 1 96.75 246 GLY B C 1
ATOM 5369 O O . GLY B 1 246 ? 8.031 -20.484 -0.58 1 96.75 246 GLY B O 1
ATOM 5370 N N . PHE B 1 247 ? 7.84 -22.703 -0.49 1 97.62 247 PHE B N 1
ATOM 5371 C CA . PHE B 1 247 ? 9.266 -22.906 -0.708 1 97.62 247 PHE B CA 1
ATOM 5372 C C . PHE B 1 247 ? 9.555 -23.203 -2.176 1 97.62 247 PHE B C 1
ATOM 5374 O O . PHE B 1 247 ? 8.805 -23.938 -2.822 1 97.62 247 PHE B O 1
ATOM 5381 N N . LEU B 1 248 ? 10.578 -22.516 -2.635 1 98.5 248 LEU B N 1
ATOM 5382 C CA . LEU B 1 248 ? 11.188 -22.922 -3.893 1 98.5 248 LEU B CA 1
ATOM 5383 C C . LEU B 1 248 ? 12.234 -24.016 -3.66 1 98.5 248 LEU B C 1
ATOM 5385 O O . LEU B 1 248 ? 13.227 -23.797 -2.965 1 98.5 248 LEU B O 1
ATOM 5389 N N . ARG B 1 249 ? 12.008 -25.203 -4.305 1 98.19 249 ARG B N 1
ATOM 5390 C CA . ARG B 1 249 ? 12.906 -26.297 -3.984 1 98.19 249 ARG B CA 1
ATOM 5391 C C . ARG B 1 249 ? 13.383 -27 -5.25 1 98.19 249 ARG B C 1
ATOM 5393 O O . ARG B 1 249 ? 12.641 -27.109 -6.227 1 98.19 249 ARG B O 1
ATOM 5400 N N . LEU B 1 250 ? 14.602 -27.422 -5.168 1 97.44 250 LEU B N 1
ATOM 5401 C CA . LEU B 1 250 ? 15.18 -28.281 -6.199 1 97.44 250 LEU B CA 1
ATOM 5402 C C . LEU B 1 250 ? 15.055 -29.75 -5.82 1 97.44 250 LEU B C 1
ATOM 5404 O O . LEU B 1 250 ? 15.484 -30.156 -4.738 1 97.44 250 LEU B O 1
ATOM 5408 N N . TYR B 1 251 ? 14.469 -30.484 -6.73 1 95.25 251 TYR B N 1
ATOM 5409 C CA . TYR B 1 251 ? 14.25 -31.906 -6.496 1 95.25 251 TYR B CA 1
ATOM 5410 C C . TYR B 1 251 ? 15.078 -32.75 -7.453 1 95.25 251 TYR B C 1
ATOM 5412 O O . TYR B 1 251 ? 15.375 -32.344 -8.57 1 95.25 251 TYR B O 1
ATOM 5420 N N . SER B 1 252 ? 15.383 -33.938 -6.949 1 92.56 252 SER B N 1
ATOM 5421 C CA . SER B 1 252 ? 16.016 -34.938 -7.793 1 92.56 252 SER B CA 1
ATOM 5422 C C . SER B 1 252 ? 15.281 -36.281 -7.691 1 92.56 252 SER B C 1
ATOM 5424 O O . SER B 1 252 ? 14.688 -36.594 -6.66 1 92.56 252 SER B O 1
ATOM 5426 N N . TYR B 1 253 ? 15.211 -36.969 -8.773 1 90.81 253 TYR B N 1
ATOM 5427 C CA . TYR B 1 253 ? 14.617 -38.312 -8.844 1 90.81 253 TYR B CA 1
ATOM 5428 C C . TYR B 1 253 ? 15.562 -39.281 -9.531 1 90.81 253 TYR B C 1
ATOM 5430 O O . TYR B 1 253 ? 16.047 -39.031 -10.633 1 90.81 253 TYR B O 1
ATOM 5438 N N . ASP B 1 254 ? 15.727 -40.438 -8.836 1 86.25 254 ASP B N 1
ATOM 5439 C CA . ASP B 1 254 ? 16.547 -41.5 -9.414 1 86.25 254 ASP B CA 1
ATOM 5440 C C . ASP B 1 254 ? 15.695 -42.438 -10.258 1 86.25 254 ASP B C 1
ATOM 5442 O O . ASP B 1 254 ? 14.844 -43.156 -9.727 1 86.25 254 ASP B O 1
ATOM 5446 N N . LEU B 1 255 ? 15.938 -42.5 -11.5 1 83.12 255 LEU B N 1
ATOM 5447 C CA . LEU B 1 255 ? 15.133 -43.312 -12.422 1 83.12 255 LEU B CA 1
ATOM 5448 C C . LEU B 1 255 ? 15.375 -44.781 -12.203 1 83.12 255 LEU B C 1
ATOM 5450 O O . LEU B 1 255 ? 14.539 -45.625 -12.57 1 83.12 255 LEU B O 1
ATOM 5454 N N . ASP B 1 256 ? 16.469 -45.125 -11.695 1 77.19 256 ASP B N 1
ATOM 5455 C CA . ASP B 1 256 ? 16.812 -46.531 -11.492 1 77.19 256 ASP B CA 1
ATOM 5456 C C . ASP B 1 256 ? 16.25 -47.031 -10.172 1 77.19 256 ASP B C 1
ATOM 5458 O O . ASP B 1 256 ? 16.078 -48.25 -10 1 77.19 256 ASP B O 1
ATOM 5462 N N . GLN B 1 257 ? 16.078 -46.125 -9.25 1 72.56 257 GLN B N 1
ATOM 5463 C CA . GLN B 1 257 ? 15.57 -46.531 -7.941 1 72.56 257 GLN B CA 1
ATOM 5464 C C . GLN B 1 257 ? 14.109 -46.125 -7.77 1 72.56 257 GLN B C 1
ATOM 5466 O O . GLN B 1 257 ? 13.695 -45.062 -8.242 1 72.56 257 GLN B O 1
ATOM 5471 N N . ASN B 1 258 ? 13.117 -47.062 -8.203 1 64.19 258 ASN B N 1
ATOM 5472 C CA . ASN B 1 258 ? 11.695 -46.781 -8.039 1 64.19 258 ASN B CA 1
ATOM 5473 C C . ASN B 1 258 ? 11.43 -45.969 -6.766 1 64.19 258 ASN B C 1
ATOM 5475 O O . ASN B 1 258 ? 10.602 -46.375 -5.941 1 64.19 258 ASN B O 1
ATOM 5479 N N . GLY B 1 259 ? 12.398 -44.875 -6.688 1 68.44 259 GLY B N 1
ATOM 5480 C CA . GLY B 1 259 ? 12.242 -44.219 -5.41 1 68.44 259 GLY B CA 1
ATOM 5481 C C . GLY B 1 259 ? 11.43 -42.938 -5.504 1 68.44 259 GLY B C 1
ATOM 5482 O O . GLY B 1 259 ? 10.602 -42.781 -6.402 1 68.44 259 GLY B O 1
ATOM 5483 N N . ASN B 1 260 ? 11.359 -42.094 -4.422 1 83.31 260 ASN B N 1
ATOM 5484 C CA . ASN B 1 260 ? 10.664 -40.812 -4.211 1 83.31 260 ASN B CA 1
ATOM 5485 C C . ASN B 1 260 ? 11.547 -39.625 -4.555 1 83.31 260 ASN B C 1
ATOM 5487 O O . ASN B 1 260 ? 12.766 -39.75 -4.668 1 83.31 260 ASN B O 1
ATOM 5491 N N . TRP B 1 261 ? 10.922 -38.625 -4.98 1 90.5 261 TRP B N 1
ATOM 5492 C CA . TRP B 1 261 ? 11.633 -37.344 -5.164 1 90.5 261 TRP B CA 1
ATOM 5493 C C . TRP B 1 261 ? 12.391 -36.969 -3.9 1 90.5 261 TRP B C 1
ATOM 5495 O O . TRP B 1 261 ? 11.875 -37.125 -2.789 1 90.5 261 TRP B O 1
ATOM 5505 N N . SER B 1 262 ? 13.617 -36.531 -4.07 1 91.75 262 SER B N 1
ATOM 5506 C CA . SER B 1 262 ? 14.43 -36.031 -2.963 1 91.75 262 SER B CA 1
ATOM 5507 C C . SER B 1 262 ? 14.719 -34.531 -3.109 1 91.75 262 SER B C 1
ATOM 5509 O O . SER B 1 262 ? 14.977 -34.062 -4.215 1 91.75 262 SER B O 1
ATOM 5511 N N . ILE B 1 263 ? 14.625 -33.844 -1.995 1 94.44 263 ILE B N 1
ATOM 5512 C CA . ILE B 1 263 ? 14.969 -32.406 -2.002 1 94.44 263 ILE B CA 1
ATOM 5513 C C . ILE B 1 263 ? 16.484 -32.25 -1.966 1 94.44 263 ILE B C 1
ATOM 5515 O O . ILE B 1 263 ? 17.141 -32.719 -1.04 1 94.44 263 ILE B O 1
ATOM 5519 N N . ILE B 1 264 ? 17 -31.547 -2.941 1 93.06 264 ILE B N 1
ATOM 5520 C CA . ILE B 1 264 ? 18.438 -31.344 -3.027 1 93.06 264 ILE B CA 1
ATOM 5521 C C . ILE B 1 264 ? 18.797 -29.953 -2.533 1 93.06 264 ILE B C 1
ATOM 5523 O O . ILE B 1 264 ? 19.906 -29.719 -2.045 1 93.06 264 ILE B O 1
ATOM 5527 N N . TRP B 1 265 ? 17.875 -29.078 -2.725 1 96.62 265 TRP B N 1
ATOM 5528 C CA . TRP B 1 265 ? 18.094 -27.719 -2.252 1 96.62 265 TRP B CA 1
ATOM 5529 C C . TRP B 1 265 ? 16.781 -27.062 -1.841 1 96.62 265 TRP B C 1
ATOM 5531 O O . TRP B 1 265 ? 15.758 -27.266 -2.488 1 96.62 265 TRP B O 1
ATOM 5541 N N . SER B 1 266 ? 16.875 -26.297 -0.83 1 97 266 SER B N 1
ATOM 5542 C CA . SER B 1 266 ? 15.797 -25.453 -0.322 1 97 266 SER B CA 1
ATOM 5543 C C . SER B 1 266 ? 16.359 -24.203 0.349 1 97 266 SER B C 1
ATOM 5545 O O . SER B 1 266 ? 17.422 -24.25 0.973 1 97 266 SER B O 1
ATOM 5547 N N . PRO B 1 267 ? 15.641 -23.031 0.119 1 96.25 267 PRO B N 1
ATOM 5548 C CA . PRO B 1 267 ? 16.141 -21.859 0.837 1 96.25 267 PRO B CA 1
ATOM 5549 C C . PRO B 1 267 ? 16.203 -22.078 2.346 1 96.25 267 PRO B C 1
ATOM 5551 O O . PRO B 1 267 ? 15.352 -22.75 2.92 1 96.25 267 PRO B O 1
ATOM 5554 N N . ALA B 1 268 ? 17.234 -21.531 2.955 1 91.69 268 ALA B N 1
ATOM 5555 C CA . ALA B 1 268 ? 17.453 -21.672 4.395 1 91.69 268 ALA B CA 1
ATOM 5556 C C . ALA B 1 268 ? 16.625 -20.656 5.172 1 91.69 268 ALA B C 1
ATOM 5558 O O . ALA B 1 268 ? 17.172 -19.703 5.742 1 91.69 268 ALA B O 1
ATOM 5559 N N . ILE B 1 269 ? 15.406 -20.812 5.172 1 90.31 269 ILE B N 1
ATOM 5560 C CA . ILE B 1 269 ? 14.492 -19.953 5.906 1 90.31 269 ILE B CA 1
ATOM 5561 C C . ILE B 1 269 ? 13.594 -20.781 6.812 1 90.31 269 ILE B C 1
ATOM 5563 O O . ILE B 1 269 ? 13.477 -22 6.629 1 90.31 269 ILE B O 1
ATOM 5567 N N . ASP B 1 270 ? 12.992 -20.125 7.785 1 91.06 270 ASP B N 1
ATOM 5568 C CA . ASP B 1 270 ? 12.094 -20.797 8.719 1 91.06 270 ASP B CA 1
ATOM 5569 C C . ASP B 1 270 ? 10.82 -21.266 8.016 1 91.06 270 ASP B C 1
ATOM 5571 O O . ASP B 1 270 ? 10.43 -20.688 6.992 1 91.06 270 ASP B O 1
ATOM 5575 N N . LYS B 1 271 ? 10.164 -22.281 8.562 1 93.69 271 LYS B N 1
ATOM 5576 C CA . LYS B 1 271 ? 8.977 -22.875 7.965 1 93.69 271 LYS B CA 1
ATOM 5577 C C . LYS B 1 271 ? 7.84 -21.859 7.879 1 93.69 271 LYS B C 1
ATOM 5579 O O . LYS B 1 271 ? 6.988 -21.953 6.988 1 93.69 271 LYS B O 1
ATOM 5584 N N . CYS B 1 272 ? 7.91 -20.844 8.75 1 95.31 272 CYS B N 1
ATOM 5585 C CA . CYS B 1 272 ? 6.836 -19.859 8.766 1 95.31 272 CYS B CA 1
ATOM 5586 C C . CYS B 1 272 ? 7.234 -18.594 8.008 1 95.31 272 CYS B C 1
ATOM 5588 O O . CYS B 1 272 ? 6.484 -17.625 7.98 1 95.31 272 CYS B O 1
ATOM 5590 N N . GLU B 1 273 ? 8.289 -18.594 7.352 1 94.62 273 GLU B N 1
ATOM 5591 C CA . GLU B 1 273 ? 8.773 -17.406 6.656 1 94.62 273 GLU B CA 1
ATOM 5592 C C . GLU B 1 273 ? 7.898 -17.078 5.449 1 94.62 273 GLU B C 1
ATOM 5594 O O . GLU B 1 273 ? 7.672 -15.898 5.141 1 94.62 273 GLU B O 1
ATOM 5599 N N . PRO B 1 274 ? 7.422 -18.141 4.738 1 96.31 274 PRO B N 1
ATOM 5600 C CA . PRO B 1 274 ? 6.535 -17.828 3.617 1 96.31 274 PRO B CA 1
ATOM 5601 C C . PRO B 1 274 ? 5.258 -17.125 4.059 1 96.31 274 PRO B C 1
ATOM 5603 O O . PRO B 1 274 ? 4.484 -17.672 4.848 1 96.31 274 PRO B O 1
ATOM 5606 N N . LYS B 1 275 ? 5.078 -15.945 3.514 1 95.56 275 LYS B N 1
ATOM 5607 C CA . LYS B 1 275 ? 3.916 -15.141 3.861 1 95.56 275 LYS B CA 1
ATOM 5608 C C . LYS B 1 275 ? 2.656 -15.664 3.18 1 95.56 275 LYS B C 1
ATOM 5610 O O . LYS B 1 275 ? 2.65 -15.898 1.97 1 95.56 275 LYS B O 1
ATOM 5615 N N . GLY B 1 276 ? 1.654 -15.938 3.996 1 92.12 276 GLY B N 1
ATOM 5616 C CA . GLY B 1 276 ? 0.386 -16.375 3.43 1 92.12 276 GLY B CA 1
ATOM 5617 C C . GLY B 1 276 ? 0.094 -17.844 3.666 1 92.12 276 GLY B C 1
ATOM 5618 O O . GLY B 1 276 ? -0.92 -18.359 3.195 1 92.12 276 GLY B O 1
ATOM 5619 N N . LEU B 1 277 ? 0.959 -18.5 4.426 1 94.75 277 LEU B N 1
ATOM 5620 C CA . LEU B 1 277 ? 0.787 -19.922 4.727 1 94.75 277 LEU B CA 1
ATOM 5621 C C . LEU B 1 277 ? -0.543 -20.172 5.43 1 94.75 277 LEU B C 1
ATOM 5623 O O . LEU B 1 277 ? -1.225 -21.156 5.148 1 94.75 277 LEU B O 1
ATOM 5627 N N . CYS B 1 278 ? -0.91 -19.344 6.418 1 95.44 278 CYS B N 1
ATOM 5628 C CA . CYS B 1 278 ? -2.078 -19.594 7.254 1 95.44 278 CYS B CA 1
ATOM 5629 C C . CYS B 1 278 ? -3.25 -18.719 6.828 1 95.44 278 CYS B C 1
ATOM 5631 O O . CYS B 1 278 ? -4.297 -18.719 7.477 1 95.44 278 CYS B O 1
ATOM 5633 N N . GLY B 1 279 ? -3.35 -18.141 5.812 1 94.44 279 GLY B N 1
ATOM 5634 C CA . GLY B 1 279 ? -4.473 -17.359 5.305 1 94.44 279 GLY B CA 1
ATOM 5635 C C . GLY B 1 279 ? -4.785 -16.141 6.148 1 94.44 279 GLY B C 1
ATOM 5636 O O . GLY B 1 279 ? -3.957 -15.703 6.949 1 94.44 279 GLY B O 1
ATOM 5637 N N . LEU B 1 280 ? -6.086 -15.633 6.051 1 96.69 280 LEU B N 1
ATOM 5638 C CA . LEU B 1 280 ? -6.52 -14.398 6.699 1 96.69 280 LEU B CA 1
ATOM 5639 C C . LEU B 1 280 ? -6.785 -14.625 8.188 1 96.69 280 LEU B C 1
ATOM 5641 O O . LEU B 1 280 ? -7.32 -15.672 8.57 1 96.69 280 LEU B O 1
ATOM 5645 N N . ASN B 1 281 ? -6.438 -13.641 9.008 1 97.38 281 ASN B N 1
ATOM 5646 C CA . ASN B 1 281 ? -6.734 -13.594 10.438 1 97.38 281 ASN B CA 1
ATOM 5647 C C . ASN B 1 281 ? -6.156 -14.805 11.164 1 97.38 281 ASN B C 1
ATOM 5649 O O . ASN B 1 281 ? -6.723 -15.273 12.156 1 97.38 281 ASN B O 1
ATOM 5653 N N . ALA B 1 282 ? -5.148 -15.398 10.609 1 98.12 282 ALA B N 1
ATOM 5654 C CA . ALA B 1 282 ? -4.414 -16.516 11.211 1 98.12 282 ALA B CA 1
ATOM 5655 C C . ALA B 1 282 ? -2.906 -16.281 11.109 1 98.12 282 ALA B C 1
ATOM 5657 O O . ALA B 1 282 ? -2.447 -15.445 10.336 1 98.12 282 ALA B O 1
ATOM 5658 N N . PHE B 1 283 ? -2.191 -16.938 12 1 97.94 283 PHE B N 1
ATOM 5659 C CA . PHE B 1 283 ? -0.743 -16.781 11.945 1 97.94 283 PHE B CA 1
ATOM 5660 C C . PHE B 1 283 ? -0.045 -18.125 12.086 1 97.94 283 PHE B C 1
ATOM 5662 O O . PHE B 1 283 ? -0.613 -19.078 12.641 1 97.94 283 PHE B O 1
ATOM 5669 N N . CYS B 1 284 ? 1.114 -18.188 11.469 1 97.56 284 CYS B N 1
ATOM 5670 C CA . CYS B 1 284 ? 1.92 -19.406 11.43 1 97.56 284 CYS B CA 1
ATOM 5671 C C . CYS B 1 284 ? 2.797 -19.516 12.672 1 97.56 284 CYS B C 1
ATOM 5673 O O . CYS B 1 284 ? 3.449 -18.547 13.062 1 97.56 284 CYS B O 1
ATOM 5675 N N . GLU B 1 285 ? 2.75 -20.656 13.258 1 95.31 285 GLU B N 1
ATOM 5676 C CA . GLU B 1 285 ? 3.619 -20.984 14.391 1 95.31 285 GLU B CA 1
ATOM 5677 C C . GLU B 1 285 ? 4.441 -22.234 14.102 1 95.31 285 GLU B C 1
ATOM 5679 O O . GLU B 1 285 ? 3.912 -23.234 13.609 1 95.31 285 GLU B O 1
ATOM 5684 N N . ASP B 1 286 ? 5.719 -22.031 14.297 1 90 286 ASP B N 1
ATOM 5685 C CA . ASP B 1 286 ? 6.637 -23.156 14.117 1 90 286 ASP B CA 1
ATOM 5686 C C . ASP B 1 286 ? 6.957 -23.828 15.453 1 90 286 ASP B C 1
ATOM 5688 O O . ASP B 1 286 ? 7.551 -23.203 16.344 1 90 286 ASP B O 1
ATOM 5692 N N . ASP B 1 287 ? 6.539 -25.094 15.656 1 81.56 287 ASP B N 1
ATOM 5693 C CA . ASP B 1 287 ? 6.789 -25.797 16.906 1 81.56 287 ASP B CA 1
ATOM 5694 C C . ASP B 1 287 ? 8.078 -26.609 16.844 1 81.56 287 ASP B C 1
ATOM 5696 O O . ASP B 1 287 ? 8.336 -27.438 17.719 1 81.56 287 ASP B O 1
ATOM 5700 N N . GLY B 1 288 ? 8.969 -26.391 15.852 1 78.94 288 GLY B N 1
ATOM 5701 C CA . GLY B 1 288 ? 10.203 -27.141 15.695 1 78.94 288 GLY B CA 1
ATOM 5702 C C . GLY B 1 288 ? 10.07 -28.312 14.75 1 78.94 288 GLY B C 1
ATOM 5703 O O . GLY B 1 288 ? 10.953 -28.562 13.922 1 78.94 288 GLY B O 1
ATOM 5704 N N . LYS B 1 289 ? 8.977 -29.078 14.812 1 80.62 289 LYS B N 1
ATOM 5705 C CA . LYS B 1 289 ? 8.766 -30.219 13.93 1 80.62 289 LYS B CA 1
ATOM 5706 C C . LYS B 1 289 ? 8 -29.812 12.68 1 80.62 289 LYS B C 1
ATOM 5708 O O . LYS B 1 289 ? 8.414 -30.141 11.562 1 80.62 289 LYS B O 1
ATOM 5713 N N . ASP B 1 290 ? 6.891 -29.172 12.898 1 87 290 ASP B N 1
ATOM 5714 C CA . ASP B 1 290 ? 6.031 -28.703 11.812 1 87 290 ASP B CA 1
ATOM 5715 C C . ASP B 1 290 ? 5.438 -27.328 12.133 1 87 290 ASP B C 1
ATOM 5717 O O . ASP B 1 290 ? 5.586 -26.828 13.25 1 87 290 ASP B O 1
ATOM 5721 N N . PHE B 1 291 ? 4.938 -26.734 11.133 1 90.88 291 PHE B N 1
ATOM 5722 C CA . PHE B 1 291 ? 4.242 -25.469 11.398 1 90.88 291 PHE B CA 1
ATOM 5723 C C . PHE B 1 291 ? 2.742 -25.719 11.555 1 90.88 291 PHE B C 1
ATOM 5725 O O . PHE B 1 291 ? 2.215 -26.719 11.07 1 90.88 291 PHE B O 1
ATOM 5732 N N . HIS B 1 292 ? 2.08 -24.875 12.312 1 94.31 292 HIS B N 1
ATOM 5733 C CA . HIS B 1 292 ? 0.627 -24.906 12.422 1 94.31 292 HIS B CA 1
ATOM 5734 C C . HIS B 1 292 ? 0.03 -23.5 12.344 1 94.31 292 HIS B C 1
ATOM 5736 O O . HIS B 1 292 ? 0.718 -22.516 12.602 1 94.31 292 HIS B O 1
ATOM 5742 N N . CYS B 1 293 ? -1.188 -23.484 11.922 1 96.94 293 CYS B N 1
ATOM 5743 C CA . CYS B 1 293 ? -1.921 -22.219 11.828 1 96.94 293 CYS B CA 1
ATOM 5744 C C . CYS B 1 293 ? -2.805 -22.016 13.055 1 96.94 293 CYS B C 1
ATOM 5746 O O . CYS B 1 293 ? -3.426 -22.969 13.539 1 96.94 293 CYS B O 1
ATOM 5748 N N . THR B 1 294 ? -2.777 -20.844 13.555 1 97.38 294 THR B N 1
ATOM 5749 C CA . THR B 1 294 ? -3.598 -20.469 14.703 1 97.38 294 THR B CA 1
ATOM 5750 C C . THR B 1 294 ? -4.449 -19.25 14.383 1 97.38 294 THR B C 1
ATOM 5752 O O . THR B 1 294 ? -3.959 -18.281 13.789 1 97.38 294 THR B O 1
ATOM 5755 N N . CYS B 1 295 ? -5.719 -19.312 14.773 1 97.44 295 CYS B N 1
ATOM 5756 C CA . CYS B 1 295 ? -6.621 -18.203 14.531 1 97.44 295 CYS B CA 1
ATOM 5757 C C . CYS B 1 295 ? -6.406 -17.094 15.555 1 97.44 295 CYS B C 1
ATOM 5759 O O . CYS B 1 295 ? -5.992 -17.359 16.688 1 97.44 295 CYS B O 1
ATOM 5761 N N . LEU B 1 296 ? -6.688 -15.875 15.141 1 96.94 296 LEU B N 1
ATOM 5762 C CA . LEU B 1 296 ? -6.75 -14.766 16.078 1 96.94 296 LEU B CA 1
ATOM 5763 C C . LEU B 1 296 ? -7.805 -15.023 17.156 1 96.94 296 LEU B C 1
ATOM 5765 O O . LEU B 1 296 ? -8.773 -15.758 16.922 1 96.94 296 LEU B O 1
ATOM 5769 N N . PRO B 1 297 ? -7.508 -14.414 18.328 1 94.81 297 PRO B N 1
ATOM 5770 C CA . PRO B 1 297 ? -8.555 -14.547 19.359 1 94.81 297 PRO B CA 1
ATOM 5771 C C . PRO B 1 297 ? -9.922 -14.094 18.859 1 94.81 297 PRO B C 1
ATOM 5773 O O . PRO B 1 297 ? -10.047 -13.031 18.25 1 94.81 297 PRO B O 1
ATOM 5776 N N . GLY B 1 298 ? -10.953 -14.93 19.094 1 90.06 298 GLY B N 1
ATOM 5777 C CA . GLY B 1 298 ? -12.312 -14.594 18.688 1 90.06 298 GLY B CA 1
ATOM 5778 C C . GLY B 1 298 ? -12.656 -15.094 17.297 1 90.06 298 GLY B C 1
ATOM 5779 O O . GLY B 1 298 ? -13.82 -15.055 16.891 1 90.06 298 GLY B O 1
ATOM 5780 N N . PHE B 1 299 ? -11.703 -15.555 16.578 1 93.44 299 PHE B N 1
ATOM 5781 C CA . PHE B 1 299 ? -11.914 -16.047 15.234 1 93.44 299 PHE B CA 1
ATOM 5782 C C . PHE B 1 299 ? -11.914 -17.578 15.203 1 93.44 299 PHE B C 1
ATOM 5784 O O . PHE B 1 299 ? -11.383 -18.219 16.109 1 93.44 299 PHE B O 1
ATOM 5791 N N . ALA B 1 300 ? -12.594 -18.094 14.242 1 93.75 300 ALA B N 1
ATOM 5792 C CA . ALA B 1 300 ? -12.609 -19.547 14.023 1 93.75 300 ALA B CA 1
ATOM 5793 C C . ALA B 1 300 ? -12.188 -19.891 12.602 1 93.75 300 ALA B C 1
ATOM 5795 O O . ALA B 1 300 ? -12.398 -19.109 11.672 1 93.75 300 ALA B O 1
ATOM 5796 N N . PHE B 1 301 ? -11.609 -21.094 12.461 1 95.44 301 PHE B N 1
ATOM 5797 C CA . PHE B 1 301 ? -11.172 -21.531 11.141 1 95.44 301 PHE B CA 1
ATOM 5798 C C . PHE B 1 301 ? -12.344 -21.609 10.18 1 95.44 301 PHE B C 1
ATOM 5800 O O . PHE B 1 301 ? -13.43 -22.047 10.547 1 95.44 301 PHE B O 1
ATOM 5807 N N . ILE B 1 302 ? -12.125 -21.125 9 1 92.44 302 ILE B N 1
ATOM 5808 C CA . ILE B 1 302 ? -13.125 -21.281 7.945 1 92.44 302 ILE B CA 1
ATOM 5809 C C . ILE B 1 302 ? -13.422 -22.766 7.727 1 92.44 302 ILE B C 1
ATOM 5811 O O . ILE B 1 302 ? -14.578 -23.156 7.566 1 92.44 302 ILE B O 1
ATOM 5815 N N . ASP B 1 303 ? -12.352 -23.562 7.648 1 91.69 303 ASP B N 1
ATOM 5816 C CA . ASP B 1 303 ? -12.375 -25.016 7.516 1 91.69 303 ASP B CA 1
ATOM 5817 C C . ASP B 1 303 ? -11.352 -25.672 8.438 1 91.69 303 ASP B C 1
ATOM 5819 O O . ASP B 1 303 ? -10.141 -25.5 8.242 1 91.69 303 ASP B O 1
ATOM 5823 N N . GLU B 1 304 ? -11.773 -26.516 9.383 1 93.38 304 GLU B N 1
ATOM 5824 C CA . GLU B 1 304 ? -10.891 -27.141 10.359 1 93.38 304 GLU B CA 1
ATOM 5825 C C . GLU B 1 304 ? -9.938 -28.125 9.695 1 93.38 304 GLU B C 1
ATOM 5827 O O . GLU B 1 304 ? -8.82 -28.344 10.18 1 93.38 304 GLU B O 1
ATOM 5832 N N . SER B 1 305 ? -10.352 -28.688 8.594 1 91.81 305 SER B N 1
ATOM 5833 C CA . SER B 1 305 ? -9.531 -29.688 7.906 1 91.81 305 SER B CA 1
ATOM 5834 C C . SER B 1 305 ? -8.477 -29.031 7.023 1 91.81 305 SER B C 1
ATOM 5836 O O . SER B 1 305 ? -7.5 -29.672 6.633 1 91.81 305 SER B O 1
ATOM 5838 N N . LYS B 1 306 ? -8.75 -27.766 6.715 1 91.25 306 LYS B N 1
ATOM 5839 C CA . LYS B 1 306 ? -7.816 -26.969 5.914 1 91.25 306 LYS B CA 1
ATOM 5840 C C . LYS B 1 306 ? -7.539 -25.625 6.566 1 91.25 306 LYS B C 1
ATOM 5842 O O . LYS B 1 306 ? -7.938 -24.578 6.043 1 91.25 306 LYS B O 1
ATOM 5847 N N . ARG B 1 307 ? -6.734 -25.703 7.492 1 92.94 307 ARG B N 1
ATOM 5848 C CA . ARG B 1 307 ? -6.52 -24.547 8.359 1 92.94 307 ARG B CA 1
ATOM 5849 C C . ARG B 1 307 ? -5.77 -23.438 7.625 1 92.94 307 ARG B C 1
ATOM 5851 O O . ARG B 1 307 ? -5.77 -22.281 8.055 1 92.94 307 ARG B O 1
ATOM 5858 N N . SER B 1 308 ? -5.199 -23.75 6.48 1 91.38 308 SER B N 1
ATOM 5859 C CA . SER B 1 308 ? -4.465 -22.766 5.691 1 91.38 308 SER B CA 1
ATOM 5860 C C . SER B 1 308 ? -5.41 -21.766 5.023 1 91.38 308 SER B C 1
ATOM 5862 O O . SER B 1 308 ? -4.977 -20.734 4.52 1 91.38 308 SER B O 1
ATOM 5864 N N . LEU B 1 309 ? -6.723 -22.062 5.062 1 92 309 LEU B N 1
ATOM 5865 C CA . LEU B 1 309 ? -7.711 -21.172 4.457 1 92 309 LEU B CA 1
ATOM 5866 C C . LEU B 1 309 ? -7.949 -19.953 5.328 1 92 309 LEU B C 1
ATOM 5868 O O . LEU B 1 309 ? -8.57 -18.969 4.883 1 92 309 LEU B O 1
ATOM 5872 N N . GLY B 1 310 ? -7.48 -20.016 6.551 1 95.62 310 GLY B N 1
ATOM 5873 C CA . GLY B 1 310 ? -7.59 -18.859 7.43 1 95.62 310 GLY B CA 1
ATOM 5874 C C . GLY B 1 310 ? -8.805 -18.906 8.336 1 95.62 310 GLY B C 1
ATOM 5875 O O . GLY B 1 310 ? -9.359 -19.984 8.578 1 95.62 310 GLY B O 1
ATOM 5876 N N . CYS B 1 311 ? -9.07 -17.734 8.891 1 96.25 311 CYS B N 1
ATOM 5877 C CA . CYS B 1 311 ? -10.094 -17.672 9.93 1 96.25 311 CYS B CA 1
ATOM 5878 C C . CYS B 1 311 ? -11.109 -16.578 9.617 1 96.25 311 CYS B C 1
ATOM 5880 O O . CYS B 1 311 ? -10.852 -15.703 8.789 1 96.25 311 CYS B O 1
ATOM 5882 N N . GLU B 1 312 ? -12.25 -16.766 10.195 1 92.25 312 GLU B N 1
ATOM 5883 C CA . GLU B 1 312 ? -13.336 -15.797 10.094 1 92.25 312 GLU B CA 1
ATOM 5884 C C . GLU B 1 312 ? -13.922 -15.477 11.461 1 92.25 312 GLU B C 1
ATOM 5886 O O . GLU B 1 312 ? -13.719 -16.219 12.422 1 92.25 312 GLU B O 1
ATOM 5891 N N . ARG B 1 313 ? -14.539 -14.344 11.422 1 85.94 313 ARG B N 1
ATOM 5892 C CA . ARG B 1 313 ? -15.133 -13.898 12.68 1 85.94 313 ARG B CA 1
ATOM 5893 C C . ARG B 1 313 ? -16.266 -14.82 13.109 1 85.94 313 ARG B C 1
ATOM 5895 O O . ARG B 1 313 ? -17.094 -15.219 12.289 1 85.94 313 ARG B O 1
ATOM 5902 N N . ASN B 1 314 ? -16.266 -15.188 14.375 1 78.88 314 ASN B N 1
ATOM 5903 C CA . ASN B 1 314 ? -17.297 -16.062 14.914 1 78.88 314 ASN B CA 1
ATOM 5904 C C . ASN B 1 314 ? -18.016 -15.43 16.109 1 78.88 314 ASN B C 1
ATOM 5906 O O . ASN B 1 314 ? -18.156 -16.047 17.156 1 78.88 314 ASN B O 1
ATOM 5910 N N . PHE B 1 315 ? -18.203 -14.062 16.062 1 72.31 315 PHE B N 1
ATOM 5911 C CA . PHE B 1 315 ? -18.891 -13.383 17.156 1 72.31 315 PHE B CA 1
ATOM 5912 C C . PHE B 1 315 ? -19.734 -12.211 16.625 1 72.31 315 PHE B C 1
ATOM 5914 O O . PHE B 1 315 ? -19.531 -11.766 15.5 1 72.31 315 PHE B O 1
ATOM 5921 N N . THR B 1 316 ? -20.703 -11.875 17.5 1 71.62 316 THR B N 1
ATOM 5922 C CA . THR B 1 316 ? -21.531 -10.711 17.188 1 71.62 316 THR B CA 1
ATOM 5923 C C . THR B 1 316 ? -20.875 -9.43 17.688 1 71.62 316 THR B C 1
ATOM 5925 O O . THR B 1 316 ? -20.266 -9.406 18.766 1 71.62 316 THR B O 1
ATOM 5928 N N . THR B 1 317 ? -20.844 -8.477 16.812 1 72.81 317 THR B N 1
ATOM 5929 C CA . THR B 1 317 ? -20.281 -7.18 17.172 1 72.81 317 THR B CA 1
ATOM 5930 C C . THR B 1 317 ? -21.375 -6.148 17.391 1 72.81 317 THR B C 1
ATOM 5932 O O . THR B 1 317 ? -22.203 -5.91 16.516 1 72.81 317 THR B O 1
ATOM 5935 N N . GLU B 1 318 ? -21.359 -5.652 18.672 1 73.25 318 GLU B N 1
ATOM 5936 C CA . GLU B 1 318 ? -22.312 -4.59 19 1 73.25 318 GLU B CA 1
ATOM 5937 C C . GLU B 1 318 ? -21.828 -3.244 18.453 1 73.25 318 GLU B C 1
ATOM 5939 O O . GLU B 1 318 ? -20.719 -3.133 17.938 1 73.25 318 GLU B O 1
ATOM 5944 N N . SER B 1 319 ? -22.844 -2.307 18.594 1 70.81 319 SER B N 1
ATOM 5945 C CA . SER B 1 319 ? -22.484 -0.961 18.156 1 70.81 319 SER B CA 1
ATOM 5946 C C . SER B 1 319 ? -21.344 -0.395 19 1 70.81 319 SER B C 1
ATOM 5948 O O . SER B 1 319 ? -21.219 -0.725 20.188 1 70.81 319 SER B O 1
ATOM 5950 N N . CYS B 1 320 ? -20.406 0.272 18.391 1 72.31 320 CYS B N 1
ATOM 5951 C CA . CYS B 1 320 ? -19.172 0.753 19.031 1 72.31 320 CYS B CA 1
ATOM 5952 C C . CYS B 1 320 ? -19.484 1.511 20.312 1 72.31 320 CYS B C 1
ATOM 5954 O O . CYS B 1 320 ? -18.797 1.339 21.312 1 72.31 320 CYS B O 1
ATOM 5956 N N . LYS B 1 321 ? -20.547 2.346 20.328 1 67.25 321 LYS B N 1
ATOM 5957 C CA . LYS B 1 321 ? -20.797 3.221 21.469 1 67.25 321 LYS B CA 1
ATOM 5958 C C . LYS B 1 321 ? -21.469 2.461 22.609 1 67.25 321 LYS B C 1
ATOM 5960 O O . LYS B 1 321 ? -21.391 2.867 23.766 1 67.25 321 LYS B O 1
ATOM 5965 N N . GLU B 1 322 ? -22.109 1.374 22.328 1 62.47 322 GLU B N 1
ATOM 5966 C CA . GLU B 1 322 ? -22.922 0.69 23.328 1 62.47 322 GLU B CA 1
ATOM 5967 C C . GLU B 1 322 ? -22.203 -0.55 23.859 1 62.47 322 GLU B C 1
ATOM 5969 O O . GLU B 1 322 ? -22.5 -1.02 24.969 1 62.47 322 GLU B O 1
ATOM 5974 N N . GLY B 1 323 ? -21.219 -1.038 23.219 1 62.88 323 GLY B N 1
ATOM 5975 C CA . GLY B 1 323 ? -20.703 -2.34 23.594 1 62.88 323 GLY B CA 1
ATOM 5976 C C . GLY B 1 323 ? -19.453 -2.254 24.453 1 62.88 323 GLY B C 1
ATOM 5977 O O . GLY B 1 323 ? -18.781 -1.221 24.484 1 62.88 323 GLY B O 1
ATOM 5978 N N . ILE B 1 324 ? -19.406 -3.246 25.375 1 68.62 324 ILE B N 1
ATOM 5979 C CA . ILE B 1 324 ? -18.172 -3.43 26.125 1 68.62 324 ILE B CA 1
ATOM 5980 C C . ILE B 1 324 ? -17.125 -4.117 25.25 1 68.62 324 ILE B C 1
ATOM 5982 O O . ILE B 1 324 ? -17.312 -5.262 24.844 1 68.62 324 ILE B O 1
ATOM 5986 N N . ASN B 1 325 ? -16.188 -3.307 24.812 1 82.94 325 ASN B N 1
ATOM 5987 C CA . ASN B 1 325 ? -15.133 -3.846 23.969 1 82.94 325 ASN B CA 1
ATOM 5988 C C . ASN B 1 325 ? -13.844 -4.066 24.766 1 82.94 325 ASN B C 1
ATOM 5990 O O . ASN B 1 325 ? -13.516 -3.277 25.641 1 82.94 325 ASN B O 1
ATOM 5994 N N . THR B 1 326 ? -13.391 -5.301 24.609 1 89.25 326 THR B N 1
ATOM 5995 C CA . THR B 1 326 ? -12.078 -5.609 25.172 1 89.25 326 THR B CA 1
ATOM 5996 C C . THR B 1 326 ? -11.102 -5.984 24.062 1 89.25 326 THR B C 1
ATOM 5998 O O . THR B 1 326 ? -11.484 -6.113 22.906 1 89.25 326 THR B O 1
ATOM 6001 N N . MET B 1 327 ? -9.867 -5.945 24.438 1 94.19 327 MET B N 1
ATOM 6002 C CA . MET B 1 327 ? -8.867 -6.355 23.453 1 94.19 327 MET B CA 1
ATOM 6003 C C . MET B 1 327 ? -7.984 -7.473 24 1 94.19 327 MET B C 1
ATOM 6005 O O . MET B 1 327 ? -7.648 -7.473 25.188 1 94.19 327 MET B O 1
ATOM 6009 N N . LYS B 1 328 ? -7.668 -8.422 23.203 1 96.44 328 LYS B N 1
ATOM 6010 C CA . LYS B 1 328 ? -6.73 -9.5 23.531 1 96.44 328 LYS B CA 1
ATOM 6011 C C . LYS B 1 328 ? -5.402 -9.305 22.812 1 96.44 328 LYS B C 1
ATOM 6013 O O . LYS B 1 328 ? -5.367 -8.797 21.688 1 96.44 328 LYS B O 1
ATOM 6018 N N . GLU B 1 329 ? -4.41 -9.805 23.453 1 97.5 329 GLU B N 1
ATOM 6019 C CA . GLU B 1 329 ? -3.068 -9.617 22.906 1 97.5 329 GLU B CA 1
ATOM 6020 C C . GLU B 1 329 ? -2.59 -10.867 22.188 1 97.5 329 GLU B C 1
ATOM 6022 O O . GLU B 1 329 ? -2.859 -11.984 22.625 1 97.5 329 GLU B O 1
ATOM 6027 N N . VAL B 1 330 ? -1.92 -10.711 21.094 1 98.06 330 VAL B N 1
ATOM 6028 C CA . VAL B 1 330 ? -1.152 -11.727 20.375 1 98.06 330 VAL B CA 1
ATOM 6029 C C . VAL B 1 330 ? 0.306 -11.281 20.266 1 98.06 330 VAL B C 1
ATOM 6031 O O . VAL B 1 330 ? 0.681 -10.578 19.328 1 98.06 330 VAL B O 1
ATOM 6034 N N . PRO B 1 331 ? 1.105 -11.719 21.188 1 97.38 331 PRO B N 1
ATOM 6035 C CA . PRO B 1 331 ? 2.475 -11.203 21.266 1 97.38 331 PRO B CA 1
ATOM 6036 C C . PRO B 1 331 ? 3.412 -11.852 20.25 1 97.38 331 PRO B C 1
ATOM 6038 O O . PRO B 1 331 ? 3.098 -12.906 19.703 1 97.38 331 PRO B O 1
ATOM 6041 N N . ASN B 1 332 ? 4.48 -11.234 19.984 1 96.94 332 ASN B N 1
ATOM 6042 C CA . ASN B 1 332 ? 5.609 -11.734 19.203 1 96.94 332 ASN B CA 1
ATOM 6043 C C . ASN B 1 332 ? 5.16 -12.281 17.859 1 96.94 332 ASN B C 1
ATOM 6045 O O . ASN B 1 332 ? 5.617 -13.336 17.422 1 96.94 332 ASN B O 1
ATOM 6049 N N . THR B 1 333 ? 4.195 -11.656 17.297 1 97.06 333 THR B N 1
ATOM 6050 C CA . THR B 1 333 ? 3.656 -12.078 16 1 97.06 333 THR B CA 1
ATOM 6051 C C . THR B 1 333 ? 3.713 -10.938 14.992 1 97.06 333 THR B C 1
ATOM 6053 O O . THR B 1 333 ? 3.225 -9.836 15.266 1 97.06 333 THR B O 1
ATOM 6056 N N . MET B 1 334 ? 4.305 -11.203 13.891 1 96.06 334 MET B N 1
ATOM 6057 C CA . MET B 1 334 ? 4.418 -10.219 12.82 1 96.06 334 MET B CA 1
ATOM 6058 C C . MET B 1 334 ? 3.205 -10.281 11.891 1 96.06 334 MET B C 1
ATOM 6060 O O . MET B 1 334 ? 2.691 -11.367 11.609 1 96.06 334 MET B O 1
ATOM 6064 N N . TRP B 1 335 ? 2.74 -9.148 11.461 1 97.25 335 TRP B N 1
ATOM 6065 C CA . TRP B 1 335 ? 1.615 -9.008 10.539 1 97.25 335 TRP B CA 1
ATOM 6066 C C . TRP B 1 335 ? 1.947 -8.023 9.422 1 97.25 335 TRP B C 1
ATOM 6068 O O . TRP B 1 335 ? 2.893 -7.238 9.539 1 97.25 335 TRP B O 1
ATOM 6078 N N . GLU B 1 336 ? 1.15 -8.094 8.344 1 96.44 336 GLU B N 1
ATOM 6079 C CA . GLU B 1 336 ? 1.151 -6.98 7.406 1 96.44 336 GLU B CA 1
ATOM 6080 C C . GLU B 1 336 ? 0.686 -5.691 8.078 1 96.44 336 GLU B C 1
ATOM 6082 O O . GLU B 1 336 ? -0.31 -5.691 8.805 1 96.44 336 GLU B O 1
ATOM 6087 N N . ASN B 1 337 ? 1.497 -4.648 7.941 1 94.81 337 ASN B N 1
ATOM 6088 C CA . ASN B 1 337 ? 1.129 -3.369 8.539 1 94.81 337 ASN B CA 1
ATOM 6089 C C . ASN B 1 337 ? 0.364 -2.488 7.555 1 94.81 337 ASN B C 1
ATOM 6091 O O . ASN B 1 337 ? 0.967 -1.831 6.703 1 94.81 337 ASN B O 1
ATOM 6095 N N . VAL B 1 338 ? -0.955 -2.527 7.637 1 94.94 338 VAL B N 1
ATOM 6096 C CA . VAL B 1 338 ? -1.833 -1.696 6.82 1 94.94 338 VAL B CA 1
ATOM 6097 C C . VAL B 1 338 ? -2.658 -0.777 7.719 1 94.94 338 VAL B C 1
ATOM 6099 O O . VAL B 1 338 ? -3.734 -1.156 8.188 1 94.94 338 VAL B O 1
ATOM 6102 N N . THR B 1 339 ? -2.17 0.436 7.883 1 95.19 339 THR B N 1
ATOM 6103 C CA . THR B 1 339 ? -2.781 1.379 8.812 1 95.19 339 THR B CA 1
ATOM 6104 C C . THR B 1 339 ? -3.705 2.344 8.078 1 95.19 339 THR B C 1
ATOM 6106 O O . THR B 1 339 ? -3.539 2.578 6.879 1 95.19 339 THR B O 1
ATOM 6109 N N . TYR B 1 340 ? -4.738 2.855 8.805 1 94.06 340 TYR B N 1
ATOM 6110 C CA . TYR B 1 340 ? -5.617 3.84 8.18 1 94.06 340 TYR B CA 1
ATOM 6111 C C . TYR B 1 340 ? -5.383 5.227 8.766 1 94.06 340 TYR B C 1
ATOM 6113 O O . TYR B 1 340 ? -6.059 6.188 8.383 1 94.06 340 TYR B O 1
ATOM 6121 N N . SER B 1 341 ? -4.426 5.324 9.672 1 91.06 341 SER B N 1
ATOM 6122 C CA . SER B 1 341 ? -4.039 6.594 10.273 1 91.06 341 SER B CA 1
ATOM 6123 C C . SER B 1 341 ? -2.543 6.629 10.578 1 91.06 341 SER B C 1
ATOM 6125 O O . SER B 1 341 ? -1.871 5.598 10.523 1 91.06 341 SER B O 1
ATOM 6127 N N . LEU B 1 342 ? -2.064 7.793 10.805 1 89.62 342 LEU B N 1
ATOM 6128 C CA . LEU B 1 342 ? -0.667 7.914 11.203 1 89.62 342 LEU B CA 1
ATOM 6129 C C . LEU B 1 342 ? -0.408 7.18 12.516 1 89.62 342 LEU B C 1
ATOM 6131 O O . LEU B 1 342 ? -1.227 7.234 13.438 1 89.62 342 LEU B O 1
ATOM 6135 N N . PRO B 1 343 ? 0.75 6.465 12.469 1 91.06 343 PRO B N 1
ATOM 6136 C CA . PRO B 1 343 ? 1.079 5.793 13.727 1 91.06 343 PRO B CA 1
ATOM 6137 C C . PRO B 1 343 ? 1.189 6.766 14.898 1 91.06 343 PRO B C 1
ATOM 6139 O O . PRO B 1 343 ? 1.699 7.879 14.742 1 91.06 343 PRO B O 1
ATOM 6142 N N . LEU B 1 344 ? 0.663 6.336 15.992 1 91.88 344 LEU B N 1
ATOM 6143 C CA . LEU B 1 344 ? 0.759 7.117 17.219 1 91.88 344 LEU B CA 1
ATOM 6144 C C . LEU B 1 344 ? 1.996 6.727 18.016 1 91.88 344 LEU B C 1
ATOM 6146 O O . LEU B 1 344 ? 2.275 5.535 18.188 1 91.88 344 LEU B O 1
ATOM 6150 N N . LEU B 1 345 ? 2.713 7.711 18.359 1 91.81 345 LEU B N 1
ATOM 6151 C CA . LEU B 1 345 ? 3.84 7.441 19.234 1 91.81 345 LEU B CA 1
ATOM 6152 C C . LEU B 1 345 ? 3.391 7.406 20.703 1 91.81 345 LEU B C 1
ATOM 6154 O O . LEU B 1 345 ? 3.188 8.453 21.312 1 91.81 345 LEU B O 1
ATOM 6158 N N . LEU B 1 346 ? 3.203 6.254 21.125 1 91.06 346 LEU B N 1
ATOM 6159 C CA . LEU B 1 346 ? 2.74 6.023 22.5 1 91.06 346 LEU B CA 1
ATOM 6160 C C . LEU B 1 346 ? 3.736 5.168 23.266 1 91.06 346 LEU B C 1
ATOM 6162 O O . LEU B 1 346 ? 4.262 4.188 22.734 1 91.06 346 LEU B O 1
ATOM 6166 N N . PRO B 1 347 ? 3.93 5.484 24.484 1 87.31 347 PRO B N 1
ATOM 6167 C CA . PRO B 1 347 ? 4.992 4.809 25.234 1 87.31 347 PRO B CA 1
ATOM 6168 C C . PRO B 1 347 ? 4.625 3.377 25.625 1 87.31 347 PRO B C 1
ATOM 6170 O O . PRO B 1 347 ? 5.508 2.543 25.828 1 87.31 347 PRO B O 1
ATOM 6173 N N . THR B 1 348 ? 3.334 3.053 25.75 1 95.12 348 THR B N 1
ATOM 6174 C CA . THR B 1 348 ? 2.99 1.739 26.281 1 95.12 348 THR B CA 1
ATOM 6175 C C . THR B 1 348 ? 1.912 1.077 25.422 1 95.12 348 THR B C 1
ATOM 6177 O O . THR B 1 348 ? 1.139 1.761 24.75 1 95.12 348 THR B O 1
ATOM 6180 N N . LYS B 1 349 ? 1.895 -0.244 25.562 1 96 349 LYS B N 1
ATOM 6181 C CA . LYS B 1 349 ? 0.866 -1 24.859 1 96 349 LYS B CA 1
ATOM 6182 C C . LYS B 1 349 ? -0.522 -0.697 25.422 1 96 349 LYS B C 1
ATOM 6184 O O . LYS B 1 349 ? -1.515 -0.751 24.688 1 96 349 LYS B O 1
ATOM 6189 N N . GLU B 1 350 ? -0.604 -0.331 26.734 1 96.88 350 GLU B N 1
ATOM 6190 C CA . GLU B 1 350 ? -1.886 0.008 27.344 1 96.88 350 GLU B CA 1
ATOM 6191 C C . GLU B 1 350 ? -2.475 1.272 26.734 1 96.88 350 GLU B C 1
ATOM 6193 O O . GLU B 1 350 ? -3.68 1.344 26.469 1 96.88 350 GLU B O 1
ATOM 6198 N N . GLU B 1 351 ? -1.634 2.143 26.438 1 96.75 351 GLU B N 1
ATOM 6199 C CA . GLU B 1 351 ? -2.104 3.357 25.781 1 96.75 351 GLU B CA 1
ATOM 6200 C C . GLU B 1 351 ? -2.564 3.068 24.359 1 96.75 351 GLU B C 1
ATOM 6202 O O . GLU B 1 351 ? -3.531 3.664 23.875 1 96.75 351 GLU B O 1
ATOM 6207 N N . CYS B 1 352 ? -1.82 2.207 23.734 1 97 352 CYS B N 1
ATOM 6208 C CA . CYS B 1 352 ? -2.225 1.78 22.406 1 97 352 CYS B CA 1
ATOM 6209 C C . CYS B 1 352 ? -3.588 1.098 22.438 1 97 352 CYS B C 1
ATOM 6211 O O . CYS B 1 352 ? -4.453 1.389 21.609 1 97 352 CYS B O 1
ATOM 6213 N N . ARG B 1 353 ? -3.773 0.282 23.422 1 96.88 353 ARG B N 1
ATOM 6214 C CA . ARG B 1 353 ? -5.047 -0.4 23.641 1 96.88 353 ARG B CA 1
ATOM 6215 C C . ARG B 1 353 ? -6.184 0.603 23.812 1 96.88 353 ARG B C 1
ATOM 6217 O O . ARG B 1 353 ? -7.215 0.496 23.141 1 96.88 353 ARG B O 1
ATOM 6224 N N . ASN B 1 354 ? -5.992 1.544 24.594 1 95.06 354 ASN B N 1
ATOM 6225 C CA . ASN B 1 354 ? -7.012 2.553 24.859 1 95.06 354 ASN B CA 1
ATOM 6226 C C . ASN B 1 354 ? -7.316 3.389 23.625 1 95.06 354 ASN B C 1
ATOM 6228 O O . ASN B 1 354 ? -8.477 3.711 23.359 1 95.06 354 ASN B O 1
ATOM 6232 N N . ALA B 1 355 ? -6.258 3.689 22.922 1 95.25 355 ALA B N 1
ATOM 6233 C CA . ALA B 1 355 ? -6.445 4.469 21.703 1 95.25 355 ALA B CA 1
ATOM 6234 C C . ALA B 1 355 ? -7.324 3.725 20.703 1 95.25 355 ALA B C 1
ATOM 6236 O O . ALA B 1 355 ? -8.172 4.328 20.031 1 95.25 355 ALA B O 1
ATOM 6237 N N . CYS B 1 356 ? -7.113 2.465 20.578 1 95.06 356 CYS B N 1
ATOM 6238 C CA . CYS B 1 356 ? -7.91 1.66 19.656 1 95.06 356 CYS B CA 1
ATOM 6239 C C . CYS B 1 356 ? -9.328 1.484 20.172 1 95.06 356 CYS B C 1
ATOM 6241 O O . CYS B 1 356 ? -10.289 1.574 19.406 1 95.06 356 CYS B O 1
ATOM 6243 N N . LEU B 1 357 ? -9.477 1.279 21.484 1 92.62 357 LEU B N 1
ATOM 6244 C CA . LEU B 1 357 ? -10.797 1.064 22.062 1 92.62 357 LEU B CA 1
ATOM 6245 C C . LEU B 1 357 ? -11.656 2.314 21.938 1 92.62 357 LEU B C 1
ATOM 6247 O O . LEU B 1 357 ? -12.883 2.221 21.812 1 92.62 357 LEU B O 1
ATOM 6251 N N . GLN B 1 358 ? -11.039 3.439 21.922 1 90.5 358 GLN B N 1
ATOM 6252 C CA . GLN B 1 358 ? -11.766 4.703 21.844 1 90.5 358 GLN B CA 1
ATOM 6253 C C . GLN B 1 358 ? -12.141 5.035 20.391 1 90.5 358 GLN B C 1
ATOM 6255 O O . GLN B 1 358 ? -12.914 5.965 20.141 1 90.5 358 GLN B O 1
ATOM 6260 N N . ASP B 1 359 ? -11.594 4.367 19.484 1 91.62 359 ASP B N 1
ATOM 6261 C CA . ASP B 1 359 ? -11.852 4.555 18.062 1 91.62 359 ASP B CA 1
ATOM 6262 C C . ASP B 1 359 ? -12.773 3.465 17.516 1 91.62 359 ASP B C 1
ATOM 6264 O O . ASP B 1 359 ? -12.359 2.316 17.359 1 91.62 359 ASP B O 1
ATOM 6268 N N . CYS B 1 360 ? -13.938 3.826 17.172 1 90.69 360 CYS B N 1
ATOM 6269 C CA . CYS B 1 360 ? -14.93 2.855 16.734 1 90.69 360 CYS B CA 1
ATOM 6270 C C . CYS B 1 360 ? -14.508 2.195 15.422 1 90.69 360 CYS B C 1
ATOM 6272 O O . CYS B 1 360 ? -15.016 1.127 15.07 1 90.69 360 CYS B O 1
ATOM 6274 N N . ASN B 1 361 ? -13.641 2.764 14.719 1 92.31 361 ASN B N 1
ATOM 6275 C CA . ASN B 1 361 ? -13.195 2.191 13.453 1 92.31 361 ASN B CA 1
ATOM 6276 C C . ASN B 1 361 ? -12.023 1.231 13.656 1 92.31 361 ASN B C 1
ATOM 6278 O O . ASN B 1 361 ? -11.641 0.518 12.727 1 92.31 361 ASN B O 1
ATOM 6282 N N . CYS B 1 362 ? -11.484 1.231 14.883 1 93.81 362 CYS B N 1
ATOM 6283 C CA . CYS B 1 362 ? -10.32 0.394 15.148 1 93.81 362 CYS B CA 1
ATOM 6284 C C . CYS B 1 362 ? -10.742 -0.999 15.602 1 93.81 362 CYS B C 1
ATOM 6286 O O . CYS B 1 362 ? -11.438 -1.144 16.609 1 93.81 362 CYS B O 1
ATOM 6288 N N . GLU B 1 363 ? -10.328 -2.021 14.828 1 93.44 363 GLU B N 1
ATOM 6289 C CA . GLU B 1 363 ? -10.617 -3.408 15.188 1 93.44 363 GLU B CA 1
ATOM 6290 C C . GLU B 1 363 ? -9.352 -4.148 15.602 1 93.44 363 GLU B C 1
ATOM 6292 O O . GLU B 1 363 ? -9.422 -5.227 16.203 1 93.44 363 GLU B O 1
ATOM 6297 N N . ALA B 1 364 ? -8.328 -3.684 15.273 1 96.56 364 ALA B N 1
ATOM 6298 C CA . ALA B 1 364 ? -7.023 -4.242 15.617 1 96.56 364 ALA B CA 1
ATOM 6299 C C . ALA B 1 364 ? -5.941 -3.168 15.602 1 96.56 364 ALA B C 1
ATOM 6301 O O . ALA B 1 364 ? -6.047 -2.186 14.859 1 96.56 364 ALA B O 1
ATOM 6302 N N . ALA B 1 365 ? -4.945 -3.309 16.422 1 98.19 365 ALA B N 1
ATOM 6303 C CA . ALA B 1 365 ? -3.807 -2.396 16.453 1 98.19 365 ALA B CA 1
ATOM 6304 C C . ALA B 1 365 ? -2.5 -3.158 16.672 1 98.19 365 ALA B C 1
ATOM 6306 O O . ALA B 1 365 ? -2.484 -4.211 17.312 1 98.19 365 ALA B O 1
ATOM 6307 N N . LEU B 1 366 ? -1.455 -2.689 16.047 1 98.19 366 LEU B N 1
ATOM 6308 C CA . LEU B 1 366 ? -0.114 -3.217 16.281 1 98.19 366 LEU B CA 1
ATOM 6309 C C . LEU B 1 366 ? 0.706 -2.262 17.141 1 98.19 366 LEU B C 1
ATOM 6311 O O . LEU B 1 366 ? 0.7 -1.05 16.906 1 98.19 366 LEU B O 1
ATOM 6315 N N . PHE B 1 367 ? 1.311 -2.832 18.188 1 98.19 367 PHE B N 1
ATOM 6316 C CA . PHE B 1 367 ? 2.191 -2.059 19.047 1 98.19 367 PHE B CA 1
ATOM 6317 C C . PHE B 1 367 ? 3.619 -2.586 18.984 1 98.19 367 PHE B C 1
ATOM 6319 O O . PHE B 1 367 ? 3.875 -3.744 19.312 1 98.19 367 PHE B O 1
ATOM 6326 N N . LYS B 1 368 ? 4.492 -1.757 18.531 1 96.81 368 LYS B N 1
ATOM 6327 C CA . LYS B 1 368 ? 5.895 -2.15 18.438 1 96.81 368 LYS B CA 1
ATOM 6328 C C . LYS B 1 368 ? 6.816 -0.977 18.75 1 96.81 368 LYS B C 1
ATOM 6330 O O . LYS B 1 368 ? 6.734 0.073 18.109 1 96.81 368 LYS B O 1
ATOM 6335 N N . ASP B 1 369 ? 7.672 -1.116 19.688 1 94.25 369 ASP B N 1
ATOM 6336 C CA . ASP B 1 369 ? 8.742 -0.173 20 1 94.25 369 ASP B CA 1
ATOM 6337 C C . ASP B 1 369 ? 8.195 1.243 20.156 1 94.25 369 ASP B C 1
ATOM 6339 O O . ASP B 1 369 ? 8.727 2.191 19.578 1 94.25 369 ASP B O 1
ATOM 6343 N N . GLY B 1 370 ? 7.09 1.347 20.812 1 94.75 370 GLY B N 1
ATOM 6344 C CA . GLY B 1 370 ? 6.527 2.643 21.156 1 94.75 370 GLY B CA 1
ATOM 6345 C C . GLY B 1 370 ? 5.652 3.221 20.047 1 94.75 370 GLY B C 1
ATOM 6346 O O . GLY B 1 370 ? 5.234 4.379 20.125 1 94.75 370 GLY B O 1
ATOM 6347 N N . ALA B 1 371 ? 5.418 2.504 19.031 1 96.19 371 ALA B N 1
ATOM 6348 C CA . ALA B 1 371 ? 4.547 2.941 17.953 1 96.19 371 ALA B CA 1
ATOM 6349 C C . ALA B 1 371 ? 3.264 2.117 17.906 1 96.19 371 ALA B C 1
ATOM 6351 O O . ALA B 1 371 ? 3.305 0.888 17.984 1 96.19 371 ALA B O 1
ATOM 6352 N N . CYS B 1 372 ? 2.174 2.848 17.844 1 97.44 372 CYS B N 1
ATOM 6353 C CA . CYS B 1 372 ? 0.854 2.23 17.766 1 97.44 372 CYS B CA 1
ATOM 6354 C C . CYS B 1 372 ? 0.21 2.475 16.406 1 97.44 372 CYS B C 1
ATOM 6356 O O . CYS B 1 372 ? -0.042 3.619 16.031 1 97.44 372 CYS B O 1
ATOM 6358 N N . SER B 1 373 ? -0.063 1.393 15.695 1 97.31 373 SER B N 1
ATOM 6359 C CA . SER B 1 373 ? -0.648 1.494 14.359 1 97.31 373 SER B CA 1
ATOM 6360 C C . SER B 1 373 ? -2.01 0.809 14.305 1 97.31 373 SER B C 1
ATOM 6362 O O . SER B 1 373 ? -2.105 -0.41 14.461 1 97.31 373 SER B O 1
ATOM 6364 N N . LYS B 1 374 ? -3.045 1.598 14.062 1 97.06 374 LYS B N 1
ATOM 6365 C CA . LYS B 1 374 ? -4.387 1.043 13.906 1 97.06 374 LYS B CA 1
ATOM 6366 C C . LYS B 1 374 ? -4.555 0.386 12.539 1 97.06 374 LYS B C 1
ATOM 6368 O O . LYS B 1 374 ? -4.301 1.013 11.508 1 97.06 374 LYS B O 1
ATOM 6373 N N . GLN B 1 375 ? -5.012 -0.862 12.539 1 97.38 375 GLN B N 1
ATOM 6374 C CA . GLN B 1 375 ? -4.926 -1.697 11.344 1 97.38 375 GLN B CA 1
ATOM 6375 C C . GLN B 1 375 ? -6.273 -1.787 10.633 1 97.38 375 GLN B C 1
ATOM 6377 O O . GLN B 1 375 ? -7.312 -1.479 11.227 1 97.38 375 GLN B O 1
ATOM 6382 N N . ARG B 1 376 ? -6.203 -2.191 9.422 1 95.44 376 ARG B N 1
ATOM 6383 C CA . ARG B 1 376 ? -7.371 -2.494 8.602 1 95.44 376 ARG B CA 1
ATOM 6384 C C . ARG B 1 376 ? -7.535 -4 8.414 1 95.44 376 ARG B C 1
ATOM 6386 O O . ARG B 1 376 ? -6.797 -4.617 7.645 1 95.44 376 ARG B O 1
ATOM 6393 N N . PRO B 1 377 ? -8.539 -4.602 9.078 1 94.81 377 PRO B N 1
ATOM 6394 C CA . PRO B 1 377 ? -8.781 -6.035 8.898 1 94.81 377 PRO B CA 1
ATOM 6395 C C . PRO B 1 377 ? -9.305 -6.375 7.508 1 94.81 377 PRO B C 1
ATOM 6397 O O . PRO B 1 377 ? -9.828 -5.504 6.809 1 94.81 377 PRO B O 1
ATOM 6400 N N . PRO B 1 378 ? -9.195 -7.68 7.07 1 96.62 378 PRO B N 1
ATOM 6401 C CA . PRO B 1 378 ? -8.57 -8.773 7.812 1 96.62 378 PRO B CA 1
ATOM 6402 C C . PRO B 1 378 ? -7.047 -8.672 7.855 1 96.62 378 PRO B C 1
ATOM 6404 O O . PRO B 1 378 ? -6.441 -8.078 6.957 1 96.62 378 PRO B O 1
ATOM 6407 N N . LEU B 1 379 ? -6.492 -9.188 8.938 1 97.69 379 LEU B N 1
ATOM 6408 C CA . LEU B 1 379 ? -5.039 -9.195 9.055 1 97.69 379 LEU B CA 1
ATOM 6409 C C . LEU B 1 379 ? -4.426 -10.305 8.203 1 97.69 379 LEU B C 1
ATOM 6411 O O . LEU B 1 379 ? -4.992 -11.391 8.094 1 97.69 379 LEU B O 1
ATOM 6415 N N . ARG B 1 380 ? -3.24 -9.961 7.586 1 97.19 380 ARG B N 1
ATOM 6416 C CA . ARG B 1 380 ? -2.596 -10.922 6.691 1 97.19 380 ARG B CA 1
ATOM 6417 C C . ARG B 1 380 ? -1.157 -11.188 7.121 1 97.19 380 ARG B C 1
ATOM 6419 O O . ARG B 1 380 ? -0.54 -10.359 7.793 1 97.19 380 ARG B O 1
ATOM 6426 N N . PHE B 1 381 ? -0.711 -12.406 6.762 1 97.62 381 PHE B N 1
ATOM 6427 C CA . PHE B 1 381 ? 0.691 -12.812 6.801 1 97.62 381 PHE B CA 1
ATOM 6428 C C . PHE B 1 381 ? 1.189 -12.891 8.242 1 97.62 381 PHE B C 1
ATOM 6430 O O . PHE B 1 381 ? 2.311 -12.469 8.539 1 97.62 381 PHE B O 1
ATOM 6437 N N . GLY B 1 382 ? 0.342 -13.398 9.086 1 97.44 382 GLY B N 1
ATOM 6438 C CA . GLY B 1 382 ? 0.734 -13.586 10.477 1 97.44 382 GLY B CA 1
ATOM 6439 C C . GLY B 1 382 ? 1.785 -14.664 10.656 1 97.44 382 GLY B C 1
ATOM 6440 O O . GLY B 1 382 ? 1.64 -15.773 10.141 1 97.44 382 GLY B O 1
ATOM 6441 N N . ARG B 1 383 ? 2.861 -14.328 11.398 1 96.75 383 ARG B N 1
ATOM 6442 C CA . ARG B 1 383 ? 3.936 -15.273 11.695 1 96.75 383 ARG B CA 1
ATOM 6443 C C . ARG B 1 383 ? 4.508 -15.023 13.094 1 96.75 383 ARG B C 1
ATOM 6445 O O . ARG B 1 383 ? 4.965 -13.922 13.398 1 96.75 383 ARG B O 1
ATOM 6452 N N . ARG B 1 384 ? 4.539 -16.031 13.859 1 96.12 384 ARG B N 1
ATOM 6453 C CA . ARG B 1 384 ? 5.109 -15.922 15.195 1 96.12 384 ARG B CA 1
ATOM 6454 C C . ARG B 1 384 ? 6.633 -15.938 15.141 1 96.12 384 ARG B C 1
ATOM 6456 O O . ARG B 1 384 ? 7.227 -16.812 14.5 1 96.12 384 ARG B O 1
ATOM 6463 N N . GLN B 1 385 ? 7.203 -14.945 15.625 1 93 385 GLN B N 1
ATOM 6464 C CA . GLN B 1 385 ? 8.648 -14.844 15.82 1 93 385 GLN B CA 1
ATOM 6465 C C . GLN B 1 385 ? 8.984 -14.383 17.234 1 93 385 GLN B C 1
ATOM 6467 O O . GLN B 1 385 ? 8.867 -13.195 17.547 1 93 385 GLN B O 1
ATOM 6472 N N . GLN B 1 386 ? 9.602 -15.258 18 1 90.31 386 GLN B N 1
ATOM 6473 C CA . GLN B 1 386 ? 9.781 -15.031 19.438 1 90.31 386 GLN B CA 1
ATOM 6474 C C . GLN B 1 386 ? 10.672 -13.82 19.688 1 90.31 386 GLN B C 1
ATOM 6476 O O . GLN B 1 386 ? 10.516 -13.133 20.703 1 90.31 386 GLN B O 1
ATOM 6481 N N . THR B 1 387 ? 11.461 -13.453 18.75 1 91.44 387 THR B N 1
ATOM 6482 C CA . THR B 1 387 ? 12.406 -12.359 18.953 1 91.44 387 THR B CA 1
ATOM 6483 C C . THR B 1 387 ? 11.773 -11.031 18.547 1 91.44 387 THR B C 1
ATOM 6485 O O . THR B 1 387 ? 12.352 -9.969 18.797 1 91.44 387 THR B O 1
ATOM 6488 N N . ASP B 1 388 ? 10.648 -11.055 17.922 1 93.12 388 ASP B N 1
ATOM 6489 C CA . ASP B 1 388 ? 9.992 -9.82 17.5 1 93.12 388 ASP B CA 1
ATOM 6490 C C . ASP B 1 388 ? 9.141 -9.234 18.625 1 93.12 388 ASP B C 1
ATOM 6492 O O . ASP B 1 388 ? 8.383 -9.953 19.281 1 93.12 388 ASP B O 1
ATOM 6496 N N . SER B 1 389 ? 9.227 -7.977 18.875 1 94.94 389 SER B N 1
ATOM 6497 C CA . SER B 1 389 ? 8.531 -7.328 19.984 1 94.94 389 SER B CA 1
ATOM 6498 C C . SER B 1 389 ? 7.117 -6.922 19.594 1 94.94 389 SER B C 1
ATOM 6500 O O . SER B 1 389 ? 6.371 -6.375 20.406 1 94.94 389 SER B O 1
ATOM 6502 N N . ASN B 1 390 ? 6.766 -7.18 18.391 1 96.19 390 ASN B N 1
ATOM 6503 C CA . ASN B 1 390 ? 5.453 -6.762 17.891 1 96.19 390 ASN B CA 1
ATOM 6504 C C . ASN B 1 390 ? 4.324 -7.43 18.672 1 96.19 390 ASN B C 1
ATOM 6506 O O . ASN B 1 390 ? 4.348 -8.641 18.891 1 96.19 390 ASN B O 1
ATOM 6510 N N . ILE B 1 391 ? 3.352 -6.648 19.062 1 97.69 391 ILE B N 1
ATOM 6511 C CA . ILE B 1 391 ? 2.154 -7.141 19.75 1 97.69 391 ILE B CA 1
ATOM 6512 C C . ILE B 1 391 ? 0.912 -6.711 18.969 1 97.69 391 ILE B C 1
ATOM 6514 O O . ILE B 1 391 ? 0.697 -5.52 18.734 1 97.69 391 ILE B O 1
ATOM 6518 N N . ALA B 1 392 ? 0.156 -7.691 18.562 1 98.25 392 ALA B N 1
ATOM 6519 C CA . ALA B 1 392 ? -1.139 -7.387 17.953 1 98.25 392 ALA B CA 1
ATOM 6520 C C . ALA B 1 392 ? -2.238 -7.34 19.016 1 98.25 392 ALA B C 1
ATOM 6522 O O . ALA B 1 392 ? -2.346 -8.242 19.844 1 98.25 392 ALA B O 1
ATOM 6523 N N . LEU B 1 393 ? -2.943 -6.266 19.031 1 98 393 LEU B N 1
ATOM 6524 C CA . LEU B 1 393 ? -4.102 -6.086 19.891 1 98 393 LEU B CA 1
ATOM 6525 C C . LEU B 1 393 ? -5.398 -6.266 19.109 1 98 393 LEU B C 1
ATOM 6527 O O . LEU B 1 393 ? -5.707 -5.473 18.219 1 98 393 LEU B O 1
ATOM 6531 N N . ILE B 1 394 ? -6.133 -7.301 19.5 1 96.38 394 ILE B N 1
ATOM 6532 C CA . ILE B 1 394 ? -7.32 -7.668 18.734 1 96.38 394 ILE B CA 1
ATOM 6533 C C . ILE B 1 394 ? -8.57 -7.312 19.531 1 96.38 394 ILE B C 1
ATOM 6535 O O . ILE B 1 394 ? -8.727 -7.738 20.672 1 96.38 394 ILE B O 1
ATOM 6539 N N . LYS B 1 395 ? -9.422 -6.531 18.922 1 92.44 395 LYS B N 1
ATOM 6540 C CA . LYS B 1 395 ? -10.656 -6.102 19.562 1 92.44 395 LYS B CA 1
ATOM 6541 C C . LYS B 1 395 ? -11.688 -7.227 19.578 1 92.44 395 LYS B C 1
ATOM 6543 O O . LYS B 1 395 ? -11.93 -7.863 18.562 1 92.44 395 LYS B O 1
ATOM 6548 N N . LEU B 1 396 ? -12.156 -7.562 20.75 1 88.19 396 LEU B N 1
ATOM 6549 C CA . LEU B 1 396 ? -13.195 -8.57 20.922 1 88.19 396 LEU B CA 1
ATOM 6550 C C . LEU B 1 396 ? -14.516 -7.918 21.312 1 88.19 396 LEU B C 1
ATOM 6552 O O . LEU B 1 396 ? -14.539 -6.984 22.125 1 88.19 396 LEU B O 1
ATOM 6556 N N . HIS B 1 397 ? -15.492 -8.211 20.562 1 75.06 397 HIS B N 1
ATOM 6557 C CA . HIS B 1 397 ? -16.797 -7.645 20.875 1 75.06 397 HIS B CA 1
ATOM 6558 C C . HIS B 1 397 ? -17.625 -8.609 21.719 1 75.06 397 HIS B C 1
ATOM 6560 O O . HIS B 1 397 ? -17.688 -9.805 21.438 1 75.06 397 HIS B O 1
ATOM 6566 N N . THR B 1 398 ? -17.641 -8.484 23.047 1 63.09 398 THR B N 1
ATOM 6567 C CA . THR B 1 398 ? -18.406 -9.375 23.922 1 63.09 398 THR B CA 1
ATOM 6568 C C . THR B 1 398 ? -19.875 -8.961 23.953 1 63.09 398 THR B C 1
ATOM 6570 O O . THR B 1 398 ? -20.188 -7.773 24.094 1 63.09 398 THR B O 1
ATOM 6573 N N . SER B 1 399 ? -20.688 -9.656 23.266 1 55.22 399 SER B N 1
ATOM 6574 C CA . SER B 1 399 ? -22.109 -9.438 23.469 1 55.22 399 SER B CA 1
ATOM 6575 C C . SER B 1 399 ? -22.469 -9.422 24.953 1 55.22 399 SER B C 1
ATOM 6577 O O . SER B 1 399 ? -21.859 -10.133 25.75 1 55.22 399 SER B O 1
ATOM 6579 N N . THR B 1 400 ? -22.875 -8.289 25.438 1 47.38 400 THR B N 1
ATOM 6580 C CA . THR B 1 400 ? -23.484 -8.43 26.75 1 47.38 400 THR B CA 1
ATOM 6581 C C . THR B 1 400 ? -24.203 -9.773 26.875 1 47.38 400 THR B C 1
ATOM 6583 O O . THR B 1 400 ? -25.016 -10.125 26.031 1 47.38 400 THR B O 1
ATOM 6586 N N . PRO B 1 401 ? -23.625 -10.609 27.578 1 41.75 401 PRO B N 1
ATOM 6587 C CA . PRO B 1 401 ? -24.5 -11.766 27.797 1 41.75 401 PRO B CA 1
ATOM 6588 C C . PRO B 1 401 ? -25.969 -11.375 27.922 1 41.75 401 PRO B C 1
ATOM 6590 O O . PRO B 1 401 ? -26.297 -10.406 28.609 1 41.75 401 PRO B O 1
ATOM 6593 N N . SER B 1 402 ? -26.609 -11.289 26.75 1 37.34 402 SER B N 1
ATOM 6594 C CA . SER B 1 402 ? -28.016 -11.297 27.188 1 37.34 402 SER B CA 1
ATOM 6595 C C . SER B 1 402 ? -28.172 -12.086 28.484 1 37.34 402 SER B C 1
ATOM 6597 O O . SER B 1 402 ? -27.781 -13.258 28.562 1 37.34 402 SER B O 1
ATOM 6599 N N . THR B 1 403 ? -27.875 -11.344 29.516 1 37.19 403 THR B N 1
ATOM 6600 C CA . THR B 1 403 ? -28.359 -11.969 30.734 1 37.19 403 THR B CA 1
ATOM 6601 C C . THR B 1 403 ? -29.641 -12.75 30.484 1 37.19 403 THR B C 1
ATOM 6603 O O . THR B 1 403 ? -30.609 -12.633 31.234 1 37.19 403 THR B O 1
ATOM 6606 N N . ASP B 1 404 ? -30 -12.812 29.234 1 32.66 404 ASP B N 1
ATOM 6607 C CA . ASP B 1 404 ? -31.062 -13.812 29.328 1 32.66 404 ASP B CA 1
ATOM 6608 C C . ASP B 1 404 ? -30.484 -15.172 29.734 1 32.66 404 ASP B C 1
ATOM 6610 O O . ASP B 1 404 ? -30 -15.922 28.891 1 32.66 404 ASP B O 1
ATOM 6614 N N . LYS B 1 405 ? -29.625 -15.188 30.688 1 33.12 405 LYS B N 1
ATOM 6615 C CA . LYS B 1 405 ? -29.594 -16.438 31.438 1 33.12 405 LYS B CA 1
ATOM 6616 C C . LYS B 1 405 ? -30.953 -17.125 31.422 1 33.12 405 LYS B C 1
ATOM 6618 O O . LYS B 1 405 ? -31.891 -16.656 32.062 1 33.12 405 LYS B O 1
ATOM 6623 N N . ILE B 1 406 ? -31.219 -17.672 30.391 1 31.91 406 ILE B N 1
ATOM 6624 C CA . ILE B 1 406 ? -32.031 -18.828 30.766 1 31.91 406 ILE B CA 1
ATOM 6625 C C . ILE B 1 406 ? -31.406 -19.531 31.969 1 31.91 406 ILE B C 1
ATOM 6627 O O . ILE B 1 406 ? -30.359 -20.172 31.859 1 31.91 406 ILE B O 1
ATOM 6631 N N . VAL B 1 407 ? -31.062 -18.766 33.031 1 31.39 40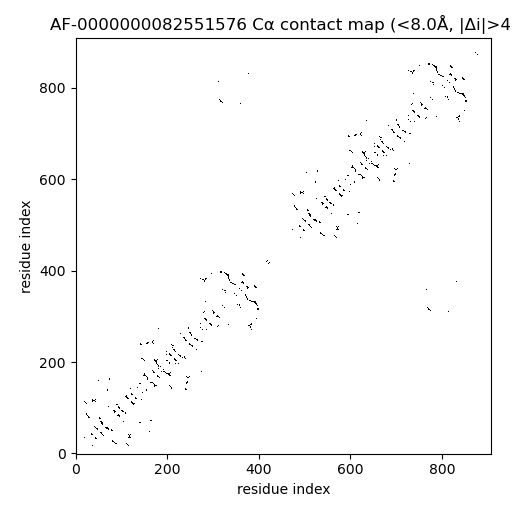7 VAL B N 1
ATOM 6632 C CA . VAL B 1 407 ? -31.062 -19.547 34.25 1 31.39 407 VAL B CA 1
ATOM 6633 C C . VAL B 1 407 ? -32.031 -20.734 34.094 1 31.39 407 VAL B C 1
ATOM 6635 O O . VAL B 1 407 ? -33.219 -20.547 33.844 1 31.39 407 VAL B O 1
ATOM 6638 N N . PRO B 1 408 ? -31.422 -21.75 33.469 1 28.23 408 PRO B N 1
ATOM 6639 C CA . PRO B 1 408 ? -32.438 -22.797 33.719 1 28.23 408 PRO B CA 1
ATOM 6640 C C . PRO B 1 408 ? -33.125 -22.641 35.062 1 28.23 408 PRO B C 1
ATOM 6642 O O . PRO B 1 408 ? -32.438 -22.531 36.094 1 28.23 408 PRO B O 1
ATOM 6645 N N . LYS B 1 409 ? -34.062 -21.719 35.094 1 29.78 409 LYS B N 1
ATOM 6646 C CA . LYS B 1 409 ? -34.812 -21.859 36.344 1 29.78 409 LYS B CA 1
ATOM 6647 C C . LYS B 1 409 ? -34.688 -23.281 36.906 1 29.78 409 LYS B C 1
ATOM 6649 O O . LYS B 1 409 ? -34.969 -24.25 36.219 1 29.78 409 LYS B O 1
ATOM 6654 N N . GLU B 1 410 ? -33.562 -23.453 37.531 1 29.06 410 GLU B N 1
ATOM 6655 C CA . GLU B 1 410 ? -33.75 -24.688 38.281 1 29.06 410 GLU B CA 1
ATOM 6656 C C . GLU B 1 410 ? -35.219 -24.984 38.5 1 29.06 410 GLU B C 1
ATOM 6658 O O . GLU B 1 410 ? -35.969 -24.141 39 1 29.06 410 GLU B O 1
ATOM 6663 N N . ARG B 1 411 ? -35.844 -25.625 37.531 1 28.31 411 ARG B N 1
ATOM 6664 C CA . ARG B 1 411 ? -37.156 -26.125 37.969 1 28.31 411 ARG B CA 1
ATOM 6665 C C . ARG B 1 411 ? -37.156 -26.359 39.5 1 28.31 411 ARG B C 1
ATOM 6667 O O . ARG B 1 411 ? -36.5 -27.25 40 1 28.31 411 ARG B O 1
ATOM 6674 N N . LYS B 1 412 ? -36.875 -25.25 40.25 1 30.62 412 LYS B N 1
ATOM 6675 C CA . LYS B 1 412 ? -37.281 -25.594 41.594 1 30.62 412 LYS B CA 1
ATOM 6676 C C . LYS B 1 412 ? -38.469 -26.562 41.562 1 30.62 412 LYS B C 1
ATOM 6678 O O . LYS B 1 412 ? -39.5 -26.281 40.969 1 30.62 412 LYS B O 1
ATOM 6683 N N . LYS B 1 413 ? -38.125 -27.844 41.562 1 33.16 413 LYS B N 1
ATOM 6684 C CA . LYS B 1 413 ? -39.156 -28.844 41.875 1 33.16 413 LYS B CA 1
ATOM 6685 C C . LYS B 1 413 ? -40.219 -28.25 42.812 1 33.16 413 LYS B C 1
ATOM 6687 O O . LYS B 1 413 ? -40 -28.125 44 1 33.16 413 LYS B O 1
ATOM 6692 N N . GLU B 1 414 ? -40.688 -27.078 42.469 1 33.56 414 GLU B N 1
ATOM 6693 C CA . GLU B 1 414 ? -41.875 -26.781 43.25 1 33.56 414 GLU B CA 1
ATOM 6694 C C . GLU B 1 414 ? -42.719 -28.047 43.469 1 33.56 414 GLU B C 1
ATOM 6696 O O . GLU B 1 414 ? -43.156 -28.672 42.531 1 33.56 414 GLU B O 1
ATOM 6701 N N . VAL B 1 415 ? -42.281 -28.703 44.438 1 35.25 415 VAL B N 1
ATOM 6702 C CA . VAL B 1 415 ? -43.125 -29.766 45 1 35.25 415 VAL B CA 1
ATOM 6703 C C . VAL B 1 415 ? -44.594 -29.422 44.812 1 35.25 415 VAL B C 1
ATOM 6705 O O . VAL B 1 415 ? -45.031 -28.359 45.281 1 35.25 415 VAL B O 1
ATOM 6708 N N . ARG B 1 416 ? -45.062 -29.656 43.562 1 35.06 416 ARG B N 1
ATOM 6709 C CA . ARG B 1 416 ? -46.531 -29.594 43.375 1 35.06 416 ARG B CA 1
ATOM 6710 C C . ARG B 1 416 ? -47.25 -29.734 44.688 1 35.06 416 ARG B C 1
ATOM 6712 O O . ARG B 1 416 ? -47.375 -30.844 45.25 1 35.06 416 ARG B O 1
ATOM 6719 N N . VAL B 1 417 ? -46.969 -28.828 45.531 1 40.09 417 VAL B N 1
ATOM 6720 C CA . VAL B 1 417 ? -47.562 -28.672 46.875 1 40.09 417 VAL B CA 1
ATOM 6721 C C . VAL B 1 417 ? -49.062 -28.938 46.781 1 40.09 417 VAL B C 1
ATOM 6723 O O . VAL B 1 417 ? -49.719 -29.312 47.75 1 40.09 417 VAL B O 1
ATOM 6726 N N . ASP B 1 418 ? -49.594 -28.594 45.625 1 38.81 418 ASP B N 1
ATOM 6727 C CA . ASP B 1 418 ? -51 -28.891 45.375 1 38.81 418 ASP B CA 1
ATOM 6728 C C . ASP B 1 418 ? -51.25 -30.391 45.312 1 38.81 418 ASP B C 1
ATOM 6730 O O . ASP B 1 418 ? -52.281 -30.875 45.781 1 38.81 418 ASP B O 1
ATOM 6734 N N . ILE B 1 419 ? -50.312 -31.031 44.562 1 42.5 419 ILE B N 1
ATOM 6735 C CA . ILE B 1 419 ? -50.375 -32.469 44.625 1 42.5 419 ILE B CA 1
ATOM 6736 C C . ILE B 1 419 ? -50.031 -32.938 46.062 1 42.5 419 ILE B C 1
ATOM 6738 O O . ILE B 1 419 ? -50.594 -33.938 46.531 1 42.5 419 ILE B O 1
ATOM 6742 N N . LEU B 1 420 ? -49.156 -32.188 46.656 1 41.34 420 LEU B N 1
ATOM 6743 C CA . LEU B 1 420 ? -48.906 -32.438 48.062 1 41.34 420 LEU B CA 1
ATOM 6744 C C . LEU B 1 420 ? -50.094 -32.031 48.938 1 41.34 420 LEU B C 1
ATOM 6746 O O . LEU B 1 420 ? -50.469 -32.719 49.875 1 41.34 420 LEU B O 1
ATOM 6750 N N . ILE B 1 421 ? -50.656 -30.891 48.594 1 45.75 421 ILE B N 1
ATOM 6751 C CA . ILE B 1 421 ? -51.906 -30.5 49.281 1 45.75 421 ILE B CA 1
ATOM 6752 C C . ILE B 1 421 ? -53 -31.469 48.875 1 45.75 421 ILE B C 1
ATOM 6754 O O . ILE B 1 421 ? -53.781 -31.906 49.75 1 45.75 421 ILE B O 1
ATOM 6758 N N . ILE B 1 422 ? -53.062 -31.828 47.562 1 47 422 ILE B N 1
ATOM 6759 C CA . ILE B 1 422 ? -54.031 -32.844 47.156 1 47 422 ILE B CA 1
ATOM 6760 C C . ILE B 1 422 ? -53.625 -34.188 47.781 1 47 422 ILE B C 1
ATOM 6762 O O . ILE B 1 422 ? -54.5 -34.906 48.312 1 47 422 ILE B O 1
ATOM 6766 N N . SER B 1 423 ? -52.312 -34.438 47.844 1 46.19 423 SER B N 1
ATOM 6767 C CA . SER B 1 423 ? -51.844 -35.656 48.5 1 46.19 423 SER B CA 1
ATOM 6768 C C . SER B 1 423 ? -52.031 -35.562 50.031 1 46.19 423 SER B C 1
ATOM 6770 O O . SER B 1 423 ? -52.438 -36.531 50.656 1 46.19 423 SER B O 1
ATOM 6772 N N . ILE B 1 424 ? -51.719 -34.375 50.531 1 52.41 424 ILE B N 1
ATOM 6773 C CA . ILE B 1 424 ? -51.969 -34.188 51.969 1 52.41 424 ILE B CA 1
ATOM 6774 C C . ILE B 1 424 ? -53.469 -34.156 52.219 1 52.41 424 ILE B C 1
ATOM 6776 O O . ILE B 1 424 ? -53.969 -34.688 53.188 1 52.41 424 ILE B O 1
ATOM 6780 N N . SER B 1 425 ? -54.219 -33.531 51.312 1 52.44 425 SER B N 1
ATOM 6781 C CA . SER B 1 425 ? -55.688 -33.594 51.438 1 52.44 425 SER B CA 1
ATOM 6782 C C . SER B 1 425 ? -56.219 -35 51.219 1 52.44 425 SER B C 1
ATOM 6784 O O . SER B 1 425 ? -57.188 -35.406 51.875 1 52.44 425 SER B O 1
ATOM 6786 N N . LEU B 1 426 ? -55.594 -35.656 50.219 1 54.81 426 LEU B N 1
ATOM 6787 C CA . LEU B 1 426 ? -55.969 -37.062 50.031 1 54.81 426 LEU B CA 1
ATOM 6788 C C . LEU B 1 426 ? -55.5 -37.906 51.188 1 54.81 426 LEU B C 1
ATOM 6790 O O . LEU B 1 426 ? -56.188 -38.844 51.625 1 54.81 426 LEU B O 1
ATOM 6794 N N . VAL B 1 427 ? -54.281 -37.562 51.781 1 56.94 427 VAL B N 1
ATOM 6795 C CA . VAL B 1 427 ? -53.844 -38.281 53 1 56.94 427 VAL B CA 1
ATOM 6796 C C . VAL B 1 427 ? -54.719 -37.875 54.188 1 56.94 427 VAL B C 1
ATOM 6798 O O . VAL B 1 427 ? -55.062 -38.719 55 1 56.94 427 VAL B O 1
ATOM 6801 N N . GLY B 1 428 ? -55.094 -36.562 54.219 1 52.44 428 GLY B N 1
ATOM 6802 C CA . GLY B 1 428 ? -56.031 -36.156 55.25 1 52.44 428 GLY B CA 1
ATOM 6803 C C . GLY B 1 428 ? -57.406 -36.844 55.094 1 52.44 428 GLY B C 1
ATOM 6804 O O . GLY B 1 428 ? -58 -37.25 56.062 1 52.44 428 GLY B O 1
ATOM 6805 N N . PHE B 1 429 ? -57.875 -36.875 53.781 1 61.56 429 PHE B N 1
ATOM 6806 C CA . PHE B 1 429 ? -59.094 -37.594 53.469 1 61.56 429 PHE B CA 1
ATOM 6807 C C . PHE B 1 429 ? -58.969 -39.094 53.781 1 61.56 429 PHE B C 1
ATOM 6809 O O . PHE B 1 429 ? -59.906 -39.719 54.312 1 61.56 429 PHE B O 1
ATOM 6816 N N . ALA B 1 430 ? -57.812 -39.688 53.469 1 60.47 430 ALA B N 1
ATOM 6817 C CA . ALA B 1 430 ? -57.562 -41.094 53.781 1 60.47 430 ALA B CA 1
ATOM 6818 C C . ALA B 1 430 ? -57.531 -41.312 55.281 1 60.47 430 ALA B C 1
ATOM 6820 O O . ALA B 1 430 ? -58.062 -42.312 55.781 1 60.47 430 ALA B O 1
ATOM 6821 N N . PHE B 1 431 ? -56.906 -40.344 56.031 1 62.12 431 PHE B N 1
ATOM 6822 C CA . PHE B 1 431 ? -56.938 -40.469 57.469 1 62.12 431 PHE B CA 1
ATOM 6823 C C . PHE B 1 431 ? -58.344 -40.281 58.031 1 62.12 431 PHE B C 1
ATOM 6825 O O . PHE B 1 431 ? -58.75 -40.969 58.969 1 62.12 431 PHE B O 1
ATOM 6832 N N . ILE B 1 432 ? -59.094 -39.406 57.375 1 61.28 432 ILE B N 1
ATOM 6833 C CA . ILE B 1 432 ? -60.469 -39.25 57.812 1 61.28 432 ILE B CA 1
ATOM 6834 C C . ILE B 1 432 ? -61.281 -40.5 57.5 1 61.28 432 ILE B C 1
ATOM 6836 O O . ILE B 1 432 ? -62.031 -40.969 58.344 1 61.28 432 ILE B O 1
ATOM 6840 N N . VAL B 1 433 ? -61.094 -41.094 56.281 1 65.38 433 VAL B N 1
ATOM 6841 C CA . VAL B 1 433 ? -61.781 -42.312 55.938 1 65.38 433 VAL B CA 1
ATOM 6842 C C . VAL B 1 433 ? -61.312 -43.438 56.844 1 65.38 433 VAL B C 1
ATOM 6844 O O . VAL B 1 433 ? -62.125 -44.25 57.312 1 65.38 433 VAL B O 1
ATOM 6847 N N . LEU B 1 434 ? -60 -43.531 57.156 1 63 434 LEU B N 1
ATOM 6848 C CA . LEU B 1 434 ? -59.5 -44.562 58.062 1 63 434 LEU B CA 1
ATOM 6849 C C . LEU B 1 434 ? -60.062 -44.344 59.469 1 63 434 LEU B C 1
ATOM 6851 O O . LEU B 1 434 ? -60.406 -45.281 60.188 1 63 434 LEU B O 1
ATOM 6855 N N . ALA B 1 435 ? -60.156 -43.094 59.938 1 62.41 435 ALA B N 1
ATOM 6856 C CA . ALA B 1 435 ? -60.75 -42.812 61.219 1 62.41 435 ALA B CA 1
ATOM 6857 C C . ALA B 1 435 ? -62.219 -43.188 61.25 1 62.41 435 ALA B C 1
ATOM 6859 O O . ALA B 1 435 ? -62.688 -43.781 62.219 1 62.41 435 ALA B O 1
ATOM 6860 N N . ILE B 1 436 ? -62.938 -42.844 60.156 1 62.34 436 ILE B N 1
ATOM 6861 C CA . ILE B 1 436 ? -64.375 -43.188 60.156 1 62.34 436 ILE B CA 1
ATOM 6862 C C . ILE B 1 436 ? -64.5 -44.688 60.062 1 62.34 436 ILE B C 1
ATOM 6864 O O . ILE B 1 436 ? -65.375 -45.281 60.75 1 62.34 436 ILE B O 1
ATOM 6868 N N . SER B 1 437 ? -63.656 -45.375 59.219 1 60.53 437 SER B N 1
ATOM 6869 C CA . SER B 1 437 ? -63.75 -46.812 59.156 1 60.53 437 SER B CA 1
ATOM 6870 C C . SER B 1 437 ? -63.344 -47.438 60.5 1 60.53 437 SER B C 1
ATOM 6872 O O . SER B 1 437 ? -63.938 -48.438 60.906 1 60.53 437 SER B O 1
ATOM 6874 N N . GLY B 1 438 ? -62.312 -46.906 61.188 1 57.62 438 GLY B N 1
ATOM 6875 C CA . GLY B 1 438 ? -61.969 -47.406 62.5 1 57.62 438 GLY B CA 1
ATOM 6876 C C . GLY B 1 438 ? -63.125 -47.219 63.5 1 57.62 438 GLY B C 1
ATOM 6877 O O . GLY B 1 438 ? -63.375 -48.125 64.312 1 57.62 438 GLY B O 1
ATOM 6878 N N . ILE B 1 439 ? -63.719 -46.094 63.438 1 60.47 439 ILE B N 1
ATOM 6879 C CA . ILE B 1 439 ? -64.812 -45.906 64.375 1 60.47 439 ILE B CA 1
ATOM 6880 C C . ILE B 1 439 ? -65.938 -46.875 64 1 60.47 439 ILE B C 1
ATOM 6882 O O . ILE B 1 439 ? -66.562 -47.438 64.875 1 60.47 439 ILE B O 1
ATOM 6886 N N . ALA B 1 440 ? -66.188 -47.094 62.719 1 57.25 440 ALA B N 1
ATOM 6887 C CA . ALA B 1 440 ? -67.25 -48.031 62.375 1 57.25 440 ALA B CA 1
ATOM 6888 C C . ALA B 1 440 ? -66.875 -49.438 62.844 1 57.25 440 ALA B C 1
ATOM 6890 O O . ALA B 1 440 ? -67.75 -50.188 63.312 1 57.25 440 ALA B O 1
ATOM 6891 N N . ILE B 1 441 ? -65.625 -49.844 62.594 1 56.84 441 ILE B N 1
ATOM 6892 C CA . ILE B 1 441 ? -65.25 -51.188 63.062 1 56.84 441 ILE B CA 1
ATOM 6893 C C . ILE B 1 441 ? -65.312 -51.25 64.562 1 56.84 441 ILE B C 1
ATOM 6895 O O . ILE B 1 441 ? -65.812 -52.25 65.125 1 56.84 441 ILE B O 1
ATOM 6899 N N . TYR B 1 442 ? -64.812 -50.219 65.312 1 51.91 442 TYR B N 1
ATOM 6900 C CA . TYR B 1 442 ? -64.875 -50.25 66.75 1 51.91 442 TYR B CA 1
ATOM 6901 C C . TYR B 1 442 ? -66.312 -50.406 67.188 1 51.91 442 TYR B C 1
ATOM 6903 O O . TYR B 1 442 ? -66.625 -51.156 68.125 1 51.91 442 TYR B O 1
ATOM 6911 N N . ARG B 1 443 ? -67.25 -49.719 66.688 1 49.91 443 ARG B N 1
ATOM 6912 C CA . ARG B 1 443 ? -68.625 -49.844 67.125 1 49.91 443 ARG B CA 1
ATOM 6913 C C . ARG B 1 443 ? -69.125 -51.25 66.812 1 49.91 443 ARG B C 1
ATOM 6915 O O . ARG B 1 443 ? -70 -51.75 67.5 1 49.91 443 ARG B O 1
ATOM 6922 N N . SER B 1 444 ? -68.75 -51.781 65.688 1 49.34 444 SER B N 1
ATOM 6923 C CA . SER B 1 444 ? -69.312 -53.094 65.438 1 49.34 444 SER B CA 1
ATOM 6924 C C . SER B 1 444 ? -68.812 -54.156 66.375 1 49.34 444 SER B C 1
ATOM 6926 O O . SER B 1 444 ? -69.438 -55.188 66.562 1 49.34 444 SER B O 1
ATOM 6928 N N . ARG B 1 445 ? -67.562 -54.094 66.75 1 41.69 445 ARG B N 1
ATOM 6929 C CA . ARG B 1 445 ? -67.062 -55.156 67.625 1 41.69 445 ARG B CA 1
ATOM 6930 C C . ARG B 1 445 ? -67.75 -55.125 69 1 41.69 445 ARG B C 1
ATOM 6932 O O . ARG B 1 445 ? -67.562 -56 69.812 1 41.69 445 ARG B O 1
ATOM 6939 N N . LEU B 1 446 ? -68.188 -53.969 69.5 1 39.56 446 LEU B N 1
ATOM 6940 C CA . LEU B 1 446 ? -68.75 -54.062 70.812 1 39.56 446 LEU B CA 1
ATOM 6941 C C . LEU B 1 446 ? -69.875 -55.062 70.875 1 39.56 446 LEU B C 1
ATOM 6943 O O . LEU B 1 446 ? -70.5 -55.281 71.938 1 39.56 446 LEU B O 1
ATOM 6947 N N . CYS B 1 447 ? -70.625 -55.344 69.875 1 35.19 447 CYS B N 1
ATOM 6948 C CA . CYS B 1 447 ? -71.812 -56.156 70.125 1 35.19 447 CYS B CA 1
ATOM 6949 C C . CYS B 1 447 ? -71.375 -57.594 70.5 1 35.19 447 CYS B C 1
ATOM 6951 O O . CYS B 1 447 ? -72.188 -58.344 71.062 1 35.19 447 CYS B O 1
ATOM 6953 N N . GLY B 1 448 ? -70.562 -58.312 69.812 1 31.52 448 GLY B N 1
ATOM 6954 C CA . GLY B 1 448 ? -70.688 -59.75 69.875 1 31.52 448 GLY B CA 1
ATOM 6955 C C . GLY B 1 448 ? -70.188 -60.375 71.125 1 31.52 448 GLY B C 1
ATOM 6956 O O . GLY B 1 448 ? -70.188 -61.594 71.312 1 31.52 448 GLY B O 1
ATOM 6957 N N . LYS B 1 449 ? -69.062 -59.969 71.688 1 34.25 449 LYS B N 1
ATOM 6958 C CA . LYS B 1 449 ? -68.438 -61.031 72.5 1 34.25 449 LYS B CA 1
ATOM 6959 C C . LYS B 1 449 ? -69.312 -61.344 73.688 1 34.25 449 LYS B C 1
ATOM 6961 O O . LYS B 1 449 ? -69.688 -60.438 74.5 1 34.25 449 LYS B O 1
ATOM 6966 N N . PRO B 1 450 ? -69.938 -62.594 73.688 1 30.19 450 PRO B N 1
ATOM 6967 C CA . PRO B 1 450 ? -70.625 -63.438 74.688 1 30.19 450 PRO B CA 1
ATOM 6968 C C . PRO B 1 450 ? -69.875 -63.562 76 1 30.19 450 PRO B C 1
ATOM 6970 O O . PRO B 1 450 ? -68.688 -63.219 76.062 1 30.19 450 PRO B O 1
ATOM 6973 N N . LYS B 1 451 ? -70.5 -64.5 77.062 1 33.72 451 LYS B N 1
ATOM 6974 C CA . LYS B 1 451 ? -70.438 -65.062 78.438 1 33.72 451 LYS B CA 1
ATOM 6975 C C . LYS B 1 451 ? -69.25 -65.938 78.625 1 33.72 451 LYS B C 1
ATOM 6977 O O . LYS B 1 451 ? -68.812 -66.125 79.75 1 33.72 451 LYS B O 1
ATOM 6982 N N . GLY B 1 452 ? -68.625 -66.75 77.688 1 20.52 452 GLY B N 1
ATOM 6983 C CA . GLY B 1 452 ? -68.25 -68.125 77.938 1 20.52 452 GLY B CA 1
ATOM 6984 C C . GLY B 1 452 ? -67.188 -68.25 79 1 20.52 452 GLY B C 1
ATOM 6985 O O . GLY B 1 452 ? -67.25 -69.188 79.812 1 20.52 452 GLY B O 1
ATOM 6986 N N . ALA B 1 453 ? -65.812 -68.562 79.062 1 21.17 453 ALA B N 1
ATOM 6987 C CA . ALA B 1 453 ? -65.188 -69.812 79.562 1 21.17 453 ALA B CA 1
ATOM 6988 C C . ALA B 1 453 ? -65.125 -69.812 81.062 1 21.17 453 ALA B C 1
ATOM 6990 O O . ALA B 1 453 ? -64.438 -68.938 81.688 1 21.17 453 ALA B O 1
ATOM 6991 N N . SER B 1 454 ? -66.062 -70.062 82.125 1 20.58 454 SER B N 1
ATOM 6992 C CA . SER B 1 454 ? -65.938 -71.438 82.688 1 20.58 454 SER B CA 1
ATOM 6993 C C . SER B 1 454 ? -66.25 -72.5 81.688 1 20.58 454 SER B C 1
ATOM 6995 O O . SER B 1 454 ? -67.188 -72.375 80.875 1 20.58 454 SER B O 1
#

Organism: Quercus lobata (NCBI:txid97700)